Protein AF-0000000086063000 (afdb_homodimer)

Foldseek 3Di:
DDPVDDAWDFDDFPDPVLVVVVVVCVVPDDDDDQDGSFAFDLVDDDEFQWGAGPVGTIFGEQCCVVQLNQRHHPYCLQVVLVVPDDDDPPLFFQQLVDHDDPPDPPPDDQDALVNLLVLVCVQLCVLVWNDKWWFQAQLVLVVQVVLLLQVQLVQQQAEEAEALAQRDQPQARLLRHRNDPVRPPPHDHRPRYHYAYDAQDQADDLVRGDRQQRDDNGGPLCQQCPCPRHDDPLSNYSAYEYACFGDQSFRGHHYQNSLVRVQVVCVVSVHAYEYEQANVACLQQLGRGSCVVYPHRHQWYWYDSNLSITMIIHHPSSGDPDPPSDGDRRISRNTVSNSSNSSSSVCCVVVVLSNLLQVLLVLLQVLCVVLVFPQFDDWDGGRQFTKTFGNALQLLVQLQVQLVSSRYHWDDHNRGMITRRGRSNQDPVNSVSSSVSSSVSSVVSD/DDPVDDAWDFDDFPDPVLVVVVVVCVVPDDDDDQDGSFAFDLVDDDEFQWGAGPVGTIFGEQCCVVQLNQRTHPYCLQVVLCVPDDDDPPLFFQQLVDHDDPPDDPPDDQDALVNLLVLVCVQQCVLVWNDKWWFQAQLVLVVQVVLLLCVLLVQQQAEEAEALAQRDQPQARLLRHRNDPVRPPPHDHRPRYHYAYDAQDQADDLVRGDRQQRDDNGGPLCQQCPCPRHDDPLSNYSAYEYACFGDQSFRGHHYQNVLVRVQVVCVVSVHAYEYEQANVACLQQLGRGSCVVYPHRHQWYWYDSNLSITMIIHHPSSGDPDPPSDGDRRISRNTVSNSSNSSSSVCCVVVVLSNLLQVLLVLLQVLCVVLVFPQFPDWDGGRQFTKTFGNALQLLVQLQVQLVSSRYHWDDHNRGMITRRGRSNQDPVNSVSSSVSSSVSSVVSD

InterPro domains:
  IPR005814 Aminotransferase class-III [PF00202] (46-442)
  IPR005814 Aminotransferase class-III [PIRSF000521] (13-443)
  IPR005814 Aminotransferase class-III [cd00610] (36-442)
  IPR015421 Pyridoxal phosphate-dependent transferase, major domain [G3DSA:3.40.640.10] (75-351)
  IPR015422 Pyridoxal phosphate-dependent transferase, small domain [G3DSA:3.90.1150.10] (20-439)
  IPR015424 Pyridoxal phosphate-dependent transferase [SSF53383] (24-444)
  IPR049704 Aminotransferases class-III pyridoxal-phosphate attachment site [PS00600] (273-310)

Radius of gyration: 26.94 Å; Cα contacts (8 Å, |Δi|>4): 2246; chains: 2; bounding box: 55×83×73 Å

pLDDT: mean 96.86, std 2.62, range [71.06, 98.94]

Structure (mmCIF, N/CA/C/O backbone):
data_AF-0000000086063000-model_v1
#
loop_
_entity.id
_entity.type
_entity.pdbx_description
1 polymer '4-aminobutyrate aminotransferase'
#
loop_
_atom_site.group_PDB
_atom_site.id
_atom_site.type_symbol
_atom_site.label_atom_id
_atom_site.label_alt_id
_atom_site.label_comp_id
_atom_site.label_asym_id
_atom_site.label_entity_id
_atom_site.label_seq_id
_atom_site.pdbx_PDB_ins_code
_atom_site.Cartn_x
_atom_site.Cartn_y
_atom_site.Cartn_z
_atom_site.occupancy
_atom_site.B_iso_or_equiv
_atom_site.auth_seq_id
_atom_site.auth_comp_id
_atom_site.auth_asym_id
_atom_site.auth_atom_id
_atom_site.pdbx_PDB_model_num
ATOM 1 N N . MET A 1 1 ? 1.508 3.715 33.5 1 95.75 1 MET A N 1
ATOM 2 C CA . MET A 1 1 ? 1.66 5.145 33.25 1 95.75 1 MET A CA 1
ATOM 3 C C . MET A 1 1 ? 0.335 5.875 33.438 1 95.75 1 MET A C 1
ATOM 5 O O . MET A 1 1 ? -0.682 5.484 32.844 1 95.75 1 MET A O 1
ATOM 9 N N . ASN A 1 2 ? 0.295 6.844 34.312 1 97.25 2 ASN A N 1
ATOM 10 C CA . ASN A 1 2 ? -0.879 7.684 34.531 1 97.25 2 ASN A CA 1
ATOM 11 C C . ASN A 1 2 ? -0.859 8.914 33.625 1 97.25 2 ASN A C 1
ATOM 13 O O . ASN A 1 2 ? -0.065 9.828 33.844 1 97.25 2 ASN A O 1
ATOM 17 N N . ARG A 1 3 ? -1.775 8.992 32.688 1 97.25 3 ARG A N 1
ATOM 18 C CA . ARG A 1 3 ? -1.78 10.031 31.656 1 97.25 3 ARG A CA 1
ATOM 19 C C . ARG A 1 3 ? -1.984 11.406 32.281 1 97.25 3 ARG A C 1
ATOM 21 O O . ARG A 1 3 ? -1.478 12.406 31.75 1 97.25 3 ARG A O 1
ATOM 28 N N . ASP A 1 4 ? -2.619 11.508 33.406 1 97.12 4 ASP A N 1
ATOM 29 C CA . ASP A 1 4 ? -3 12.789 34 1 97.12 4 ASP A CA 1
ATOM 30 C C . ASP A 1 4 ? -1.813 13.438 34.688 1 97.12 4 ASP A C 1
ATOM 32 O O . ASP A 1 4 ? -1.843 14.633 35 1 97.12 4 ASP A O 1
ATOM 36 N N . THR A 1 5 ? -0.771 12.609 34.938 1 97.88 5 THR A N 1
ATOM 37 C CA . THR A 1 5 ? 0.294 13.188 35.75 1 97.88 5 THR A CA 1
ATOM 38 C C . THR A 1 5 ? 1.653 12.977 35.094 1 97.88 5 THR A C 1
ATOM 40 O O . THR A 1 5 ? 2.637 13.625 35.469 1 97.88 5 THR A O 1
ATOM 43 N N . VAL A 1 6 ? 1.723 12.055 34.156 1 98.25 6 VAL A N 1
ATOM 44 C CA . VAL A 1 6 ? 2.994 11.695 33.531 1 98.25 6 VAL A CA 1
ATOM 45 C C . VAL A 1 6 ? 3.613 12.93 32.875 1 98.25 6 VAL A C 1
ATOM 47 O O . VAL A 1 6 ? 2.898 13.789 32.344 1 98.25 6 VAL A O 1
ATOM 50 N N . THR A 1 7 ? 4.898 13.102 33 1 98.19 7 THR A N 1
ATOM 51 C CA . THR A 1 7 ? 5.691 14.109 32.312 1 98.19 7 THR A CA 1
ATOM 52 C C . THR A 1 7 ? 6.871 13.469 31.578 1 98.19 7 THR A C 1
ATOM 54 O O . THR A 1 7 ? 7.383 12.438 32 1 98.19 7 THR A O 1
ATOM 57 N N . PRO A 1 8 ? 7.25 14.031 30.453 1 98.56 8 PRO A N 1
ATOM 58 C CA . PRO A 1 8 ? 8.43 13.492 29.766 1 98.56 8 PRO A CA 1
ATOM 59 C C . PRO A 1 8 ? 9.68 13.508 30.641 1 98.56 8 PRO A C 1
ATOM 61 O O . PRO A 1 8 ? 9.883 14.445 31.422 1 98.56 8 PRO A O 1
ATOM 64 N N . ARG A 1 9 ? 10.438 12.477 30.5 1 97.88 9 ARG A N 1
ATOM 65 C CA . ARG A 1 9 ? 11.727 12.305 31.172 1 97.88 9 ARG A CA 1
ATOM 66 C C . ARG A 1 9 ? 12.742 11.633 30.25 1 97.88 9 ARG A C 1
ATOM 68 O O . ARG A 1 9 ? 12.539 10.492 29.828 1 97.88 9 ARG A O 1
ATOM 75 N N . VAL A 1 10 ? 13.82 12.391 29.969 1 98.12 10 VAL A N 1
ATOM 76 C CA . VAL A 1 10 ? 14.828 11.883 29.062 1 98.12 10 VAL A CA 1
ATOM 77 C C . VAL A 1 10 ? 16.203 11.93 29.734 1 98.12 10 VAL A C 1
ATOM 79 O O . VAL A 1 10 ? 16.625 12.977 30.219 1 98.12 10 VAL A O 1
ATOM 82 N N . SER A 1 11 ? 16.859 10.836 29.781 1 96.5 11 SER A N 1
ATOM 83 C CA . SER A 1 11 ? 18.219 10.789 30.297 1 96.5 11 SER A CA 1
ATOM 84 C C . SER A 1 11 ? 19.25 10.945 29.188 1 96.5 11 SER A C 1
ATOM 86 O O . SER A 1 11 ? 20.172 11.758 29.297 1 96.5 11 SER A O 1
ATOM 88 N N . ASP A 1 12 ? 19.125 10.172 28.141 1 95 12 ASP A N 1
ATOM 89 C CA . ASP A 1 12 ? 19.969 10.211 26.953 1 95 12 ASP A CA 1
ATOM 90 C C . ASP A 1 12 ? 19.172 9.898 25.688 1 95 12 ASP A C 1
ATOM 92 O O . ASP A 1 12 ? 18.344 8.969 25.688 1 95 12 ASP A O 1
ATOM 96 N N . PHE A 1 13 ? 19.422 10.703 24.672 1 96.06 13 PHE A N 1
ATOM 97 C CA . PHE A 1 13 ? 18.703 10.484 23.422 1 96.06 13 PHE A CA 1
ATOM 98 C C . PHE A 1 13 ? 19.609 10.711 22.219 1 96.06 13 PHE A C 1
ATOM 100 O O . PHE A 1 13 ? 20.172 11.797 22.062 1 96.06 13 PHE A O 1
ATOM 107 N N . PRO A 1 14 ? 19.781 9.75 21.344 1 96.12 14 PRO A N 1
ATOM 108 C CA . PRO A 1 14 ? 19.328 8.375 21.578 1 96.12 14 PRO A CA 1
ATOM 109 C C . PRO A 1 14 ? 20.125 7.668 22.656 1 96.12 14 PRO A C 1
ATOM 111 O O . PRO A 1 14 ? 21.297 7.977 22.875 1 96.12 14 PRO A O 1
ATOM 114 N N . GLY A 1 15 ? 19.531 6.809 23.328 1 97.31 15 GLY A N 1
ATOM 115 C CA . GLY A 1 15 ? 20.25 5.973 24.266 1 97.31 15 GLY A CA 1
ATOM 116 C C . GLY A 1 15 ? 20.984 4.82 23.594 1 97.31 15 GLY A C 1
ATOM 117 O O . GLY A 1 15 ? 20.922 4.66 22.375 1 97.31 15 GLY A O 1
ATOM 118 N N . ASP A 1 16 ? 21.703 4.051 24.422 1 97.38 16 ASP A N 1
ATOM 119 C CA . ASP A 1 16 ? 22.547 2.973 23.922 1 97.38 16 ASP A CA 1
ATOM 120 C C . ASP A 1 16 ? 21.703 1.886 23.25 1 97.38 16 ASP A C 1
ATOM 122 O O . ASP A 1 16 ? 22.078 1.364 22.203 1 97.38 16 ASP A O 1
ATOM 126 N N . ARG A 1 17 ? 20.625 1.551 23.875 1 97.31 17 ARG A N 1
ATOM 127 C CA . ARG A 1 17 ? 19.797 0.489 23.328 1 97.31 17 ARG A CA 1
ATOM 128 C C . ARG A 1 17 ? 19.125 0.931 22.031 1 97.31 17 ARG A C 1
ATOM 130 O O . ARG A 1 17 ? 19 0.144 21.094 1 97.31 17 ARG A O 1
ATOM 137 N N . ALA A 1 18 ? 18.656 2.158 22 1 97.56 18 ALA A N 1
ATOM 138 C CA . ALA A 1 18 ? 18.094 2.697 20.766 1 97.56 18 ALA A CA 1
ATOM 139 C C . ALA A 1 18 ? 19.125 2.682 19.641 1 97.56 18 ALA A C 1
ATOM 141 O O . ALA A 1 18 ? 18.797 2.318 18.5 1 97.56 18 ALA A O 1
ATOM 142 N N . THR A 1 19 ? 20.312 3.076 19.953 1 97.38 19 THR A N 1
ATOM 143 C CA . THR A 1 19 ? 21.391 3.076 18.969 1 97.38 19 THR A CA 1
ATOM 144 C C . THR A 1 19 ? 21.625 1.671 18.422 1 97.38 19 THR A C 1
ATOM 146 O O . THR A 1 19 ? 21.812 1.489 17.219 1 97.38 19 THR A O 1
ATOM 149 N N . GLU A 1 20 ? 21.578 0.692 19.281 1 97.44 20 GLU A N 1
ATOM 150 C CA . GLU A 1 20 ? 21.75 -0.697 18.875 1 97.44 20 GLU A CA 1
ATOM 151 C C . GLU A 1 20 ? 20.641 -1.149 17.953 1 97.44 20 GLU A C 1
ATOM 153 O O . GLU A 1 20 ? 20.891 -1.832 16.953 1 97.44 20 GLU A O 1
ATOM 158 N N . TRP A 1 21 ? 19.438 -0.784 18.266 1 96.56 21 TRP A N 1
ATOM 159 C CA . TRP A 1 21 ? 18.281 -1.148 17.453 1 96.56 21 TRP A CA 1
ATOM 160 C C . TRP A 1 21 ? 18.344 -0.483 16.094 1 96.56 21 TRP A C 1
ATOM 162 O O . TRP A 1 21 ? 18.031 -1.106 15.07 1 96.56 21 TRP A O 1
ATOM 172 N N . VAL A 1 22 ? 18.672 0.763 16.094 1 97.06 22 VAL A N 1
ATOM 173 C CA . VAL A 1 22 ? 18.781 1.52 14.844 1 97.06 22 VAL A CA 1
ATOM 174 C C . VAL A 1 22 ? 19.875 0.92 13.961 1 97.06 22 VAL A C 1
ATOM 176 O O . VAL A 1 22 ? 19.688 0.761 12.758 1 97.06 22 VAL A O 1
ATOM 179 N N . GLU A 1 23 ? 21.031 0.606 14.562 1 96.44 23 GLU A N 1
ATOM 180 C CA . GLU A 1 23 ? 22.109 -0.034 13.82 1 96.44 23 GLU A CA 1
ATOM 181 C C . GLU A 1 23 ? 21.672 -1.378 13.25 1 96.44 23 GLU A C 1
ATOM 183 O O . GLU A 1 23 ? 21.984 -1.702 12.102 1 96.44 23 GLU A O 1
ATOM 188 N N . HIS A 1 24 ? 20.984 -2.129 14.102 1 96 24 HIS A N 1
ATOM 189 C CA . HIS A 1 24 ? 20.453 -3.412 13.664 1 96 24 HIS A CA 1
ATOM 190 C C . HIS A 1 24 ? 19.531 -3.242 12.461 1 96 24 HIS A C 1
ATOM 192 O O . HIS A 1 24 ? 19.625 -3.977 11.477 1 96 24 HIS A O 1
ATOM 198 N N . HIS A 1 25 ? 18.641 -2.293 12.531 1 96.38 25 HIS A N 1
ATOM 199 C CA . HIS A 1 25 ? 17.719 -1.985 11.445 1 96.38 25 HIS A CA 1
ATOM 200 C C . HIS A 1 25 ? 18.469 -1.602 10.172 1 96.38 25 HIS A C 1
ATOM 202 O O . HIS A 1 25 ? 18.141 -2.074 9.086 1 96.38 25 HIS A O 1
ATOM 208 N N . HIS A 1 26 ? 19.531 -0.852 10.273 1 96.19 26 HIS A N 1
ATOM 209 C CA . HIS A 1 26 ? 20.219 -0.26 9.133 1 96.19 26 HIS A CA 1
ATOM 210 C C . HIS A 1 26 ? 21.172 -1.258 8.484 1 96.19 26 HIS A C 1
ATOM 212 O O . HIS A 1 26 ? 21.672 -1.013 7.391 1 96.19 26 HIS A O 1
ATOM 218 N N . ARG A 1 27 ? 21.375 -2.387 9.125 1 96.56 27 ARG A N 1
ATOM 219 C CA . ARG A 1 27 ? 22.203 -3.426 8.516 1 96.56 27 ARG A CA 1
ATOM 220 C C . ARG A 1 27 ? 21.578 -3.936 7.223 1 96.56 27 ARG A C 1
ATOM 222 O O . ARG A 1 27 ? 22.281 -4.301 6.285 1 96.56 27 ARG A O 1
ATOM 229 N N . SER A 1 28 ? 20.203 -3.885 7.168 1 97.75 28 SER A N 1
ATOM 230 C CA . SER A 1 28 ? 19.531 -4.484 6.02 1 97.75 28 SER A CA 1
ATOM 231 C C . SER A 1 28 ? 18.594 -3.49 5.352 1 97.75 28 SER A C 1
ATOM 233 O O . SER A 1 28 ? 18.094 -3.738 4.25 1 97.75 28 SER A O 1
ATOM 235 N N . ALA A 1 29 ? 18.391 -2.391 5.965 1 97.88 29 ALA A N 1
ATOM 236 C CA . ALA A 1 29 ? 17.391 -1.453 5.469 1 97.88 29 ALA A CA 1
ATOM 237 C C . ALA A 1 29 ? 17.984 -0.506 4.434 1 97.88 29 ALA A C 1
ATOM 239 O O . ALA A 1 29 ? 19.109 -0.015 4.602 1 97.88 29 ALA A O 1
ATOM 240 N N . ALA A 1 30 ? 17.266 -0.245 3.344 1 98.06 30 ALA A N 1
ATOM 241 C CA . ALA A 1 30 ? 17.641 0.787 2.381 1 98.06 30 ALA A CA 1
ATOM 242 C C . ALA A 1 30 ? 17.578 2.176 3.01 1 98.06 30 ALA A C 1
ATOM 244 O O . ALA A 1 30 ? 16.766 2.42 3.902 1 98.06 30 ALA A O 1
ATOM 245 N N . PRO A 1 31 ? 18.469 3.08 2.525 1 95.5 31 PRO A N 1
ATOM 246 C CA . PRO A 1 31 ? 18.328 4.469 2.963 1 95.5 31 PRO A CA 1
ATOM 247 C C . PRO A 1 31 ? 16.938 5.035 2.652 1 95.5 31 PRO A C 1
ATOM 249 O O . PRO A 1 31 ? 16.406 4.812 1.563 1 95.5 31 PRO A O 1
ATOM 252 N N . SER A 1 32 ? 16.375 5.594 3.631 1 93.94 32 SER A N 1
ATOM 253 C CA . SER A 1 32 ? 15.078 6.242 3.51 1 93.94 32 SER A CA 1
ATOM 254 C C . SER A 1 32 ? 15.062 7.582 4.238 1 93.94 32 SER A C 1
ATOM 256 O O . SER A 1 32 ? 16.109 8.219 4.414 1 93.94 32 SER A O 1
ATOM 258 N N . THR A 1 33 ? 13.938 8.117 4.738 1 88.25 33 THR A N 1
ATOM 259 C CA . THR A 1 33 ? 13.859 9.414 5.398 1 88.25 33 THR A CA 1
ATOM 260 C C . THR A 1 33 ? 14.469 9.352 6.797 1 88.25 33 THR A C 1
ATOM 262 O O . THR A 1 33 ? 15.398 10.094 7.109 1 88.25 33 THR A O 1
ATOM 265 N N . TYR A 1 34 ? 14.297 8.656 7.715 1 86.56 34 TYR A N 1
ATOM 266 C CA . TYR A 1 34 ? 14.766 8.453 9.086 1 86.56 34 TYR A CA 1
ATOM 267 C C . TYR A 1 34 ? 14.859 9.781 9.828 1 86.56 34 TYR A C 1
ATOM 269 O O . TYR A 1 34 ? 15.828 10.523 9.664 1 86.56 34 TYR A O 1
ATOM 277 N N . VAL A 1 35 ? 13.961 10.102 10.641 1 90.31 35 VAL A N 1
ATOM 278 C CA . VAL A 1 35 ? 13.859 11.406 11.273 1 90.31 35 VAL A CA 1
ATOM 279 C C . VAL A 1 35 ? 14.531 11.375 12.648 1 90.31 35 VAL A C 1
ATOM 281 O O . VAL A 1 35 ? 15.414 12.195 12.93 1 90.31 35 VAL A O 1
ATOM 284 N N . TYR A 1 36 ? 14.117 10.406 13.484 1 92.44 36 TYR A N 1
ATOM 285 C CA . TYR A 1 36 ? 14.664 10.258 14.828 1 92.44 36 TYR A CA 1
ATOM 286 C C . TYR A 1 36 ? 15.195 8.852 15.047 1 92.44 36 TYR A C 1
ATOM 288 O O . TYR A 1 36 ? 14.617 7.879 14.555 1 92.44 36 TYR A O 1
ATOM 296 N N . GLU A 1 37 ? 16.281 8.836 15.844 1 95.69 37 GLU A N 1
ATOM 297 C CA . GLU A 1 37 ? 16.641 7.527 16.375 1 95.69 37 GLU A CA 1
ATOM 298 C C . GLU A 1 37 ? 15.797 7.18 17.594 1 95.69 37 GLU A C 1
ATOM 300 O O . GLU A 1 37 ? 16.328 6.824 18.656 1 95.69 37 GLU A O 1
ATOM 305 N N . PHE A 1 38 ? 14.531 7.445 17.484 1 97.38 38 PHE A N 1
ATOM 306 C CA . PHE A 1 38 ? 13.484 7.102 18.438 1 97.38 38 PHE A CA 1
ATOM 307 C C . PHE A 1 38 ? 12.992 5.676 18.219 1 97.38 38 PHE A C 1
ATOM 309 O O . PHE A 1 38 ? 12.438 5.363 17.156 1 97.38 38 PHE A O 1
ATOM 316 N N . VAL A 1 39 ? 13.203 4.816 19.125 1 97.81 39 VAL A N 1
ATOM 317 C CA . VAL A 1 39 ? 12.766 3.426 19.062 1 97.81 39 VAL A CA 1
ATOM 318 C C . VAL A 1 39 ? 11.688 3.174 20.109 1 97.81 39 VAL A C 1
ATOM 320 O O . VAL A 1 39 ? 11.992 2.943 21.281 1 97.81 39 VAL A O 1
ATOM 323 N N . TRP A 1 40 ? 10.461 3.143 19.719 1 98.12 40 TRP A N 1
ATOM 324 C CA . TRP A 1 40 ? 9.336 2.889 20.609 1 98.12 40 TRP A CA 1
ATOM 325 C C . TRP A 1 40 ? 9.391 1.474 21.172 1 98.12 40 TRP A C 1
ATOM 327 O O . TRP A 1 40 ? 9.508 0.503 20.422 1 98.12 40 TRP A O 1
ATOM 337 N N . ASP A 1 41 ? 9.391 1.321 22.469 1 98.06 41 ASP A N 1
ATOM 338 C CA . ASP A 1 41 ? 9.188 0.03 23.125 1 98.06 41 ASP A CA 1
ATOM 339 C C . ASP A 1 41 ? 7.699 -0.271 23.297 1 98.06 41 ASP A C 1
ATOM 341 O O . ASP A 1 41 ? 7.082 0.168 24.266 1 98.06 41 ASP A O 1
ATOM 345 N N . ARG A 1 42 ? 7.152 -1.088 22.422 1 96.94 42 ARG A N 1
ATOM 346 C CA . ARG A 1 42 ? 5.711 -1.316 22.406 1 96.94 42 ARG A CA 1
ATOM 347 C C . ARG A 1 42 ? 5.258 -2.107 23.625 1 96.94 42 ARG A C 1
ATOM 349 O O . ARG A 1 42 ? 4.059 -2.248 23.859 1 96.94 42 ARG A O 1
ATOM 356 N N . THR A 1 43 ? 6.184 -2.686 24.406 1 96.94 43 THR A N 1
ATOM 357 C CA . THR A 1 43 ? 5.844 -3.455 25.594 1 96.94 43 THR A CA 1
ATOM 358 C C . THR A 1 43 ? 5.902 -2.578 26.844 1 96.94 43 THR A C 1
ATOM 360 O O . THR A 1 43 ? 5.531 -3.014 27.938 1 96.94 43 THR A O 1
ATOM 363 N N . ALA A 1 44 ? 6.484 -1.374 26.75 1 98.12 44 ALA A N 1
ATOM 364 C CA . ALA A 1 44 ? 6.582 -0.431 27.859 1 98.12 44 ALA A CA 1
ATOM 365 C C . ALA A 1 44 ? 5.348 0.466 27.922 1 98.12 44 ALA A C 1
ATOM 367 O O . ALA A 1 44 ? 4.59 0.566 26.953 1 98.12 44 ALA A O 1
ATOM 368 N N . PRO A 1 45 ? 5.133 1.104 29.109 1 98 45 PRO A N 1
ATOM 369 C CA . PRO A 1 45 ? 3.938 1.936 29.266 1 98 45 PRO A CA 1
ATOM 370 C C . PRO A 1 45 ? 3.848 3.047 28.219 1 98 45 PRO A C 1
ATOM 372 O O . PRO A 1 45 ? 4.855 3.684 27.906 1 98 45 PRO A O 1
ATOM 375 N N . ALA A 1 46 ? 2.695 3.246 27.609 1 98.62 46 ALA A N 1
ATOM 376 C CA . ALA A 1 46 ? 2.359 4.316 26.688 1 98.62 46 ALA A CA 1
ATOM 377 C C . ALA A 1 46 ? 0.869 4.637 26.719 1 98.62 46 ALA A C 1
ATOM 379 O O . ALA A 1 46 ? 0.044 3.75 26.953 1 98.62 46 ALA A O 1
ATOM 380 N N . THR A 1 47 ? 0.48 5.852 26.547 1 98.25 47 THR A N 1
ATOM 381 C CA . THR A 1 47 ? -0.919 6.266 26.547 1 98.25 47 THR A CA 1
ATOM 382 C C . THR A 1 47 ? -1.066 7.664 25.953 1 98.25 47 THR A C 1
ATOM 384 O O . THR A 1 47 ? -0.34 8.586 26.344 1 98.25 47 THR A O 1
ATOM 387 N N . GLY A 1 48 ? -2.033 7.805 25.062 1 98.19 48 GLY A N 1
ATOM 388 C CA . GLY A 1 48 ? -2.221 9.109 24.453 1 98.19 48 GLY A CA 1
ATOM 389 C C . GLY A 1 48 ? -0.964 9.641 23.797 1 98.19 48 GLY A C 1
ATOM 390 O O . GLY A 1 48 ? -0.348 8.961 22.969 1 98.19 48 GLY A O 1
ATOM 391 N N . PRO A 1 49 ? -0.564 10.859 24.141 1 98.75 49 PRO A N 1
ATOM 392 C CA . PRO A 1 49 ? 0.637 11.414 23.5 1 98.75 49 PRO A CA 1
ATOM 393 C C . PRO A 1 49 ? 1.927 10.906 24.141 1 98.75 49 PRO A C 1
ATOM 395 O O . PRO A 1 49 ? 3.021 11.273 23.703 1 98.75 49 PRO A O 1
ATOM 398 N N . PHE A 1 50 ? 1.85 10.047 25.156 1 98.88 50 PHE A N 1
ATOM 399 C CA . PHE A 1 50 ? 3.043 9.641 25.891 1 98.88 50 PHE A CA 1
ATOM 400 C C . PHE A 1 50 ? 3.461 8.227 25.5 1 98.88 50 PHE A C 1
ATOM 402 O O . PHE A 1 50 ? 2.611 7.348 25.328 1 98.88 50 PHE A O 1
ATOM 409 N N . CYS A 1 51 ? 4.73 8.016 25.344 1 98.62 51 CYS A N 1
ATOM 410 C CA . CYS A 1 51 ? 5.281 6.699 25.031 1 98.62 51 CYS A CA 1
ATOM 411 C C . CYS A 1 51 ? 6.648 6.516 25.688 1 98.62 51 CYS A C 1
ATOM 413 O O . CYS A 1 51 ? 7.262 7.484 26.141 1 98.62 51 CYS A O 1
ATOM 415 N N . THR A 1 52 ? 7.082 5.309 25.812 1 98.75 52 THR A N 1
ATOM 416 C CA . THR A 1 52 ? 8.375 4.945 26.375 1 98.75 52 THR A CA 1
ATOM 417 C C . THR A 1 52 ? 9.273 4.316 25.312 1 98.75 52 THR A C 1
ATOM 419 O O . THR A 1 52 ? 8.836 3.426 24.578 1 98.75 52 THR A O 1
ATOM 422 N N . ASP A 1 53 ? 10.484 4.84 25.156 1 98.31 53 ASP A N 1
ATOM 423 C CA . ASP A 1 53 ? 11.391 4.223 24.188 1 98.31 53 ASP A CA 1
ATOM 424 C C . ASP A 1 53 ? 12.172 3.076 24.828 1 98.31 53 ASP A C 1
ATOM 426 O O . ASP A 1 53 ? 12 2.779 26.016 1 98.31 53 ASP A O 1
ATOM 430 N N . VAL A 1 54 ? 12.977 2.441 24.125 1 97.75 54 VAL A N 1
ATOM 431 C CA . VAL A 1 54 ? 13.648 1.21 24.531 1 97.75 54 VAL A CA 1
ATOM 432 C C . VAL A 1 54 ? 14.672 1.514 25.609 1 97.75 54 VAL A C 1
ATOM 434 O O . VAL A 1 54 ? 15.125 0.607 26.312 1 97.75 54 VAL A O 1
ATOM 437 N N . ASP A 1 55 ? 15.102 2.75 25.812 1 98.19 55 ASP A N 1
ATOM 438 C CA . ASP A 1 55 ? 16.078 3.143 26.828 1 98.19 55 ASP A CA 1
ATOM 439 C C . ASP A 1 55 ? 15.375 3.602 28.109 1 98.19 55 ASP A C 1
ATOM 441 O O . ASP A 1 55 ? 16.031 3.979 29.078 1 98.19 55 ASP A O 1
ATOM 445 N N . GLY A 1 56 ? 14.047 3.617 28.109 1 98.12 56 GLY A N 1
ATOM 446 C CA . GLY A 1 56 ? 13.281 3.967 29.281 1 98.12 56 GLY A CA 1
ATOM 447 C C . GLY A 1 56 ? 12.922 5.438 29.344 1 98.12 56 GLY A C 1
ATOM 448 O O . GLY A 1 56 ? 12.344 5.898 30.344 1 98.12 56 GLY A O 1
ATOM 449 N N . ASN A 1 57 ? 13.258 6.195 28.312 1 98.62 57 ASN A N 1
ATOM 450 C CA . ASN A 1 57 ? 12.812 7.582 28.234 1 98.62 57 ASN A CA 1
ATOM 451 C C . ASN A 1 57 ? 11.305 7.672 28.031 1 98.62 57 ASN A C 1
ATOM 453 O O . ASN A 1 57 ? 10.719 6.883 27.281 1 98.62 57 ASN A O 1
ATOM 457 N N . VAL A 1 58 ? 10.672 8.539 28.766 1 98.75 58 VAL A N 1
ATOM 458 C CA . VAL A 1 58 ? 9.273 8.883 28.516 1 98.75 58 VAL A CA 1
ATOM 459 C C . VAL A 1 58 ? 9.188 10.125 27.641 1 98.75 58 VAL A C 1
ATOM 461 O O . VAL A 1 58 ? 9.727 11.18 28 1 98.75 58 VAL A O 1
ATOM 464 N N . LEU A 1 59 ? 8.57 9.984 26.484 1 98.75 59 LEU A N 1
ATOM 465 C CA . LEU A 1 59 ? 8.477 11.078 25.531 1 98.75 59 LEU A CA 1
ATOM 466 C C . LEU A 1 59 ? 7.027 11.477 25.281 1 98.75 59 LEU A C 1
ATOM 468 O O . LEU A 1 59 ? 6.113 10.703 25.578 1 98.75 59 LEU A O 1
ATOM 472 N N . MET A 1 60 ? 6.863 12.695 24.922 1 98.88 60 MET A N 1
ATOM 473 C CA . MET A 1 60 ? 5.602 13.203 24.391 1 98.88 60 MET A CA 1
ATOM 474 C C . MET A 1 60 ? 5.66 13.312 22.875 1 98.88 60 MET A C 1
ATOM 476 O O . MET A 1 60 ? 6.508 14.023 22.328 1 98.88 60 MET A O 1
ATOM 480 N N . ASP A 1 61 ? 4.781 12.586 22.188 1 98.75 61 ASP A N 1
ATOM 481 C CA . ASP A 1 61 ? 4.82 12.516 20.734 1 98.75 61 ASP A CA 1
ATOM 482 C C . ASP A 1 61 ? 3.77 13.438 20.109 1 98.75 61 ASP A C 1
ATOM 484 O O . ASP A 1 61 ? 2.588 13.094 20.062 1 98.75 61 ASP A O 1
ATOM 488 N N . PHE A 1 62 ? 4.195 14.57 19.594 1 98.81 62 PHE A N 1
ATOM 489 C CA . PHE A 1 62 ? 3.346 15.484 18.844 1 98.81 62 PHE A CA 1
ATOM 490 C C . PHE A 1 62 ? 3.615 15.375 17.344 1 98.81 62 PHE A C 1
ATOM 492 O O . PHE A 1 62 ? 3.479 16.344 16.609 1 98.81 62 PHE A O 1
ATOM 499 N N . THR A 1 63 ? 4.102 14.227 16.906 1 98 63 THR A N 1
ATOM 500 C CA . THR A 1 63 ? 4.168 13.875 15.492 1 98 63 THR A CA 1
ATOM 501 C C . THR A 1 63 ? 2.979 13.008 15.094 1 98 63 THR A C 1
ATOM 503 O O . THR A 1 63 ? 2.541 13.039 13.945 1 98 63 THR A O 1
ATOM 506 N N . SER A 1 64 ? 2.525 12.164 16.172 1 97.38 64 SER A N 1
ATOM 507 C CA . SER A 1 64 ? 1.473 11.18 15.953 1 97.38 64 SER A CA 1
ATOM 508 C C . SER A 1 64 ? 1.787 10.289 14.758 1 97.38 64 SER A C 1
ATOM 510 O O . SER A 1 64 ? 0.901 9.977 13.961 1 97.38 64 SER A O 1
ATOM 512 N N . HIS A 1 65 ? 3.088 9.977 14.602 1 96.75 65 HIS A N 1
ATOM 513 C CA . HIS A 1 65 ? 3.547 9.18 13.469 1 96.75 65 HIS A CA 1
ATOM 514 C C . HIS A 1 65 ? 3.094 9.789 12.148 1 96.75 65 HIS A C 1
ATOM 516 O O . HIS A 1 65 ? 2.492 9.102 11.32 1 96.75 65 HIS A O 1
ATOM 522 N N . VAL A 1 66 ? 3.381 11.07 11.953 1 95.31 66 VAL A N 1
ATOM 523 C CA . VAL A 1 66 ? 3.051 11.859 10.773 1 95.31 66 VAL A CA 1
ATOM 524 C C . VAL A 1 66 ? 1.543 11.836 10.539 1 95.31 66 VAL A C 1
ATOM 526 O O . VAL A 1 66 ? 1.089 11.547 9.43 1 95.31 66 VAL A O 1
ATOM 529 N N . ALA A 1 67 ? 0.776 11.93 11.547 1 94.81 67 ALA A N 1
ATOM 530 C CA . ALA A 1 67 ? -0.681 12.023 11.57 1 94.81 67 ALA A CA 1
ATOM 531 C C . ALA A 1 67 ? -1.323 10.656 11.344 1 94.81 67 ALA A C 1
ATOM 533 O O . ALA A 1 67 ? -2.537 10.562 11.148 1 94.81 67 ALA A O 1
ATOM 534 N N . ALA A 1 68 ? -0.586 9.57 11.438 1 94.94 68 ALA A N 1
ATOM 535 C CA . ALA A 1 68 ? -1.121 8.242 11.172 1 94.94 68 ALA A CA 1
ATOM 536 C C . ALA A 1 68 ? -1.679 7.613 12.453 1 94.94 68 ALA A C 1
ATOM 538 O O . ALA A 1 68 ? -2.371 6.594 12.398 1 94.94 68 ALA A O 1
ATOM 539 N N . ALA A 1 69 ? -1.403 8.18 13.594 1 96.56 69 ALA A N 1
ATOM 540 C CA . ALA A 1 69 ? -1.939 7.754 14.883 1 96.56 69 ALA A CA 1
ATOM 541 C C . ALA A 1 69 ? -2.736 8.875 15.539 1 96.56 69 ALA A C 1
ATOM 543 O O . ALA A 1 69 ? -2.291 9.469 16.531 1 96.56 69 ALA A O 1
ATOM 544 N N . PRO A 1 70 ? -3.918 9.07 14.992 1 96.75 70 PRO A N 1
ATOM 545 C CA . PRO A 1 70 ? -4.664 10.258 15.406 1 96.75 70 PRO A CA 1
ATOM 546 C C . PRO A 1 70 ? -5.02 10.25 16.891 1 96.75 70 PRO A C 1
ATOM 548 O O . PRO A 1 70 ? -5.363 11.297 17.453 1 96.75 70 PRO A O 1
ATOM 551 N N . LEU A 1 71 ? -4.93 9.102 17.578 1 98.06 71 LEU A N 1
ATOM 552 C CA . LEU A 1 71 ? -5.277 9.047 18.984 1 98.06 71 LEU A CA 1
ATOM 553 C C . LEU A 1 71 ? -4.066 8.664 19.828 1 98.06 71 LEU A C 1
ATOM 555 O O . LEU A 1 71 ? -4.207 8.32 21 1 98.06 71 LEU A O 1
ATOM 559 N N . GLY A 1 72 ? -2.893 8.703 19.25 1 98.19 72 GLY A N 1
ATOM 560 C CA . GLY A 1 72 ? -1.647 8.438 19.953 1 98.19 72 GLY A CA 1
ATOM 561 C C . GLY A 1 72 ? -1.442 6.965 20.266 1 98.19 72 GLY A C 1
ATOM 562 O O . GLY A 1 72 ? -1.65 6.109 19.406 1 98.19 72 GLY A O 1
ATOM 563 N N . TYR A 1 73 ? -0.937 6.738 21.5 1 98.56 73 TYR A N 1
ATOM 564 C CA . TYR A 1 73 ? -0.516 5.395 21.891 1 98.56 73 TYR A CA 1
ATOM 565 C C . TYR A 1 73 ? -1.516 4.766 22.844 1 98.56 73 TYR A C 1
ATOM 567 O O . TYR A 1 73 ? -1.907 5.387 23.844 1 98.56 73 TYR A O 1
ATOM 575 N N . ASN A 1 74 ? -1.865 3.584 22.516 1 98.19 74 ASN A N 1
ATOM 576 C CA . ASN A 1 74 ? -2.668 2.721 23.375 1 98.19 74 ASN A CA 1
ATOM 577 C C . ASN A 1 74 ? -3.82 3.484 24.016 1 98.19 74 ASN A C 1
ATOM 579 O O . ASN A 1 74 ? -4.016 3.416 25.234 1 98.19 74 ASN A O 1
ATOM 583 N N . ASN A 1 75 ? -4.438 4.32 23.219 1 98.19 75 ASN A N 1
ATOM 584 C CA . ASN A 1 75 ? -5.617 5.051 23.672 1 98.19 75 ASN A CA 1
ATOM 585 C C . ASN A 1 75 ? -6.789 4.117 23.938 1 98.19 75 ASN A C 1
ATOM 587 O O . ASN A 1 75 ? -7.188 3.344 23.062 1 98.19 75 ASN A O 1
ATOM 591 N N . PRO A 1 76 ? -7.406 4.191 25.125 1 97.56 76 PRO A N 1
ATOM 592 C CA . PRO A 1 76 ? -8.484 3.264 25.484 1 97.56 76 PRO A CA 1
ATOM 593 C C . PRO A 1 76 ? -9.656 3.324 24.516 1 97.56 76 PRO A C 1
ATOM 595 O O . PRO A 1 76 ? -10.367 2.332 24.328 1 97.56 76 PRO A O 1
ATOM 598 N N . LEU A 1 77 ? -9.883 4.441 23.828 1 97.31 77 LEU A N 1
ATOM 599 C CA . LEU A 1 77 ? -10.945 4.57 22.844 1 97.31 77 LEU A CA 1
ATOM 600 C C . LEU A 1 77 ? -10.758 3.566 21.719 1 97.31 77 LEU A C 1
ATOM 602 O O . LEU A 1 77 ? -11.719 3.197 21.031 1 97.31 77 LEU A O 1
ATOM 606 N N . ILE A 1 78 ? -9.523 3.066 21.469 1 97.38 78 ILE A N 1
ATOM 607 C CA . ILE A 1 78 ? -9.211 2.096 20.438 1 97.38 78 ILE A CA 1
ATOM 608 C C . ILE A 1 78 ? -8.93 0.732 21.062 1 97.38 78 ILE A C 1
ATOM 610 O O . ILE A 1 78 ? -9.461 -0.286 20.609 1 97.38 78 ILE A O 1
ATOM 614 N N . THR A 1 79 ? -8.109 0.674 22.156 1 96.88 79 THR A N 1
ATOM 615 C CA . THR A 1 79 ? -7.598 -0.584 22.688 1 96.88 79 THR A CA 1
ATOM 616 C C . THR A 1 79 ? -8.711 -1.37 23.375 1 96.88 79 THR A C 1
ATOM 618 O O . THR A 1 79 ? -8.703 -2.604 23.359 1 96.88 79 THR A O 1
ATOM 621 N N . GLU A 1 80 ? -9.664 -0.649 24.016 1 96.44 80 GLU A N 1
ATOM 622 C CA . GLU A 1 80 ? -10.734 -1.363 24.703 1 96.44 80 GLU A CA 1
ATOM 623 C C . GLU A 1 80 ? -11.602 -2.146 23.719 1 96.44 80 GLU A C 1
ATOM 625 O O . GLU A 1 80 ? -11.758 -3.363 23.859 1 96.44 80 GLU A O 1
ATOM 630 N N . PRO A 1 81 ? -12.094 -1.514 22.625 1 94.31 81 PRO A N 1
ATOM 631 C CA . PRO A 1 81 ? -12.828 -2.318 21.641 1 94.31 81 PRO A CA 1
ATOM 632 C C . PRO A 1 81 ? -11.938 -3.338 20.938 1 94.31 81 PRO A C 1
ATOM 634 O O . PRO A 1 81 ? -12.398 -4.418 20.578 1 94.31 81 PRO A O 1
ATOM 637 N N . LEU A 1 82 ? -10.719 -3.055 20.719 1 92.69 82 LEU A N 1
ATOM 638 C CA . LEU A 1 82 ? -9.773 -3.932 20.047 1 92.69 82 LEU A CA 1
ATOM 639 C C . LEU A 1 82 ? -9.516 -5.195 20.859 1 92.69 82 LEU A C 1
ATOM 641 O O . LEU A 1 82 ? -9.195 -6.246 20.297 1 92.69 82 LEU A O 1
ATOM 645 N N . ALA A 1 83 ? -9.609 -5.082 22.188 1 91.88 83 ALA A N 1
ATOM 646 C CA . ALA A 1 83 ? -9.352 -6.199 23.094 1 91.88 83 ALA A CA 1
ATOM 647 C C . ALA A 1 83 ? -10.328 -7.348 22.828 1 91.88 83 ALA A C 1
ATOM 649 O O . ALA A 1 83 ? -10.031 -8.5 23.141 1 91.88 83 ALA A O 1
ATOM 650 N N . GLU A 1 84 ? -11.469 -7.043 22.266 1 90.56 84 GLU A N 1
ATOM 651 C CA . GLU A 1 84 ? -12.484 -8.055 21.969 1 90.56 84 GLU A CA 1
ATOM 652 C C . GLU A 1 84 ? -12.195 -8.766 20.656 1 90.56 84 GLU A C 1
ATOM 654 O O . GLU A 1 84 ? -12.828 -9.773 20.344 1 90.56 84 GLU A O 1
ATOM 659 N N . PHE A 1 85 ? -11.305 -8.289 19.922 1 92.31 85 PHE A N 1
ATOM 660 C CA . PHE A 1 85 ? -10.961 -8.859 18.625 1 92.31 85 PHE A CA 1
ATOM 661 C C . PHE A 1 85 ? -10.031 -10.055 18.797 1 92.31 85 PHE A C 1
ATOM 663 O O . PHE A 1 85 ? -8.961 -9.938 19.391 1 92.31 85 PHE A O 1
ATOM 670 N N . ASP A 1 86 ? -10.422 -11.172 18.25 1 91.06 86 ASP A N 1
ATOM 671 C CA . ASP A 1 86 ? -9.555 -12.344 18.234 1 91.06 86 ASP A CA 1
ATOM 672 C C . ASP A 1 86 ? -8.617 -12.312 17.031 1 91.06 86 ASP A C 1
ATOM 674 O O . ASP A 1 86 ? -9.062 -12.188 15.891 1 91.06 86 ASP A O 1
ATOM 678 N N . LEU A 1 87 ? -7.324 -12.43 17.359 1 93.31 87 LEU A N 1
ATOM 679 C CA . LEU A 1 87 ? -6.344 -12.461 16.281 1 93.31 87 LEU A CA 1
ATOM 680 C C . LEU A 1 87 ? -6.496 -13.727 15.445 1 93.31 87 LEU A C 1
ATOM 682 O O . LEU A 1 87 ? -6.52 -14.836 15.984 1 93.31 87 LEU A O 1
ATOM 686 N N . VAL A 1 88 ? -6.668 -13.531 14.164 1 94.88 88 VAL A N 1
ATOM 687 C CA . VAL A 1 88 ? -6.824 -14.633 13.219 1 94.88 88 VAL A CA 1
ATOM 688 C C . VAL A 1 88 ? -5.711 -14.578 12.172 1 94.88 88 VAL A C 1
ATOM 690 O O . VAL A 1 88 ? -4.957 -13.609 12.109 1 94.88 88 VAL A O 1
ATOM 693 N N . ASP A 1 89 ? -5.594 -15.578 11.406 1 96.81 89 ASP A N 1
ATOM 694 C CA . ASP A 1 89 ? -4.781 -15.648 10.195 1 96.81 89 ASP A CA 1
ATOM 695 C C . ASP A 1 89 ? -5.559 -16.297 9.047 1 96.81 89 ASP A C 1
ATOM 697 O O . ASP A 1 89 ? -6.199 -17.328 9.227 1 96.81 89 ASP A O 1
ATOM 701 N N . PRO A 1 90 ? -5.594 -15.703 7.949 1 96.69 90 PRO A N 1
ATOM 702 C CA . PRO A 1 90 ? -4.898 -14.461 7.625 1 96.69 90 PRO A CA 1
ATOM 703 C C . PRO A 1 90 ? -5.621 -13.227 8.156 1 96.69 90 PRO A C 1
ATOM 705 O O . PRO A 1 90 ? -6.848 -13.219 8.266 1 96.69 90 PRO A O 1
ATOM 708 N N . LEU A 1 91 ? -4.832 -12.195 8.469 1 96.25 91 LEU A N 1
ATOM 709 C CA . LEU A 1 91 ? -5.375 -10.883 8.812 1 96.25 91 LEU A CA 1
ATOM 710 C C . LEU A 1 91 ? -5.562 -10.023 7.57 1 96.25 91 LEU A C 1
ATOM 712 O O . LEU A 1 91 ? -6.258 -9.008 7.609 1 96.25 91 LEU A O 1
ATOM 716 N N . LYS A 1 92 ? -4.867 -10.359 6.535 1 95.94 92 LYS A N 1
ATOM 717 C CA . LYS A 1 92 ? -5.051 -9.758 5.219 1 95.94 92 LYS A CA 1
ATOM 718 C C . LYS A 1 92 ? -5.555 -10.781 4.207 1 95.94 92 LYS A C 1
ATOM 720 O O . LYS A 1 92 ? -4.848 -11.734 3.871 1 95.94 92 LYS A O 1
ATOM 725 N N . ILE A 1 93 ? -6.73 -10.602 3.732 1 96.5 93 ILE A N 1
ATOM 726 C CA . ILE A 1 93 ? -7.309 -11.492 2.73 1 96.5 93 ILE A CA 1
ATOM 727 C C . ILE A 1 93 ? -7.359 -10.781 1.38 1 96.5 93 ILE A C 1
ATOM 729 O O . ILE A 1 93 ? -7.082 -9.578 1.293 1 96.5 93 ILE A O 1
ATOM 733 N N . ALA A 1 94 ? -7.66 -11.492 0.35 1 95.62 94 ALA A N 1
ATOM 734 C CA . ALA A 1 94 ? -7.902 -10.891 -0.956 1 95.62 94 ALA A CA 1
ATOM 735 C C . ALA A 1 94 ? -9.266 -10.203 -0.998 1 95.62 94 ALA A C 1
ATOM 737 O O . ALA A 1 94 ? -10.203 -10.719 -1.612 1 95.62 94 ALA A O 1
ATOM 738 N N . GLY A 1 95 ? -9.328 -9.008 -0.509 1 93 95 GLY A N 1
ATOM 739 C CA . GLY A 1 95 ? -10.578 -8.344 -0.188 1 93 95 GLY A CA 1
ATOM 740 C C . GLY A 1 95 ? -11.297 -7.797 -1.409 1 93 95 GLY A C 1
ATOM 741 O O . GLY A 1 95 ? -12.414 -7.297 -1.305 1 93 95 GLY A O 1
ATOM 742 N N . GLN A 1 96 ? -10.664 -7.824 -2.543 1 90.25 96 GLN A N 1
ATOM 743 C CA . GLN A 1 96 ? -11.328 -7.418 -3.777 1 90.25 96 GLN A CA 1
ATOM 744 C C . GLN A 1 96 ? -11.773 -8.633 -4.586 1 90.25 96 GLN A C 1
ATOM 746 O O . GLN A 1 96 ? -12.312 -8.484 -5.688 1 90.25 96 GLN A O 1
ATOM 751 N N . ASP A 1 97 ? -11.5 -9.836 -4.016 1 93.12 97 ASP A N 1
ATOM 752 C CA . ASP A 1 97 ? -11.938 -11.078 -4.637 1 93.12 97 ASP A CA 1
ATOM 753 C C . ASP A 1 97 ? -12.938 -11.82 -3.744 1 93.12 97 ASP A C 1
ATOM 755 O O . ASP A 1 97 ? -13.828 -12.508 -4.238 1 93.12 97 ASP A O 1
ATOM 759 N N . PHE A 1 98 ? -12.719 -11.703 -2.438 1 95.12 98 PHE A N 1
ATOM 760 C CA . PHE A 1 98 ? -13.508 -12.383 -1.423 1 95.12 98 PHE A CA 1
ATOM 761 C C . PHE A 1 98 ? -13.969 -11.406 -0.349 1 95.12 98 PHE A C 1
ATOM 763 O O . PHE A 1 98 ? -13.766 -10.195 -0.472 1 95.12 98 PHE A O 1
ATOM 770 N N . TYR A 1 99 ? -14.789 -11.93 0.6 1 96.56 99 TYR A N 1
ATOM 771 C CA . TYR A 1 99 ? -15.352 -11.117 1.666 1 96.56 99 TYR A CA 1
ATOM 772 C C . TYR A 1 99 ? -15.086 -11.734 3.031 1 96.56 99 TYR A C 1
ATOM 774 O O . TYR A 1 99 ? -14.656 -12.891 3.123 1 96.56 99 TYR A O 1
ATOM 782 N N . VAL A 1 100 ? -15.203 -10.953 4.039 1 96.75 100 VAL A N 1
ATOM 783 C CA . VAL A 1 100 ? -14.992 -11.43 5.398 1 96.75 100 VAL A CA 1
ATOM 784 C C . VAL A 1 100 ? -16.094 -10.898 6.316 1 96.75 100 VAL A C 1
ATOM 786 O O . VAL A 1 100 ? -16.562 -9.773 6.141 1 96.75 100 VAL A O 1
ATOM 789 N N . SER A 1 101 ? -16.531 -11.688 7.176 1 95.81 101 SER A N 1
ATOM 790 C CA . SER A 1 101 ? -17.516 -11.336 8.203 1 95.81 101 SER A CA 1
ATOM 791 C C . SER A 1 101 ? -17.031 -11.742 9.586 1 95.81 101 SER A C 1
ATOM 793 O O . SER A 1 101 ? -15.953 -12.328 9.734 1 95.81 101 SER A O 1
ATOM 795 N N . ASP A 1 102 ? -17.781 -11.352 10.594 1 94.19 102 ASP A N 1
ATOM 796 C CA . ASP A 1 102 ? -17.516 -11.781 11.961 1 94.19 102 ASP A CA 1
ATOM 797 C C . ASP A 1 102 ? -18.641 -12.656 12.492 1 94.19 102 ASP A C 1
ATOM 799 O O . ASP A 1 102 ? -18.938 -12.648 13.688 1 94.19 102 ASP A O 1
ATOM 803 N N . GLY A 1 103 ? -19.422 -13.219 11.531 1 94.06 103 GLY A N 1
ATOM 804 C CA . GLY A 1 103 ? -20.469 -14.156 11.914 1 94.06 103 GLY A CA 1
ATOM 805 C C . GLY A 1 103 ? -21.797 -13.469 12.211 1 94.06 103 GLY A C 1
ATOM 806 O O . GLY A 1 103 ? -22.844 -14.102 12.141 1 94.06 103 GLY A O 1
ATOM 807 N N . ASN A 1 104 ? -21.766 -12.18 12.562 1 95.19 104 ASN A N 1
ATOM 808 C CA . ASN A 1 104 ? -22.969 -11.406 12.82 1 95.19 104 ASN A CA 1
ATOM 809 C C . ASN A 1 104 ? -23.609 -10.906 11.516 1 95.19 104 ASN A C 1
ATOM 811 O O . ASN A 1 104 ? -23.016 -11.055 10.445 1 95.19 104 ASN A O 1
ATOM 815 N N . ASP A 1 105 ? -24.844 -10.383 11.656 1 94.88 105 ASP A N 1
ATOM 816 C CA . ASP A 1 105 ? -25.453 -9.719 10.508 1 94.88 105 ASP A CA 1
ATOM 817 C C . ASP A 1 105 ? -24.688 -8.453 10.133 1 94.88 105 ASP A C 1
ATOM 819 O O . ASP A 1 105 ? -24.047 -7.836 10.992 1 94.88 105 ASP A O 1
ATOM 823 N N . PRO A 1 106 ? -24.75 -8.133 8.852 1 93.12 106 PRO A N 1
ATOM 824 C CA . PRO A 1 106 ? -24.062 -6.902 8.453 1 93.12 106 PRO A CA 1
ATOM 825 C C . PRO A 1 106 ? -24.453 -5.703 9.312 1 93.12 106 PRO A C 1
ATOM 827 O O . PRO A 1 106 ? -25.641 -5.516 9.617 1 93.12 106 PRO A O 1
ATOM 830 N N . GLY A 1 107 ? -23.484 -4.984 9.656 1 89.69 107 GLY A N 1
ATOM 831 C CA . GLY A 1 107 ? -23.734 -3.791 10.445 1 89.69 107 GLY A CA 1
ATOM 832 C C . GLY A 1 107 ? -23.766 -4.059 11.938 1 89.69 107 GLY A C 1
ATOM 833 O O . GLY A 1 107 ? -23.797 -3.123 12.742 1 89.69 107 GLY A O 1
ATOM 834 N N . GLU A 1 108 ? -23.75 -5.363 12.195 1 90.31 108 GLU A N 1
ATOM 835 C CA . GLU A 1 108 ? -23.719 -5.754 13.602 1 90.31 108 GLU A CA 1
ATOM 836 C C . GLU A 1 108 ? -22.359 -6.305 13.992 1 90.31 108 GLU A C 1
ATOM 838 O O . GLU A 1 108 ? -21.594 -6.758 13.141 1 90.31 108 GLU A O 1
ATOM 843 N N . GLY A 1 109 ? -21.859 -6.066 15.219 1 90.19 109 GLY A N 1
ATOM 844 C CA . GLY A 1 109 ? -20.609 -6.602 15.711 1 90.19 109 GLY A CA 1
ATOM 845 C C . GLY A 1 109 ? -19.422 -5.676 15.461 1 90.19 109 GLY A C 1
ATOM 846 O O . GLY A 1 109 ? -19.594 -4.465 15.336 1 90.19 109 GLY A O 1
ATOM 847 N N . ALA A 1 110 ? -18.188 -6.328 15.375 1 92.25 110 ALA A N 1
ATOM 848 C CA . ALA A 1 110 ? -16.984 -5.543 15.141 1 92.25 110 ALA A CA 1
ATOM 849 C C . ALA A 1 110 ? -16.891 -5.082 13.688 1 92.25 110 ALA A C 1
ATOM 851 O O . ALA A 1 110 ? -17.094 -5.879 12.766 1 92.25 110 ALA A O 1
ATOM 852 N N . PRO A 1 111 ? -16.641 -3.842 13.5 1 95.44 111 PRO A N 1
ATOM 853 C CA . PRO A 1 111 ? -16.641 -3.332 12.125 1 95.44 111 PRO A CA 1
ATOM 854 C C . PRO A 1 111 ? -15.516 -3.938 11.281 1 95.44 111 PRO A C 1
ATOM 856 O O . PRO A 1 111 ? -14.414 -4.16 11.781 1 95.44 111 PRO A O 1
ATOM 859 N N . GLY A 1 112 ? -15.797 -4.27 10.062 1 94.69 112 GLY A N 1
ATOM 860 C CA . GLY A 1 112 ? -14.836 -4.703 9.07 1 94.69 112 GLY A CA 1
ATOM 861 C C . GLY A 1 112 ? -14.711 -3.742 7.898 1 94.69 112 GLY A C 1
ATOM 862 O O . GLY A 1 112 ? -15.047 -2.562 8.023 1 94.69 112 GLY A O 1
ATOM 863 N N . PRO A 1 113 ? -14.125 -4.211 6.781 1 96.88 113 PRO A N 1
ATOM 864 C CA . PRO A 1 113 ? -13.922 -3.344 5.617 1 96.88 113 PRO A CA 1
ATOM 865 C C . PRO A 1 113 ? -15.227 -2.738 5.102 1 96.88 113 PRO A C 1
ATOM 867 O O . PRO A 1 113 ? -15.273 -1.55 4.77 1 96.88 113 PRO A O 1
ATOM 870 N N . ALA A 1 114 ? -16.297 -3.529 5.016 1 96.56 114 ALA A N 1
ATOM 871 C CA . ALA A 1 114 ? -17.578 -3.025 4.543 1 96.56 114 ALA A CA 1
ATOM 872 C C . ALA A 1 114 ? -18.109 -1.922 5.453 1 96.56 114 ALA A C 1
ATOM 874 O O . ALA A 1 114 ? -18.641 -0.915 4.98 1 96.56 114 ALA A O 1
ATOM 875 N N . ASP A 1 115 ? -17.953 -2.121 6.715 1 97.12 115 ASP A N 1
ATOM 876 C CA . ASP A 1 115 ? -18.422 -1.148 7.695 1 97.12 115 ASP A CA 1
ATOM 877 C C . ASP A 1 115 ? -17.609 0.143 7.621 1 97.12 115 ASP A C 1
ATOM 879 O O . ASP A 1 115 ? -18.156 1.235 7.805 1 97.12 115 ASP A O 1
ATOM 883 N N . LEU A 1 116 ? -16.297 -0.003 7.426 1 98.19 116 LEU A N 1
ATOM 884 C CA . LEU A 1 116 ? -15.461 1.178 7.25 1 98.19 116 LEU A CA 1
ATOM 885 C C . LEU A 1 116 ? -15.922 1.988 6.039 1 98.19 116 LEU A C 1
ATOM 887 O O . LEU A 1 116 ? -15.992 3.219 6.102 1 98.19 116 LEU A O 1
ATOM 891 N N . MET A 1 117 ? -16.219 1.326 4.922 1 98.5 117 MET A N 1
ATOM 892 C CA . MET A 1 117 ? -16.656 2.018 3.717 1 98.5 117 MET A CA 1
ATOM 893 C C . MET A 1 117 ? -17.984 2.736 3.963 1 98.5 117 MET A C 1
ATOM 895 O O . MET A 1 117 ? -18.203 3.842 3.463 1 98.5 117 MET A O 1
ATOM 899 N N . GLU A 1 118 ? -18.844 2.113 4.742 1 97.94 118 GLU A N 1
ATOM 900 C CA . GLU A 1 118 ? -20.109 2.754 5.098 1 97.94 118 GLU A CA 1
ATOM 901 C C . GLU A 1 118 ? -19.875 4.035 5.891 1 97.94 118 GLU A C 1
ATOM 903 O O . GLU A 1 118 ? -20.484 5.066 5.613 1 97.94 118 GLU A O 1
ATOM 908 N N . ARG A 1 119 ? -19.016 3.994 6.879 1 98.31 119 ARG A N 1
ATOM 909 C CA . ARG A 1 119 ? -18.688 5.184 7.656 1 98.31 119 ARG A CA 1
ATOM 910 C C . ARG A 1 119 ? -18.109 6.277 6.766 1 98.31 119 ARG A C 1
ATOM 912 O O . ARG A 1 119 ? -18.406 7.461 6.953 1 98.31 119 ARG A O 1
ATOM 919 N N . LEU A 1 120 ? -17.297 5.875 5.797 1 98.88 120 LEU A N 1
ATOM 920 C CA . LEU A 1 120 ? -16.656 6.844 4.914 1 98.88 120 LEU A CA 1
ATOM 921 C C . LEU A 1 120 ? -17.672 7.516 4.004 1 98.88 120 LEU A C 1
ATOM 923 O O . LEU A 1 120 ? -17.578 8.711 3.73 1 98.88 120 LEU A O 1
ATOM 927 N N . THR A 1 121 ? -18.641 6.758 3.482 1 98.75 121 THR A N 1
ATOM 928 C CA . THR A 1 121 ? -19.688 7.371 2.662 1 98.75 121 THR A CA 1
ATOM 929 C C . THR A 1 121 ? -20.562 8.289 3.504 1 98.75 121 THR A C 1
ATOM 931 O O . THR A 1 121 ? -21.047 9.312 3.018 1 98.75 121 THR A O 1
ATOM 934 N N . ASP A 1 122 ? -20.75 7.953 4.766 1 98.56 122 ASP A N 1
ATOM 935 C CA . ASP A 1 122 ? -21.531 8.797 5.656 1 98.56 122 ASP A CA 1
ATOM 936 C C . ASP A 1 122 ? -20.859 10.156 5.863 1 98.56 122 ASP A C 1
ATOM 938 O O . ASP A 1 122 ? -21.5 11.195 5.762 1 98.56 122 ASP A O 1
ATOM 942 N N . VAL A 1 123 ? -19.578 10.141 6.082 1 98.69 123 VAL A N 1
ATOM 943 C CA . VAL A 1 123 ? -18.891 11.375 6.445 1 98.69 123 VAL A CA 1
ATOM 944 C C . VAL A 1 123 ? -18.531 12.156 5.184 1 98.69 123 VAL A C 1
ATOM 946 O O . VAL A 1 123 ? -17.922 13.227 5.258 1 98.69 123 VAL A O 1
ATOM 949 N N . THR A 1 124 ? -18.859 11.648 4.02 1 98.75 124 THR A N 1
ATOM 950 C CA . THR A 1 124 ? -18.656 12.375 2.77 1 98.75 124 THR A CA 1
ATOM 951 C C . THR A 1 124 ? -19.984 12.617 2.066 1 98.75 124 THR A C 1
ATOM 953 O O . THR A 1 124 ? -20.016 13.062 0.918 1 98.75 124 THR A O 1
ATOM 956 N N . SER A 1 125 ? -21.125 12.328 2.709 1 98.44 125 SER A N 1
ATOM 957 C CA . SER A 1 125 ? -22.453 12.391 2.1 1 98.44 125 SER A CA 1
ATOM 958 C C . SER A 1 125 ? -22.797 13.805 1.649 1 98.44 125 SER A C 1
ATOM 960 O O . SER A 1 125 ? -23.516 13.992 0.67 1 98.44 125 SER A O 1
ATOM 962 N N . HIS A 1 126 ? -22.297 14.828 2.385 1 98.25 126 HIS A N 1
ATOM 963 C CA . HIS A 1 126 ? -22.609 16.219 2.031 1 98.25 126 HIS A CA 1
ATOM 964 C C . HIS A 1 126 ? -21.938 16.609 0.718 1 98.25 126 HIS A C 1
ATOM 966 O O . HIS A 1 126 ? -22.281 17.625 0.12 1 98.25 126 HIS A O 1
ATOM 972 N N . TYR A 1 127 ? -20.938 15.844 0.221 1 98.44 127 TYR A N 1
ATOM 973 C CA . TYR A 1 127 ? -20.375 15.992 -1.115 1 98.44 127 TYR A CA 1
ATOM 974 C C . TYR A 1 127 ? -21.078 15.078 -2.111 1 98.44 127 TYR A C 1
ATOM 976 O O . TYR A 1 127 ? -20.641 14.953 -3.26 1 98.44 127 TYR A O 1
ATOM 984 N N . ASP A 1 128 ? -22.094 14.336 -1.704 1 98.25 128 ASP A N 1
ATOM 985 C CA . ASP A 1 128 ? -22.859 13.375 -2.49 1 98.25 128 ASP A CA 1
ATOM 986 C C . ASP A 1 128 ? -22.016 12.148 -2.834 1 98.25 128 ASP A C 1
ATOM 988 O O . ASP A 1 128 ? -22.266 11.477 -3.836 1 98.25 128 ASP A O 1
ATOM 992 N N . MET A 1 129 ? -20.969 11.875 -2.094 1 98.75 129 MET A N 1
ATOM 993 C CA . MET A 1 129 ? -20.125 10.703 -2.338 1 98.75 129 MET A CA 1
ATOM 994 C C . MET A 1 129 ? -20.703 9.461 -1.683 1 98.75 129 MET A C 1
ATOM 996 O O . MET A 1 129 ? -21.031 9.477 -0.494 1 98.75 129 MET A O 1
ATOM 1000 N N . ASP A 1 130 ? -20.812 8.352 -2.482 1 98.75 130 ASP A N 1
ATOM 1001 C CA . ASP A 1 130 ? -21.516 7.176 -1.991 1 98.75 130 ASP A CA 1
ATOM 1002 C C . ASP A 1 130 ? -20.734 5.902 -2.273 1 98.75 130 ASP A C 1
ATOM 1004 O O . ASP A 1 130 ? -21.25 4.797 -2.102 1 98.75 130 ASP A O 1
ATOM 1008 N N . THR A 1 131 ? -19.531 6.059 -2.771 1 98.81 131 THR A N 1
ATOM 1009 C CA . THR A 1 131 ? -18.75 4.902 -3.199 1 98.81 131 THR A CA 1
ATOM 1010 C C . THR A 1 131 ? -17.297 5.035 -2.746 1 98.81 131 THR A C 1
ATOM 1012 O O . THR A 1 131 ? -16.734 6.125 -2.797 1 98.81 131 THR A O 1
ATOM 1015 N N . VAL A 1 132 ? -16.734 3.926 -2.254 1 98.88 132 VAL A N 1
ATOM 1016 C CA . VAL A 1 132 ? -15.383 3.908 -1.721 1 98.88 132 VAL A CA 1
ATOM 1017 C C . VAL A 1 132 ? -14.594 2.76 -2.346 1 98.88 132 VAL A C 1
ATOM 1019 O O . VAL A 1 132 ? -15.141 1.679 -2.58 1 98.88 132 VAL A O 1
ATOM 1022 N N . PHE A 1 133 ? -13.375 2.953 -2.723 1 98.69 133 PHE A N 1
ATOM 1023 C CA . PHE A 1 133 ? -12.391 1.915 -3.006 1 98.69 133 PHE A CA 1
ATOM 1024 C C . PHE A 1 133 ? -11.289 1.909 -1.953 1 98.69 133 PHE A C 1
ATOM 1026 O O . PHE A 1 133 ? -10.539 2.883 -1.822 1 98.69 133 PHE A O 1
ATOM 1033 N N . LEU A 1 134 ? -11.164 0.82 -1.177 1 98.56 134 LEU A N 1
ATOM 1034 C CA . LEU A 1 134 ? -10.133 0.708 -0.152 1 98.56 134 LEU A CA 1
ATOM 1035 C C . LEU A 1 134 ? -8.852 0.124 -0.734 1 98.56 134 LEU A C 1
ATOM 1037 O O . LEU A 1 134 ? -8.898 -0.776 -1.576 1 98.56 134 LEU A O 1
ATOM 1041 N N . SER A 1 135 ? -7.766 0.713 -0.373 1 98.12 135 SER A N 1
ATOM 1042 C CA . SER A 1 135 ? -6.426 0.26 -0.743 1 98.12 135 SER A CA 1
ATOM 1043 C C . SER A 1 135 ? -5.5 0.225 0.468 1 98.12 135 SER A C 1
ATOM 1045 O 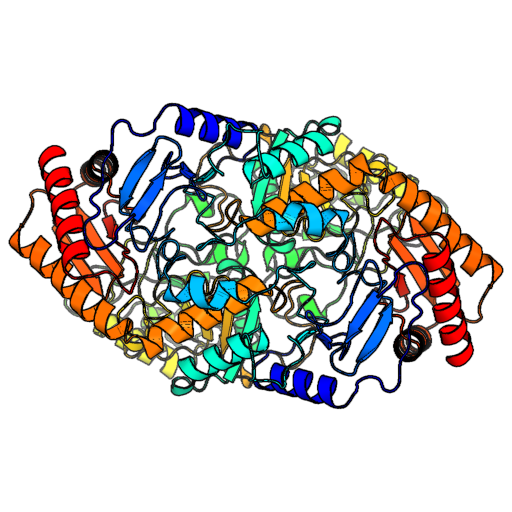O . SER A 1 135 ? -5.965 0.186 1.609 1 98.12 135 SER A O 1
ATOM 1047 N N . ASN A 1 136 ? -4.164 0.195 0.293 1 97.06 136 ASN A N 1
ATOM 1048 C CA . ASN A 1 136 ? -3.256 -0.133 1.386 1 97.06 136 ASN A CA 1
ATOM 1049 C C . ASN A 1 136 ? -2.57 1.113 1.938 1 97.06 136 ASN A C 1
ATOM 1051 O O . ASN A 1 136 ? -2.031 1.092 3.045 1 97.06 136 ASN A O 1
ATOM 1055 N N . SER A 1 137 ? -2.574 2.219 1.175 1 97.38 137 SER A N 1
ATOM 1056 C CA . SER A 1 137 ? -1.803 3.393 1.568 1 97.38 137 SER A CA 1
ATOM 1057 C C . SER A 1 137 ? -2.365 4.664 0.938 1 97.38 137 SER A C 1
ATOM 1059 O O . SER A 1 137 ? -3.252 4.598 0.083 1 97.38 137 SER A O 1
ATOM 1061 N N . GLY A 1 138 ? -1.821 5.797 1.422 1 98.19 138 GLY A N 1
ATOM 1062 C CA . GLY A 1 138 ? -2.193 7.07 0.824 1 98.19 138 GLY A CA 1
ATOM 1063 C C . GLY A 1 138 ? -1.779 7.188 -0.63 1 98.19 138 GLY A C 1
ATOM 1064 O O . GLY A 1 138 ? -2.535 7.703 -1.456 1 98.19 138 GLY A O 1
ATOM 1065 N N . ALA A 1 139 ? -0.558 6.746 -0.935 1 98.38 139 ALA A N 1
ATOM 1066 C CA . ALA A 1 139 ? -0.096 6.762 -2.32 1 98.38 139 ALA A CA 1
ATOM 1067 C C . ALA A 1 139 ? -1.046 5.984 -3.225 1 98.38 139 ALA A C 1
ATOM 1069 O O . ALA A 1 139 ? -1.376 6.434 -4.324 1 98.38 139 ALA A O 1
ATOM 1070 N N . GLU A 1 140 ? -1.502 4.836 -2.768 1 98.5 140 GLU A N 1
ATOM 1071 C CA . GLU A 1 140 ? -2.418 4.031 -3.57 1 98.5 140 GLU A CA 1
ATOM 1072 C C . GLU A 1 140 ? -3.791 4.688 -3.666 1 98.5 140 GLU A C 1
ATOM 1074 O O . GLU A 1 140 ? -4.469 4.578 -4.691 1 98.5 140 GLU A O 1
ATOM 1079 N N . ALA A 1 141 ? -4.23 5.355 -2.604 1 98.81 141 ALA A N 1
ATOM 1080 C CA . ALA A 1 141 ? -5.48 6.109 -2.682 1 98.81 141 ALA A CA 1
ATOM 1081 C C . ALA A 1 141 ? -5.402 7.191 -3.758 1 98.81 141 ALA A C 1
ATOM 1083 O O . ALA A 1 141 ? -6.352 7.379 -4.523 1 98.81 141 ALA A O 1
ATOM 1084 N N . VAL A 1 142 ? -4.27 7.879 -3.844 1 98.88 142 VAL A N 1
ATOM 1085 C CA . VAL A 1 142 ? -4.062 8.914 -4.852 1 98.88 142 VAL A CA 1
ATOM 1086 C C . VAL A 1 142 ? -3.992 8.281 -6.238 1 98.88 142 VAL A C 1
ATOM 1088 O O . VAL A 1 142 ? -4.582 8.789 -7.191 1 98.88 142 VAL A O 1
ATOM 1091 N N . GLU A 1 143 ? -3.258 7.133 -6.367 1 98.62 143 GLU A N 1
ATOM 1092 C CA . GLU A 1 143 ? -3.191 6.406 -7.629 1 98.62 143 GLU A CA 1
ATOM 1093 C C . GLU A 1 143 ? -4.59 6.094 -8.156 1 98.62 143 GLU A C 1
ATOM 1095 O O . GLU A 1 143 ? -4.848 6.234 -9.359 1 98.62 143 GLU A O 1
ATOM 1100 N N . ASN A 1 144 ? -5.434 5.637 -7.281 1 98.62 144 ASN A N 1
ATOM 1101 C CA . ASN A 1 144 ? -6.785 5.289 -7.703 1 98.62 144 ASN A CA 1
ATOM 1102 C C . ASN A 1 144 ? -7.613 6.531 -8.016 1 98.62 144 ASN A C 1
ATOM 1104 O O . ASN A 1 144 ? -8.453 6.512 -8.914 1 98.62 144 ASN A O 1
ATOM 1108 N N . ALA A 1 145 ? -7.418 7.641 -7.262 1 98.88 145 ALA A N 1
ATOM 1109 C CA . ALA A 1 145 ? -8.07 8.906 -7.594 1 98.88 145 ALA A CA 1
ATOM 1110 C C . ALA A 1 145 ? -7.684 9.375 -8.992 1 98.88 145 ALA A C 1
ATOM 1112 O O . ALA A 1 145 ? -8.531 9.852 -9.75 1 98.88 145 ALA A O 1
ATOM 1113 N N . ILE A 1 146 ? -6.398 9.258 -9.352 1 98.44 146 ILE A N 1
ATOM 1114 C CA . ILE A 1 146 ? -5.902 9.594 -10.68 1 98.44 146 ILE A CA 1
ATOM 1115 C C . ILE A 1 146 ? -6.617 8.742 -11.727 1 98.44 146 ILE A C 1
ATOM 1117 O O . ILE A 1 146 ? -7.164 9.273 -12.695 1 98.44 146 ILE A O 1
ATOM 1121 N N . LYS A 1 147 ? -6.676 7.465 -11.531 1 97.94 147 LYS A N 1
ATOM 1122 C CA . LYS A 1 147 ? -7.215 6.531 -12.516 1 97.94 147 LYS A CA 1
ATOM 1123 C C . LYS A 1 147 ? -8.695 6.785 -12.766 1 97.94 147 LYS A C 1
ATOM 1125 O O . LYS A 1 147 ? -9.133 6.859 -13.914 1 97.94 147 LYS A O 1
ATOM 1130 N N . ILE A 1 148 ? -9.477 6.945 -11.672 1 98.31 148 ILE A N 1
ATOM 1131 C CA . ILE A 1 148 ? -10.914 7.098 -11.875 1 98.31 148 ILE A CA 1
ATOM 1132 C C . ILE A 1 148 ? -11.203 8.461 -12.5 1 98.31 148 ILE A C 1
ATOM 1134 O O . ILE A 1 148 ? -12.172 8.617 -13.25 1 98.31 148 ILE A O 1
ATOM 1138 N N . SER A 1 149 ? -10.352 9.5 -12.219 1 98.38 149 SER A N 1
ATOM 1139 C CA . SER A 1 149 ? -10.516 10.812 -12.828 1 98.38 149 SER A CA 1
ATOM 1140 C C . SER A 1 149 ? -10.258 10.758 -14.328 1 98.38 149 SER A C 1
ATOM 1142 O O . SER A 1 149 ? -11.008 11.336 -15.117 1 98.38 149 SER A O 1
ATOM 1144 N N . TYR A 1 150 ? -9.203 10.078 -14.734 1 97.31 150 TYR A N 1
ATOM 1145 C CA . TYR A 1 150 ? -8.922 9.93 -16.156 1 97.31 150 TYR A CA 1
ATOM 1146 C C . TYR A 1 150 ? -10.008 9.102 -16.844 1 97.31 150 TYR A C 1
ATOM 1148 O O . TYR A 1 150 ? -10.414 9.414 -17.969 1 97.31 150 TYR A O 1
ATOM 1156 N N . ASP A 1 151 ? -10.391 8.039 -16.172 1 96.69 151 ASP A N 1
ATOM 1157 C CA . ASP A 1 151 ? -11.43 7.195 -16.75 1 96.69 151 ASP A CA 1
ATOM 1158 C C . ASP A 1 151 ? -12.711 7.996 -17 1 96.69 151 ASP A C 1
ATOM 1160 O O . ASP A 1 151 ? -13.383 7.793 -18.016 1 96.69 151 ASP A O 1
ATOM 1164 N N . ASP A 1 152 ? -12.992 8.883 -16.109 1 96.69 152 ASP A N 1
ATOM 1165 C CA . ASP A 1 152 ? -14.234 9.656 -16.172 1 96.69 152 ASP A CA 1
ATOM 1166 C C . ASP A 1 152 ? -14.094 10.859 -17.094 1 96.69 152 ASP A C 1
ATOM 1168 O O . ASP A 1 152 ? -15.086 11.539 -17.391 1 96.69 152 ASP A O 1
ATOM 1172 N N . ALA A 1 153 ? -12.961 11.219 -17.609 1 94.25 153 ALA A N 1
ATOM 1173 C CA . ALA A 1 153 ? -12.68 12.5 -18.266 1 94.25 153 ALA A CA 1
ATOM 1174 C C . ALA A 1 153 ? -12.891 12.398 -19.766 1 94.25 153 ALA A C 1
ATOM 1176 O O . ALA A 1 153 ? -12.727 13.383 -20.5 1 94.25 153 ALA A O 1
ATOM 1177 N N . ASP A 1 154 ? -13.305 11.289 -20.297 1 89.69 154 ASP A N 1
ATOM 1178 C CA . ASP A 1 154 ? -13.648 11.117 -21.703 1 89.69 154 ASP A CA 1
ATOM 1179 C C . ASP A 1 154 ? -12.523 11.617 -22.609 1 89.69 154 ASP A C 1
ATOM 1181 O O . ASP A 1 154 ? -12.742 12.469 -23.469 1 89.69 154 ASP A O 1
ATOM 1185 N N . GLY A 1 155 ? -11.305 11.234 -22.375 1 90.5 155 GLY A N 1
ATOM 1186 C CA . GLY A 1 155 ? -10.203 11.508 -23.281 1 90.5 155 GLY A CA 1
ATOM 1187 C C . GLY A 1 155 ? -9.359 12.695 -22.844 1 90.5 155 GLY A C 1
ATOM 1188 O O . GLY A 1 155 ? -8.312 12.961 -23.453 1 90.5 155 GLY A O 1
ATOM 1189 N N . ALA A 1 156 ? -9.75 13.492 -21.844 1 93.25 156 ALA A N 1
ATOM 1190 C CA . ALA A 1 156 ? -8.914 14.57 -21.328 1 93.25 156 ALA A CA 1
ATOM 1191 C C . ALA A 1 156 ? -7.562 14.031 -20.859 1 93.25 156 ALA A C 1
ATOM 1193 O O . ALA A 1 156 ? -7.484 12.93 -20.312 1 93.25 156 ALA A O 1
ATOM 1194 N N . LYS A 1 157 ? -6.496 14.898 -20.969 1 92.25 157 LYS A N 1
ATOM 1195 C CA . LYS A 1 157 ? -5.172 14.305 -20.797 1 92.25 157 LYS A CA 1
ATOM 1196 C C . LYS A 1 157 ? -4.363 15.07 -19.75 1 92.25 157 LYS A C 1
ATOM 1198 O O . LYS A 1 157 ? -3.35 14.578 -19.25 1 92.25 157 LYS A O 1
ATOM 1203 N N . TYR A 1 158 ? -4.77 16.312 -19.438 1 96.06 158 TYR A N 1
ATOM 1204 C CA . TYR A 1 158 ? -3.936 17.141 -18.562 1 96.06 158 TYR A CA 1
ATOM 1205 C C . TYR A 1 158 ? -4.379 17.016 -17.109 1 96.06 158 TYR A C 1
ATOM 1207 O O . TYR A 1 158 ? -5.551 16.75 -16.828 1 96.06 158 TYR A O 1
ATOM 1215 N N . ALA A 1 159 ? -3.477 17.094 -16.234 1 98.19 159 ALA A N 1
ATOM 1216 C CA . ALA A 1 159 ? -3.717 17.25 -14.797 1 98.19 159 ALA A CA 1
ATOM 1217 C C . ALA A 1 159 ? -3.098 18.531 -14.273 1 98.19 159 ALA A C 1
ATOM 1219 O O . ALA A 1 159 ? -2.182 19.094 -14.883 1 98.19 159 ALA A O 1
ATOM 1220 N N . ILE A 1 160 ? -3.615 19.062 -13.234 1 98.56 160 ILE A N 1
ATOM 1221 C CA . ILE A 1 160 ? -3.09 20.266 -12.586 1 98.56 160 ILE A CA 1
ATOM 1222 C C . ILE A 1 160 ? -2.766 19.969 -11.125 1 98.56 160 ILE A C 1
ATOM 1224 O O . ILE A 1 160 ? -3.58 19.375 -10.414 1 98.56 160 ILE A O 1
ATOM 1228 N N . THR A 1 161 ? -1.56 20.25 -10.688 1 98.62 161 THR A N 1
ATOM 1229 C CA . THR A 1 161 ? -1.121 20.172 -9.297 1 98.62 161 THR A CA 1
ATOM 1230 C C . THR A 1 161 ? -0.546 21.516 -8.836 1 98.62 161 THR A C 1
ATOM 1232 O O . THR A 1 161 ? -0.679 22.531 -9.531 1 98.62 161 THR A O 1
ATOM 1235 N N . PHE A 1 162 ? -0.008 21.594 -7.617 1 98.75 162 PHE A N 1
ATOM 1236 C CA . PHE A 1 162 ? 0.376 22.875 -7.062 1 98.75 162 PHE A CA 1
ATOM 1237 C C . PHE A 1 162 ? 1.804 22.844 -6.531 1 98.75 162 PHE A C 1
ATOM 1239 O O . PHE A 1 162 ? 2.281 21.781 -6.102 1 98.75 162 PHE A O 1
ATOM 1246 N N . ASP A 1 163 ? 2.451 23.969 -6.562 1 97.62 163 ASP A N 1
ATOM 1247 C CA . ASP A 1 163 ? 3.775 24.109 -5.969 1 97.62 163 ASP A CA 1
ATOM 1248 C C . ASP A 1 163 ? 3.758 23.719 -4.488 1 97.62 163 ASP A C 1
ATOM 1250 O O . ASP A 1 163 ? 2.848 24.109 -3.754 1 97.62 163 ASP A O 1
ATOM 1254 N N . GLY A 1 164 ? 4.762 22.859 -4.078 1 97.75 164 GLY A N 1
ATOM 1255 C CA . GLY A 1 164 ? 4.859 22.438 -2.691 1 97.75 164 GLY A CA 1
ATOM 1256 C C . GLY A 1 164 ? 4.07 21.172 -2.398 1 97.75 164 GLY A C 1
ATOM 1257 O O . GLY A 1 164 ? 4.148 20.625 -1.295 1 97.75 164 GLY A O 1
ATOM 1258 N N . ALA A 1 165 ? 3.424 20.625 -3.385 1 98.31 165 ALA A N 1
ATOM 1259 C CA . ALA A 1 165 ? 2.504 19.5 -3.195 1 98.31 165 ALA A CA 1
ATOM 1260 C C . ALA A 1 165 ? 3.262 18.219 -2.893 1 98.31 165 ALA A C 1
ATOM 1262 O O . ALA A 1 165 ? 4.371 18.016 -3.387 1 98.31 165 ALA A O 1
ATOM 1263 N N . PHE A 1 166 ? 2.707 17.359 -2.104 1 98 166 PHE A N 1
ATOM 1264 C CA . PHE A 1 166 ? 3.113 15.984 -1.85 1 98 166 PHE A CA 1
ATOM 1265 C C . PHE A 1 166 ? 1.911 15.055 -1.89 1 98 166 PHE A C 1
ATOM 1267 O O . PHE A 1 166 ? 1.005 15.164 -1.061 1 98 166 PHE A O 1
ATOM 1274 N N . HIS A 1 167 ? 1.975 14.055 -2.799 1 98.5 167 HIS A N 1
ATOM 1275 C CA . HIS A 1 167 ? 0.799 13.219 -2.992 1 98.5 167 HIS A CA 1
ATOM 1276 C C . HIS A 1 167 ? 1.158 11.734 -2.9 1 98.5 167 HIS A C 1
ATOM 1278 O O . HIS A 1 167 ? 0.297 10.875 -3.076 1 98.5 167 HIS A O 1
ATOM 1284 N N . GLY A 1 168 ? 2.383 11.43 -2.633 1 97.38 168 GLY A N 1
ATOM 1285 C CA . GLY A 1 168 ? 2.775 10.039 -2.473 1 97.38 168 GLY A CA 1
ATOM 1286 C C . GLY A 1 168 ? 4.039 9.688 -3.234 1 97.38 168 GLY A C 1
ATOM 1287 O O . GLY A 1 168 ? 4.594 10.516 -3.951 1 97.38 168 GLY A O 1
ATOM 1288 N N . ARG A 1 169 ? 4.5 8.422 -3.078 1 96.94 169 ARG A N 1
ATOM 1289 C CA . ARG A 1 169 ? 5.82 8.047 -3.572 1 96.94 169 ARG A CA 1
ATOM 1290 C C . ARG A 1 169 ? 5.715 7 -4.68 1 96.94 169 ARG A C 1
ATOM 1292 O O . ARG A 1 169 ? 6.727 6.5 -5.168 1 96.94 169 ARG A O 1
ATOM 1299 N N . THR A 1 170 ? 4.535 6.555 -5.133 1 97.62 170 THR A N 1
ATOM 1300 C CA . THR A 1 170 ? 4.375 5.762 -6.348 1 97.62 170 THR A CA 1
ATOM 1301 C C . THR A 1 170 ? 4.406 6.652 -7.582 1 97.62 170 THR A C 1
ATOM 1303 O O . THR A 1 170 ? 4.031 7.828 -7.52 1 97.62 170 THR A O 1
ATOM 1306 N N . LEU A 1 171 ? 4.785 6.156 -8.672 1 97.44 171 LEU A N 1
ATOM 1307 C CA . LEU A 1 171 ? 5.18 6.984 -9.805 1 97.44 171 LEU A CA 1
ATOM 1308 C C . LEU A 1 171 ? 4.023 7.867 -10.266 1 97.44 171 LEU A C 1
ATOM 1310 O O . LEU A 1 171 ? 4.23 9.023 -10.641 1 97.44 171 LEU A O 1
ATOM 1314 N N . GLY A 1 172 ? 2.783 7.367 -10.305 1 97.69 172 GLY A N 1
ATOM 1315 C CA . GLY A 1 172 ? 1.647 8.219 -10.625 1 97.69 172 GLY A CA 1
ATOM 1316 C C . GLY A 1 172 ? 1.467 9.359 -9.633 1 97.69 172 GLY A C 1
ATOM 1317 O O . GLY A 1 172 ? 1.405 10.523 -10.031 1 97.69 172 GLY A O 1
ATOM 1318 N N . ALA A 1 173 ? 1.447 9.031 -8.352 1 98.12 173 ALA A N 1
ATOM 1319 C CA . ALA A 1 173 ? 1.335 10.039 -7.301 1 98.12 173 ALA A CA 1
ATOM 1320 C C . ALA A 1 173 ? 2.559 10.953 -7.281 1 98.12 173 ALA A C 1
ATOM 1322 O O . ALA A 1 173 ? 2.434 12.164 -7.105 1 98.12 173 ALA A O 1
ATOM 1323 N N . LEU A 1 174 ? 3.672 10.352 -7.465 1 97.56 174 LEU A N 1
ATOM 1324 C CA . LEU A 1 174 ? 4.949 11.055 -7.43 1 97.56 174 LEU A CA 1
ATOM 1325 C C . LEU A 1 174 ? 5 12.141 -8.5 1 97.56 174 LEU A C 1
ATOM 1327 O O . LEU A 1 174 ? 5.598 13.195 -8.289 1 97.56 174 LEU A O 1
ATOM 1331 N N . SER A 1 175 ? 4.379 11.883 -9.633 1 97.38 175 SER A N 1
ATOM 1332 C CA . SER A 1 175 ? 4.359 12.82 -10.758 1 97.38 175 SER A CA 1
ATOM 1333 C C . SER A 1 175 ? 3.639 14.109 -10.383 1 97.38 175 SER A C 1
ATOM 1335 O O . SER A 1 175 ? 3.777 15.125 -11.07 1 97.38 175 SER A O 1
ATOM 1337 N N . LEU A 1 176 ? 2.924 14.078 -9.258 1 98.19 176 LEU A N 1
ATOM 1338 C CA . LEU A 1 176 ? 2.145 15.234 -8.82 1 98.19 176 LEU A CA 1
ATOM 1339 C C . LEU A 1 176 ? 2.904 16.047 -7.773 1 98.19 176 LEU A C 1
ATOM 1341 O O . LEU A 1 176 ? 2.51 17.156 -7.438 1 98.19 176 LEU A O 1
ATOM 1345 N N . ASN A 1 177 ? 3.998 15.469 -7.273 1 97.56 177 ASN A N 1
ATOM 1346 C CA . ASN A 1 177 ? 4.77 16.141 -6.23 1 97.56 177 ASN A CA 1
ATOM 1347 C C . ASN A 1 177 ? 5.469 17.391 -6.77 1 97.56 177 ASN A C 1
ATOM 1349 O O . ASN A 1 177 ? 5.91 17.406 -7.918 1 97.56 177 ASN A O 1
ATOM 1353 N N . ARG A 1 178 ? 5.559 18.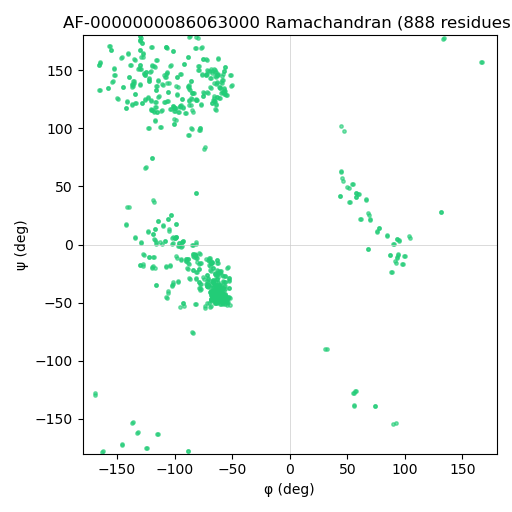438 -5.973 1 96.5 178 ARG A N 1
ATOM 1354 C CA . ARG A 1 178 ? 6.293 19.656 -6.281 1 96.5 178 ARG A CA 1
ATOM 1355 C C . ARG A 1 178 ? 6.984 20.203 -5.039 1 96.5 178 ARG A C 1
ATOM 1357 O O . ARG A 1 178 ? 7.316 21.391 -4.984 1 96.5 178 ARG A O 1
ATOM 1364 N N . SER A 1 179 ? 7.137 19.391 -4.02 1 93.75 179 SER A N 1
ATOM 1365 C CA . SER A 1 179 ? 7.715 19.859 -2.768 1 93.75 179 SER A CA 1
ATOM 1366 C C . SER A 1 179 ? 9.242 19.859 -2.828 1 93.75 179 SER A C 1
ATOM 1368 O O . SER A 1 179 ? 9.883 20.828 -2.41 1 93.75 179 SER A O 1
ATOM 1370 N N . LYS A 1 180 ? 9.859 18.719 -3.242 1 92.56 180 LYS A N 1
ATOM 1371 C CA . LYS A 1 180 ? 11.312 18.578 -3.287 1 92.56 180 LYS A CA 1
ATOM 1372 C C . LYS A 1 180 ? 11.758 17.828 -4.539 1 92.56 180 LYS A C 1
ATOM 1374 O O . LYS A 1 180 ? 11.125 16.844 -4.926 1 92.56 180 LYS A O 1
ATOM 1379 N N . SER A 1 181 ? 12.859 18.203 -5.094 1 91.31 181 SER A N 1
ATOM 1380 C CA . SER A 1 181 ? 13.375 17.578 -6.305 1 91.31 181 SER A CA 1
ATOM 1381 C C . SER A 1 181 ? 13.906 16.172 -6.012 1 91.31 181 SER A C 1
ATOM 1383 O O . SER A 1 181 ? 13.859 15.297 -6.875 1 91.31 181 SER A O 1
ATOM 1385 N N . VAL A 1 182 ? 14.328 15.906 -4.793 1 91.69 182 VAL A N 1
ATOM 1386 C CA . VAL A 1 182 ? 14.961 14.648 -4.406 1 91.69 182 VAL A CA 1
ATOM 1387 C C . VAL A 1 182 ? 13.969 13.5 -4.59 1 91.69 182 VAL A C 1
ATOM 1389 O O . VAL A 1 182 ? 14.375 12.367 -4.863 1 91.69 182 VAL A O 1
ATOM 1392 N N . TYR A 1 183 ? 12.711 13.797 -4.598 1 91.62 183 TYR A N 1
ATOM 1393 C CA . TYR A 1 183 ? 11.695 12.75 -4.648 1 91.62 183 TYR A CA 1
ATOM 1394 C C . TYR A 1 183 ? 11.492 12.258 -6.078 1 91.62 183 TYR A C 1
ATOM 1396 O O . TYR A 1 183 ? 11.078 11.109 -6.293 1 91.62 183 TYR A O 1
ATOM 1404 N N . ARG A 1 184 ? 11.828 13.078 -7.109 1 92.38 184 ARG A N 1
ATOM 1405 C CA . ARG A 1 184 ? 11.359 12.766 -8.461 1 92.38 184 ARG A CA 1
ATOM 1406 C C . ARG A 1 184 ? 12.539 12.562 -9.406 1 92.38 184 ARG A C 1
ATOM 1408 O O . ARG A 1 184 ? 12.383 11.953 -10.469 1 92.38 184 ARG A O 1
ATOM 1415 N N . ARG A 1 185 ? 13.641 13.078 -8.992 1 92.44 185 ARG A N 1
ATOM 1416 C CA . ARG A 1 185 ? 14.773 13.117 -9.914 1 92.44 185 ARG A CA 1
ATOM 1417 C C . ARG A 1 185 ? 15.086 11.727 -10.461 1 92.44 185 ARG A C 1
ATOM 1419 O O . ARG A 1 185 ? 15.156 10.758 -9.695 1 92.44 185 ARG A O 1
ATOM 1426 N N . ASP A 1 186 ? 15.18 11.609 -11.805 1 91.06 186 ASP A N 1
ATOM 1427 C CA . ASP A 1 186 ? 15.641 10.438 -12.539 1 91.06 186 ASP A CA 1
ATOM 1428 C C . ASP A 1 186 ? 14.562 9.352 -12.562 1 91.06 186 ASP A C 1
ATOM 1430 O O . ASP A 1 186 ? 14.844 8.203 -12.906 1 91.06 186 ASP A O 1
ATOM 1434 N N . PHE A 1 187 ? 13.352 9.656 -12.164 1 93.62 187 PHE A N 1
ATOM 1435 C CA . PHE A 1 187 ? 12.227 8.734 -12.25 1 93.62 187 PHE A CA 1
ATOM 1436 C C . PHE A 1 187 ? 11.273 9.141 -13.367 1 93.62 187 PHE A C 1
ATOM 1438 O O . PHE A 1 187 ? 11.141 10.328 -13.68 1 93.62 187 PHE A O 1
ATOM 1445 N N . PRO A 1 188 ? 10.617 8.141 -14.008 1 92.75 188 PRO A N 1
ATOM 1446 C CA . PRO A 1 188 ? 9.602 8.516 -14.992 1 92.75 188 PRO A CA 1
ATOM 1447 C C . PRO A 1 188 ? 8.43 9.281 -14.383 1 92.75 188 PRO A C 1
ATOM 1449 O O . PRO A 1 188 ? 8.047 9.023 -13.242 1 92.75 188 PRO A O 1
ATOM 1452 N N . GLU A 1 189 ? 7.883 10.211 -15.172 1 92.56 189 GLU A N 1
ATOM 1453 C CA . GLU A 1 189 ? 6.738 11.008 -14.742 1 92.56 189 GLU A CA 1
ATOM 1454 C C . GLU A 1 189 ? 5.633 11.008 -15.789 1 92.56 189 GLU A C 1
ATOM 1456 O O . GLU A 1 189 ? 5.891 10.758 -16.969 1 92.56 189 GLU A O 1
ATOM 1461 N N . ILE A 1 190 ? 4.43 11.234 -15.297 1 90.25 190 ILE A N 1
ATOM 1462 C CA . ILE A 1 190 ? 3.35 11.555 -16.219 1 90.25 190 ILE A CA 1
ATOM 1463 C C . ILE A 1 190 ? 3.66 12.867 -16.938 1 90.25 190 ILE A C 1
ATOM 1465 O O . ILE A 1 190 ? 3.941 13.883 -16.297 1 90.25 190 ILE A O 1
ATOM 1469 N N . SER A 1 191 ? 3.627 12.93 -18.203 1 88.12 191 SER A N 1
ATOM 1470 C CA . SER A 1 191 ? 4.145 14.031 -19 1 88.12 191 SER A CA 1
ATOM 1471 C C . SER A 1 191 ? 3.145 15.188 -19.078 1 88.12 191 SER A C 1
ATOM 1473 O O . SER A 1 191 ? 3.504 16.312 -19.438 1 88.12 191 SER A O 1
ATOM 1475 N N . THR A 1 192 ? 1.971 15.055 -18.625 1 93.12 192 THR A N 1
ATOM 1476 C CA . THR A 1 192 ? 0.936 16.031 -18.938 1 93.12 192 THR A CA 1
ATOM 1477 C C . THR A 1 192 ? 0.42 16.703 -17.656 1 93.12 192 THR A C 1
ATOM 1479 O O . THR A 1 192 ? -0.766 17.016 -17.562 1 93.12 192 THR A O 1
ATOM 1482 N N . VAL A 1 193 ? 1.325 16.984 -16.688 1 96.62 193 VAL A N 1
ATOM 1483 C CA . VAL A 1 193 ? 0.927 17.594 -15.438 1 96.62 193 VAL A CA 1
ATOM 1484 C C . VAL A 1 193 ? 1.38 19.062 -15.414 1 96.62 193 VAL A C 1
ATOM 1486 O O . VAL A 1 193 ? 2.559 19.359 -15.625 1 96.62 193 VAL A O 1
ATOM 1489 N N . HIS A 1 194 ? 0.458 19.938 -15.219 1 96.44 194 HIS A N 1
ATOM 1490 C CA . HIS A 1 194 ? 0.763 21.359 -15.062 1 96.44 194 HIS A CA 1
ATOM 1491 C C . HIS A 1 194 ? 0.818 21.75 -13.586 1 96.44 194 HIS A C 1
ATOM 1493 O O . HIS A 1 194 ? 0.057 21.219 -12.773 1 96.44 194 HIS A O 1
ATOM 1499 N N . ASP A 1 195 ? 1.706 22.656 -13.242 1 95.56 195 ASP A N 1
ATOM 1500 C CA . ASP A 1 195 ? 1.823 23.141 -11.867 1 95.56 195 ASP A CA 1
ATOM 1501 C C . ASP A 1 195 ? 1.306 24.562 -11.742 1 95.56 195 ASP A C 1
ATOM 1503 O O . ASP A 1 195 ? 1.486 25.375 -12.656 1 95.56 195 ASP A O 1
ATOM 1507 N N . MET A 1 196 ? 0.711 24.844 -10.664 1 97.25 196 MET A N 1
ATOM 1508 C CA . MET A 1 196 ? 0.189 26.156 -10.305 1 97.25 196 MET A CA 1
ATOM 1509 C C . MET A 1 196 ? 0.75 26.625 -8.969 1 97.25 196 MET A C 1
ATOM 1511 O O . MET A 1 196 ? 1.076 25.797 -8.109 1 97.25 196 MET A O 1
ATOM 1515 N N . PRO A 1 197 ? 0.923 27.922 -8.789 1 97.31 197 PRO A N 1
ATOM 1516 C CA . PRO A 1 197 ? 1.286 28.406 -7.453 1 97.31 197 PRO A CA 1
ATOM 1517 C C . PRO A 1 197 ? 0.255 28.031 -6.395 1 97.31 197 PRO A C 1
ATOM 1519 O O . PRO A 1 197 ? -0.943 27.984 -6.68 1 97.31 197 PRO A O 1
ATOM 1522 N N . PHE A 1 198 ? 0.701 27.766 -5.219 1 98.31 198 PHE A N 1
ATOM 1523 C CA . PHE A 1 198 ? -0.163 27.516 -4.07 1 98.31 198 PHE A CA 1
ATOM 1524 C C . PHE A 1 198 ? -0.093 28.656 -3.076 1 98.31 198 PHE A C 1
ATOM 1526 O O . PHE A 1 198 ? 0.986 29.203 -2.812 1 98.31 198 PHE A O 1
ATOM 1533 N N . CYS A 1 199 ? -1.2 29.031 -2.58 1 97.31 199 CYS A N 1
ATOM 1534 C CA . CYS A 1 199 ? -1.305 30.125 -1.631 1 97.31 199 CYS A CA 1
ATOM 1535 C C . CYS A 1 199 ? -0.729 29.734 -0.274 1 97.31 199 CYS A C 1
ATOM 1537 O O . CYS A 1 199 ? -1.064 28.688 0.266 1 97.31 199 CYS A O 1
ATOM 1539 N N . ASP A 1 200 ? 0.151 30.594 0.295 1 92.81 200 ASP A N 1
ATOM 1540 C CA . ASP A 1 200 ? 0.752 30.281 1.59 1 92.81 200 ASP A CA 1
ATOM 1541 C C . ASP A 1 200 ? 0.47 31.391 2.6 1 92.81 200 ASP A C 1
ATOM 1543 O O . ASP A 1 200 ? 1.152 31.5 3.621 1 92.81 200 ASP A O 1
ATOM 1547 N N . ASP A 1 201 ? -0.391 32.25 2.248 1 94.31 201 ASP A N 1
ATOM 1548 C CA . ASP A 1 201 ? -0.827 33.375 3.104 1 94.31 201 ASP A CA 1
ATOM 1549 C C . ASP A 1 201 ? -2.33 33.312 3.357 1 94.31 201 ASP A C 1
ATOM 1551 O O . ASP A 1 201 ? -3.131 33.531 2.445 1 94.31 201 ASP A O 1
ATOM 1555 N N . ARG A 1 202 ? -2.709 33.125 4.605 1 94.69 202 ARG A N 1
ATOM 1556 C CA . ARG A 1 202 ? -4.102 32.906 4.988 1 94.69 202 ARG A CA 1
ATOM 1557 C C . ARG A 1 202 ? -4.938 34.156 4.727 1 94.69 202 ARG A C 1
ATOM 1559 O O . ARG A 1 202 ? -6.164 34.094 4.641 1 94.69 202 ARG A O 1
ATOM 1566 N N . GLY A 1 203 ? -4.27 35.312 4.617 1 94.81 203 GLY A N 1
ATOM 1567 C CA . GLY A 1 203 ? -4.961 36.562 4.375 1 94.81 203 GLY A CA 1
ATOM 1568 C C . GLY A 1 203 ? -4.812 37.062 2.951 1 94.81 203 GLY A C 1
ATOM 1569 O O . GLY A 1 203 ? -5.227 38.188 2.631 1 94.81 203 GLY A O 1
ATOM 1570 N N . CYS A 1 204 ? -4.344 36.219 2.125 1 96.5 204 CYS A N 1
ATOM 1571 C CA . CYS A 1 204 ? -4.062 36.594 0.74 1 96.5 204 CYS A CA 1
ATOM 1572 C C . CYS A 1 204 ? -5.332 37.031 0.02 1 96.5 204 CYS A C 1
ATOM 1574 O O . CYS A 1 204 ? -6.387 36.406 0.192 1 96.5 204 CYS A O 1
ATOM 1576 N N . THR A 1 205 ? -5.234 38.156 -0.738 1 96.81 205 THR A N 1
ATOM 1577 C CA . THR A 1 205 ? -6.234 38.625 -1.683 1 96.81 205 THR A CA 1
ATOM 1578 C C . THR A 1 205 ? -5.609 38.875 -3.055 1 96.81 205 THR A C 1
ATOM 1580 O O . THR A 1 205 ? -4.383 38.875 -3.193 1 96.81 205 THR A O 1
ATOM 1583 N N . PRO A 1 206 ? -6.492 39 -4.062 1 96.12 206 PRO A N 1
ATOM 1584 C CA . PRO A 1 206 ? -5.918 39.312 -5.371 1 96.12 206 PRO A CA 1
ATOM 1585 C C . PRO A 1 206 ? -5.004 40.531 -5.336 1 96.12 206 PRO A C 1
ATOM 1587 O O . PRO A 1 206 ? -4.02 40.594 -6.078 1 96.12 206 PRO A O 1
ATOM 1590 N N . GLU A 1 207 ? -5.199 41.5 -4.449 1 95.31 207 GLU A N 1
ATOM 1591 C CA . GLU A 1 207 ? -4.445 42.719 -4.383 1 95.31 207 GLU A CA 1
ATOM 1592 C C . GLU A 1 207 ? -3.145 42.562 -3.604 1 95.31 207 GLU A C 1
ATOM 1594 O O . GLU A 1 207 ? -2.172 43.281 -3.83 1 95.31 207 GLU A O 1
ATOM 1599 N N . THR A 1 208 ? -3.082 41.531 -2.73 1 95.5 208 THR A N 1
ATOM 1600 C CA . THR A 1 208 ? -1.953 41.438 -1.812 1 95.5 208 THR A CA 1
ATOM 1601 C C . THR A 1 208 ? -1.16 40.156 -2.078 1 95.5 208 THR A C 1
ATOM 1603 O O . THR A 1 208 ? -0.2 39.844 -1.366 1 95.5 208 THR A O 1
ATOM 1606 N N . CYS A 1 209 ? -1.539 39.469 -3.072 1 96.25 209 CYS A N 1
ATOM 1607 C CA . CYS A 1 209 ? -0.991 38.156 -3.367 1 96.25 209 CYS A CA 1
ATOM 1608 C C . CYS A 1 209 ? 0.521 38.219 -3.549 1 96.25 209 CYS A C 1
ATOM 1610 O O . CYS A 1 209 ? 1.021 39.031 -4.332 1 96.25 209 CYS A O 1
ATOM 1612 N N . SER A 1 210 ? 1.23 37.281 -2.848 1 92.94 210 SER A N 1
ATOM 1613 C CA . SER A 1 210 ? 2.688 37.25 -2.941 1 92.94 210 SER A CA 1
ATOM 1614 C C . SER A 1 210 ? 3.189 35.938 -3.527 1 92.94 210 SER A C 1
ATOM 1616 O O . SER A 1 210 ? 4.348 35.844 -3.939 1 92.94 210 SER A O 1
ATOM 1618 N N . CYS A 1 211 ? 2.326 34.938 -3.676 1 93.75 211 CYS A N 1
ATOM 1619 C CA . CYS A 1 211 ? 2.752 33.656 -4.168 1 93.75 211 CYS A CA 1
ATOM 1620 C C . CYS A 1 211 ? 2.686 33.594 -5.688 1 93.75 211 CYS A C 1
ATOM 1622 O O . CYS A 1 211 ? 3.234 32.656 -6.305 1 93.75 211 CYS A O 1
ATOM 1624 N N . GLY A 1 212 ? 2.059 34.531 -6.32 1 94.94 212 GLY A N 1
ATOM 1625 C CA . GLY A 1 212 ? 2.014 34.625 -7.77 1 94.94 212 GLY A CA 1
ATOM 1626 C C . GLY A 1 212 ? 0.774 33.969 -8.367 1 94.94 212 GLY A C 1
ATOM 1627 O O . GLY A 1 212 ? 0.608 33.938 -9.586 1 94.94 212 GLY A O 1
ATOM 1628 N N . PHE A 1 213 ? -0.139 33.469 -7.555 1 97.62 213 PHE A N 1
ATOM 1629 C CA . PHE A 1 213 ? -1.36 32.875 -8.062 1 97.62 213 PHE A CA 1
ATOM 1630 C C . PHE A 1 213 ? -2.268 33.906 -8.695 1 97.62 213 PHE A C 1
ATOM 1632 O O . PHE A 1 213 ? -2.766 33.719 -9.805 1 97.62 213 PHE A O 1
ATOM 1639 N N . PHE A 1 214 ? -2.523 34.969 -7.875 1 97.25 214 PHE A N 1
ATOM 1640 C CA . PHE A 1 214 ? -3.23 36.094 -8.453 1 97.25 214 PHE A CA 1
ATOM 1641 C C . PHE A 1 214 ? -2.256 37.062 -9.102 1 97.25 214 PHE A C 1
ATOM 1643 O O . PHE A 1 214 ? -1.355 37.594 -8.445 1 97.25 214 PHE A O 1
ATOM 1650 N N . ALA A 1 215 ? -2.426 37.25 -10.352 1 92.81 215 ALA A N 1
ATOM 1651 C CA . ALA A 1 215 ? -1.54 38.156 -11.117 1 92.81 215 ALA A CA 1
ATOM 1652 C C . ALA A 1 215 ? -2.258 38.719 -12.328 1 92.81 215 ALA A C 1
ATOM 1654 O O . ALA A 1 215 ? -3.035 38.031 -12.992 1 92.81 215 ALA A O 1
ATOM 1655 N N . GLY A 1 216 ? -1.991 40 -12.594 1 91.62 216 GLY A N 1
ATOM 1656 C CA . GLY A 1 216 ? -2.502 40.625 -13.805 1 91.62 216 GLY A CA 1
ATOM 1657 C C . GLY A 1 216 ? -4.012 40.781 -13.805 1 91.62 216 GLY A C 1
ATOM 1658 O O . GLY A 1 216 ? -4.66 40.656 -14.836 1 91.62 216 GLY A O 1
ATOM 1659 N N . GLY A 1 217 ? -4.586 40.875 -12.633 1 91.56 217 GLY A N 1
ATOM 1660 C CA . GLY A 1 217 ? -6.016 41.125 -12.539 1 91.56 217 GLY A CA 1
ATOM 1661 C C . GLY A 1 217 ? -6.84 39.844 -12.641 1 91.56 217 GLY A C 1
ATOM 1662 O O . GLY A 1 217 ? -8.07 39.906 -12.727 1 91.56 217 GLY A O 1
ATOM 1663 N N . SER A 1 218 ? -6.207 38.719 -12.641 1 95.12 218 SER A N 1
ATOM 1664 C CA . SER A 1 218 ? -6.828 37.375 -12.695 1 95.12 218 SER A CA 1
ATOM 1665 C C . SER A 1 218 ? -6.031 36.375 -11.891 1 95.12 218 SER A C 1
ATOM 1667 O O . SER A 1 218 ? -5.168 36.75 -11.094 1 95.12 218 SER A O 1
ATOM 1669 N N . SER A 1 219 ? -6.363 35.156 -11.969 1 97.31 219 SER A N 1
ATOM 1670 C CA . SER A 1 219 ? -5.52 34.094 -11.414 1 97.31 219 SER A CA 1
ATOM 1671 C C . SER A 1 219 ? -4.746 33.375 -12.508 1 97.31 219 SER A C 1
ATOM 1673 O O . SER A 1 219 ? -5.188 33.312 -13.656 1 97.31 219 SER A O 1
ATOM 1675 N N . ARG A 1 220 ? -3.654 32.812 -12.141 1 96.69 220 ARG A N 1
ATOM 1676 C CA . ARG A 1 220 ? -2.857 32.062 -13.094 1 96.69 220 ARG A CA 1
ATOM 1677 C C . ARG A 1 220 ? -3.643 30.859 -13.617 1 96.69 220 ARG A C 1
ATOM 1679 O O . ARG A 1 220 ? -3.453 30.438 -14.758 1 96.69 220 ARG A O 1
ATOM 1686 N N . LEU A 1 221 ? -4.449 30.281 -12.758 1 97.88 221 LEU A N 1
ATOM 1687 C CA . LEU A 1 221 ? -5.273 29.141 -13.141 1 97.88 221 LEU A CA 1
ATOM 1688 C C . LEU A 1 221 ? -6.281 29.531 -14.219 1 97.88 221 LEU A C 1
ATOM 1690 O O . LEU A 1 221 ? -6.387 28.875 -15.25 1 97.88 221 LEU A O 1
ATOM 1694 N N . ARG A 1 222 ? -7.031 30.625 -14.016 1 97.25 222 ARG A N 1
ATOM 1695 C CA . ARG A 1 222 ? -8.016 31.109 -14.977 1 97.25 222 ARG A CA 1
ATOM 1696 C C . ARG A 1 222 ? -7.355 31.5 -16.297 1 97.25 222 ARG A C 1
ATOM 1698 O O . ARG A 1 222 ? -7.895 31.234 -17.359 1 97.25 222 ARG A O 1
ATOM 1705 N N . THR A 1 223 ? -6.23 32.156 -16.219 1 96.5 223 THR A N 1
ATOM 1706 C CA . THR A 1 223 ? -5.504 32.594 -17.406 1 96.5 223 THR A CA 1
ATOM 1707 C C . THR A 1 223 ? -5.043 31.375 -18.219 1 96.5 223 THR A C 1
ATOM 1709 O O . THR A 1 223 ? -5.145 31.375 -19.453 1 96.5 223 THR A O 1
ATOM 1712 N N . LYS A 1 224 ? -4.562 30.391 -17.484 1 96.31 224 LYS A N 1
ATOM 1713 C CA . LYS A 1 224 ? -4.062 29.188 -18.141 1 96.31 224 LYS A CA 1
ATOM 1714 C C . LYS A 1 224 ? -5.188 28.453 -18.859 1 96.31 224 LYS A C 1
ATOM 1716 O O . LYS A 1 224 ? -4.969 27.844 -19.906 1 96.31 224 LYS A O 1
ATOM 1721 N N . LEU A 1 225 ? -6.379 28.484 -18.297 1 97.12 225 LEU A N 1
ATOM 1722 C CA . LEU A 1 225 ? -7.492 27.672 -18.781 1 97.12 225 LEU A CA 1
ATOM 1723 C C . LEU A 1 225 ? -8.422 28.5 -19.656 1 97.12 225 LEU A C 1
ATOM 1725 O O . LEU A 1 225 ? -9.484 28.031 -20.062 1 97.12 225 LEU A O 1
ATOM 1729 N N . ASP A 1 226 ? -7.988 29.719 -19.906 1 95 226 ASP A N 1
ATOM 1730 C CA . ASP A 1 226 ? -8.805 30.547 -20.781 1 95 226 ASP A CA 1
ATOM 1731 C C . ASP A 1 226 ? -8.938 29.922 -22.172 1 95 226 ASP A C 1
ATOM 1733 O O . ASP A 1 226 ? -7.938 29.609 -22.812 1 95 226 ASP A O 1
ATOM 1737 N N . PRO A 1 227 ? -10.164 29.75 -22.625 1 90.94 227 PRO A N 1
ATOM 1738 C CA . PRO A 1 227 ? -10.375 29.031 -23.875 1 90.94 227 PRO A CA 1
ATOM 1739 C C . PRO A 1 227 ? -9.789 29.766 -25.078 1 90.94 227 PRO A C 1
ATOM 1741 O O . PRO A 1 227 ? -9.492 29.141 -26.109 1 90.94 227 PRO A O 1
ATOM 1744 N N . LYS A 1 228 ? -9.625 31.156 -25 1 90.5 228 LYS A N 1
ATOM 1745 C CA . LYS A 1 228 ? -9.164 31.938 -26.156 1 90.5 228 LYS A CA 1
ATOM 1746 C C . LYS A 1 228 ? -7.688 32.281 -26.016 1 90.5 228 LYS A C 1
ATOM 1748 O O . LYS A 1 228 ? -6.941 32.281 -27 1 90.5 228 LYS A O 1
ATOM 1753 N N . ARG A 1 229 ? -7.234 32.5 -24.797 1 89.88 229 ARG A N 1
ATOM 1754 C CA . ARG A 1 229 ? -5.914 33.094 -24.609 1 89.88 229 ARG A CA 1
ATOM 1755 C C . ARG A 1 229 ? -4.988 32.125 -23.875 1 89.88 229 ARG A C 1
ATOM 1757 O O . ARG A 1 229 ? -3.768 32.312 -23.891 1 89.88 229 ARG A O 1
ATOM 1764 N N . GLY A 1 230 ? -5.664 31.188 -23.219 1 92.25 230 GLY A N 1
ATOM 1765 C CA . GLY A 1 230 ? -4.863 30.234 -22.484 1 92.25 230 GLY A CA 1
ATOM 1766 C C . GLY A 1 230 ? -4.211 29.188 -23.359 1 92.25 230 GLY A C 1
ATOM 1767 O O . GLY A 1 230 ? -4.48 29.125 -24.562 1 92.25 230 GLY A O 1
ATOM 1768 N N . HIS A 1 231 ? -3.346 28.438 -22.812 1 93.19 231 HIS A N 1
ATOM 1769 C CA . HIS A 1 231 ? -2.646 27.438 -23.609 1 93.19 231 HIS A CA 1
ATOM 1770 C C . HIS A 1 231 ? -3.043 26.031 -23.188 1 93.19 231 HIS A C 1
ATOM 1772 O O . HIS A 1 231 ? -2.453 25.047 -23.656 1 93.19 231 HIS A O 1
ATOM 1778 N N . VAL A 1 232 ? -3.951 25.859 -22.234 1 95.06 232 VAL A N 1
ATOM 1779 C CA . VAL A 1 232 ? -4.523 24.562 -21.875 1 95.06 232 VAL A CA 1
ATOM 1780 C C . VAL A 1 232 ? -6.035 24.594 -22.078 1 95.06 232 VAL A C 1
ATOM 1782 O O . VAL A 1 232 ? -6.734 25.391 -21.438 1 95.06 232 VAL A O 1
ATOM 1785 N N . ASP A 1 233 ? -6.484 23.812 -22.969 1 95.56 233 ASP A N 1
ATOM 1786 C CA . ASP A 1 233 ? -7.93 23.656 -23.141 1 95.56 233 ASP A CA 1
ATOM 1787 C C . ASP A 1 233 ? -8.57 23.047 -21.906 1 95.56 233 ASP A C 1
ATOM 1789 O O . ASP A 1 233 ? -8.25 21.906 -21.531 1 95.56 233 ASP A O 1
ATOM 1793 N N . PRO A 1 234 ? -9.422 23.812 -21.281 1 95.62 234 PRO A N 1
ATOM 1794 C CA . PRO A 1 234 ? -10.031 23.281 -20.062 1 95.62 234 PRO A CA 1
ATOM 1795 C C . PRO A 1 234 ? -10.742 21.953 -20.281 1 95.62 234 PRO A C 1
ATOM 1797 O O . PRO A 1 234 ? -10.797 21.109 -19.375 1 95.62 234 PRO A O 1
ATOM 1800 N N . GLU A 1 235 ? -11.227 21.672 -21.453 1 95.44 235 GLU A N 1
ATOM 1801 C CA . GLU A 1 235 ? -11.891 20.422 -21.781 1 95.44 235 GLU A CA 1
ATOM 1802 C C . GLU A 1 235 ? -10.898 19.25 -21.797 1 95.44 235 GLU A C 1
ATOM 1804 O O . GLU A 1 235 ? -11.297 18.094 -21.734 1 95.44 235 GLU A O 1
ATOM 1809 N N . SER A 1 236 ? -9.672 19.609 -21.797 1 96.31 236 SER A N 1
ATOM 1810 C CA . SER A 1 236 ? -8.625 18.594 -21.859 1 96.31 236 SER A CA 1
ATOM 1811 C C . SER A 1 236 ? -8.008 18.359 -20.484 1 96.31 236 SER A C 1
ATOM 1813 O O . SER A 1 236 ? -7.035 17.609 -20.359 1 96.31 236 SER A O 1
ATOM 1815 N N . VAL A 1 237 ? -8.57 18.984 -19.469 1 97.69 237 VAL A N 1
ATOM 1816 C CA . VAL A 1 237 ? -8.094 18.781 -18.109 1 97.69 237 VAL A CA 1
ATOM 1817 C C . VAL A 1 237 ? -8.898 17.656 -17.453 1 97.69 237 VAL A C 1
ATOM 1819 O O . VAL A 1 237 ? -10.117 17.781 -17.266 1 97.69 237 VAL A O 1
ATOM 1822 N N . ALA A 1 238 ? -8.195 16.594 -17.078 1 97.94 238 ALA A N 1
ATOM 1823 C CA . ALA A 1 238 ? -8.844 15.43 -16.469 1 97.94 238 ALA A CA 1
ATOM 1824 C C . ALA A 1 238 ? -9.172 15.695 -15.008 1 97.94 238 ALA A C 1
ATOM 1826 O O . ALA A 1 238 ? -10.227 15.289 -14.516 1 97.94 238 ALA A O 1
ATOM 1827 N N . TYR A 1 239 ? -8.234 16.375 -14.344 1 98.62 239 TYR A N 1
ATOM 1828 C CA . TYR A 1 239 ? -8.477 16.672 -12.93 1 98.62 239 TYR A CA 1
ATOM 1829 C C . TYR A 1 239 ? -7.52 17.734 -12.414 1 98.62 239 TYR A C 1
ATOM 1831 O O . TYR A 1 239 ? -6.492 18.016 -13.047 1 98.62 239 TYR A O 1
ATOM 1839 N N . LEU A 1 240 ? -7.914 18.422 -11.43 1 98.81 240 LEU A N 1
ATOM 1840 C CA . LEU A 1 240 ? -7.098 19.234 -10.539 1 98.81 240 LEU A CA 1
ATOM 1841 C C . LEU A 1 240 ? -6.996 18.594 -9.156 1 98.81 240 LEU A C 1
ATOM 1843 O O . LEU A 1 240 ? -8.016 18.266 -8.547 1 98.81 240 LEU A O 1
ATOM 1847 N N . ILE A 1 241 ? -5.742 18.328 -8.695 1 98.94 241 ILE A N 1
ATOM 1848 C CA . ILE A 1 241 ? -5.566 17.719 -7.379 1 98.94 241 ILE A CA 1
ATOM 1849 C C . ILE A 1 241 ? -4.863 18.719 -6.449 1 98.94 241 ILE A C 1
ATOM 1851 O O . ILE A 1 241 ? -3.941 19.422 -6.867 1 98.94 241 ILE A O 1
ATOM 1855 N N . MET A 1 242 ? -5.285 18.75 -5.223 1 98.81 242 MET A N 1
ATOM 1856 C CA . MET A 1 242 ? -4.641 19.609 -4.242 1 98.81 242 MET A CA 1
ATOM 1857 C C . MET A 1 242 ? -4.797 19.047 -2.832 1 98.81 242 MET A C 1
ATOM 1859 O O . MET A 1 242 ? -5.711 18.266 -2.572 1 98.81 242 MET A O 1
ATOM 1863 N N . GLU A 1 243 ? -3.883 19.328 -1.978 1 98.81 243 GLU A N 1
ATOM 1864 C CA . GLU A 1 243 ? -4.105 19.297 -0.536 1 98.81 243 GLU A CA 1
ATOM 1865 C C . GLU A 1 243 ? -4.875 20.531 -0.07 1 98.81 243 GLU A C 1
ATOM 1867 O O . GLU A 1 243 ? -4.41 21.656 -0.236 1 98.81 243 GLU A O 1
ATOM 1872 N N . PRO A 1 244 ? -6.023 20.328 0.529 1 98.69 244 PRO A N 1
ATOM 1873 C CA . PRO A 1 244 ? -6.684 21.531 1.024 1 98.69 244 PRO A CA 1
ATOM 1874 C C . PRO A 1 244 ? -5.773 22.375 1.92 1 98.69 244 PRO A C 1
ATOM 1876 O O . PRO A 1 244 ? -5.848 23.609 1.896 1 98.69 244 PRO A O 1
ATOM 1879 N N . ILE A 1 245 ? -5.008 21.703 2.684 1 98.44 245 ILE A N 1
ATOM 1880 C CA . ILE A 1 245 ? -3.902 22.266 3.455 1 98.44 245 ILE A CA 1
ATOM 1881 C C . ILE A 1 245 ? -2.631 21.469 3.184 1 98.44 245 ILE A C 1
ATOM 1883 O O . ILE A 1 245 ? -2.592 20.25 3.404 1 98.44 245 ILE A O 1
ATOM 1887 N N . GLN A 1 246 ? -1.602 22.141 2.701 1 98.25 246 GLN A N 1
ATOM 1888 C CA . GLN A 1 246 ? -0.396 21.406 2.338 1 98.25 246 GLN A CA 1
ATOM 1889 C C . GLN A 1 246 ? 0.388 20.984 3.58 1 98.25 246 GLN A C 1
ATOM 1891 O O . GLN A 1 246 ? 0.648 21.812 4.461 1 98.25 246 GLN A O 1
ATOM 1896 N N . GLY A 1 247 ? 0.711 19.719 3.684 1 97.31 247 GLY A N 1
ATOM 1897 C CA . GLY A 1 247 ? 1.505 19.203 4.785 1 97.31 247 GLY A CA 1
ATOM 1898 C C . GLY A 1 247 ? 2.998 19.344 4.566 1 97.31 247 GLY A C 1
ATOM 1899 O O . GLY A 1 247 ? 3.598 20.344 4.984 1 97.31 247 GLY A O 1
ATOM 1900 N N . GLU A 1 248 ? 3.557 18.516 3.729 1 96.12 248 GLU A N 1
ATOM 1901 C CA . GLU A 1 248 ? 4.984 18.484 3.43 1 96.12 248 GLU A CA 1
ATOM 1902 C C . GLU A 1 248 ? 5.477 19.844 2.938 1 96.12 248 GLU A C 1
ATOM 1904 O O . GLU A 1 248 ? 6.621 20.219 3.189 1 96.12 248 GLU A O 1
ATOM 1909 N N . GLY A 1 249 ? 4.629 20.516 2.271 1 96.44 249 GLY A N 1
ATOM 1910 C CA . GLY A 1 249 ? 5 21.781 1.669 1 96.44 249 GLY A CA 1
ATOM 1911 C C . GLY A 1 249 ? 5.281 22.875 2.691 1 96.44 249 GLY A C 1
ATOM 1912 O O . GLY A 1 249 ? 5.871 23.906 2.363 1 96.44 249 GLY A O 1
ATOM 1913 N N . GLY A 1 250 ? 4.863 22.656 3.961 1 97.19 250 GLY A N 1
ATOM 1914 C CA . GLY A 1 250 ? 5.176 23.641 4.992 1 97.19 250 GLY A CA 1
ATOM 1915 C C . GLY A 1 250 ? 3.975 24.031 5.828 1 97.19 250 GLY A C 1
ATOM 1916 O O . GLY A 1 250 ? 3.904 25.156 6.34 1 97.19 250 GLY A O 1
ATOM 1917 N N . TYR A 1 251 ? 3.029 23.016 5.902 1 97.81 251 TYR A N 1
ATOM 1918 C CA . TYR A 1 251 ? 1.792 23.344 6.605 1 97.81 251 TYR A CA 1
ATOM 1919 C C . TYR A 1 251 ? 1.273 24.719 6.184 1 97.81 251 TYR A C 1
ATOM 1921 O O . TYR A 1 251 ? 1.124 25.609 7.016 1 97.81 251 TYR A O 1
ATOM 1929 N N . ARG A 1 252 ? 0.945 24.828 4.883 1 97.88 252 ARG A N 1
ATOM 1930 C CA . ARG A 1 252 ? 0.456 26.062 4.266 1 97.88 252 ARG A CA 1
ATOM 1931 C C . ARG A 1 252 ? -1.068 26.078 4.223 1 97.88 252 ARG A C 1
ATOM 1933 O O . ARG A 1 252 ? -1.691 25.219 3.592 1 97.88 252 ARG A O 1
ATOM 1940 N N . PHE A 1 253 ? -1.609 27.062 4.883 1 98.12 253 PHE A N 1
ATOM 1941 C CA . PHE A 1 253 ? -3.051 27.266 4.949 1 98.12 253 PHE A CA 1
ATOM 1942 C C . PHE A 1 253 ? -3.486 28.359 3.969 1 98.12 253 PHE A C 1
ATOM 1944 O O . PHE A 1 253 ? -3.254 29.547 4.203 1 98.12 253 PHE A O 1
ATOM 1951 N N . PRO A 1 254 ? -4.164 27.969 2.871 1 98.25 254 PRO A N 1
ATOM 1952 C CA . PRO A 1 254 ? -4.488 28.969 1.838 1 98.25 254 PRO A CA 1
ATOM 1953 C C . PRO A 1 254 ? -5.582 29.938 2.271 1 98.25 254 PRO A C 1
ATOM 1955 O O . PRO A 1 254 ? -6.324 29.656 3.219 1 98.25 254 PRO A O 1
ATOM 1958 N N . SER A 1 255 ? -5.637 31.094 1.608 1 98.5 255 SER A N 1
ATOM 1959 C CA . SER A 1 255 ? -6.66 32.094 1.89 1 98.5 255 SER A CA 1
ATOM 1960 C C . SER A 1 255 ? -8.008 31.688 1.31 1 98.5 255 SER A C 1
ATOM 1962 O O . SER A 1 255 ? -8.078 30.828 0.418 1 98.5 255 SER A O 1
ATOM 1964 N N . ASP A 1 256 ? -9.023 32.281 1.853 1 98.31 256 ASP A N 1
ATOM 1965 C CA . ASP A 1 256 ? -10.359 32.094 1.305 1 98.31 256 ASP A CA 1
ATOM 1966 C C . ASP A 1 256 ? -10.43 32.531 -0.154 1 98.31 256 ASP A C 1
ATOM 1968 O O . ASP A 1 256 ? -11.062 31.875 -0.981 1 98.31 256 ASP A O 1
ATOM 1972 N N . ALA A 1 257 ? -9.727 33.625 -0.499 1 98.31 257 ALA A N 1
ATOM 1973 C CA . ALA A 1 257 ? -9.75 34.156 -1.863 1 98.31 257 ALA A CA 1
ATOM 1974 C C . ALA A 1 257 ? -9.18 33.125 -2.85 1 98.31 257 ALA A C 1
ATOM 1976 O O . ALA A 1 257 ? -9.711 32.969 -3.949 1 98.31 257 ALA A O 1
ATOM 1977 N N . PHE A 1 258 ? -8.094 32.625 -2.531 1 98.44 258 PHE A N 1
ATOM 1978 C CA . PHE A 1 258 ? -7.453 31.578 -3.342 1 98.44 258 PHE A CA 1
ATOM 1979 C C . PHE A 1 258 ? -8.391 30.406 -3.553 1 98.44 258 PHE A C 1
ATOM 1981 O O . PHE A 1 258 ? -8.594 29.953 -4.684 1 98.44 258 PHE A O 1
ATOM 1988 N N . MET A 1 259 ? -9.055 29.875 -2.451 1 98.81 259 MET A N 1
ATOM 1989 C CA . MET A 1 259 ? -9.914 28.703 -2.512 1 98.81 259 MET A CA 1
ATOM 1990 C C . MET A 1 259 ? -11.211 29.016 -3.242 1 98.81 259 MET A C 1
ATOM 1992 O O . MET A 1 259 ? -11.766 28.156 -3.938 1 98.81 259 MET A O 1
ATOM 1996 N N . ASP A 1 260 ? -11.727 30.266 -3.033 1 98.62 260 ASP A N 1
ATOM 1997 C CA . ASP A 1 260 ? -12.898 30.703 -3.789 1 98.62 260 ASP A CA 1
ATOM 1998 C C . ASP A 1 260 ? -12.625 30.656 -5.293 1 98.62 260 ASP A C 1
ATOM 2000 O O . ASP A 1 260 ? -13.492 30.25 -6.07 1 98.62 260 ASP A O 1
ATOM 2004 N N . GLU A 1 261 ? -11.422 31.094 -5.656 1 98.44 261 GLU A N 1
ATOM 2005 C CA . GLU A 1 261 ? -11.047 31.109 -7.066 1 98.44 261 GLU A CA 1
ATOM 2006 C C . GLU A 1 261 ? -10.938 29.703 -7.629 1 98.44 261 GLU A C 1
ATOM 2008 O O . GLU A 1 261 ? -11.398 29.422 -8.742 1 98.44 261 GLU A O 1
ATOM 2013 N N . ILE A 1 262 ? -10.32 28.781 -6.898 1 98.62 262 ILE A N 1
ATOM 2014 C CA . ILE A 1 262 ? -10.234 27.391 -7.324 1 98.62 262 ILE A CA 1
ATOM 2015 C C . ILE A 1 262 ? -11.641 26.828 -7.527 1 98.62 262 ILE A C 1
ATOM 2017 O O . ILE A 1 262 ? -11.93 26.203 -8.555 1 98.62 262 ILE A O 1
ATOM 2021 N N . ALA A 1 263 ? -12.508 27.016 -6.52 1 98.75 263 ALA A N 1
ATOM 2022 C CA . ALA A 1 263 ? -13.883 26.531 -6.594 1 98.75 263 ALA A CA 1
ATOM 2023 C C . ALA A 1 263 ? -14.594 27.062 -7.832 1 98.75 263 ALA A C 1
ATOM 2025 O O . ALA A 1 263 ? -15.273 26.312 -8.539 1 98.75 263 ALA A O 1
ATOM 2026 N N . ALA A 1 264 ? -14.445 28.359 -8.086 1 98.5 264 ALA A N 1
ATOM 2027 C CA . ALA A 1 264 ? -15.117 29.016 -9.211 1 98.5 264 ALA A CA 1
ATOM 2028 C C . ALA A 1 264 ? -14.641 28.438 -10.539 1 98.5 264 ALA A C 1
ATOM 2030 O O . ALA A 1 264 ? -15.445 28.172 -11.43 1 98.5 264 ALA A O 1
ATOM 2031 N N . VAL A 1 265 ? -13.312 28.281 -10.719 1 98.31 265 VAL A N 1
ATOM 2032 C CA . VAL A 1 265 ? -12.734 27.844 -11.984 1 98.31 265 VAL A CA 1
ATOM 2033 C C . VAL A 1 265 ? -13.102 26.391 -12.242 1 98.31 265 VAL A C 1
ATOM 2035 O O . VAL A 1 265 ? -13.453 26.016 -13.367 1 98.31 265 VAL A O 1
ATOM 2038 N N . VAL A 1 266 ? -13.008 25.531 -11.195 1 98 266 VAL A N 1
ATOM 2039 C CA . VAL A 1 266 ? -13.344 24.125 -11.336 1 98 266 VAL A CA 1
ATOM 2040 C C . VAL A 1 266 ? -14.812 23.969 -11.711 1 98 266 VAL A C 1
ATOM 2042 O O . VAL A 1 266 ? -15.172 23.125 -12.531 1 98 266 VAL A O 1
ATOM 2045 N N . ASP A 1 267 ? -15.672 24.781 -11.133 1 97.88 267 ASP A N 1
ATOM 2046 C CA . ASP A 1 267 ? -17.094 24.75 -11.453 1 97.88 267 ASP A CA 1
ATOM 2047 C C . ASP A 1 267 ? -17.344 25.25 -12.875 1 97.88 267 ASP A C 1
ATOM 2049 O O . ASP A 1 267 ? -18.109 24.641 -13.625 1 97.88 267 ASP A O 1
ATOM 2053 N N . GLU A 1 268 ? -16.734 26.375 -13.227 1 97.81 268 GLU A N 1
ATOM 2054 C CA . GLU A 1 268 ? -16.922 27 -14.531 1 97.81 268 GLU A CA 1
ATOM 2055 C C . GLU A 1 268 ? -16.578 26.031 -15.664 1 97.81 268 GLU A C 1
ATOM 2057 O O . GLU A 1 268 ? -17.25 26 -16.688 1 97.81 268 GLU A O 1
ATOM 2062 N N . HIS A 1 269 ? -15.547 25.234 -15.492 1 97.38 269 HIS A N 1
ATOM 2063 C CA . HIS A 1 269 ? -15.047 24.406 -16.578 1 97.38 269 HIS A CA 1
ATOM 2064 C C . HIS A 1 269 ? -15.375 22.938 -16.344 1 97.38 269 HIS A C 1
ATOM 2066 O O . HIS A 1 269 ? -14.93 22.078 -17.109 1 97.38 269 HIS A O 1
ATOM 2072 N N . ASP A 1 270 ? -16.109 22.594 -15.258 1 96.94 270 ASP A N 1
ATOM 2073 C CA . ASP A 1 270 ? -16.5 21.234 -14.914 1 96.94 270 ASP A CA 1
ATOM 2074 C C . ASP A 1 270 ? -15.289 20.328 -14.773 1 96.94 270 ASP A C 1
ATOM 2076 O O . ASP A 1 270 ? -15.227 19.25 -15.391 1 96.94 270 ASP A O 1
ATOM 2080 N N . ILE A 1 271 ? -14.281 20.812 -14.102 1 97.94 271 ILE A N 1
ATOM 2081 C CA . ILE A 1 271 ? -13.055 20.047 -13.867 1 97.94 271 ILE A CA 1
ATOM 2082 C C . ILE A 1 271 ? -13.219 19.203 -12.602 1 97.94 271 ILE A C 1
ATOM 2084 O O . ILE A 1 271 ? -13.711 19.688 -11.578 1 97.94 271 ILE A O 1
ATOM 2088 N N . THR A 1 272 ? -12.844 17.922 -12.664 1 98.69 272 THR A N 1
ATOM 2089 C CA . THR A 1 272 ? -12.844 17.047 -11.5 1 98.69 272 THR A CA 1
ATOM 2090 C C . THR A 1 272 ? -11.844 17.531 -10.453 1 98.69 272 THR A C 1
ATOM 2092 O O . THR A 1 272 ? -10.656 17.688 -10.75 1 98.69 272 THR A O 1
ATOM 2095 N N . LEU A 1 273 ? -12.32 17.828 -9.289 1 98.88 273 LEU A N 1
ATOM 2096 C CA . LEU A 1 273 ? -11.461 18.266 -8.195 1 98.88 273 LEU A CA 1
ATOM 2097 C C . LEU A 1 273 ? -11.156 17.109 -7.246 1 98.88 273 LEU A C 1
ATOM 2099 O O . LEU A 1 273 ? -12.062 16.562 -6.629 1 98.88 273 LEU A O 1
ATOM 2103 N N . VAL A 1 274 ? -9.922 16.734 -7.117 1 98.94 274 VAL A N 1
ATOM 2104 C CA . VAL A 1 274 ? -9.453 15.711 -6.184 1 98.94 274 VAL A CA 1
ATOM 2105 C C . VAL A 1 274 ? -8.844 16.391 -4.953 1 98.94 274 VAL A C 1
ATOM 2107 O O . VAL A 1 274 ? -7.859 17.109 -5.059 1 98.94 274 VAL A O 1
ATOM 2110 N N . ALA A 1 275 ? -9.438 16.141 -3.816 1 98.94 275 ALA A N 1
ATOM 2111 C CA . ALA A 1 275 ? -8.875 16.625 -2.559 1 98.94 275 ALA A CA 1
ATOM 2112 C C . ALA A 1 275 ? -8.047 15.547 -1.875 1 98.94 275 ALA A C 1
ATOM 2114 O O . ALA A 1 275 ? -8.57 14.484 -1.524 1 98.94 275 ALA A O 1
ATOM 2115 N N . ASP A 1 276 ? -6.766 15.781 -1.779 1 98.94 276 ASP A N 1
ATOM 2116 C CA . ASP A 1 276 ? -5.891 14.93 -0.979 1 98.94 276 ASP A CA 1
ATOM 2117 C C . ASP A 1 276 ? -6.023 15.25 0.508 1 98.94 276 ASP A C 1
ATOM 2119 O O . ASP A 1 276 ? -5.441 16.219 0.996 1 98.94 276 ASP A O 1
ATOM 2123 N N . GLU A 1 277 ? -6.789 14.43 1.196 1 98.88 277 GLU A N 1
ATOM 2124 C CA . GLU A 1 277 ? -7.152 14.633 2.596 1 98.88 277 GLU A CA 1
ATOM 2125 C C . GLU A 1 277 ? -6.395 13.672 3.508 1 98.88 277 GLU A C 1
ATOM 2127 O O . GLU A 1 277 ? -6.824 13.406 4.633 1 98.88 277 GLU A O 1
ATOM 2132 N N . ILE A 1 278 ? -5.273 13.156 3.047 1 98.69 278 ILE A N 1
ATOM 2133 C CA . ILE A 1 278 ? -4.539 12.094 3.727 1 98.69 278 ILE A CA 1
ATOM 2134 C C . ILE A 1 278 ? -4.027 12.602 5.074 1 98.69 278 ILE A C 1
ATOM 2136 O O . ILE A 1 278 ? -4.086 11.875 6.074 1 98.69 278 ILE A O 1
ATOM 2140 N N . GLN A 1 279 ? -3.561 13.797 5.133 1 97.88 279 GLN A N 1
ATOM 2141 C CA . GLN A 1 279 ? -3.072 14.312 6.406 1 97.88 279 GLN A CA 1
ATOM 2142 C C . GLN A 1 279 ? -4.09 15.258 7.047 1 97.88 279 GLN A C 1
ATOM 2144 O O . GLN A 1 279 ? -4.25 15.266 8.266 1 97.88 279 GLN A O 1
ATOM 2149 N N . SER A 1 280 ? -4.836 16.047 6.246 1 98.19 280 SER A N 1
ATOM 2150 C CA . SER A 1 280 ? -5.684 17.125 6.758 1 98.19 280 SER A CA 1
ATOM 2151 C C . SER A 1 280 ? -7.078 16.609 7.105 1 98.19 280 SER A C 1
ATOM 2153 O O . SER A 1 280 ? -7.84 17.281 7.797 1 98.19 280 SER A O 1
ATOM 2155 N N . GLY A 1 281 ? -7.438 15.43 6.629 1 98.25 281 GLY A N 1
ATOM 2156 C CA . GLY A 1 281 ? -8.789 14.922 6.809 1 98.25 281 GLY A CA 1
ATOM 2157 C C . GLY A 1 281 ? -8.969 14.148 8.102 1 98.25 281 GLY A C 1
ATOM 2158 O O . GLY A 1 281 ? -8.125 14.219 8.992 1 98.25 281 GLY A O 1
ATOM 2159 N N . VAL A 1 282 ? -10.133 13.648 8.258 1 98.31 282 VAL A N 1
ATOM 2160 C CA . VAL A 1 282 ? -10.531 12.766 9.344 1 98.31 282 VAL A CA 1
ATOM 2161 C C . VAL A 1 282 ? -10.5 13.523 10.672 1 98.31 282 VAL A C 1
ATOM 2163 O O . VAL A 1 282 ? -9.891 13.062 11.641 1 98.31 282 VAL A O 1
ATOM 2166 N N . GLY A 1 283 ? -10.898 14.75 10.672 1 98.44 283 GLY A N 1
ATOM 2167 C CA . GLY A 1 283 ? -11.172 15.508 11.883 1 98.44 283 GLY A CA 1
ATOM 2168 C C . GLY A 1 283 ? -9.984 16.328 12.359 1 98.44 283 GLY A C 1
ATOM 2169 O O . GLY A 1 283 ? -10.125 17.172 13.242 1 98.44 283 GLY A O 1
ATOM 2170 N N . ARG A 1 284 ? -8.797 16.172 11.781 1 97.69 284 ARG A N 1
ATOM 2171 C CA . ARG A 1 284 ? -7.523 16.719 12.227 1 97.69 284 ARG A CA 1
ATOM 2172 C C . ARG A 1 284 ? -7.598 18.25 12.344 1 97.69 284 ARG A C 1
ATOM 2174 O O . ARG A 1 284 ? -7.051 18.828 13.281 1 97.69 284 ARG A O 1
ATOM 2181 N N . THR A 1 285 ? -8.344 18.891 11.438 1 98.44 285 THR A N 1
ATOM 2182 C CA . THR A 1 285 ? -8.328 20.344 11.32 1 98.44 285 THR A CA 1
ATOM 2183 C C . THR A 1 285 ? -9.523 20.953 12.039 1 98.44 285 THR A C 1
ATOM 2185 O O . THR A 1 285 ? -9.742 22.172 11.969 1 98.44 285 THR A O 1
ATOM 2188 N N . GLY A 1 286 ? -10.258 20.156 12.719 1 98.56 286 GLY A N 1
ATOM 2189 C CA . GLY A 1 286 ? -11.438 20.641 13.414 1 98.56 286 GLY A CA 1
ATOM 2190 C C . GLY A 1 286 ? -12.719 20.422 12.641 1 98.56 286 GLY A C 1
ATOM 2191 O O . GLY A 1 286 ? -13.812 20.562 13.188 1 98.56 286 GLY A O 1
ATOM 2192 N N . GLU A 1 287 ? -12.602 20.172 11.391 1 98.62 287 GLU A N 1
ATOM 2193 C CA . GLU A 1 287 ? -13.656 19.672 10.516 1 98.62 287 GLU A CA 1
ATOM 2194 C C . GLU A 1 287 ? -13.328 18.281 9.977 1 98.62 287 GLU A C 1
ATOM 2196 O O . GLU A 1 287 ? -12.172 17.859 10.016 1 98.62 287 GLU A O 1
ATOM 2201 N N . MET A 1 288 ? -14.328 17.547 9.539 1 98.75 288 MET A N 1
ATOM 2202 C CA . MET A 1 288 ? -14.078 16.172 9.07 1 98.75 288 MET A CA 1
ATOM 2203 C C . MET A 1 288 ? -13.055 16.172 7.945 1 98.75 288 MET A C 1
ATOM 2205 O O . MET A 1 288 ? -12.156 15.328 7.926 1 98.75 288 MET A O 1
ATOM 2209 N N . TRP A 1 289 ? -13.281 17.078 7.055 1 98.81 289 TRP A N 1
ATOM 2210 C CA . TRP A 1 289 ? -12.359 17.234 5.93 1 98.81 289 TRP A CA 1
ATOM 2211 C C . TRP A 1 289 ? -11.789 18.641 5.875 1 98.81 289 TRP A C 1
ATOM 2213 O O . TRP A 1 289 ? -12.492 19.609 6.168 1 98.81 289 TRP A O 1
ATOM 2223 N N . GLY A 1 290 ? -10.406 18.719 5.523 1 98.81 290 GLY A N 1
ATOM 2224 C CA . GLY A 1 290 ? -9.812 20.031 5.332 1 98.81 290 GLY A CA 1
ATOM 2225 C C . GLY A 1 290 ? -10.57 20.906 4.348 1 98.81 290 GLY A C 1
ATOM 2226 O O . GLY A 1 290 ? -10.648 22.125 4.516 1 98.81 290 GLY A O 1
ATOM 2227 N N . SER A 1 291 ? -11.188 20.328 3.383 1 98.81 291 SER A N 1
ATOM 2228 C CA . SER A 1 291 ? -11.977 21 2.355 1 98.81 291 SER A CA 1
ATOM 2229 C C . SER A 1 291 ? -13.172 21.719 2.965 1 98.81 291 SER A C 1
ATOM 2231 O O . SER A 1 291 ? -13.633 22.734 2.428 1 98.81 291 SER A O 1
ATOM 2233 N N . ASP A 1 292 ? -13.648 21.234 4.113 1 98.75 292 ASP A N 1
ATOM 2234 C CA . ASP A 1 292 ? -14.852 21.766 4.742 1 98.75 292 ASP A CA 1
ATOM 2235 C C . ASP A 1 292 ? -14.609 23.188 5.25 1 98.75 292 ASP A C 1
ATOM 2237 O O . ASP A 1 292 ? -15.562 23.922 5.555 1 98.75 292 ASP A O 1
ATOM 2241 N N . HIS A 1 293 ? -13.383 23.625 5.367 1 98.62 293 HIS A N 1
ATOM 2242 C CA . HIS A 1 293 ? -13.047 24.969 5.824 1 98.62 293 HIS A CA 1
ATOM 2243 C C . HIS A 1 293 ? -13.18 25.984 4.691 1 98.62 293 HIS A C 1
ATOM 2245 O O . HIS A 1 293 ? -13.148 27.188 4.93 1 98.62 293 HIS A O 1
ATOM 2251 N N . TYR A 1 294 ? -13.336 25.5 3.453 1 98.62 294 TYR A N 1
ATOM 2252 C CA . TYR A 1 294 ? -13.234 26.375 2.287 1 98.62 294 TYR A CA 1
ATOM 2253 C C . TYR A 1 294 ? -14.422 26.188 1.354 1 98.62 294 TYR A C 1
ATOM 2255 O O . TYR A 1 294 ? -15.305 25.359 1.623 1 98.62 294 TYR A O 1
ATOM 2263 N N . ALA A 1 295 ? -14.414 26.969 0.246 1 98.38 295 ALA A N 1
ATOM 2264 C CA . ALA A 1 295 ? -15.555 26.969 -0.667 1 98.38 295 ALA A CA 1
ATOM 2265 C C . ALA A 1 295 ? -15.477 25.781 -1.634 1 98.38 295 ALA A C 1
ATOM 2267 O O . ALA A 1 295 ? -16.469 25.453 -2.293 1 98.38 295 ALA A O 1
ATOM 2268 N N . ILE A 1 296 ? -14.367 25.047 -1.664 1 98.56 296 ILE A N 1
ATOM 2269 C CA . ILE A 1 296 ? -14.211 23.969 -2.635 1 98.56 296 ILE A CA 1
ATOM 2270 C C . ILE A 1 296 ? -15.109 22.797 -2.252 1 98.56 296 ILE A C 1
ATOM 2272 O O . ILE A 1 296 ? -15.32 22.531 -1.067 1 98.56 296 ILE A O 1
ATOM 2276 N N . GLU A 1 297 ? -15.617 22.109 -3.209 1 98.38 297 GLU A N 1
ATOM 2277 C CA . GLU A 1 297 ? -16.359 20.859 -3.09 1 98.38 297 GLU A CA 1
ATOM 2278 C C . GLU A 1 297 ? -15.695 19.734 -3.896 1 98.38 297 GLU A C 1
ATOM 2280 O O . GLU A 1 297 ? -15.945 19.609 -5.098 1 98.38 297 GLU A O 1
ATOM 2285 N N . PRO A 1 298 ? -14.977 18.906 -3.254 1 98.81 298 PRO A N 1
ATOM 2286 C CA . PRO A 1 298 ? -14.25 17.859 -3.98 1 98.81 298 PRO A CA 1
ATOM 2287 C C . PRO A 1 298 ? -15.172 16.875 -4.684 1 98.81 298 PRO A C 1
ATOM 2289 O O . PRO A 1 298 ? -16.234 16.531 -4.156 1 98.81 298 PRO A O 1
ATOM 2292 N N . ASP A 1 299 ? -14.758 16.406 -5.859 1 98.81 299 ASP A N 1
ATOM 2293 C CA . ASP A 1 299 ? -15.406 15.305 -6.559 1 98.81 299 ASP A CA 1
ATOM 2294 C C . ASP A 1 299 ? -14.852 13.961 -6.094 1 98.81 299 ASP A C 1
ATOM 2296 O O . ASP A 1 299 ? -15.547 12.938 -6.172 1 98.81 299 ASP A O 1
ATOM 2300 N N . VAL A 1 300 ? -13.648 13.938 -5.695 1 98.94 300 VAL A N 1
ATOM 2301 C CA . VAL A 1 300 ? -12.938 12.766 -5.199 1 98.94 300 VAL A CA 1
ATOM 2302 C C . VAL A 1 300 ? -12.133 13.141 -3.955 1 98.94 300 VAL A C 1
ATOM 2304 O O . VAL A 1 300 ? -11.516 14.203 -3.904 1 98.94 300 VAL A O 1
ATOM 2307 N N . ILE A 1 301 ? -12.172 12.32 -2.951 1 98.94 301 ILE A N 1
ATOM 2308 C CA . ILE A 1 301 ? -11.328 12.461 -1.771 1 98.94 301 ILE A CA 1
ATOM 2309 C C . ILE A 1 301 ? -10.391 11.258 -1.658 1 98.94 301 ILE A C 1
ATOM 2311 O O . ILE A 1 301 ? -10.836 10.109 -1.732 1 98.94 301 ILE A O 1
ATOM 2315 N N . ALA A 1 302 ? -9.109 11.477 -1.629 1 98.94 302 ALA A N 1
ATOM 2316 C CA . ALA A 1 302 ? -8.133 10.477 -1.218 1 98.94 302 ALA A CA 1
ATOM 2317 C C . ALA A 1 302 ? -7.805 10.602 0.267 1 98.94 302 ALA A C 1
ATOM 2319 O O . ALA A 1 302 ? -7.438 11.68 0.735 1 98.94 302 ALA A O 1
ATOM 2320 N N . SER A 1 303 ? -7.941 9.555 1.017 1 98.81 303 SER A N 1
ATOM 2321 C CA . SER A 1 303 ? -7.684 9.547 2.453 1 98.81 303 SER A CA 1
ATOM 2322 C C . SER A 1 303 ? -6.875 8.32 2.863 1 98.81 303 SER A C 1
ATOM 2324 O O . SER A 1 303 ? -6.789 7.348 2.111 1 98.81 303 SER A O 1
ATOM 2326 N N . ALA A 1 304 ? -6.223 8.414 4.027 1 98.38 304 ALA A N 1
ATOM 2327 C CA . ALA A 1 304 ? -5.418 7.32 4.57 1 98.38 304 ALA A CA 1
ATOM 2328 C C . ALA A 1 304 ? -5.008 7.609 6.012 1 98.38 304 ALA A C 1
ATOM 2330 O O . ALA A 1 304 ? -5.855 7.875 6.867 1 98.38 304 ALA A O 1
ATOM 2331 N N . LYS A 1 305 ? -3.709 7.473 6.281 1 96.5 305 LYS A N 1
ATOM 2332 C CA . LYS A 1 305 ? -3.068 7.715 7.57 1 96.5 305 LYS A CA 1
ATOM 2333 C C . LYS A 1 305 ? -4.012 7.383 8.727 1 96.5 305 LYS A C 1
ATOM 2335 O O . LYS A 1 305 ? -4.137 6.219 9.117 1 96.5 305 LYS A O 1
ATOM 2340 N N . GLY A 1 306 ? -4.812 8.305 9.234 1 95.69 306 GLY A N 1
ATOM 2341 C CA . GLY A 1 306 ? -5.699 8.07 10.359 1 95.69 306 GLY A CA 1
ATOM 2342 C C . GLY A 1 306 ? -6.609 6.871 10.172 1 95.69 306 GLY A C 1
ATOM 2343 O O . GLY A 1 306 ? -7.066 6.27 11.141 1 95.69 306 GLY A O 1
ATOM 2344 N N . LEU A 1 307 ? -6.801 6.441 8.984 1 97.44 307 LEU A N 1
ATOM 2345 C CA . LEU A 1 307 ? -7.703 5.352 8.633 1 97.44 307 LEU A CA 1
ATOM 2346 C C . LEU A 1 307 ? -6.973 4.012 8.656 1 97.44 307 LEU A C 1
ATOM 2348 O O . LEU A 1 307 ? -7.605 2.953 8.656 1 97.44 307 LEU A O 1
ATOM 2352 N N . ARG A 1 308 ? -5.723 3.988 8.688 1 96.38 308 ARG A N 1
ATOM 2353 C CA . ARG A 1 308 ? -4.852 2.818 8.688 1 96.38 308 ARG A CA 1
ATOM 2354 C C . ARG A 1 308 ? -4.914 2.082 7.355 1 96.38 308 ARG A C 1
ATOM 2356 O O . ARG A 1 308 ? -4.227 1.078 7.16 1 96.38 308 ARG A O 1
ATOM 2363 N N . VAL A 1 309 ? -5.746 2.482 6.418 1 97.88 309 VAL A N 1
ATOM 2364 C CA . VAL A 1 309 ? -5.84 2.014 5.039 1 97.88 309 VAL A CA 1
ATOM 2365 C C . VAL A 1 309 ? -5.844 3.207 4.086 1 97.88 309 VAL A C 1
ATOM 2367 O O . VAL A 1 309 ? -5.875 4.359 4.527 1 97.88 309 VAL A O 1
ATOM 2370 N N . GLY A 1 310 ? -5.664 2.947 2.779 1 98.38 310 GLY A N 1
ATOM 2371 C CA . GLY A 1 310 ? -5.996 3.941 1.771 1 98.38 310 GLY A CA 1
ATOM 2372 C C . GLY A 1 310 ? -7.453 3.91 1.357 1 98.38 310 GLY A C 1
ATOM 2373 O O . GLY A 1 310 ? -8.055 2.836 1.251 1 98.38 310 GLY A O 1
ATOM 2374 N N . ALA A 1 311 ? -8.055 5.031 1.151 1 98.88 311 ALA A N 1
ATOM 2375 C CA . ALA A 1 311 ? -9.453 5.121 0.719 1 98.88 311 ALA A CA 1
ATOM 2376 C C . ALA A 1 311 ? -9.617 6.176 -0.371 1 98.88 311 ALA A C 1
ATOM 2378 O O . ALA A 1 311 ? -9.195 7.324 -0.203 1 98.88 311 ALA A O 1
ATOM 2379 N N . THR A 1 312 ? -10.086 5.801 -1.486 1 98.94 312 THR A N 1
ATOM 2380 C CA . THR A 1 312 ? -10.562 6.703 -2.527 1 98.94 312 THR A CA 1
ATOM 2381 C C . THR A 1 312 ? -12.086 6.793 -2.512 1 98.94 312 THR A C 1
ATOM 2383 O O . THR A 1 312 ? -12.773 5.789 -2.695 1 98.94 312 THR A O 1
ATOM 2386 N N . ILE A 1 313 ? -12.594 7.938 -2.213 1 98.94 313 ILE A N 1
ATOM 2387 C CA . ILE A 1 313 ? -14.023 8.133 -2.008 1 98.94 313 ILE A CA 1
ATOM 2388 C C . ILE A 1 313 ? -14.578 9.078 -3.076 1 98.94 313 ILE A C 1
ATOM 2390 O O . ILE A 1 313 ? -13.992 10.133 -3.342 1 98.94 313 ILE A O 1
ATOM 2394 N N . SER A 1 314 ? -15.68 8.75 -3.711 1 98.94 314 SER A N 1
ATOM 2395 C CA . SER A 1 314 ? -16.312 9.578 -4.734 1 98.94 314 SER A CA 1
ATOM 2396 C C . SER A 1 314 ? -17.766 9.156 -4.969 1 98.94 314 SER A C 1
ATOM 2398 O O . SER A 1 314 ? -18.312 8.367 -4.195 1 98.94 314 SER A O 1
ATOM 2400 N N . ARG A 1 315 ? -18.406 9.82 -5.918 1 98.69 315 ARG A N 1
ATOM 2401 C CA . ARG A 1 315 ? -19.719 9.391 -6.406 1 98.69 315 ARG A CA 1
ATOM 2402 C C . ARG A 1 315 ? -19.594 8.125 -7.254 1 98.69 315 ARG A C 1
ATOM 2404 O O . ARG A 1 315 ? -18.578 7.918 -7.914 1 98.69 315 ARG A O 1
ATOM 2411 N N . SER A 1 316 ? -20.609 7.336 -7.25 1 98.12 316 SER A N 1
ATOM 2412 C CA . SER A 1 316 ? -20.609 6.082 -7.996 1 98.12 316 SER A CA 1
ATOM 2413 C C . SER A 1 316 ? -20.359 6.324 -9.484 1 98.12 316 SER A C 1
ATOM 2415 O O . SER A 1 316 ? -19.734 5.504 -10.156 1 98.12 316 SER A O 1
ATOM 2417 N N . ASP A 1 317 ? -20.812 7.461 -9.992 1 97.56 317 ASP A N 1
ATOM 2418 C CA . ASP A 1 317 ? -20.734 7.703 -11.43 1 97.56 317 ASP A CA 1
ATOM 2419 C C . ASP A 1 317 ? -19.328 8.094 -11.852 1 97.56 317 ASP A C 1
ATOM 2421 O O . ASP A 1 317 ? -19 8.086 -13.039 1 97.56 317 ASP A O 1
ATOM 2425 N N . VAL A 1 318 ? -18.453 8.484 -10.922 1 97.88 318 VAL A N 1
ATOM 2426 C CA . VAL A 1 318 ? -17.062 8.82 -11.219 1 97.88 318 VAL A CA 1
ATOM 2427 C C . VAL A 1 318 ? -16.234 7.543 -11.32 1 97.88 318 VAL A C 1
ATOM 2429 O O . VAL A 1 318 ? -15.227 7.5 -12.031 1 97.88 318 VAL A O 1
ATOM 2432 N N . PHE A 1 319 ? -16.609 6.488 -10.602 1 98.19 319 PHE A N 1
ATOM 2433 C CA . PHE A 1 319 ? -15.914 5.207 -10.672 1 98.19 319 PHE A CA 1
ATOM 2434 C C . PHE A 1 319 ? -16.281 4.465 -11.953 1 98.19 319 PHE A C 1
ATOM 2436 O O . PHE A 1 319 ? -17.422 4.551 -12.422 1 98.19 319 PHE A O 1
ATOM 2443 N N . PRO A 1 320 ? -15.312 3.723 -12.484 1 96.94 320 PRO A N 1
ATOM 2444 C CA . PRO A 1 320 ? -15.688 2.881 -13.625 1 96.94 320 PRO A CA 1
ATOM 2445 C C . PRO A 1 320 ? -16.734 1.822 -13.258 1 96.94 320 PRO A C 1
ATOM 2447 O O . PRO A 1 320 ? -16.625 1.191 -12.203 1 96.94 320 PRO A O 1
ATOM 2450 N N . GLU A 1 321 ? -17.688 1.606 -14.148 1 94.88 321 GLU A N 1
ATOM 2451 C CA . GLU A 1 321 ? -18.703 0.574 -13.945 1 94.88 321 GLU A CA 1
ATOM 2452 C C . GLU A 1 321 ? -18.156 -0.811 -14.273 1 94.88 321 GLU A C 1
ATOM 2454 O O . GLU A 1 321 ? -18.547 -1.804 -13.664 1 94.88 321 GLU A O 1
ATOM 2459 N N . GLU A 1 322 ? -17.266 -0.811 -15.234 1 95 322 GLU A N 1
ATOM 2460 C CA . GLU A 1 322 ? -16.672 -2.082 -15.656 1 95 322 GLU A CA 1
ATOM 2461 C C . GLU A 1 322 ? -15.789 -2.67 -14.562 1 95 322 GLU A C 1
ATOM 2463 O O . GLU A 1 322 ? -14.852 -2.021 -14.102 1 95 322 GLU A O 1
ATOM 2468 N N . THR A 1 323 ? -16.109 -3.898 -14.125 1 93.25 323 THR A N 1
ATOM 2469 C CA . THR A 1 323 ? -15.305 -4.59 -13.125 1 93.25 323 THR A CA 1
ATOM 2470 C C . THR A 1 323 ? -13.891 -4.848 -13.648 1 93.25 323 THR A C 1
ATOM 2472 O O . THR A 1 323 ? -13.695 -5.023 -14.852 1 93.25 323 THR A O 1
ATOM 2475 N N . GLY A 1 324 ? -12.938 -4.805 -12.758 1 92.56 324 GLY A N 1
ATOM 2476 C CA . GLY A 1 324 ? -11.562 -5.102 -13.125 1 92.56 324 GLY A CA 1
ATOM 2477 C C . GLY A 1 324 ? -10.766 -3.867 -13.484 1 92.56 324 GLY A C 1
ATOM 2478 O O . GLY A 1 324 ? -9.531 -3.916 -13.539 1 92.56 324 GLY A O 1
ATOM 2479 N N . ARG A 1 325 ? -11.391 -2.693 -13.664 1 95.19 325 ARG A N 1
ATOM 2480 C CA . ARG A 1 325 ? -10.695 -1.457 -14.008 1 95.19 325 ARG A CA 1
ATOM 2481 C C . ARG A 1 325 ? -9.781 -1.007 -12.867 1 95.19 325 ARG A C 1
ATOM 2483 O O . ARG A 1 325 ? -8.672 -0.535 -13.109 1 95.19 325 ARG A O 1
ATOM 2490 N N . ILE A 1 326 ? -10.227 -1.05 -11.672 1 95.25 326 ILE A N 1
ATOM 2491 C CA . ILE A 1 326 ? -9.414 -0.804 -10.484 1 95.25 326 ILE A CA 1
ATOM 2492 C C . ILE A 1 326 ? -9.477 -2.018 -9.562 1 95.25 326 ILE A C 1
ATOM 2494 O O . ILE A 1 326 ? -10.484 -2.721 -9.508 1 95.25 326 ILE A O 1
ATOM 2498 N N . SER A 1 327 ? -8.383 -2.268 -8.977 1 94.5 327 SER A N 1
ATOM 2499 C CA . SER A 1 327 ? -8.305 -3.412 -8.07 1 94.5 327 SER A CA 1
ATOM 2500 C C . SER A 1 327 ? -7.055 -3.344 -7.199 1 94.5 327 SER A C 1
ATOM 2502 O O . SER A 1 327 ? -6.105 -2.625 -7.516 1 94.5 327 SER A O 1
ATOM 2504 N N . SER A 1 328 ? -7.098 -3.979 -6.117 1 92.62 328 SER A N 1
ATOM 2505 C CA . SER A 1 328 ? -6.02 -4.215 -5.164 1 92.62 328 SER A CA 1
ATOM 2506 C C . SER A 1 328 ? -6.207 -5.539 -4.434 1 92.62 328 SER A C 1
ATOM 2508 O O . SER A 1 328 ? -7.25 -5.777 -3.822 1 92.62 328 SER A O 1
ATOM 2510 N N . THR A 1 329 ? -5.207 -6.418 -4.457 1 88.38 329 THR A N 1
ATOM 2511 C CA . THR A 1 329 ? -5.383 -7.73 -3.844 1 88.38 329 THR A CA 1
ATOM 2512 C C . THR A 1 329 ? -5.832 -7.598 -2.393 1 88.38 329 THR A C 1
ATOM 2514 O O . THR A 1 329 ? -6.875 -8.133 -2.008 1 88.38 329 THR A O 1
ATOM 2517 N N . TRP A 1 330 ? -5.176 -6.797 -1.627 1 90.31 330 TRP A N 1
ATOM 2518 C CA . TRP A 1 330 ? -5.473 -6.695 -0.201 1 90.31 330 TRP A CA 1
ATOM 2519 C C . TRP A 1 330 ? -6.41 -5.527 0.08 1 90.31 330 TRP A C 1
ATOM 2521 O O . TRP A 1 330 ? -6.75 -5.258 1.235 1 90.31 330 TRP A O 1
ATOM 2531 N N . GLY A 1 331 ? -6.824 -4.816 -1.004 1 91.88 331 GLY A N 1
ATOM 2532 C CA . GLY A 1 331 ? -7.812 -3.77 -0.789 1 91.88 331 GLY A CA 1
ATOM 2533 C C . GLY A 1 331 ? -9.109 -4.285 -0.19 1 91.88 331 GLY A C 1
ATOM 2534 O O . GLY A 1 331 ? -9.617 -5.328 -0.608 1 91.88 331 GLY A O 1
ATOM 2535 N N . ALA A 1 332 ? -9.586 -3.643 0.855 1 91.81 332 ALA A N 1
ATOM 2536 C CA . ALA A 1 332 ? -10.773 -4.074 1.596 1 91.81 332 ALA A CA 1
ATOM 2537 C C . ALA A 1 332 ? -10.562 -5.453 2.211 1 91.81 332 ALA A C 1
ATOM 2539 O O . ALA A 1 332 ? -11.523 -6.195 2.436 1 91.81 332 ALA A O 1
ATOM 2540 N N . GLY A 1 333 ? -9.32 -5.805 2.369 1 94.69 333 GLY A N 1
ATOM 2541 C CA . GLY A 1 333 ? -9.023 -7.137 2.877 1 94.69 333 GLY A CA 1
ATOM 2542 C C . GLY A 1 333 ? -8.195 -7.121 4.148 1 94.69 333 GLY A C 1
ATOM 2543 O O . GLY A 1 333 ? -7.965 -8.164 4.758 1 94.69 333 GLY A O 1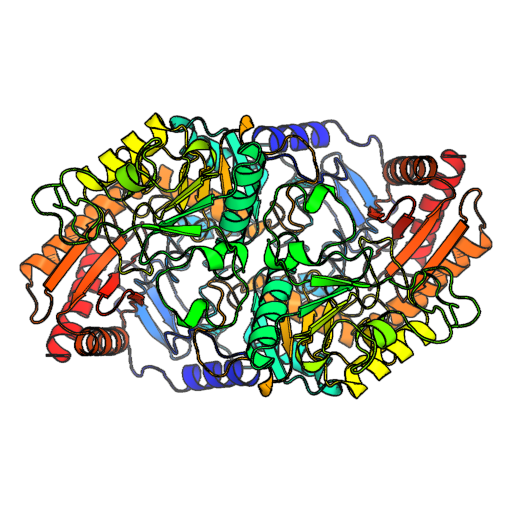
ATOM 2544 N N . ASP A 1 334 ? -7.672 -5.945 4.512 1 96.75 334 ASP A N 1
ATOM 2545 C CA . ASP A 1 334 ? -6.949 -5.793 5.77 1 96.75 334 ASP A CA 1
ATOM 2546 C C . ASP A 1 334 ? -7.914 -5.68 6.949 1 96.75 334 ASP A C 1
ATOM 2548 O O . ASP A 1 334 ? -8.383 -4.586 7.27 1 96.75 334 ASP A O 1
ATOM 2552 N N . ILE A 1 335 ? -8.117 -6.773 7.637 1 96.62 335 ILE A N 1
ATOM 2553 C CA . ILE A 1 335 ? -9.211 -6.922 8.602 1 96.62 335 ILE A CA 1
ATOM 2554 C C . ILE A 1 335 ? -8.961 -6.012 9.797 1 96.62 335 ILE A C 1
ATOM 2556 O O . ILE A 1 335 ? -9.828 -5.215 10.164 1 96.62 335 ILE A O 1
ATOM 2560 N N . ILE A 1 336 ? -7.824 -6.027 10.336 1 96.44 336 ILE A N 1
ATOM 2561 C CA . ILE A 1 336 ? -7.566 -5.32 11.586 1 96.44 336 ILE A CA 1
ATOM 2562 C C . ILE A 1 336 ? -7.391 -3.83 11.312 1 96.44 336 ILE A C 1
ATOM 2564 O O . ILE A 1 336 ? -7.781 -2.99 12.125 1 96.44 336 ILE A O 1
ATOM 2568 N N . ALA A 1 337 ? -6.758 -3.451 10.195 1 96.88 337 ALA A N 1
ATOM 2569 C CA . ALA A 1 337 ? -6.621 -2.041 9.836 1 96.88 337 ALA A CA 1
ATOM 2570 C C . ALA A 1 337 ? -7.988 -1.397 9.617 1 96.88 337 ALA A C 1
ATOM 2572 O O . ALA A 1 337 ? -8.227 -0.263 10.039 1 96.88 337 ALA A O 1
ATOM 2573 N N . SER A 1 338 ? -8.875 -2.158 8.93 1 97.44 338 SER A N 1
ATOM 2574 C CA . SER A 1 338 ? -10.219 -1.636 8.695 1 97.44 338 SER A CA 1
ATOM 2575 C C . SER A 1 338 ? -10.977 -1.456 10.008 1 97.44 338 SER A C 1
ATOM 2577 O O . SER A 1 338 ? -11.719 -0.487 10.172 1 97.44 338 SER A O 1
ATOM 2579 N N . LEU A 1 339 ? -10.797 -2.432 10.898 1 97.06 339 LEU A N 1
ATOM 2580 C CA . LEU A 1 339 ? -11.398 -2.32 12.227 1 97.06 339 LEU A CA 1
ATOM 2581 C C . LEU A 1 339 ? -10.906 -1.067 12.938 1 97.06 339 LEU A C 1
ATOM 2583 O O . LEU A 1 339 ? -11.711 -0.278 13.445 1 97.06 339 LEU A O 1
ATOM 2587 N N . GLN A 1 340 ? -9.609 -0.848 12.945 1 97.12 340 GLN A N 1
ATOM 2588 C CA . GLN A 1 340 ? -9.023 0.298 13.625 1 97.12 340 GLN A CA 1
ATOM 2589 C C . GLN A 1 340 ? -9.461 1.609 12.984 1 97.12 340 GLN A C 1
ATOM 2591 O O . GLN A 1 340 ? -9.68 2.605 13.68 1 97.12 340 GLN A O 1
ATOM 2596 N N . GLY A 1 341 ? -9.531 1.61 11.633 1 98.06 341 GLY A N 1
ATOM 2597 C CA . GLY A 1 341 ? -10.031 2.791 10.945 1 98.06 341 GLY A CA 1
ATOM 2598 C C . GLY A 1 341 ? -11.453 3.143 11.32 1 98.06 341 GLY A C 1
ATOM 2599 O O . GLY A 1 341 ? -11.766 4.309 11.586 1 98.06 341 GLY A O 1
ATOM 2600 N N . ALA A 1 342 ? -12.305 2.152 11.367 1 97.88 342 ALA A N 1
ATOM 2601 C CA . ALA A 1 342 ? -13.703 2.361 11.742 1 97.88 342 ALA A CA 1
ATOM 2602 C C . ALA A 1 342 ? -13.82 2.865 13.18 1 97.88 342 ALA A C 1
ATOM 2604 O O . ALA A 1 342 ? -14.555 3.811 13.453 1 97.88 342 ALA A O 1
ATOM 2605 N N . LEU A 1 343 ? -13.07 2.213 14.078 1 97.62 343 LEU A N 1
ATOM 2606 C CA . LEU A 1 343 ? -13.094 2.611 15.477 1 97.62 343 LEU A CA 1
ATOM 2607 C C . LEU A 1 343 ? -12.609 4.047 15.641 1 97.62 343 LEU A C 1
ATOM 2609 O O . LEU A 1 343 ? -13.102 4.777 16.516 1 97.62 343 LEU A O 1
ATOM 2613 N N . THR A 1 344 ? -11.664 4.43 14.859 1 98.25 344 THR A N 1
ATOM 2614 C CA . THR A 1 344 ? -11.141 5.789 14.914 1 98.25 344 THR A CA 1
ATOM 2615 C C . THR A 1 344 ? -12.211 6.797 14.508 1 98.25 344 THR A C 1
ATOM 2617 O O . THR A 1 344 ? -12.406 7.809 15.188 1 98.25 344 THR A O 1
ATOM 2620 N N . LEU A 1 345 ? -12.875 6.531 13.383 1 98.56 345 LEU A N 1
ATOM 2621 C CA . LEU A 1 345 ? -13.945 7.418 12.945 1 98.56 345 LEU A CA 1
ATOM 2622 C C . LEU A 1 345 ? -15.039 7.516 14 1 98.56 345 LEU A C 1
ATOM 2624 O O . LEU A 1 345 ? -15.555 8.602 14.273 1 98.56 345 LEU A O 1
ATOM 2628 N N . ASP A 1 346 ? -15.383 6.379 14.594 1 98 346 ASP A N 1
ATOM 2629 C CA . ASP A 1 346 ? -16.391 6.359 15.648 1 98 346 ASP A CA 1
ATOM 2630 C C . ASP A 1 346 ? -15.953 7.203 16.844 1 98 346 ASP A C 1
ATOM 2632 O O . ASP A 1 346 ? -16.734 7.996 17.375 1 98 346 ASP A O 1
ATOM 2636 N N . ALA A 1 347 ? -14.727 7 17.281 1 98.19 347 ALA A N 1
ATOM 2637 C CA . ALA A 1 347 ? -14.203 7.73 18.422 1 98.19 347 ALA A CA 1
ATOM 2638 C C . ALA A 1 347 ? -14.219 9.234 18.172 1 98.19 347 ALA A C 1
ATOM 2640 O O . ALA A 1 347 ? -14.555 10.023 19.062 1 98.19 347 ALA A O 1
ATOM 2641 N N . ILE A 1 348 ? -13.859 9.656 16.984 1 98.25 348 ILE A N 1
ATOM 2642 C CA . ILE A 1 348 ? -13.805 11.07 16.641 1 98.25 348 ILE A CA 1
ATOM 2643 C C . ILE A 1 348 ? -15.203 11.68 16.766 1 98.25 348 ILE A C 1
ATOM 2645 O O . ILE A 1 348 ? -15.359 12.773 17.312 1 98.25 348 ILE A O 1
ATOM 2649 N N . GLU A 1 349 ? -16.141 10.984 16.25 1 97.81 349 GLU A N 1
ATOM 2650 C CA . GLU A 1 349 ? -17.531 11.469 16.281 1 97.81 349 GLU A CA 1
ATOM 2651 C C . GLU A 1 349 ? -18.094 11.422 17.703 1 97.81 349 GLU A C 1
ATOM 2653 O O . GLU A 1 349 ? -18.609 12.422 18.203 1 97.81 349 GLU A O 1
ATOM 2658 N N . GLU A 1 350 ? -17.984 10.305 18.406 1 97.94 350 GLU A N 1
ATOM 2659 C CA . GLU A 1 350 ? -18.656 10.047 19.672 1 97.94 350 GLU A CA 1
ATOM 2660 C C . GLU A 1 350 ? -18.047 10.875 20.797 1 97.94 350 GLU A C 1
ATOM 2662 O O . GLU A 1 350 ? -18.75 11.273 21.734 1 97.94 350 GLU A O 1
ATOM 2667 N N . GLU A 1 351 ? -16.75 11.141 20.703 1 98.38 351 GLU A N 1
ATOM 2668 C CA . GLU A 1 351 ? -16.062 11.836 21.781 1 98.38 351 GLU A CA 1
ATOM 2669 C C . GLU A 1 351 ? -15.906 13.32 21.469 1 98.38 351 GLU A C 1
ATOM 2671 O O . GLU A 1 351 ? -15.25 14.055 22.219 1 98.38 351 GLU A O 1
ATOM 2676 N N . GLY A 1 352 ? -16.516 13.797 20.344 1 98.5 352 GLY A N 1
ATOM 2677 C CA . GLY A 1 352 ? -16.438 15.203 19.984 1 98.5 352 GLY A CA 1
ATOM 2678 C C . GLY A 1 352 ? -15.016 15.688 19.766 1 98.5 352 GLY A C 1
ATOM 2679 O O . GLY A 1 352 ? -14.633 16.75 20.25 1 98.5 352 GLY A O 1
ATOM 2680 N N . LEU A 1 353 ? -14.227 14.906 19.078 1 98.75 353 LEU A N 1
ATOM 2681 C CA . LEU A 1 353 ? -12.797 15.18 19 1 98.75 353 LEU A CA 1
ATOM 2682 C C . LEU A 1 353 ? -12.508 16.297 18 1 98.75 353 LEU A C 1
ATOM 2684 O O . LEU A 1 353 ? -11.445 16.922 18.047 1 98.75 353 LEU A O 1
ATOM 2688 N N . MET A 1 354 ? -13.406 16.578 17.047 1 98.75 354 MET A N 1
ATOM 2689 C CA . MET A 1 354 ? -13.234 17.734 16.172 1 98.75 354 MET A CA 1
ATOM 2690 C C . MET A 1 354 ? -13.32 19.031 16.953 1 98.75 354 MET A C 1
ATOM 2692 O O . MET A 1 354 ? -12.539 19.953 16.719 1 98.75 354 MET A O 1
ATOM 2696 N N . GLU A 1 355 ? -14.289 19.109 17.812 1 98.75 355 GLU A N 1
ATOM 2697 C CA . GLU A 1 355 ? -14.391 20.281 18.672 1 98.75 355 GLU A CA 1
ATOM 2698 C C . GLU A 1 355 ? -13.156 20.406 19.562 1 98.75 355 GLU A C 1
ATOM 2700 O O . GLU A 1 355 ? -12.633 21.516 19.75 1 98.75 355 GLU A O 1
ATOM 2705 N N . ASN A 1 356 ? -12.75 19.266 20.141 1 98.88 356 ASN A N 1
ATOM 2706 C CA . ASN A 1 356 ? -11.539 19.281 20.953 1 98.88 356 ASN A CA 1
ATOM 2707 C C . ASN A 1 356 ? -10.344 19.797 20.156 1 98.88 356 ASN A C 1
ATOM 2709 O O . ASN A 1 356 ? -9.531 20.562 20.672 1 98.88 356 ASN A O 1
ATOM 2713 N N . ALA A 1 357 ? -10.211 19.328 18.922 1 98.81 357 ALA A N 1
ATOM 2714 C CA . ALA A 1 357 ? -9.125 19.781 18.062 1 98.81 357 ALA A CA 1
ATOM 2715 C C . ALA A 1 357 ? -9.141 21.297 17.891 1 98.81 357 ALA A C 1
ATOM 2717 O O . ALA A 1 357 ? -8.094 21.938 17.953 1 98.81 357 ALA A O 1
ATOM 2718 N N . THR A 1 358 ? -10.289 21.844 17.672 1 98.81 358 THR A N 1
ATOM 2719 C CA . THR A 1 358 ? -10.445 23.281 17.5 1 98.81 358 THR A CA 1
ATOM 2720 C C . THR A 1 358 ? -10.016 24.031 18.75 1 98.81 358 THR A C 1
ATOM 2722 O O . THR A 1 358 ? -9.242 24.984 18.672 1 98.81 358 THR A O 1
ATOM 2725 N N . VAL A 1 359 ? -10.5 23.594 19.906 1 98.88 359 VAL A N 1
ATOM 2726 C CA . VAL A 1 359 ? -10.258 24.266 21.172 1 98.88 359 VAL A CA 1
ATOM 2727 C C . VAL A 1 359 ? -8.789 24.156 21.562 1 98.88 359 VAL A C 1
ATOM 2729 O O . VAL A 1 359 ? -8.156 25.141 21.953 1 98.88 359 VAL A O 1
ATOM 2732 N N . ARG A 1 360 ? -8.234 22.938 21.453 1 98.94 360 ARG A N 1
ATOM 2733 C CA . ARG A 1 360 ? -6.844 22.703 21.844 1 98.94 360 ARG A CA 1
ATOM 2734 C C . ARG A 1 360 ? -5.879 23.359 20.859 1 98.94 360 ARG A C 1
ATOM 2736 O O . ARG A 1 360 ? -4.801 23.812 21.266 1 98.94 360 ARG A O 1
ATOM 2743 N N . GLY A 1 361 ? -6.27 23.359 19.562 1 98.88 361 GLY A N 1
ATOM 2744 C CA . GLY A 1 361 ? -5.469 24.094 18.594 1 98.88 361 GLY A CA 1
ATOM 2745 C C . GLY A 1 361 ? -5.379 25.578 18.891 1 98.88 361 GLY A C 1
ATOM 2746 O O . GLY A 1 361 ? -4.305 26.172 18.797 1 98.88 361 GLY A O 1
ATOM 2747 N N . ARG A 1 362 ? -6.496 26.188 19.203 1 98.75 362 ARG A N 1
ATOM 2748 C CA . ARG A 1 362 ? -6.52 27.594 19.594 1 98.75 362 ARG A CA 1
ATOM 2749 C C . ARG A 1 362 ? -5.66 27.812 20.844 1 98.75 362 ARG A C 1
ATOM 2751 O O . ARG A 1 362 ? -4.898 28.781 20.906 1 98.75 362 ARG A O 1
ATOM 2758 N N . GLN A 1 363 ? -5.809 26.938 21.859 1 98.88 363 GLN A N 1
ATOM 2759 C CA . GLN A 1 363 ? -5.012 27.016 23.078 1 98.88 363 GLN A CA 1
ATOM 2760 C C . GLN A 1 363 ? -3.521 27.078 22.75 1 98.88 363 GLN A C 1
ATOM 2762 O O . GLN A 1 363 ? -2.797 27.922 23.281 1 98.88 363 GLN A O 1
ATOM 2767 N N . PHE A 1 364 ? -3.045 26.156 21.953 1 98.88 364 PHE A N 1
ATOM 2768 C CA . PHE A 1 364 ? -1.644 26.109 21.562 1 98.88 364 PHE A CA 1
ATOM 2769 C C . PHE A 1 364 ? -1.202 27.438 20.953 1 98.88 364 PHE A C 1
ATOM 2771 O O . PHE A 1 364 ? -0.167 27.984 21.344 1 98.88 364 PHE A O 1
ATOM 2778 N N . ARG A 1 365 ? -1.974 27.922 19.938 1 98.75 365 ARG A N 1
ATOM 2779 C CA . ARG A 1 365 ? -1.624 29.141 19.219 1 98.75 365 ARG A CA 1
ATOM 2780 C C . ARG A 1 365 ? -1.585 30.328 20.172 1 98.75 365 ARG A C 1
ATOM 2782 O O . ARG A 1 365 ? -0.712 31.188 20.062 1 98.75 365 ARG A O 1
ATOM 2789 N N . GLU A 1 366 ? -2.527 30.406 21.094 1 98.69 366 GLU A N 1
ATOM 2790 C CA . GLU A 1 366 ? -2.582 31.5 22.047 1 98.69 366 GLU A CA 1
ATOM 2791 C C . GLU A 1 366 ? -1.391 31.469 23 1 98.69 366 GLU A C 1
ATOM 2793 O O . GLU A 1 366 ? -0.773 32.5 23.281 1 98.69 366 GLU A O 1
ATOM 2798 N N . ILE A 1 367 ? -1.082 30.25 23.516 1 98.75 367 ILE A N 1
ATOM 2799 C CA . ILE A 1 367 ? 0.052 30.109 24.422 1 98.75 367 ILE A CA 1
ATOM 2800 C C . ILE A 1 367 ? 1.335 30.547 23.719 1 98.75 367 ILE A C 1
ATOM 2802 O O . ILE A 1 367 ? 2.141 31.281 24.281 1 98.75 367 ILE A O 1
ATOM 2806 N N . MET A 1 368 ? 1.563 30.062 22.5 1 98.62 368 MET A N 1
ATOM 2807 C CA . MET A 1 368 ? 2.781 30.375 21.766 1 98.62 368 MET A CA 1
ATOM 2808 C C . MET A 1 368 ? 2.844 31.859 21.422 1 98.62 368 MET A C 1
ATOM 2810 O O . MET A 1 368 ? 3.922 32.469 21.438 1 98.62 368 MET A O 1
ATOM 2814 N N . ALA A 1 369 ? 1.689 32.406 21.047 1 97.19 369 ALA A N 1
ATOM 2815 C CA . ALA A 1 369 ? 1.632 33.844 20.75 1 97.19 369 ALA A CA 1
ATOM 2816 C C . ALA A 1 369 ? 2.014 34.688 21.969 1 97.19 369 ALA A C 1
ATOM 2818 O O . ALA A 1 369 ? 2.748 35.656 21.859 1 97.19 369 ALA A O 1
ATOM 2819 N N . ASP A 1 370 ? 1.474 34.281 23.078 1 97.56 370 ASP A N 1
ATOM 2820 C CA . ASP A 1 370 ? 1.754 35 24.312 1 97.56 370 ASP A CA 1
ATOM 2821 C C . ASP A 1 370 ? 3.227 34.875 24.703 1 97.56 370 ASP A C 1
ATOM 2823 O O . ASP A 1 370 ? 3.824 35.844 25.203 1 97.56 370 ASP A O 1
ATOM 2827 N N . ALA A 1 371 ? 3.748 33.688 24.484 1 97.19 371 ALA A N 1
ATOM 2828 C CA . ALA A 1 371 ? 5.152 33.469 24.812 1 97.19 371 ALA A CA 1
ATOM 2829 C C . ALA A 1 371 ? 6.07 34.281 23.906 1 97.19 371 ALA A C 1
ATOM 2831 O O . ALA A 1 371 ? 7.16 34.688 24.328 1 97.19 371 ALA A O 1
ATOM 2832 N N . ASP A 1 372 ? 5.711 34.5 22.656 1 95.94 372 ASP A N 1
ATOM 2833 C CA . ASP A 1 372 ? 6.43 35.281 21.656 1 95.94 372 ASP A CA 1
ATOM 2834 C C . ASP A 1 372 ? 7.914 34.938 21.641 1 95.94 372 ASP A C 1
ATOM 2836 O O . ASP A 1 372 ? 8.766 35.812 21.797 1 95.94 372 ASP A O 1
ATOM 2840 N N . PRO A 1 373 ? 8.219 33.656 21.484 1 96.44 373 PRO A N 1
ATOM 2841 C CA . PRO A 1 373 ? 9.625 33.281 21.594 1 96.44 373 PRO A CA 1
ATOM 2842 C C . PRO A 1 373 ? 10.477 33.844 20.453 1 96.44 373 PRO A C 1
ATOM 2844 O O . PRO A 1 373 ? 10.008 33.969 19.312 1 96.44 373 PRO A O 1
ATOM 2847 N N . ASP A 1 374 ? 11.711 34.125 20.719 1 95.19 374 ASP A N 1
ATOM 2848 C CA . ASP A 1 374 ? 12.648 34.656 19.734 1 95.19 374 ASP A CA 1
ATOM 2849 C C . ASP A 1 374 ? 12.836 33.688 18.562 1 95.19 374 ASP A C 1
ATOM 2851 O O . ASP A 1 374 ? 12.922 32.469 18.75 1 95.19 374 ASP A O 1
ATOM 2855 N N . GLY A 1 375 ? 12.805 34.281 17.391 1 96.81 375 GLY A N 1
ATOM 2856 C CA . GLY A 1 375 ? 13.102 33.5 16.219 1 96.81 375 GLY A CA 1
ATOM 2857 C C . GLY A 1 375 ? 11.867 32.875 15.57 1 96.81 375 GLY A C 1
ATOM 2858 O O . GLY A 1 375 ? 11.922 32.406 14.438 1 96.81 375 GLY A O 1
ATOM 2859 N N . VAL A 1 376 ? 10.766 32.875 16.297 1 98.25 376 VAL A N 1
ATOM 2860 C CA . VAL A 1 376 ? 9.516 32.406 15.727 1 98.25 376 VAL A CA 1
ATOM 2861 C C . VAL A 1 376 ? 8.875 33.5 14.898 1 98.25 376 VAL A C 1
ATOM 2863 O O . VAL A 1 376 ? 8.633 34.594 15.398 1 98.25 376 VAL A O 1
ATOM 2866 N N . VAL A 1 377 ? 8.57 33.25 13.617 1 97.12 377 VAL A N 1
ATOM 2867 C CA . VAL A 1 377 ? 8.086 34.312 12.75 1 97.12 377 VAL A CA 1
ATOM 2868 C C . VAL A 1 377 ? 6.598 34.125 12.477 1 97.12 377 VAL A C 1
ATOM 2870 O O . VAL A 1 377 ? 5.906 35.062 12.07 1 97.12 377 VAL A O 1
ATOM 2873 N N . ASP A 1 378 ? 6.113 32.875 12.703 1 97.5 378 ASP A N 1
ATOM 2874 C CA . ASP A 1 378 ? 4.691 32.625 12.484 1 97.5 378 ASP A CA 1
ATOM 2875 C C . ASP A 1 378 ? 4.227 31.406 13.273 1 97.5 378 ASP A C 1
ATOM 2877 O O . ASP A 1 378 ? 4.969 30.422 13.406 1 97.5 378 ASP A O 1
ATOM 2881 N N . VAL A 1 379 ? 3.133 31.469 13.93 1 98.31 379 VAL A N 1
ATOM 2882 C CA . VAL A 1 379 ? 2.393 30.359 14.508 1 98.31 379 VAL A CA 1
ATOM 2883 C C . VAL A 1 379 ? 1.022 30.234 13.844 1 98.31 379 VAL A C 1
ATOM 2885 O O . VAL A 1 379 ? 0.236 31.188 13.867 1 98.31 379 VAL A O 1
ATOM 2888 N N . ARG A 1 380 ? 0.769 29.141 13.211 1 97.88 380 ARG A N 1
ATOM 2889 C CA . ARG A 1 380 ? -0.483 28.984 12.484 1 97.88 380 ARG A CA 1
ATOM 2890 C C . ARG A 1 380 ? -1.034 27.562 12.648 1 97.88 380 ARG A C 1
ATOM 2892 O O . ARG A 1 380 ? -0.327 26.672 13.109 1 97.88 380 ARG A O 1
ATOM 2899 N N . GLY A 1 381 ? -2.357 27.453 12.273 1 98 381 GLY A N 1
ATOM 2900 C CA . GLY A 1 381 ? -2.953 26.125 12.328 1 98 381 GLY A CA 1
ATOM 2901 C C . GLY A 1 381 ? -4.469 26.141 12.227 1 98 381 GLY A C 1
ATOM 2902 O O . GLY A 1 381 ? -5.094 27.188 12.422 1 98 381 GLY A O 1
ATOM 2903 N N . LEU A 1 382 ? -5.012 25.062 11.82 1 98.25 382 LEU A N 1
ATOM 2904 C CA . LEU A 1 382 ? -6.422 24.703 11.922 1 98.25 382 LEU A CA 1
ATOM 2905 C C . LEU A 1 382 ? -6.594 23.422 12.727 1 98.25 382 LEU A C 1
ATOM 2907 O O . LEU A 1 382 ? -6.012 22.391 12.391 1 98.25 382 LEU A O 1
ATOM 2911 N N . GLY A 1 383 ? -7.43 23.531 13.805 1 98.62 383 GLY A N 1
ATOM 2912 C CA . GLY A 1 383 ? -7.484 22.391 14.711 1 98.62 383 GLY A CA 1
ATOM 2913 C C . GLY A 1 383 ? -6.133 22.016 15.281 1 98.62 383 GLY A C 1
ATOM 2914 O O . GLY A 1 383 ? -5.422 22.875 15.828 1 98.62 383 GLY A O 1
ATOM 2915 N N . LEU A 1 384 ? -5.766 20.734 15.109 1 98.81 384 LEU A N 1
ATOM 2916 C CA . LEU A 1 384 ? -4.516 20.25 15.695 1 98.81 384 LEU A CA 1
ATOM 2917 C C . LEU A 1 384 ? -3.484 19.969 14.609 1 98.81 384 LEU A C 1
ATOM 2919 O O . LEU A 1 384 ? -2.551 19.188 14.82 1 98.81 384 LEU A O 1
ATOM 2923 N N . MET A 1 385 ? -3.719 20.484 13.414 1 98.69 385 MET A N 1
ATOM 2924 C CA . MET A 1 385 ? -2.662 20.656 12.414 1 98.69 385 MET A CA 1
ATOM 2925 C C . MET A 1 385 ? -1.964 22 12.586 1 98.69 385 MET A C 1
ATOM 2927 O O . MET A 1 385 ? -2.41 23 12.039 1 98.69 385 MET A O 1
ATOM 2931 N N . LEU A 1 386 ? -0.852 21.969 13.336 1 98.81 386 LEU A N 1
ATOM 2932 C CA . LEU A 1 386 ? -0.242 23.203 13.828 1 98.81 386 LEU A CA 1
ATOM 2933 C C . LEU A 1 386 ? 1.19 23.328 13.32 1 98.81 386 LEU A C 1
ATOM 2935 O O . LEU A 1 386 ? 1.879 22.328 13.117 1 98.81 386 LEU A O 1
ATOM 2939 N N . ALA A 1 387 ? 1.596 24.578 13.133 1 98.56 387 ALA A N 1
ATOM 2940 C CA . ALA A 1 387 ? 2.926 24.875 12.602 1 98.56 387 ALA A CA 1
ATOM 2941 C C . ALA A 1 387 ? 3.58 26.016 13.375 1 98.56 387 ALA A C 1
ATOM 2943 O O . ALA A 1 387 ? 2.914 26.984 13.75 1 98.56 387 ALA A O 1
ATOM 2944 N N . VAL A 1 388 ? 4.82 25.875 13.641 1 98.81 388 VAL A N 1
ATOM 2945 C CA . VAL A 1 388 ? 5.68 26.953 14.125 1 98.81 388 VAL A CA 1
ATOM 2946 C C . VAL A 1 388 ? 6.797 27.219 13.117 1 98.81 388 VAL A C 1
ATOM 2948 O O . VAL A 1 388 ? 7.629 26.344 12.859 1 98.81 388 VAL A O 1
ATOM 2951 N N . GLU A 1 389 ? 6.781 28.359 12.523 1 98.56 389 GLU A N 1
ATOM 2952 C CA . GLU A 1 389 ? 7.785 28.734 11.531 1 98.56 389 GLU A CA 1
ATOM 2953 C C . GLU A 1 389 ? 8.891 29.578 12.148 1 98.56 389 GLU A C 1
ATOM 2955 O O . GLU A 1 389 ? 8.617 30.516 12.914 1 98.56 389 GLU A O 1
ATOM 2960 N N . PHE A 1 390 ? 10.094 29.281 11.828 1 98.62 390 PHE A N 1
ATOM 2961 C CA . PHE A 1 390 ? 11.242 29.984 12.375 1 98.62 390 PHE A CA 1
ATOM 2962 C C . PHE A 1 390 ? 11.883 30.891 11.32 1 98.62 390 PHE A C 1
ATOM 2964 O O . PHE A 1 390 ? 11.508 30.844 10.148 1 98.62 390 PHE A O 1
ATOM 2971 N N . ASP A 1 391 ? 12.805 31.75 11.711 1 98.12 391 ASP A N 1
ATOM 2972 C CA . ASP A 1 391 ? 13.461 32.719 10.82 1 98.12 391 ASP A CA 1
ATOM 2973 C C . ASP A 1 391 ? 14.469 32 9.914 1 98.12 391 ASP A C 1
ATOM 2975 O O . ASP A 1 391 ? 14.742 32.469 8.805 1 98.12 391 ASP A O 1
ATOM 2979 N N . THR A 1 392 ? 15.055 30.891 10.383 1 98 392 THR A N 1
ATOM 2980 C CA . THR A 1 392 ? 16 30.141 9.57 1 98 392 THR A CA 1
ATOM 2981 C C . THR A 1 392 ? 15.781 28.641 9.695 1 98 392 THR A C 1
ATOM 2983 O O . THR A 1 392 ? 15.227 28.172 10.695 1 98 392 THR A O 1
ATOM 2986 N N . LYS A 1 393 ? 16.188 27.938 8.672 1 97.88 393 LYS A N 1
ATOM 2987 C CA . LYS A 1 393 ? 16.188 26.484 8.711 1 97.88 393 LYS A CA 1
ATOM 2988 C C . LYS A 1 393 ? 17.047 25.953 9.844 1 97.88 393 LYS A C 1
ATOM 2990 O O . LYS A 1 393 ? 16.688 24.969 10.508 1 97.88 393 LYS A O 1
ATOM 2995 N N . GLY A 1 394 ? 18.203 26.562 9.977 1 98.06 394 GLY A N 1
ATOM 2996 C CA . GLY A 1 394 ? 19.109 26.156 11.031 1 98.06 394 GLY A CA 1
ATOM 2997 C C . GLY A 1 394 ? 18.484 26.219 12.414 1 98.06 394 GLY A C 1
ATOM 2998 O O . GLY A 1 394 ? 18.672 25.297 13.219 1 98.06 394 GLY A O 1
ATOM 2999 N N . ARG A 1 395 ? 17.797 27.312 12.75 1 98 395 ARG A N 1
ATOM 3000 C CA . ARG A 1 395 ? 17.141 27.438 14.039 1 98 395 ARG A CA 1
ATOM 3001 C C . ARG A 1 395 ? 16.047 26.391 14.203 1 98 395 ARG A C 1
ATOM 3003 O O . ARG A 1 395 ? 15.914 25.781 15.273 1 98 395 ARG A O 1
ATOM 3010 N N . ARG A 1 396 ? 15.242 26.234 13.18 1 98.31 396 ARG A N 1
ATOM 3011 C CA . ARG A 1 396 ? 14.211 25.188 13.219 1 98.31 396 ARG A CA 1
ATOM 3012 C C . ARG A 1 396 ? 14.82 23.828 13.547 1 98.31 396 ARG A C 1
ATOM 3014 O O . ARG A 1 396 ? 14.289 23.109 14.391 1 98.31 396 ARG A O 1
ATOM 3021 N N . ASP A 1 397 ? 15.922 23.469 12.898 1 98 397 ASP A N 1
ATOM 3022 C CA . ASP A 1 397 ? 16.594 22.188 13.109 1 98 397 ASP A CA 1
ATOM 3023 C C . ASP A 1 397 ? 17.109 22.062 14.539 1 98 397 ASP A C 1
ATOM 3025 O O . ASP A 1 397 ? 16.984 21.016 15.164 1 98 397 ASP A O 1
ATOM 3029 N N . GLU A 1 398 ? 17.703 23.109 15 1 98.25 398 GLU A N 1
ATOM 3030 C CA . GLU A 1 398 ? 18.234 23.109 16.359 1 98.25 398 GLU A CA 1
ATOM 3031 C C . GLU A 1 398 ? 17.125 22.953 17.391 1 98.25 398 GLU A C 1
ATOM 3033 O O . GLU A 1 398 ? 17.266 22.234 18.375 1 98.25 398 GLU A O 1
ATOM 3038 N N . VAL A 1 399 ? 15.992 23.656 17.203 1 98.62 399 VAL A N 1
ATOM 3039 C CA . VAL A 1 399 ? 14.867 23.578 18.109 1 98.62 399 VAL A CA 1
ATOM 3040 C C . VAL A 1 399 ? 14.312 22.156 18.141 1 98.62 399 VAL A C 1
ATOM 3042 O O . VAL A 1 399 ? 13.977 21.625 19.203 1 98.62 399 VAL A O 1
ATOM 3045 N N . MET A 1 400 ? 14.164 21.562 16.984 1 98.19 400 MET A N 1
ATOM 3046 C CA . MET A 1 400 ? 13.688 20.188 16.891 1 98.19 400 MET A CA 1
ATOM 3047 C C . MET A 1 400 ? 14.594 19.25 17.688 1 98.19 400 MET A C 1
ATOM 3049 O O . MET A 1 400 ? 14.102 18.391 18.422 1 98.19 400 MET A O 1
ATOM 3053 N N . GLU A 1 401 ? 15.898 19.391 17.578 1 97.19 401 GLU A N 1
ATOM 3054 C CA . GLU A 1 401 ? 16.875 18.578 18.297 1 97.19 401 GLU A CA 1
ATOM 3055 C C . GLU A 1 401 ? 16.766 18.797 19.797 1 97.19 401 GLU A C 1
ATOM 3057 O O . GLU A 1 401 ? 16.828 17.844 20.578 1 97.19 401 GLU A O 1
ATOM 3062 N N . ARG A 1 402 ? 16.641 20.047 20.188 1 97.88 402 ARG A N 1
ATOM 3063 C CA . ARG A 1 402 ? 16.547 20.375 21.594 1 97.88 402 ARG A CA 1
ATOM 3064 C C . ARG A 1 402 ? 15.227 19.859 22.172 1 97.88 402 ARG A C 1
ATOM 3066 O O . ARG A 1 402 ? 15.18 19.391 23.328 1 97.88 402 ARG A O 1
ATOM 3073 N N . ALA A 1 403 ? 14.172 19.984 21.406 1 98.5 403 ALA A N 1
ATOM 3074 C CA . ALA A 1 403 ? 12.859 19.547 21.875 1 98.5 403 ALA A CA 1
ATOM 3075 C C . ALA A 1 403 ? 12.883 18.062 22.219 1 98.5 403 ALA A C 1
ATOM 3077 O O . ALA A 1 403 ? 12.352 17.656 23.266 1 98.5 403 ALA A O 1
ATOM 3078 N N . VAL A 1 404 ? 13.469 17.219 21.344 1 97.69 404 VAL A N 1
ATOM 3079 C CA . VAL A 1 404 ? 13.469 15.781 21.609 1 97.69 404 VAL A CA 1
ATOM 3080 C C . VAL A 1 404 ? 14.352 15.477 22.812 1 97.69 404 VAL A C 1
ATOM 3082 O O . VAL A 1 404 ? 14.07 14.547 23.578 1 97.69 404 VAL A O 1
ATOM 3085 N N . SER A 1 405 ? 15.406 16.25 23.031 1 96.75 405 SER A N 1
ATOM 3086 C CA . SER A 1 405 ? 16.25 16.078 24.219 1 96.75 405 SER A CA 1
ATOM 3087 C C . SER A 1 405 ? 15.461 16.328 25.5 1 96.75 405 SER A C 1
ATOM 3089 O O . SER A 1 405 ? 15.82 15.812 26.562 1 96.75 405 SER A O 1
ATOM 3091 N N . HIS A 1 406 ? 14.383 17.125 25.344 1 97.69 406 HIS A N 1
ATOM 3092 C CA . HIS A 1 406 ? 13.508 17.375 26.484 1 97.69 406 HIS A CA 1
ATOM 3093 C C . HIS A 1 406 ? 12.297 16.453 26.469 1 97.69 406 HIS A C 1
ATOM 3095 O O . HIS A 1 406 ? 11.438 16.531 27.344 1 97.69 406 HIS A O 1
ATOM 3101 N N . GLY A 1 407 ? 12.25 15.648 25.438 1 98.38 407 GLY A N 1
ATOM 3102 C CA . GLY A 1 407 ? 11.242 14.602 25.422 1 98.38 407 GLY A CA 1
ATOM 3103 C C . GLY A 1 407 ? 10.07 14.906 24.516 1 98.38 407 GLY A C 1
ATOM 3104 O O . GLY A 1 407 ? 9.055 14.211 24.531 1 98.38 407 GLY A O 1
ATOM 3105 N N . LEU A 1 408 ? 10.141 15.977 23.734 1 98.88 408 LEU A N 1
ATOM 3106 C CA . LEU A 1 408 ? 9.07 16.328 22.812 1 98.88 408 LEU A CA 1
ATOM 3107 C C . LEU A 1 408 ? 9.445 15.969 21.375 1 98.88 408 LEU A C 1
ATOM 3109 O O . LEU A 1 408 ? 10.43 16.484 20.844 1 98.88 408 LEU A O 1
ATOM 3113 N N . LEU A 1 409 ? 8.695 15.047 20.781 1 98.69 409 LEU A N 1
ATOM 3114 C CA . LEU A 1 409 ? 8.891 14.703 19.375 1 98.69 409 LEU A CA 1
ATOM 3115 C C . LEU A 1 409 ? 8.07 15.609 18.469 1 98.69 409 LEU A C 1
ATOM 3117 O O . LEU A 1 409 ? 6.855 15.742 18.656 1 98.69 409 LEU A O 1
ATOM 3121 N N . THR A 1 410 ? 8.672 16.266 17.562 1 98.38 410 THR A N 1
ATOM 3122 C CA . THR A 1 410 ? 8.039 17.062 16.516 1 98.38 410 THR A CA 1
ATOM 3123 C C . THR A 1 410 ? 8.602 16.703 15.141 1 98.38 410 THR A C 1
ATOM 3125 O O . THR A 1 410 ? 9.469 15.836 15.031 1 98.38 410 THR A O 1
ATOM 3128 N N . LEU A 1 411 ? 8.062 17.281 14.07 1 97.44 411 LEU A N 1
ATOM 3129 C CA . LEU A 1 411 ? 8.508 16.984 12.711 1 97.44 411 LEU A CA 1
ATOM 3130 C C . LEU A 1 411 ? 8.75 18.266 11.93 1 97.44 411 LEU A C 1
ATOM 3132 O O . LEU A 1 411 ? 8.086 19.281 12.172 1 97.44 411 LEU A O 1
ATOM 3136 N N . ALA A 1 412 ? 9.641 18.156 11.023 1 96.62 412 ALA A N 1
ATOM 3137 C CA . ALA A 1 412 ? 9.906 19.281 10.125 1 96.62 412 ALA A CA 1
ATOM 3138 C C . ALA A 1 412 ? 9.047 19.188 8.867 1 96.62 412 ALA A C 1
ATOM 3140 O O . ALA A 1 412 ? 8.609 18.094 8.484 1 96.62 412 ALA A O 1
ATOM 3141 N N . CYS A 1 413 ? 8.789 20.234 8.242 1 95.81 413 CYS A N 1
ATOM 3142 C CA . CYS A 1 413 ? 8.227 20.328 6.898 1 95.81 413 CYS A CA 1
ATOM 3143 C C . CYS A 1 413 ? 8.602 21.641 6.234 1 95.81 413 CYS A C 1
ATOM 3145 O O . CYS A 1 413 ? 9.148 22.531 6.887 1 95.81 413 CYS A O 1
ATOM 3147 N N . GLY A 1 414 ? 8.359 21.719 4.922 1 95.94 414 GLY A N 1
ATOM 3148 C CA . GLY A 1 414 ? 8.852 22.891 4.227 1 95.94 414 GLY A CA 1
ATOM 3149 C C . GLY A 1 414 ? 10.344 23.109 4.402 1 95.94 414 GLY A C 1
ATOM 3150 O O . GLY A 1 414 ? 11.133 22.156 4.301 1 95.94 414 GLY A O 1
ATOM 3151 N N . THR A 1 415 ? 10.695 24.391 4.617 1 96.25 415 THR A N 1
ATOM 3152 C CA . THR A 1 415 ? 12.109 24.703 4.766 1 96.25 415 THR A CA 1
ATOM 3153 C C . THR A 1 415 ? 12.453 24.984 6.227 1 96.25 415 THR A C 1
ATOM 3155 O O . THR A 1 415 ? 13.508 24.562 6.711 1 96.25 415 THR A O 1
ATOM 3158 N N . LYS A 1 416 ? 11.578 25.703 6.953 1 98.06 416 LYS A N 1
ATOM 3159 C CA . LYS A 1 416 ? 11.922 26.188 8.281 1 98.06 416 LYS A CA 1
ATOM 3160 C C . LYS A 1 416 ? 10.727 26.094 9.227 1 98.06 416 LYS A C 1
ATOM 3162 O O . LYS A 1 416 ? 10.523 26.969 10.078 1 98.06 416 LYS A O 1
ATOM 3167 N N . VAL A 1 417 ? 9.875 25.094 9.023 1 98.44 417 VAL A N 1
ATOM 3168 C CA . VAL A 1 417 ? 8.641 24.953 9.789 1 98.44 417 VAL A CA 1
ATOM 3169 C C . VAL A 1 417 ? 8.688 23.672 10.609 1 98.44 417 VAL A C 1
ATOM 3171 O O . VAL A 1 417 ? 9.148 22.625 10.125 1 98.44 417 VAL A O 1
ATOM 3174 N N . LEU A 1 418 ? 8.258 23.75 11.875 1 98.56 418 LEU A N 1
ATOM 3175 C CA . LEU A 1 418 ? 8.008 22.578 12.711 1 98.56 418 LEU A CA 1
ATOM 3176 C C . LEU A 1 418 ? 6.527 22.219 12.719 1 98.56 418 LEU A C 1
ATOM 3178 O O . LEU A 1 418 ? 5.676 23.094 12.922 1 98.56 418 LEU A O 1
ATOM 3182 N N . ARG A 1 419 ? 6.219 20.969 12.453 1 98.25 419 ARG A N 1
ATOM 3183 C CA . ARG A 1 419 ? 4.863 20.438 12.562 1 98.25 419 ARG A CA 1
ATOM 3184 C C . ARG A 1 419 ? 4.559 20.016 13.992 1 98.25 419 ARG A C 1
ATOM 3186 O O . ARG A 1 419 ? 5.352 19.297 14.617 1 98.25 419 ARG A O 1
ATOM 3193 N N . ILE A 1 420 ? 3.473 20.453 14.484 1 98.69 420 ILE A N 1
ATOM 3194 C CA . ILE A 1 420 ? 2.951 20.047 15.781 1 98.69 420 ILE A CA 1
ATOM 3195 C C . ILE A 1 420 ? 1.611 19.344 15.602 1 98.69 420 ILE A C 1
ATOM 3197 O O . ILE A 1 420 ? 0.6 19.984 15.297 1 98.69 420 ILE A O 1
ATOM 3201 N N . LEU A 1 421 ? 1.587 18 15.773 1 98.31 421 LEU A N 1
ATOM 3202 C CA . LEU A 1 421 ? 0.438 17.156 15.5 1 98.31 421 LEU A CA 1
ATOM 3203 C C . LEU A 1 421 ? 0.072 16.328 16.719 1 98.31 421 LEU A C 1
ATOM 3205 O O . LEU A 1 421 ? 0.158 15.094 16.703 1 98.31 421 LEU A O 1
ATOM 3209 N N . PRO A 1 422 ? -0.396 16.938 17.812 1 98.69 422 PRO A N 1
ATOM 3210 C CA . PRO A 1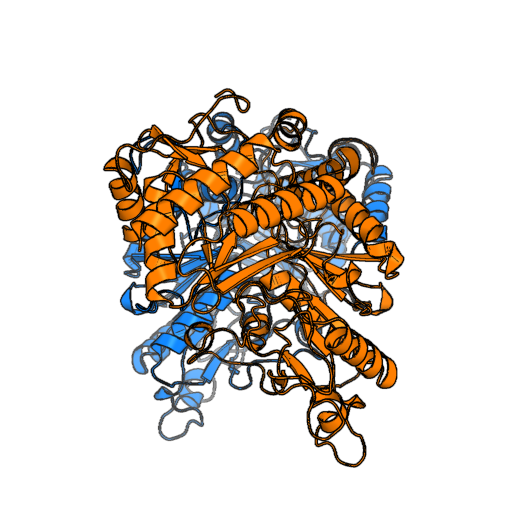 422 ? -0.815 16.125 18.969 1 98.69 422 PRO A CA 1
ATOM 3211 C C . PRO A 1 422 ? -1.985 15.203 18.641 1 98.69 422 PRO A C 1
ATOM 3213 O O . PRO A 1 422 ? -2.705 15.43 17.656 1 98.69 422 PRO A O 1
ATOM 3216 N N . PRO A 1 423 ? -2.178 14.141 19.453 1 98.62 423 PRO A N 1
ATOM 3217 C CA . PRO A 1 423 ? -3.387 13.336 19.281 1 98.62 423 PRO A CA 1
ATOM 3218 C C . PRO A 1 423 ? -4.668 14.156 19.391 1 98.62 423 PRO A C 1
ATOM 3220 O O . PRO A 1 423 ? -4.703 15.164 20.109 1 98.62 423 PRO A O 1
ATOM 3223 N N . MET A 1 424 ? -5.711 13.719 18.75 1 98.62 424 MET A N 1
ATOM 3224 C CA . MET A 1 424 ? -6.941 14.5 18.625 1 98.62 424 MET A CA 1
ATOM 3225 C C . MET A 1 424 ? -7.641 14.633 19.969 1 98.62 424 MET A C 1
ATOM 3227 O O . MET A 1 424 ? -8.438 15.547 20.172 1 98.62 424 MET A O 1
ATOM 3231 N N . ASP A 1 425 ? -7.383 13.75 20.891 1 98.62 425 ASP A N 1
ATOM 3232 C CA . ASP A 1 425 ? -8 13.836 22.219 1 98.62 425 ASP A CA 1
ATOM 3233 C C . ASP A 1 425 ? -7.051 14.477 23.219 1 98.62 425 ASP A C 1
ATOM 3235 O O . ASP A 1 425 ? -7.188 14.266 24.438 1 98.62 425 ASP A O 1
ATOM 3239 N N . VAL A 1 426 ? -6.02 15.164 22.766 1 98.81 426 VAL A N 1
ATOM 3240 C CA . VAL A 1 426 ? -5.055 15.852 23.625 1 98.81 426 VAL A CA 1
ATOM 3241 C C . VAL A 1 426 ? -5.793 16.734 24.625 1 98.81 426 VAL A C 1
ATOM 3243 O O . VAL A 1 426 ? -6.828 17.328 24.297 1 98.81 426 VAL A O 1
ATOM 3246 N N . THR A 1 427 ? -5.258 16.859 25.797 1 98.75 427 THR A N 1
ATOM 3247 C CA . THR A 1 427 ? -5.922 17.609 26.859 1 98.75 427 THR A CA 1
ATOM 3248 C C . THR A 1 427 ? -5.305 19 27.016 1 98.75 427 THR A C 1
ATOM 3250 O O . THR A 1 427 ? -4.25 19.281 26.453 1 98.75 427 THR A O 1
ATOM 3253 N N . GLU A 1 428 ? -6.078 19.797 27.781 1 98.81 428 GLU A N 1
ATOM 3254 C CA . GLU A 1 428 ? -5.578 21.125 28.094 1 98.81 428 GLU A CA 1
ATOM 3255 C C . GLU A 1 428 ? -4.191 21.062 28.719 1 98.81 428 GLU A C 1
ATOM 3257 O O . GLU A 1 428 ? -3.283 21.797 28.328 1 98.81 428 GLU A O 1
ATOM 3262 N N . ARG A 1 429 ? -4.004 20.203 29.672 1 98.81 429 ARG A N 1
ATOM 3263 C CA . ARG A 1 429 ? -2.732 20.031 30.375 1 98.81 429 ARG A CA 1
ATOM 3264 C C . ARG A 1 429 ? -1.632 19.609 29.406 1 98.81 429 ARG A C 1
ATOM 3266 O O . ARG A 1 429 ? -0.504 20.094 29.484 1 98.81 429 ARG A O 1
ATOM 3273 N N . GLU A 1 430 ? -1.93 18.688 28.562 1 98.88 430 GLU A N 1
ATOM 3274 C CA . GLU A 1 430 ? -0.942 18.156 27.641 1 98.88 430 GLU A CA 1
ATOM 3275 C C . GLU A 1 430 ? -0.499 19.203 26.625 1 98.88 430 GLU A C 1
ATOM 3277 O O . GLU A 1 430 ? 0.67 19.25 26.234 1 98.88 430 GLU A O 1
ATOM 3282 N N . ILE A 1 431 ? -1.413 20.062 26.172 1 98.88 431 ILE A N 1
ATOM 3283 C CA . ILE A 1 431 ? -1.048 21.172 25.312 1 98.88 431 ILE A CA 1
ATOM 3284 C C . ILE A 1 431 ? -0.1 22.109 26.047 1 98.88 431 ILE A C 1
ATOM 3286 O O . ILE A 1 431 ? 0.915 22.547 25.5 1 98.88 431 ILE A O 1
ATOM 3290 N N . GLU A 1 432 ? -0.449 22.469 27.281 1 98.81 432 GLU A N 1
ATOM 3291 C CA . GLU A 1 432 ? 0.415 23.328 28.078 1 98.81 432 GLU A CA 1
ATOM 3292 C C . GLU A 1 432 ? 1.808 22.734 28.234 1 98.81 432 GLU A C 1
ATOM 3294 O O . GLU A 1 432 ? 2.812 23.422 28.078 1 98.81 432 GLU A O 1
ATOM 3299 N N . LEU A 1 433 ? 1.809 21.469 28.578 1 98.75 433 LEU A N 1
ATOM 3300 C CA . LEU A 1 433 ? 3.07 20.75 28.75 1 98.75 433 LEU A CA 1
ATOM 3301 C C . LEU A 1 433 ? 3.889 20.781 27.453 1 98.75 433 LEU A C 1
ATOM 3303 O O . LEU A 1 433 ? 5.09 21.047 27.484 1 98.75 433 LEU A O 1
ATOM 3307 N N . GLY A 1 434 ? 3.273 20.484 26.281 1 98.81 434 GLY A N 1
ATOM 3308 C CA . GLY A 1 434 ? 3.957 20.547 25 1 98.81 434 GLY A CA 1
ATOM 3309 C C . GLY A 1 434 ? 4.516 21.922 24.688 1 98.81 434 GLY A C 1
ATOM 3310 O O . GLY A 1 434 ? 5.637 22.047 24.188 1 98.81 434 GLY A O 1
ATOM 3311 N N . CYS A 1 435 ? 3.73 22.922 24.984 1 98.75 435 CYS A N 1
ATOM 3312 C CA . CYS A 1 435 ? 4.168 24.297 24.75 1 98.75 435 CYS A CA 1
ATOM 3313 C C . CYS A 1 435 ? 5.367 24.641 25.625 1 98.75 435 CYS A C 1
ATOM 3315 O O . CYS A 1 435 ? 6.301 25.297 25.172 1 98.75 435 CYS A O 1
ATOM 3317 N N . ASP A 1 436 ? 5.316 24.203 26.875 1 98.56 436 ASP A N 1
ATOM 3318 C CA . ASP A 1 436 ? 6.418 24.469 27.797 1 98.56 436 ASP A CA 1
ATOM 3319 C C . ASP A 1 436 ? 7.715 23.828 27.297 1 98.56 436 ASP A C 1
ATOM 3321 O O . ASP A 1 436 ? 8.766 24.469 27.312 1 98.56 436 ASP A O 1
ATOM 3325 N N . LEU A 1 437 ? 7.633 22.594 26.891 1 98.69 437 LEU A N 1
ATOM 3326 C CA . LEU A 1 437 ? 8.797 21.891 26.359 1 98.69 437 LEU A CA 1
ATOM 3327 C C . LEU A 1 437 ? 9.32 22.578 25.109 1 98.69 437 LEU A C 1
ATOM 3329 O O . LEU A 1 437 ? 10.539 22.719 24.938 1 98.69 437 LEU A O 1
ATOM 3333 N N . LEU A 1 438 ? 8.414 22.984 24.234 1 98.69 438 LEU A N 1
ATOM 3334 C CA . LEU A 1 438 ? 8.789 23.625 22.984 1 98.69 438 LEU A CA 1
ATOM 3335 C C . LEU A 1 438 ? 9.438 24.984 23.234 1 98.69 438 LEU A C 1
ATOM 3337 O O . LEU A 1 438 ? 10.469 25.312 22.641 1 98.69 438 LEU A O 1
ATOM 3341 N N . THR A 1 439 ? 8.836 25.797 24.109 1 98.38 439 THR A N 1
ATOM 3342 C CA . THR A 1 439 ? 9.391 27.109 24.391 1 98.38 439 THR A CA 1
ATOM 3343 C C . THR A 1 439 ? 10.75 26.984 25.062 1 98.38 439 THR A C 1
ATOM 3345 O O . THR A 1 439 ? 11.648 27.797 24.812 1 98.38 439 THR A O 1
ATOM 3348 N N . THR A 1 440 ? 10.906 26 25.938 1 98 440 THR A N 1
ATOM 3349 C CA . THR A 1 440 ? 12.211 25.734 26.531 1 98 440 THR A CA 1
ATOM 3350 C C . THR A 1 440 ? 13.242 25.406 25.453 1 98 440 THR A C 1
ATOM 3352 O O . THR A 1 440 ? 14.359 25.938 25.484 1 98 440 THR A O 1
ATOM 3355 N N . ALA A 1 441 ? 12.859 24.531 24.531 1 98.44 441 ALA A N 1
ATOM 3356 C CA . ALA A 1 441 ? 13.75 24.156 23.438 1 98.44 441 ALA A CA 1
ATOM 3357 C C . ALA A 1 441 ? 14.117 25.375 22.594 1 98.44 441 ALA A C 1
ATOM 3359 O O . ALA A 1 441 ? 15.266 25.516 22.156 1 98.44 441 ALA A O 1
ATOM 3360 N N . ILE A 1 442 ? 13.141 26.25 22.312 1 98.38 442 ILE A N 1
ATOM 3361 C CA . ILE A 1 442 ? 13.367 27.453 21.516 1 98.38 442 ILE A CA 1
ATOM 3362 C C . ILE A 1 442 ? 14.352 28.359 22.25 1 98.38 442 ILE A C 1
ATOM 3364 O O . ILE A 1 442 ? 15.273 28.906 21.625 1 98.38 442 ILE A O 1
ATOM 3368 N N . ASP A 1 443 ? 14.203 28.516 23.516 1 97.56 443 ASP A N 1
ATOM 3369 C CA . ASP A 1 443 ? 15.062 29.375 24.328 1 97.56 443 ASP A CA 1
ATOM 3370 C C . ASP A 1 443 ? 16.5 28.859 24.312 1 97.56 443 ASP A C 1
ATOM 3372 O O . ASP A 1 443 ? 17.453 29.656 24.312 1 97.56 443 ASP A O 1
ATOM 3376 N N . GLU A 1 444 ? 16.609 27.594 24.297 1 96.88 444 GLU A N 1
ATOM 3377 C CA . GLU A 1 444 ? 17.953 26.984 24.328 1 96.88 444 GLU A CA 1
ATOM 3378 C C . GLU A 1 444 ? 18.625 27.078 22.953 1 96.88 444 GLU A C 1
ATOM 3380 O O . GLU A 1 444 ? 19.844 27.031 22.859 1 96.88 444 GLU A O 1
ATOM 3385 N N . ALA A 1 445 ? 17.875 26.984 21.891 1 93.62 445 ALA A N 1
ATOM 3386 C CA . ALA A 1 445 ? 18.422 27.078 20.547 1 93.62 445 ALA A CA 1
ATOM 3387 C C . ALA A 1 445 ? 18.828 28.5 20.219 1 93.62 445 ALA A C 1
ATOM 3389 O O . ALA A 1 445 ? 19.625 28.734 19.297 1 93.62 445 ALA A O 1
ATOM 3390 N N . ALA A 1 446 ? 18.484 29.656 20.984 1 71.06 446 ALA A N 1
ATOM 3391 C CA . ALA A 1 446 ? 18.75 31.078 20.781 1 71.06 446 ALA A CA 1
ATOM 3392 C C . ALA A 1 446 ? 20.172 31.453 21.219 1 71.06 446 ALA A C 1
ATOM 3394 O O . ALA A 1 446 ? 20.719 30.828 22.125 1 71.06 446 ALA A O 1
ATOM 3395 N N . MET B 1 1 ? -12.906 -27.703 14.68 1 95.62 1 MET B N 1
ATOM 3396 C CA . MET B 1 1 ? -12.672 -28.375 13.406 1 95.62 1 MET B CA 1
ATOM 3397 C C . MET B 1 1 ? -11.398 -29.219 13.453 1 95.62 1 MET B C 1
ATOM 3399 O O . MET B 1 1 ? -10.336 -28.719 13.82 1 95.62 1 MET B O 1
ATOM 3403 N N . ASN B 1 2 ? -11.508 -30.5 13.203 1 97.19 2 ASN B N 1
ATOM 3404 C CA . ASN B 1 2 ? -10.359 -31.406 13.125 1 97.19 2 ASN B CA 1
ATOM 3405 C C . ASN B 1 2 ? -9.82 -31.5 11.703 1 97.19 2 ASN B C 1
ATOM 3407 O O . ASN B 1 2 ? -10.453 -32.094 10.836 1 97.19 2 ASN B O 1
ATOM 3411 N N . ARG B 1 3 ? -8.617 -31 11.477 1 97.25 3 ARG B N 1
ATOM 3412 C CA . ARG B 1 3 ? -8.047 -30.875 10.141 1 97.25 3 ARG B CA 1
ATOM 3413 C C . ARG B 1 3 ? -7.832 -32.25 9.508 1 97.25 3 ARG B C 1
ATOM 3415 O O . ARG B 1 3 ? -7.918 -32.406 8.289 1 97.25 3 ARG B O 1
ATOM 3422 N N . ASP B 1 4 ? -7.664 -33.281 10.289 1 97.12 4 ASP B N 1
ATOM 3423 C CA . ASP B 1 4 ? -7.309 -34.594 9.781 1 97.12 4 ASP B CA 1
ATOM 3424 C C . ASP B 1 4 ? -8.531 -35.344 9.234 1 97.12 4 ASP B C 1
ATOM 3426 O O . ASP B 1 4 ? -8.398 -36.312 8.508 1 97.12 4 ASP B O 1
ATOM 3430 N N . THR B 1 5 ? -9.727 -34.812 9.602 1 97.88 5 THR B N 1
ATOM 3431 C CA . THR B 1 5 ? -10.891 -35.594 9.211 1 97.88 5 THR B CA 1
ATOM 3432 C C . THR B 1 5 ? -11.922 -34.719 8.508 1 97.88 5 THR B C 1
ATOM 3434 O O . THR B 1 5 ? -12.836 -35.219 7.852 1 97.88 5 THR B O 1
ATOM 3437 N N . VAL B 1 6 ? -11.797 -33.406 8.672 1 98.25 6 VAL B N 1
ATOM 3438 C CA . VAL B 1 6 ? -12.789 -32.5 8.133 1 98.25 6 VAL B CA 1
ATOM 3439 C C . VAL B 1 6 ? -12.883 -32.656 6.617 1 98.25 6 VAL B C 1
ATOM 3441 O O . VAL B 1 6 ? -11.883 -32.938 5.957 1 98.25 6 VAL B O 1
ATOM 3444 N N . THR B 1 7 ? -14.078 -32.625 6.066 1 98.19 7 THR B N 1
ATOM 3445 C CA . THR B 1 7 ? -14.359 -32.594 4.633 1 98.19 7 THR B CA 1
ATOM 3446 C C . THR B 1 7 ? -15.273 -31.422 4.281 1 98.19 7 THR B C 1
ATOM 3448 O O . THR B 1 7 ? -16.078 -31 5.105 1 98.19 7 THR B O 1
ATOM 3451 N N . PRO B 1 8 ? -15.094 -30.891 3.107 1 98.56 8 PRO B N 1
ATOM 3452 C CA . PRO B 1 8 ? -16 -29.812 2.695 1 98.56 8 PRO B CA 1
ATOM 3453 C C . PRO B 1 8 ? -17.469 -30.25 2.688 1 98.56 8 PRO B C 1
ATOM 3455 O O . PRO B 1 8 ? -17.766 -31.391 2.328 1 98.56 8 PRO B O 1
ATOM 3458 N N . ARG B 1 9 ? -18.297 -29.359 3.102 1 97.81 9 ARG B N 1
ATOM 3459 C CA . ARG B 1 9 ? -19.75 -29.516 3.111 1 97.81 9 ARG B CA 1
ATOM 3460 C C . ARG B 1 9 ? -20.453 -28.219 2.742 1 97.81 9 ARG B C 1
ATOM 3462 O O . ARG B 1 9 ? -20.312 -27.219 3.443 1 97.81 9 ARG B O 1
ATOM 3469 N N . VAL B 1 10 ? -21.188 -28.297 1.618 1 98.12 10 VAL B N 1
ATOM 3470 C CA . VAL B 1 10 ? -21.859 -27.094 1.127 1 98.12 10 VAL B CA 1
ATOM 3471 C C . VAL B 1 10 ? -23.344 -27.375 0.945 1 98.12 10 VAL B C 1
ATOM 3473 O O . VAL B 1 10 ? -23.719 -28.328 0.259 1 98.12 10 VAL B O 1
ATOM 3476 N N . SER B 1 11 ? -24.156 -26.609 1.553 1 96.44 11 SER B N 1
ATOM 3477 C CA . SER B 1 11 ? -25.594 -26.719 1.368 1 96.44 11 SER B CA 1
ATOM 3478 C C . SER B 1 11 ? -26.094 -25.797 0.265 1 96.44 11 SER B C 1
ATOM 3480 O O . SER B 1 11 ? -26.828 -26.203 -0.622 1 96.44 11 SER B O 1
ATOM 3482 N N . ASP B 1 12 ? -25.734 -24.562 0.326 1 94.88 12 ASP B N 1
ATOM 3483 C CA . ASP B 1 12 ? -26.062 -23.531 -0.656 1 94.88 12 ASP B CA 1
ATOM 3484 C C . ASP B 1 12 ? -24.906 -22.531 -0.803 1 94.88 12 ASP B C 1
ATOM 3486 O O . ASP B 1 12 ? -24.344 -22.078 0.193 1 94.88 12 ASP B O 1
ATOM 3490 N N . PHE B 1 13 ? -24.625 -22.219 -2.062 1 95.94 13 PHE B N 1
ATOM 3491 C CA . PHE B 1 13 ? -23.547 -21.281 -2.303 1 95.94 13 PHE B CA 1
ATOM 3492 C C . PHE B 1 13 ? -23.891 -20.344 -3.463 1 95.94 13 PHE B C 1
ATOM 3494 O O . PHE B 1 13 ? -24.141 -20.812 -4.578 1 95.94 13 PHE B O 1
ATOM 3501 N N . PRO B 1 14 ? -23.891 -19.047 -3.295 1 96.06 14 PRO B N 1
ATOM 3502 C CA . PRO B 1 14 ? -23.812 -18.438 -1.963 1 96.06 14 PRO B CA 1
ATOM 3503 C C . PRO B 1 14 ? -25.078 -18.672 -1.139 1 96.06 14 PRO B C 1
ATOM 3505 O O . PRO B 1 14 ? -26.172 -18.812 -1.699 1 96.06 14 PRO B O 1
ATOM 3508 N N . GLY B 1 15 ? -24.938 -18.719 0.098 1 97.25 15 GLY B N 1
ATOM 3509 C CA . GLY B 1 15 ? -26.109 -18.781 0.968 1 97.25 15 GLY B CA 1
ATOM 3510 C C . GLY B 1 15 ? -26.734 -17.406 1.203 1 97.25 15 GLY B C 1
ATOM 3511 O O . GLY B 1 15 ? -26.25 -16.406 0.693 1 97.25 15 GLY B O 1
ATOM 3512 N N . ASP B 1 16 ? -27.828 -17.406 1.969 1 97.38 16 ASP B N 1
ATOM 3513 C CA . ASP B 1 16 ? -28.609 -16.203 2.191 1 97.38 16 ASP B CA 1
ATOM 3514 C C . ASP B 1 16 ? -27.797 -15.156 2.961 1 97.38 16 ASP B C 1
ATOM 3516 O O . ASP B 1 16 ? -27.844 -13.969 2.645 1 97.38 16 ASP B O 1
ATOM 3520 N N . ARG B 1 17 ? -27.125 -15.617 3.953 1 97.31 17 ARG B N 1
ATOM 3521 C CA . ARG B 1 17 ? -26.359 -14.688 4.77 1 97.31 17 ARG B CA 1
ATOM 3522 C C . ARG B 1 17 ? -25.188 -14.109 3.982 1 97.31 17 ARG B C 1
ATOM 3524 O O . ARG B 1 17 ? -24.859 -12.93 4.109 1 97.31 17 ARG B O 1
ATOM 3531 N N . ALA B 1 18 ? -24.516 -14.953 3.215 1 97.56 18 ALA B N 1
ATOM 3532 C CA . ALA B 1 18 ? -23.438 -14.469 2.35 1 97.56 18 ALA B CA 1
ATOM 3533 C C . ALA B 1 18 ? -23.969 -13.414 1.369 1 97.56 18 ALA B C 1
ATOM 3535 O O . ALA B 1 18 ? -23.312 -12.391 1.15 1 97.56 18 ALA B O 1
ATOM 3536 N N . THR B 1 19 ? -25.078 -13.68 0.792 1 97.44 19 THR B N 1
ATOM 3537 C CA . THR B 1 19 ? -25.688 -12.742 -0.143 1 97.44 19 THR B CA 1
ATOM 3538 C C . THR B 1 19 ? -25.969 -11.406 0.535 1 97.44 19 THR B C 1
ATOM 3540 O O . THR B 1 19 ? -25.719 -10.344 -0.05 1 97.44 19 THR B O 1
ATOM 3543 N N . GLU B 1 20 ? -26.422 -11.438 1.755 1 97.44 20 GLU B N 1
ATOM 3544 C CA . GLU B 1 20 ? -26.703 -10.219 2.514 1 97.44 20 GLU B CA 1
ATOM 3545 C C . GLU B 1 20 ? -25.422 -9.438 2.768 1 97.44 20 GLU B C 1
ATOM 3547 O O . GLU B 1 20 ? -25.406 -8.203 2.652 1 97.44 20 GLU B O 1
ATOM 3552 N N . TRP B 1 21 ? -24.391 -10.133 3.119 1 96.56 21 TRP B N 1
ATOM 3553 C CA . TRP B 1 21 ? -23.094 -9.492 3.387 1 96.56 21 TRP B CA 1
ATOM 3554 C C . TRP B 1 21 ? -22.531 -8.867 2.119 1 96.56 21 TRP B C 1
ATOM 3556 O O . TRP B 1 21 ? -21.969 -7.77 2.158 1 96.56 21 TRP B O 1
ATOM 3566 N N . VAL B 1 22 ? -22.594 -9.602 1.052 1 97.12 22 VAL B N 1
ATOM 3567 C CA . VAL B 1 22 ? -22.094 -9.117 -0.229 1 97.12 22 VAL B CA 1
ATOM 3568 C C . VAL B 1 22 ? -22.859 -7.875 -0.66 1 97.12 22 VAL B C 1
ATOM 3570 O O . VAL B 1 22 ? -22.266 -6.898 -1.122 1 97.12 22 VAL B O 1
ATOM 3573 N N . GLU B 1 23 ? -24.188 -7.922 -0.524 1 96.56 23 GLU B N 1
ATOM 3574 C CA . GLU B 1 23 ? -25.016 -6.766 -0.846 1 96.56 23 GLU B CA 1
ATOM 3575 C C . GLU B 1 23 ? -24.641 -5.562 0.02 1 96.56 23 GLU B C 1
ATOM 3577 O O . GLU B 1 23 ? -24.562 -4.438 -0.473 1 96.56 23 GLU B O 1
ATOM 3582 N N . HIS B 1 24 ? -24.484 -5.852 1.303 1 96.12 24 HIS B N 1
ATOM 3583 C CA . HIS B 1 24 ? -24.062 -4.801 2.229 1 96.12 24 HIS B CA 1
ATOM 3584 C C . HIS B 1 24 ? -22.75 -4.176 1.796 1 96.12 24 HIS B C 1
ATOM 3586 O O . HIS B 1 24 ? -22.609 -2.949 1.774 1 96.12 24 HIS B O 1
ATOM 3592 N N . HIS B 1 25 ? -21.797 -4.984 1.445 1 96.5 25 HIS B N 1
ATOM 3593 C CA . HIS B 1 25 ? -20.5 -4.527 0.969 1 96.5 25 HIS B CA 1
ATOM 3594 C C . HIS B 1 25 ? -20.641 -3.678 -0.288 1 96.5 25 HIS B C 1
ATOM 3596 O O . HIS B 1 25 ? -20.016 -2.617 -0.399 1 96.5 25 HIS B O 1
ATOM 3602 N N . HIS B 1 26 ? -21.5 -4.031 -1.184 1 96.31 26 HIS B N 1
ATOM 3603 C CA . HIS B 1 26 ? -21.594 -3.416 -2.504 1 96.31 26 HIS B CA 1
ATOM 3604 C C . HIS B 1 26 ? -22.406 -2.123 -2.455 1 96.31 26 HIS B C 1
ATOM 3606 O O . HIS B 1 26 ? -22.422 -1.359 -3.424 1 96.31 26 HIS B O 1
ATOM 3612 N N . ARG B 1 27 ? -23.031 -1.854 -1.33 1 96.62 27 ARG B N 1
ATOM 3613 C CA . ARG B 1 27 ? -23.734 -0.589 -1.182 1 96.62 27 ARG B CA 1
ATOM 3614 C C . ARG B 1 27 ? -22.781 0.594 -1.262 1 96.62 27 ARG B C 1
ATOM 3616 O O . ARG B 1 27 ? -23.141 1.664 -1.753 1 96.62 27 ARG B O 1
ATOM 3623 N N . SER B 1 28 ? -21.5 0.351 -0.824 1 97.81 28 SER B N 1
ATOM 3624 C CA . SER B 1 28 ? -20.578 1.472 -0.743 1 97.81 28 SER B CA 1
ATOM 3625 C C . SER B 1 28 ? -19.281 1.173 -1.498 1 97.81 28 SER B C 1
ATOM 3627 O O . SER B 1 28 ? -18.469 2.07 -1.725 1 97.81 28 SER B O 1
ATOM 3629 N N . ALA B 1 29 ? -19.125 -0.022 -1.936 1 97.94 29 ALA B N 1
ATOM 3630 C CA . ALA B 1 29 ? -17.859 -0.422 -2.539 1 97.94 29 ALA B CA 1
ATOM 3631 C C . ALA B 1 29 ? -17.844 -0.131 -4.035 1 97.94 29 ALA B C 1
ATOM 3633 O O . ALA B 1 29 ? -18.844 -0.369 -4.73 1 97.94 29 ALA B O 1
ATOM 3634 N N . ALA B 1 30 ? -16.75 0.407 -4.555 1 98.12 30 ALA B N 1
ATOM 3635 C CA . ALA B 1 30 ? -16.547 0.552 -5.996 1 98.12 30 ALA B CA 1
ATOM 3636 C C . ALA B 1 30 ? -16.469 -0.811 -6.68 1 98.12 30 ALA B C 1
ATOM 3638 O O . ALA B 1 30 ? -16.016 -1.786 -6.078 1 98.12 30 ALA B O 1
ATOM 3639 N N . PRO B 1 31 ? -16.938 -0.858 -7.957 1 95.56 31 PRO B N 1
ATOM 3640 C CA . PRO B 1 31 ? -16.703 -2.092 -8.711 1 95.56 31 PRO B CA 1
ATOM 3641 C C . PRO B 1 31 ? -15.234 -2.471 -8.789 1 95.56 31 PRO B C 1
ATOM 3643 O O . PRO B 1 31 ? -14.383 -1.606 -9.016 1 95.56 31 PRO B O 1
ATOM 3646 N N . SER B 1 32 ? -15 -3.664 -8.469 1 94.06 32 SER B N 1
ATOM 3647 C CA . SER B 1 32 ? -13.648 -4.223 -8.531 1 94.06 32 SER B CA 1
ATOM 3648 C C . SER B 1 32 ? -13.664 -5.625 -9.133 1 94.06 32 SER B C 1
ATOM 3650 O O . SER B 1 32 ? -14.57 -5.977 -9.891 1 94.06 32 SER B O 1
ATOM 3652 N N . THR B 1 33 ? -12.719 -6.543 -8.836 1 88.44 33 THR B N 1
ATOM 3653 C CA . THR B 1 33 ? -12.656 -7.879 -9.422 1 88.44 33 THR B CA 1
ATOM 3654 C C . THR B 1 33 ? -13.758 -8.773 -8.836 1 88.44 33 THR B C 1
ATOM 3656 O O . THR B 1 33 ? -14.586 -9.305 -9.578 1 88.44 33 THR B O 1
ATOM 3659 N N . TYR B 1 34 ? -14.031 -9.055 -7.723 1 87.44 34 TYR B N 1
ATOM 3660 C CA . TYR B 1 34 ? -15.016 -9.859 -6.996 1 87.44 34 TYR B CA 1
ATOM 3661 C C . TYR B 1 34 ? -15.164 -11.242 -7.621 1 87.44 34 TYR B C 1
ATOM 3663 O O . TYR B 1 34 ? -15.977 -11.438 -8.523 1 87.44 34 TYR B O 1
ATOM 3671 N N . VAL B 1 35 ? -14.555 -12.219 -7.145 1 90.25 35 VAL B N 1
ATOM 3672 C CA . VAL B 1 35 ? -14.461 -13.539 -7.762 1 90.25 35 VAL B CA 1
ATOM 3673 C C . VAL B 1 35 ? -15.594 -14.43 -7.25 1 90.25 35 VAL B C 1
ATOM 3675 O O . VAL B 1 35 ? -16.344 -15.008 -8.039 1 90.25 35 VAL B O 1
ATOM 3678 N N . TYR B 1 36 ? -15.719 -14.523 -5.914 1 92.31 36 TYR B N 1
ATOM 3679 C CA . TYR B 1 36 ? -16.734 -15.352 -5.281 1 92.31 36 TYR B CA 1
ATOM 3680 C C . TYR B 1 36 ? -17.562 -14.531 -4.297 1 92.31 36 TYR B C 1
ATOM 3682 O O . TYR B 1 36 ? -17.047 -13.648 -3.621 1 92.31 36 TYR B O 1
ATOM 3690 N N . GLU B 1 37 ? -18.844 -14.938 -4.266 1 95.69 37 GLU B N 1
ATOM 3691 C CA . GLU B 1 37 ? -19.609 -14.461 -3.125 1 95.69 37 GLU B CA 1
ATOM 3692 C C . GLU B 1 37 ? -19.359 -15.32 -1.89 1 95.69 37 GLU B C 1
ATOM 3694 O O . GLU B 1 37 ? -20.297 -15.797 -1.257 1 95.69 37 GLU B O 1
ATOM 3699 N N . PHE B 1 38 ? -18.109 -15.609 -1.687 1 97.31 38 PHE B N 1
ATOM 3700 C CA . PHE B 1 38 ? -17.578 -16.297 -0.52 1 97.31 38 PHE B CA 1
ATOM 3701 C C . PHE B 1 38 ? -17.312 -15.32 0.615 1 97.31 38 PHE B C 1
ATOM 3703 O O . PHE B 1 38 ? -16.469 -14.43 0.483 1 97.31 38 PHE B O 1
ATOM 3710 N N . VAL B 1 39 ? -18 -15.445 1.684 1 97.81 39 VAL B N 1
ATOM 3711 C CA . VAL B 1 39 ? -17.844 -14.594 2.859 1 97.81 39 VAL B CA 1
ATOM 3712 C C . VAL B 1 39 ? -17.281 -15.422 4.02 1 97.81 39 VAL B C 1
ATOM 3714 O O . VAL B 1 39 ? -18.047 -16.109 4.715 1 97.81 39 VAL B O 1
ATOM 3717 N N . TRP B 1 40 ? -16.031 -15.32 4.293 1 98.12 40 TRP B N 1
ATOM 3718 C CA . TRP B 1 40 ? -15.383 -16.031 5.387 1 98.12 40 TRP B CA 1
ATOM 3719 C C . TRP B 1 40 ? -15.906 -15.555 6.738 1 98.12 40 TRP B C 1
ATOM 3721 O O . TRP B 1 40 ? -15.906 -14.359 7.02 1 98.12 40 TRP B O 1
ATOM 3731 N N . ASP B 1 41 ? -16.422 -16.438 7.551 1 98.06 41 ASP B N 1
ATOM 3732 C CA . ASP B 1 41 ? -16.703 -16.156 8.953 1 98.06 41 ASP B CA 1
ATOM 3733 C C . ASP B 1 41 ? -15.477 -16.359 9.828 1 98.06 41 ASP B C 1
ATOM 3735 O O . ASP B 1 41 ? -15.188 -17.484 10.25 1 98.06 41 ASP B O 1
ATOM 3739 N N . ARG B 1 42 ? -14.797 -15.289 10.164 1 96.94 42 ARG B N 1
ATOM 3740 C CA . ARG B 1 42 ? -13.516 -15.383 10.852 1 96.94 42 ARG B CA 1
ATOM 3741 C C . ARG B 1 42 ? -13.703 -15.883 12.281 1 96.94 42 ARG B C 1
ATOM 3743 O O . ARG B 1 42 ? -12.727 -16.203 12.969 1 96.94 42 ARG B O 1
ATOM 3750 N N . THR B 1 43 ? -14.938 -15.938 12.797 1 96.94 43 THR B N 1
ATOM 3751 C CA . THR B 1 43 ? -15.203 -16.406 14.148 1 96.94 43 THR B CA 1
ATOM 3752 C C . THR B 1 43 ? -15.562 -17.891 14.148 1 96.94 43 THR B C 1
ATOM 3754 O O . THR B 1 43 ? -15.703 -18.5 15.203 1 96.94 43 THR B O 1
ATOM 3757 N N . ALA B 1 44 ? -15.836 -18.469 12.969 1 98.06 44 ALA B N 1
ATOM 3758 C CA . ALA B 1 44 ? -16.172 -19.875 12.828 1 98.06 44 ALA B CA 1
ATOM 3759 C C . ALA B 1 44 ? -14.906 -20.734 12.656 1 98.06 44 ALA B C 1
ATOM 3761 O O . ALA B 1 44 ? -13.836 -20.203 12.336 1 98.06 44 ALA B O 1
ATOM 3762 N N . PRO B 1 45 ? -15.031 -22.062 12.898 1 98 45 PRO B N 1
ATOM 3763 C CA . PRO B 1 45 ? -13.859 -22.922 12.805 1 98 45 PRO B CA 1
ATOM 3764 C C . PRO B 1 45 ? -13.18 -22.859 11.438 1 98 45 PRO B C 1
ATOM 3766 O O . PRO B 1 45 ? -13.867 -22.828 10.406 1 98 45 PRO B O 1
ATOM 3769 N N . ALA B 1 46 ? -11.875 -22.75 11.391 1 98.62 46 ALA B N 1
ATOM 3770 C CA . ALA B 1 46 ? -11.023 -22.781 10.203 1 98.62 46 ALA B CA 1
ATOM 3771 C C . ALA B 1 46 ? -9.625 -23.281 10.547 1 98.62 46 ALA B C 1
ATOM 3773 O O . ALA B 1 46 ? -9.125 -23.047 11.648 1 98.62 46 ALA B O 1
ATOM 3774 N N . THR B 1 47 ? -8.984 -23.984 9.672 1 98.25 47 THR B N 1
ATOM 3775 C CA . THR B 1 47 ? -7.633 -24.5 9.875 1 98.25 47 THR B CA 1
ATOM 3776 C C . THR B 1 47 ? -7.023 -24.969 8.555 1 98.25 47 THR B C 1
ATOM 3778 O O . THR B 1 47 ? -7.66 -25.703 7.805 1 98.25 47 THR B O 1
ATOM 3781 N N . GLY B 1 48 ? -5.781 -24.547 8.328 1 98.19 48 GLY B N 1
ATOM 3782 C CA . GLY B 1 48 ? -5.148 -24.953 7.082 1 98.19 48 GLY B CA 1
ATOM 3783 C C . GLY B 1 48 ? -5.949 -24.562 5.855 1 98.19 48 GLY B C 1
ATOM 3784 O O . GLY B 1 48 ? -6.34 -23.406 5.703 1 98.19 48 GLY B O 1
ATOM 3785 N N . PRO B 1 49 ? -6.219 -25.531 4.977 1 98.75 49 PRO B N 1
ATOM 3786 C CA . PRO B 1 49 ? -6.977 -25.188 3.77 1 98.75 49 PRO B CA 1
ATOM 3787 C C . PRO B 1 49 ? -8.484 -25.125 4.016 1 98.75 49 PRO B C 1
ATOM 3789 O O . PRO B 1 49 ? -9.25 -24.812 3.098 1 98.75 49 PRO B O 1
ATOM 3792 N N . PHE B 1 50 ? -8.945 -25.328 5.242 1 98.88 50 PHE B N 1
ATOM 3793 C CA . PHE B 1 50 ? -10.375 -25.422 5.5 1 98.88 50 PHE B CA 1
ATOM 3794 C C . PHE B 1 50 ? -10.867 -24.156 6.199 1 98.88 50 PHE B C 1
ATOM 3796 O O . PHE B 1 50 ? -10.195 -23.625 7.082 1 98.88 50 PHE B O 1
ATOM 3803 N N . CYS B 1 51 ? -12.008 -23.688 5.797 1 98.62 51 CYS B N 1
ATOM 3804 C CA . CYS B 1 51 ? -12.633 -22.516 6.41 1 98.62 51 CYS B CA 1
ATOM 3805 C C . CYS B 1 51 ? -14.156 -22.641 6.391 1 98.62 51 CYS B C 1
ATOM 3807 O O . CYS B 1 51 ? -14.703 -23.484 5.672 1 98.62 51 CYS B O 1
ATOM 3809 N N . THR B 1 52 ? -14.812 -21.891 7.219 1 98.69 52 THR B N 1
ATOM 3810 C CA . THR B 1 52 ? -16.266 -21.844 7.312 1 98.69 52 THR B CA 1
ATOM 3811 C C . THR B 1 52 ? -16.797 -20.484 6.879 1 98.69 52 THR B C 1
ATOM 3813 O O . THR B 1 52 ? -16.297 -19.453 7.32 1 98.69 52 THR B O 1
ATOM 3816 N N . ASP B 1 53 ? -17.766 -20.5 5.949 1 98.31 53 ASP B N 1
ATOM 3817 C CA . ASP B 1 53 ? -18.344 -19.219 5.555 1 98.31 53 ASP B CA 1
ATOM 3818 C C . ASP B 1 53 ? -19.5 -18.828 6.469 1 98.31 53 ASP B C 1
ATOM 3820 O O . ASP B 1 53 ? -19.828 -19.562 7.402 1 98.31 53 ASP B O 1
ATOM 3824 N N . VAL B 1 54 ? -20.078 -17.75 6.266 1 97.75 54 VAL B N 1
ATOM 3825 C CA . VAL B 1 54 ? -21.062 -17.156 7.156 1 97.75 54 VAL B CA 1
ATOM 3826 C C . VAL B 1 54 ? -22.344 -17.984 7.137 1 97.75 54 VAL B C 1
ATOM 3828 O O . VAL B 1 54 ? -23.188 -17.859 8.031 1 97.75 54 VAL B O 1
ATOM 3831 N N . ASP B 1 55 ? -22.578 -18.828 6.152 1 98.12 55 ASP B N 1
ATOM 3832 C CA . ASP B 1 55 ? -23.766 -19.672 6.047 1 98.12 55 ASP B CA 1
ATOM 3833 C C . ASP B 1 55 ? -23.516 -21.047 6.652 1 98.12 55 ASP B C 1
ATOM 3835 O O . ASP B 1 55 ? -24.406 -21.906 6.652 1 98.12 55 ASP B O 1
ATOM 3839 N N . GLY B 1 56 ? -22.328 -21.297 7.133 1 98.06 56 GLY B N 1
ATOM 3840 C CA . GLY B 1 56 ? -22 -22.547 7.797 1 98.06 56 GLY B CA 1
ATOM 3841 C C . GLY B 1 56 ? -21.422 -23.594 6.855 1 98.06 56 GLY B C 1
ATOM 3842 O O . GLY B 1 56 ? -21.188 -24.734 7.258 1 98.06 56 GLY B O 1
ATOM 3843 N N . ASN B 1 57 ? -21.203 -23.219 5.605 1 98.56 57 ASN B N 1
ATOM 3844 C CA . ASN B 1 57 ? -20.516 -24.125 4.688 1 98.56 57 ASN B CA 1
ATOM 3845 C C . ASN B 1 57 ? -19.047 -24.297 5.074 1 98.56 57 ASN B C 1
ATOM 3847 O O . ASN B 1 57 ? -18.391 -23.344 5.48 1 98.56 57 ASN B O 1
ATOM 3851 N N . VAL B 1 58 ? -18.594 -25.516 5.047 1 98.75 58 VAL B N 1
ATOM 3852 C CA . VAL B 1 58 ? -17.172 -25.797 5.18 1 98.75 58 VAL B CA 1
ATOM 3853 C C . VAL B 1 58 ? -16.531 -25.953 3.799 1 98.75 58 VAL B C 1
ATOM 3855 O O . VAL B 1 58 ? -16.953 -26.781 2.996 1 98.75 58 VAL B O 1
ATOM 3858 N N . LEU B 1 59 ? -15.57 -25.094 3.52 1 98.75 59 LEU B N 1
ATOM 3859 C CA . LEU B 1 59 ? -14.93 -25.062 2.207 1 98.75 59 LEU B CA 1
ATOM 3860 C C . LEU B 1 59 ? -13.445 -25.406 2.314 1 98.75 59 LEU B C 1
ATOM 3862 O O . LEU B 1 59 ? -12.859 -25.297 3.393 1 98.75 59 LEU B O 1
ATOM 3866 N N . MET B 1 60 ? -12.945 -25.938 1.251 1 98.88 60 MET B N 1
ATOM 3867 C CA . MET B 1 60 ? -11.5 -26.078 1.053 1 98.88 60 MET B CA 1
ATOM 3868 C C . MET B 1 60 ? -10.969 -25 0.123 1 98.88 60 MET B C 1
ATOM 3870 O O . MET B 1 60 ? -11.406 -24.875 -1.022 1 98.88 60 MET B O 1
ATOM 3874 N N . ASP B 1 61 ? -10.055 -24.188 0.632 1 98.75 61 ASP B N 1
ATOM 3875 C CA . ASP B 1 61 ? -9.562 -23.031 -0.121 1 98.75 61 ASP B CA 1
ATOM 3876 C C . ASP B 1 61 ? -8.203 -23.328 -0.757 1 98.75 61 ASP B C 1
ATOM 3878 O O . ASP B 1 61 ? -7.176 -23.297 -0.083 1 98.75 61 ASP B O 1
ATOM 3882 N N . PHE B 1 62 ? -8.18 -23.578 -2.059 1 98.81 62 PHE B N 1
ATOM 3883 C CA . PHE B 1 62 ? -6.965 -23.734 -2.84 1 98.81 62 PHE B CA 1
ATOM 3884 C C . PHE B 1 62 ? -6.668 -22.484 -3.662 1 98.81 62 PHE B C 1
ATOM 3886 O O . PHE B 1 62 ? -6.086 -22.578 -4.742 1 98.81 62 PHE B O 1
ATOM 3893 N N . THR B 1 63 ? -7.16 -21.359 -3.213 1 98 63 THR B N 1
ATOM 3894 C CA . THR B 1 63 ? -6.758 -20.062 -3.738 1 98 63 THR B CA 1
ATOM 3895 C C . THR B 1 63 ? -5.688 -19.422 -2.854 1 98 63 THR B C 1
ATOM 3897 O O . THR B 1 63 ? -4.855 -18.656 -3.334 1 98 63 THR B O 1
ATOM 3900 N N . SER B 1 64 ? -5.836 -19.781 -1.473 1 97.38 64 SER B N 1
ATOM 3901 C CA . SER B 1 64 ? -4.977 -19.188 -0.453 1 97.38 64 SER B CA 1
ATOM 3902 C C . SER B 1 64 ? -4.98 -17.672 -0.549 1 97.38 64 SER B C 1
ATOM 3904 O O . SER B 1 64 ? -3.93 -17.031 -0.42 1 97.38 64 SER B O 1
ATOM 3906 N N . HIS B 1 65 ? -6.16 -17.125 -0.892 1 96.81 65 HIS B N 1
ATOM 3907 C CA . HIS B 1 65 ? -6.305 -15.68 -1.072 1 96.81 65 HIS B CA 1
ATOM 3908 C C . HIS B 1 65 ? -5.289 -15.148 -2.078 1 96.81 65 HIS B C 1
ATOM 3910 O O . HIS B 1 65 ? -4.559 -14.195 -1.785 1 96.81 65 HIS B O 1
ATOM 3916 N N . VAL B 1 66 ? -5.242 -15.758 -3.252 1 95.38 66 VAL B N 1
ATOM 3917 C CA . VAL B 1 66 ? -4.359 -15.43 -4.367 1 95.38 66 VAL B CA 1
ATOM 3918 C C . VAL B 1 66 ? -2.904 -15.508 -3.91 1 95.38 66 VAL B C 1
ATOM 3920 O O . VAL B 1 66 ? -2.131 -14.57 -4.125 1 95.38 66 VAL B O 1
ATOM 3923 N N . ALA B 1 67 ? -2.564 -16.469 -3.143 1 94.88 67 ALA B N 1
ATOM 3924 C CA . ALA B 1 67 ? -1.23 -16.812 -2.656 1 94.88 67 ALA B CA 1
ATOM 3925 C C . ALA B 1 67 ? -0.809 -15.891 -1.515 1 94.88 67 ALA B C 1
ATOM 3927 O O . ALA B 1 67 ? 0.348 -15.914 -1.089 1 94.88 67 ALA B O 1
ATOM 3928 N N . ALA B 1 68 ? -1.718 -15.141 -0.919 1 95 68 ALA B N 1
ATOM 3929 C CA . ALA B 1 68 ? -1.377 -14.203 0.146 1 95 68 ALA B CA 1
ATOM 3930 C C . ALA B 1 68 ? -1.457 -14.875 1.515 1 95 68 ALA B C 1
ATOM 3932 O O . ALA B 1 68 ? -0.992 -14.312 2.512 1 95 68 ALA B O 1
ATOM 3933 N N . ALA B 1 69 ? -2.025 -16.031 1.603 1 96.56 69 ALA B N 1
ATOM 3934 C CA . ALA B 1 69 ? -2.096 -16.844 2.82 1 96.56 69 ALA B CA 1
ATOM 3935 C C . ALA B 1 69 ? -1.41 -18.188 2.625 1 96.56 69 ALA B C 1
ATOM 3937 O O . ALA B 1 69 ? -2.076 -19.219 2.545 1 96.56 69 ALA B O 1
ATOM 3938 N N . PRO B 1 70 ? -0.091 -18.109 2.623 1 96.75 70 PRO B N 1
ATOM 3939 C CA . PRO B 1 70 ? 0.651 -19.312 2.225 1 96.75 70 PRO B CA 1
ATOM 3940 C C . PRO B 1 70 ? 0.422 -20.484 3.168 1 96.75 70 PRO B C 1
ATOM 3942 O O . PRO B 1 70 ? 0.722 -21.625 2.816 1 96.75 70 PRO B O 1
ATOM 3945 N N . LEU B 1 71 ? -0.127 -20.25 4.379 1 98.06 71 LEU B N 1
ATOM 3946 C CA . LEU B 1 71 ? -0.344 -21.344 5.316 1 98.06 71 LEU B CA 1
ATOM 3947 C C . LEU B 1 71 ? -1.83 -21.531 5.613 1 98.06 71 LEU B C 1
ATOM 3949 O O . LEU B 1 71 ? -2.201 -22.219 6.562 1 98.06 71 LEU B O 1
ATOM 3953 N N . GLY B 1 72 ? -2.678 -20.906 4.824 1 98.19 72 GLY B N 1
ATOM 3954 C CA . GLY B 1 72 ? -4.121 -21.047 4.941 1 98.19 72 GLY B CA 1
ATOM 3955 C C . GLY B 1 72 ? -4.691 -20.312 6.141 1 98.19 72 GLY B C 1
ATOM 3956 O O . GLY B 1 72 ? -4.344 -19.156 6.395 1 98.19 72 GLY B O 1
ATOM 3957 N N . TYR B 1 73 ? -5.66 -21.016 6.801 1 98.56 73 TYR B N 1
ATOM 3958 C CA . TYR B 1 73 ? -6.434 -20.375 7.863 1 98.56 73 TYR B CA 1
ATOM 3959 C C . TYR B 1 73 ? -6 -20.875 9.234 1 98.56 73 TYR B C 1
ATOM 3961 O O . TYR B 1 73 ? -5.898 -22.094 9.445 1 98.56 73 TYR B O 1
ATOM 3969 N N . ASN B 1 74 ? -5.77 -19.953 10.078 1 98.19 74 ASN B N 1
ATOM 3970 C CA . ASN B 1 74 ? -5.516 -20.203 11.492 1 98.19 74 ASN B CA 1
ATOM 3971 C C . ASN B 1 74 ? -4.562 -21.375 11.695 1 98.19 74 ASN B C 1
ATOM 3973 O O . ASN B 1 74 ? -4.848 -22.281 12.477 1 98.19 74 ASN B O 1
ATOM 3977 N N . ASN B 1 75 ? -3.557 -21.406 10.859 1 98.19 75 ASN B N 1
ATOM 3978 C CA . ASN B 1 75 ? -2.51 -22.422 10.984 1 98.19 75 ASN B CA 1
ATOM 3979 C C . ASN B 1 75 ? -1.713 -22.25 12.273 1 98.19 75 ASN B C 1
ATOM 3981 O O . ASN B 1 75 ? -1.166 -21.172 12.531 1 98.19 75 ASN B O 1
ATOM 3985 N N . PRO B 1 76 ? -1.588 -23.281 13.094 1 97.5 76 PRO B N 1
ATOM 3986 C CA . PRO B 1 76 ? -0.909 -23.172 14.391 1 97.5 76 PRO B CA 1
ATOM 3987 C C . PRO B 1 76 ? 0.534 -22.688 14.258 1 97.5 76 PRO B C 1
ATOM 3989 O O . PRO B 1 76 ? 1.064 -22.047 15.172 1 97.5 76 PRO B O 1
ATOM 3992 N N . LEU B 1 77 ? 1.198 -22.938 13.125 1 97.25 77 LEU B N 1
ATOM 3993 C CA . LEU B 1 77 ? 2.559 -22.453 12.883 1 97.25 77 LEU B CA 1
ATOM 3994 C C . LEU B 1 77 ? 2.623 -20.938 12.953 1 97.25 77 LEU B C 1
ATOM 3996 O O . LEU B 1 77 ? 3.684 -20.375 13.227 1 97.25 77 LEU B O 1
ATOM 4000 N N . ILE B 1 78 ? 1.491 -20.219 12.742 1 97.31 78 ILE B N 1
ATOM 4001 C CA . ILE B 1 78 ? 1.415 -18.766 12.789 1 97.31 78 ILE B CA 1
ATOM 4002 C C . ILE B 1 78 ? 0.679 -18.328 14.055 1 97.31 78 ILE B C 1
ATOM 4004 O O . ILE B 1 78 ? 1.141 -17.438 14.773 1 97.31 78 ILE B O 1
ATOM 4008 N N . THR B 1 79 ? -0.474 -18.969 14.391 1 96.88 79 THR B N 1
ATOM 4009 C CA . THR B 1 79 ? -1.371 -18.484 15.43 1 96.88 79 THR B CA 1
ATOM 4010 C C . THR B 1 79 ? -0.765 -18.703 16.812 1 96.88 79 THR B C 1
ATOM 4012 O O . THR B 1 79 ? -0.993 -17.906 17.734 1 96.88 79 THR B O 1
ATOM 4015 N N . GLU B 1 80 ? -0.007 -19.797 16.969 1 96.38 80 GLU B N 1
ATOM 4016 C CA . GLU B 1 80 ? 0.572 -20.062 18.281 1 96.38 80 GLU B CA 1
ATOM 4017 C C . GLU B 1 80 ? 1.584 -18.984 18.672 1 96.38 80 GLU B C 1
ATOM 4019 O O . GLU B 1 80 ? 1.453 -18.344 19.719 1 96.38 80 GLU B O 1
ATOM 4024 N N . PRO B 1 81 ? 2.562 -18.656 17.766 1 94.19 81 PRO B N 1
ATOM 4025 C CA . PRO B 1 81 ? 3.449 -17.547 18.125 1 94.19 81 PRO B CA 1
ATOM 4026 C C . PRO B 1 81 ? 2.717 -16.203 18.172 1 94.19 81 PRO B C 1
ATOM 4028 O O . PRO B 1 81 ? 3.084 -15.328 18.969 1 94.19 81 PRO B O 1
ATOM 4031 N N . LEU B 1 82 ? 1.728 -16 17.406 1 92.56 82 LEU B N 1
ATOM 4032 C CA . LEU B 1 82 ? 0.96 -14.766 17.344 1 92.56 82 LEU B CA 1
ATOM 4033 C C . LEU B 1 82 ? 0.195 -14.547 18.656 1 92.56 82 LEU B C 1
ATOM 4035 O O . LEU B 1 82 ? -0.074 -13.398 19.031 1 92.56 82 LEU B O 1
ATOM 4039 N N . ALA B 1 83 ? -0.182 -15.633 19.312 1 91.62 83 ALA B N 1
ATOM 4040 C CA . ALA B 1 83 ? -0.954 -15.562 20.562 1 91.62 83 ALA B CA 1
ATOM 4041 C C . ALA B 1 83 ? -0.182 -14.82 21.641 1 91.62 83 ALA B C 1
ATOM 4043 O O . ALA B 1 83 ? -0.779 -14.273 22.578 1 91.62 83 ALA B O 1
ATOM 4044 N N . GLU B 1 84 ? 1.12 -14.781 21.516 1 90.25 84 GLU B N 1
ATOM 4045 C CA . GLU B 1 84 ? 1.971 -14.109 22.5 1 90.25 84 GLU B CA 1
ATOM 4046 C C . GLU B 1 84 ? 2.062 -12.617 22.219 1 90.25 84 GLU B C 1
ATOM 4048 O O . GLU B 1 84 ? 2.57 -11.852 23.047 1 90.25 84 GLU B O 1
ATOM 4053 N N . PHE B 1 85 ? 1.585 -12.219 21.125 1 92.25 85 PHE B N 1
ATOM 4054 C CA . PHE B 1 85 ? 1.652 -10.812 20.734 1 92.25 85 PHE B CA 1
ATOM 4055 C C . PHE B 1 85 ? 0.537 -10.008 21.391 1 92.25 85 PHE B C 1
ATOM 4057 O O . PHE B 1 85 ? -0.642 -10.336 21.234 1 92.25 85 PHE B O 1
ATOM 4064 N N . ASP B 1 86 ? 0.917 -8.961 22.094 1 90.88 86 ASP B N 1
ATOM 4065 C CA . ASP B 1 86 ? -0.071 -8.039 22.656 1 90.88 86 ASP B CA 1
ATOM 4066 C C . ASP B 1 86 ? -0.483 -6.988 21.625 1 90.88 86 ASP B C 1
ATOM 4068 O O . ASP B 1 86 ? 0.366 -6.285 21.078 1 90.88 86 ASP B O 1
ATOM 4072 N N . LEU B 1 87 ? -1.794 -6.938 21.422 1 93.31 87 LEU B N 1
ATOM 4073 C CA . LEU B 1 87 ? -2.301 -5.938 20.5 1 93.31 87 LEU B CA 1
ATOM 4074 C C . LEU B 1 87 ? -2.08 -4.527 21.031 1 93.31 87 LEU B C 1
ATOM 4076 O O . LEU B 1 87 ? -2.467 -4.23 22.172 1 93.31 87 LEU B O 1
ATOM 4080 N N . VAL B 1 88 ? -1.406 -3.717 20.25 1 94.81 88 VAL B N 1
ATOM 4081 C CA . VAL B 1 88 ? -1.112 -2.338 20.625 1 94.81 88 VAL B CA 1
ATOM 4082 C C . VAL B 1 88 ? -1.727 -1.384 19.609 1 94.81 88 VAL B C 1
ATOM 4084 O O . VAL B 1 88 ? -2.207 -1.815 18.562 1 94.81 88 VAL B O 1
ATOM 4087 N N . ASP B 1 89 ? -1.73 -0.149 19.891 1 96.81 89 ASP B N 1
ATOM 4088 C CA . ASP B 1 89 ? -2.035 0.953 18.984 1 96.81 89 ASP B CA 1
ATOM 4089 C C . ASP B 1 89 ? -1.014 2.08 19.125 1 96.81 89 ASP B C 1
ATOM 4091 O O . ASP B 1 89 ? -0.686 2.488 20.234 1 96.81 89 ASP B O 1
ATOM 4095 N N . PRO B 1 90 ? -0.48 2.533 18.109 1 96.69 90 PRO B N 1
ATOM 4096 C CA . PRO B 1 90 ? -0.765 2.115 16.734 1 96.69 90 PRO B CA 1
ATOM 4097 C C . PRO B 1 90 ? -0.082 0.801 16.359 1 96.69 90 PRO B C 1
ATOM 4099 O O . PRO B 1 90 ? 0.996 0.494 16.875 1 96.69 90 PRO B O 1
ATOM 4102 N N . LEU B 1 91 ? -0.722 0.071 15.453 1 96.25 91 LEU B N 1
ATOM 4103 C CA . LEU B 1 91 ? -0.121 -1.121 14.867 1 96.25 91 LEU B CA 1
ATOM 4104 C C . LEU B 1 91 ? 0.673 -0.768 13.617 1 96.25 91 LEU B C 1
ATOM 4106 O O . LEU B 1 91 ? 1.476 -1.573 13.133 1 96.25 91 LEU B O 1
ATOM 4110 N N . LYS B 1 92 ? 0.37 0.365 13.047 1 96.06 92 LYS B N 1
ATOM 4111 C CA . LYS B 1 92 ? 1.143 0.936 11.945 1 96.06 92 LYS B CA 1
ATOM 4112 C C . LYS B 1 92 ? 1.791 2.256 12.352 1 96.06 92 LYS B C 1
ATOM 4114 O O . LYS B 1 92 ? 1.096 3.236 12.625 1 96.06 92 LYS B O 1
ATOM 4119 N N . ILE B 1 93 ? 3.068 2.295 12.406 1 96.56 93 ILE B N 1
ATOM 4120 C CA . ILE B 1 93 ? 3.805 3.51 12.742 1 96.56 93 ILE B CA 1
ATOM 4121 C C . ILE B 1 93 ? 4.473 4.07 11.484 1 96.56 93 ILE B C 1
ATOM 4123 O O . ILE B 1 93 ? 4.461 3.434 10.43 1 96.56 93 ILE B O 1
ATOM 4127 N N . ALA B 1 94 ? 4.988 5.246 11.562 1 95.69 94 ALA B N 1
ATOM 4128 C CA . ALA B 1 94 ? 5.805 5.801 10.492 1 95.69 94 ALA B CA 1
ATOM 4129 C C . ALA B 1 94 ? 7.188 5.152 10.461 1 95.69 94 ALA B C 1
ATOM 4131 O O . ALA B 1 94 ? 8.18 5.766 10.867 1 95.69 94 ALA B O 1
ATOM 4132 N N . GLY B 1 95 ? 7.285 4.023 9.828 1 92.88 95 GLY B N 1
ATOM 4133 C CA . GLY B 1 95 ? 8.422 3.129 9.969 1 92.88 95 GLY B CA 1
ATOM 4134 C C . GLY B 1 95 ? 9.633 3.57 9.172 1 92.88 95 GLY B C 1
ATOM 4135 O O . GLY B 1 95 ? 10.703 2.959 9.258 1 92.88 95 GLY B O 1
ATOM 4136 N N . GLN B 1 96 ? 9.477 4.562 8.367 1 90.31 96 GLN B N 1
ATOM 4137 C CA . GLN B 1 96 ? 10.625 5.102 7.645 1 90.31 96 GLN B CA 1
ATOM 4138 C C . GLN B 1 96 ? 11.125 6.391 8.289 1 90.31 96 GLN B C 1
ATOM 4140 O O . GLN B 1 96 ? 12.078 7.008 7.809 1 90.31 96 GLN B O 1
ATOM 4145 N N . ASP B 1 97 ? 10.438 6.777 9.391 1 93.19 97 ASP B N 1
ATOM 4146 C CA . ASP B 1 97 ? 10.844 7.953 10.156 1 93.19 97 ASP B CA 1
ATOM 4147 C C . ASP B 1 97 ? 11.281 7.562 11.57 1 93.19 97 ASP B C 1
ATOM 4149 O O . ASP B 1 97 ? 12.141 8.219 12.164 1 93.19 97 ASP B O 1
ATOM 4153 N N . PHE B 1 98 ? 10.617 6.547 12.109 1 95.31 98 PHE B N 1
ATOM 4154 C CA . PHE B 1 98 ? 10.836 6.066 13.469 1 95.31 98 PHE B CA 1
ATOM 4155 C C . PHE B 1 98 ? 11.047 4.559 13.477 1 95.31 98 PHE B C 1
ATOM 4157 O O . PHE B 1 98 ? 11.148 3.932 12.422 1 95.31 98 PHE B O 1
ATOM 4164 N N . TYR B 1 99 ? 11.312 4.004 14.695 1 96.62 99 TYR B N 1
ATOM 4165 C CA . TYR B 1 99 ? 11.578 2.58 14.875 1 96.62 99 TYR B CA 1
ATOM 4166 C C . TYR B 1 99 ? 10.711 1.994 15.977 1 96.62 99 TYR B C 1
ATOM 4168 O O . TYR B 1 99 ? 10.094 2.732 16.75 1 96.62 99 TYR B O 1
ATOM 4176 N N . VAL B 1 100 ? 10.586 0.727 15.977 1 96.69 100 VAL B N 1
ATOM 4177 C CA . VAL B 1 100 ? 9.797 0.047 17 1 96.69 100 VAL B CA 1
ATOM 4178 C C . VAL B 1 100 ? 10.555 -1.18 17.5 1 96.69 100 VAL B C 1
ATOM 4180 O O . VAL B 1 100 ? 11.25 -1.846 16.734 1 96.69 100 VAL B O 1
ATOM 4183 N N . SER B 1 101 ? 10.492 -1.411 18.734 1 95.88 101 SER B N 1
ATOM 4184 C CA . SER B 1 101 ? 11.07 -2.58 19.391 1 95.88 101 SER B CA 1
ATOM 4185 C C . SER B 1 101 ? 10.039 -3.285 20.266 1 95.88 101 SER B C 1
ATOM 4187 O O . SER B 1 101 ? 8.898 -2.826 20.391 1 95.88 101 SER B O 1
ATOM 4189 N N . ASP B 1 102 ? 10.422 -4.43 20.797 1 94.19 102 ASP B N 1
ATOM 4190 C CA . ASP B 1 102 ? 9.594 -5.148 21.75 1 94.19 102 ASP B CA 1
ATOM 4191 C C . ASP B 1 102 ? 10.266 -5.199 23.125 1 94.19 102 ASP B C 1
ATOM 4193 O O . ASP B 1 102 ? 10.086 -6.168 23.875 1 94.19 102 ASP B O 1
ATOM 4197 N N . GLY B 1 103 ? 11.211 -4.258 23.328 1 94.06 103 GLY B N 1
ATOM 4198 C CA . GLY B 1 103 ? 11.852 -4.152 24.625 1 94.06 103 GLY B CA 1
ATOM 4199 C C . GLY B 1 103 ? 13.07 -5.043 24.766 1 94.06 103 GLY B C 1
ATOM 4200 O O . GLY B 1 103 ? 13.945 -4.781 25.594 1 94.06 103 GLY B O 1
ATOM 4201 N N . ASN B 1 104 ? 13.156 -6.121 23.969 1 95.25 104 ASN B N 1
ATOM 4202 C CA . ASN B 1 104 ? 14.305 -7.016 23.984 1 95.25 104 ASN B CA 1
ATOM 4203 C C . ASN B 1 104 ? 15.453 -6.465 23.141 1 95.25 104 ASN B C 1
ATOM 4205 O O . ASN B 1 104 ? 15.297 -5.453 22.453 1 95.25 104 ASN B O 1
ATOM 4209 N N . ASP B 1 105 ? 16.641 -7.113 23.281 1 94.94 105 ASP B N 1
ATOM 4210 C CA . ASP B 1 105 ? 17.734 -6.781 22.391 1 94.94 105 ASP B CA 1
ATOM 4211 C C . ASP B 1 105 ? 17.406 -7.156 20.938 1 94.94 105 ASP B C 1
ATOM 4213 O O . ASP B 1 105 ? 16.609 -8.078 20.703 1 94.94 105 ASP B O 1
ATOM 4217 N N . PRO B 1 106 ? 17.984 -6.395 20.016 1 93.25 106 PRO B N 1
ATOM 4218 C CA . PRO B 1 106 ? 17.734 -6.754 18.625 1 93.25 106 PRO B CA 1
ATOM 4219 C C . PRO B 1 106 ? 17.984 -8.234 18.328 1 93.25 106 PRO B C 1
ATOM 4221 O O . PRO B 1 106 ? 18.984 -8.789 18.797 1 93.25 106 PRO B O 1
ATOM 4224 N N . GLY B 1 107 ? 17.141 -8.773 17.609 1 89.94 107 GLY B N 1
ATOM 4225 C CA . GLY B 1 107 ? 17.297 -10.164 17.234 1 89.94 107 GLY B CA 1
ATOM 4226 C C . GLY B 1 107 ? 16.703 -11.125 18.25 1 89.94 107 GLY B C 1
ATOM 4227 O O . GLY B 1 107 ? 16.594 -12.328 17.984 1 89.94 107 GLY B O 1
ATOM 4228 N N . GLU B 1 108 ? 16.344 -10.5 19.359 1 90.44 108 GLU B N 1
ATOM 4229 C CA . GLU B 1 108 ? 15.711 -11.312 20.406 1 90.44 108 GLU B CA 1
ATOM 4230 C C . GLU B 1 108 ? 14.219 -11.008 20.516 1 90.44 108 GLU B C 1
ATOM 4232 O O . GLU B 1 108 ? 13.758 -9.953 20.078 1 90.44 108 GLU B O 1
ATOM 4237 N N . GLY B 1 109 ? 13.375 -11.984 20.844 1 90.38 109 GLY B N 1
ATOM 4238 C CA . GLY B 1 109 ? 11.945 -11.789 21.031 1 90.38 109 GLY B CA 1
ATOM 4239 C C . GLY B 1 109 ? 11.133 -11.969 19.766 1 90.38 109 GLY B C 1
ATOM 4240 O O . GLY B 1 109 ? 11.562 -12.68 18.844 1 90.38 109 GLY B O 1
ATOM 4241 N N . ALA B 1 110 ? 9.922 -11.273 19.75 1 92.31 110 ALA B N 1
ATOM 4242 C CA . ALA B 1 110 ? 9.055 -11.375 18.578 1 92.31 110 ALA B CA 1
ATOM 4243 C C . ALA B 1 110 ? 9.609 -10.555 17.406 1 92.31 110 ALA B C 1
ATOM 4245 O O . ALA B 1 110 ? 9.984 -9.398 17.578 1 92.31 110 ALA B O 1
ATOM 4246 N N . PRO B 1 111 ? 9.688 -11.156 16.281 1 95.38 111 PRO B N 1
ATOM 4247 C CA . PRO B 1 111 ? 10.281 -10.438 15.148 1 95.38 111 PRO B CA 1
ATOM 4248 C C . PRO B 1 111 ? 9.469 -9.219 14.727 1 95.38 111 PRO B C 1
ATOM 4250 O O . PRO B 1 111 ? 8.242 -9.25 14.75 1 95.38 111 PRO B O 1
ATOM 4253 N N . GLY B 1 112 ? 10.125 -8.148 14.43 1 94.75 112 GLY B N 1
ATOM 4254 C CA . GLY B 1 112 ? 9.539 -6.945 13.859 1 94.75 112 GLY B CA 1
ATOM 4255 C C . GLY B 1 112 ? 10.039 -6.652 12.453 1 94.75 112 GLY B C 1
ATOM 4256 O O . GLY B 1 112 ? 10.523 -7.551 11.758 1 94.75 112 GLY B O 1
ATOM 4257 N N . PRO B 1 113 ? 9.836 -5.406 11.984 1 96.88 113 PRO B N 1
ATOM 4258 C CA . PRO B 1 113 ? 10.242 -5.043 10.625 1 96.88 113 PRO B CA 1
ATOM 4259 C C . PRO B 1 113 ? 11.734 -5.277 10.375 1 96.88 113 PRO B C 1
ATOM 4261 O O . PRO B 1 113 ? 12.109 -5.789 9.32 1 96.88 113 PRO B O 1
ATOM 4264 N N . ALA B 1 114 ? 12.594 -4.898 11.32 1 96.56 114 ALA B N 1
ATOM 4265 C CA . ALA B 1 114 ? 14.031 -5.094 11.164 1 96.56 114 ALA B CA 1
ATOM 4266 C C . ALA B 1 114 ? 14.375 -6.574 11.023 1 96.56 114 ALA B C 1
ATOM 4268 O O . ALA B 1 114 ? 15.211 -6.949 10.203 1 96.56 114 ALA B O 1
ATOM 4269 N N . ASP B 1 115 ? 13.719 -7.367 11.797 1 97.19 115 ASP B N 1
ATOM 4270 C CA . ASP B 1 115 ? 13.961 -8.805 11.766 1 97.19 115 ASP B CA 1
ATOM 4271 C C . ASP B 1 115 ? 13.484 -9.422 10.453 1 97.19 115 ASP B C 1
ATOM 4273 O O . ASP B 1 115 ? 14.109 -10.344 9.93 1 97.19 115 ASP B O 1
ATOM 4277 N N . LEU B 1 116 ? 12.336 -8.945 9.977 1 98.19 116 LEU B N 1
ATOM 4278 C CA . LEU B 1 116 ? 11.859 -9.406 8.68 1 98.19 116 LEU B CA 1
ATOM 4279 C C . LEU B 1 116 ? 12.867 -9.094 7.586 1 98.19 116 LEU B C 1
ATOM 4281 O O . LEU B 1 116 ? 13.133 -9.93 6.723 1 98.19 116 LEU B O 1
ATOM 4285 N N . MET B 1 117 ? 13.43 -7.883 7.586 1 98.5 117 MET B N 1
ATOM 4286 C CA . MET B 1 117 ? 14.414 -7.492 6.578 1 98.5 117 MET B CA 1
ATOM 4287 C C . MET B 1 117 ? 15.656 -8.375 6.66 1 98.5 117 MET B C 1
ATOM 4289 O O . MET B 1 117 ? 16.234 -8.742 5.637 1 98.5 117 MET B O 1
ATOM 4293 N N . GLU B 1 118 ? 16.031 -8.719 7.871 1 97.94 118 GLU B N 1
ATOM 4294 C CA . GLU B 1 118 ? 17.172 -9.625 8.047 1 97.94 118 GLU B CA 1
ATOM 4295 C C . GLU B 1 118 ? 16.891 -10.992 7.426 1 97.94 118 GLU B C 1
ATOM 4297 O O . GLU B 1 118 ? 17.75 -11.547 6.727 1 97.94 118 GLU B O 1
ATOM 4302 N N . ARG B 1 119 ? 15.734 -11.555 7.68 1 98.31 119 ARG B N 1
ATOM 4303 C CA . ARG B 1 119 ? 15.359 -12.828 7.082 1 98.31 119 ARG B CA 1
ATOM 4304 C C . ARG B 1 119 ? 15.367 -12.742 5.559 1 98.31 119 ARG B C 1
ATOM 4306 O O . ARG B 1 119 ? 15.781 -13.688 4.879 1 98.31 119 ARG B O 1
ATOM 4313 N N . LEU B 1 120 ? 14.922 -11.609 5.031 1 98.88 120 LEU B N 1
ATOM 4314 C CA . LEU B 1 120 ? 14.844 -11.438 3.586 1 98.88 120 LEU B CA 1
ATOM 4315 C C . LEU B 1 120 ? 16.234 -11.367 2.969 1 98.88 120 LEU B C 1
ATOM 4317 O O . LEU B 1 120 ? 16.469 -11.898 1.884 1 98.88 120 LEU B O 1
ATOM 4321 N N . THR B 1 121 ? 17.172 -10.664 3.619 1 98.75 121 THR B N 1
ATOM 4322 C CA . THR B 1 121 ? 18.531 -10.625 3.098 1 98.75 121 THR B CA 1
ATOM 4323 C C . THR B 1 121 ? 19.188 -12 3.189 1 98.75 121 THR B C 1
ATOM 4325 O O . THR B 1 121 ? 20 -12.367 2.33 1 98.75 121 THR B O 1
ATOM 4328 N N . ASP B 1 122 ? 18.828 -12.766 4.195 1 98.56 122 ASP B N 1
ATOM 4329 C CA . ASP B 1 122 ? 19.359 -14.117 4.332 1 98.56 122 ASP B CA 1
ATOM 4330 C C . ASP B 1 122 ? 18.906 -15.008 3.17 1 98.56 122 ASP B C 1
ATOM 4332 O O . ASP B 1 122 ? 19.719 -15.703 2.564 1 98.56 122 ASP B O 1
ATOM 4336 N N . VAL B 1 123 ? 17.672 -14.93 2.822 1 98.69 123 VAL B N 1
ATOM 4337 C CA . VAL B 1 123 ? 17.125 -15.859 1.831 1 98.69 123 VAL B CA 1
ATOM 4338 C C . VAL B 1 123 ? 17.406 -15.328 0.426 1 98.69 123 VAL B C 1
ATOM 4340 O O . VAL B 1 123 ? 17.031 -15.953 -0.566 1 98.69 123 VAL B O 1
ATOM 4343 N N . THR B 1 124 ? 18.047 -14.188 0.308 1 98.75 124 THR B N 1
ATOM 4344 C CA . THR B 1 124 ? 18.469 -13.672 -0.992 1 98.75 124 THR B CA 1
ATOM 4345 C C . THR B 1 124 ? 19.984 -13.531 -1.058 1 98.75 124 THR B C 1
ATOM 4347 O O . THR B 1 124 ? 20.516 -12.953 -2.006 1 98.75 124 THR B O 1
ATOM 4350 N N . SER B 1 125 ? 20.734 -14.039 -0.073 1 98.38 125 SER B N 1
ATOM 4351 C CA . SER B 1 125 ? 22.172 -13.859 0.046 1 98.38 125 SER B CA 1
ATOM 4352 C C . SER B 1 125 ? 22.906 -14.477 -1.138 1 98.38 125 SER B C 1
ATOM 4354 O O . SER B 1 125 ? 23.969 -13.992 -1.541 1 98.38 125 SER B O 1
ATOM 4356 N N . HIS B 1 126 ? 22.375 -15.594 -1.697 1 98.25 126 HIS B N 1
ATOM 4357 C CA . HIS B 1 126 ? 23.031 -16.266 -2.816 1 98.25 126 HIS B CA 1
ATOM 4358 C C . HIS B 1 126 ? 22.984 -15.398 -4.074 1 98.25 126 HIS B C 1
ATOM 4360 O O . HIS B 1 126 ? 23.719 -15.648 -5.035 1 98.25 126 HIS B O 1
ATOM 4366 N N . TYR B 1 127 ? 22.141 -14.367 -4.133 1 98.44 127 TYR B N 1
ATOM 4367 C CA . TYR B 1 127 ? 22.141 -13.359 -5.18 1 98.44 127 TYR B CA 1
ATOM 4368 C C . TYR B 1 127 ? 22.984 -12.156 -4.773 1 98.44 127 TYR B C 1
ATOM 4370 O O . TYR B 1 127 ? 22.984 -11.133 -5.457 1 98.44 127 TYR B O 1
ATOM 4378 N N . ASP B 1 128 ? 23.625 -12.172 -3.604 1 98.25 128 ASP B N 1
ATOM 4379 C CA . ASP B 1 128 ? 24.438 -11.109 -3.02 1 98.25 128 ASP B CA 1
ATOM 4380 C C . ASP B 1 128 ? 23.578 -9.922 -2.6 1 98.25 128 ASP B C 1
ATOM 4382 O O . ASP B 1 128 ? 24.062 -8.789 -2.547 1 98.25 128 ASP B O 1
ATOM 4386 N N . MET B 1 129 ? 22.297 -10.109 -2.391 1 98.75 129 MET B N 1
ATOM 4387 C CA . MET B 1 129 ? 21.406 -9.039 -1.958 1 98.75 129 MET B CA 1
ATOM 4388 C C . MET B 1 129 ? 21.469 -8.852 -0.446 1 98.75 129 MET B C 1
ATOM 4390 O O . MET B 1 129 ? 21.328 -9.812 0.31 1 98.75 129 MET B O 1
ATOM 4394 N N . ASP B 1 130 ? 21.656 -7.566 -0.005 1 98.75 130 ASP B N 1
ATOM 4395 C CA . ASP B 1 130 ? 21.906 -7.32 1.412 1 98.75 130 ASP B CA 1
ATOM 4396 C C . ASP B 1 130 ? 21.062 -6.16 1.925 1 98.75 130 ASP B C 1
ATOM 4398 O O . ASP B 1 130 ? 21.266 -5.684 3.045 1 98.75 130 ASP B O 1
ATOM 4402 N N . THR B 1 131 ? 20.188 -5.664 1.087 1 98.81 131 THR B N 1
ATOM 4403 C CA . THR B 1 131 ? 19.422 -4.473 1.438 1 98.81 131 THR B CA 1
ATOM 4404 C C . THR B 1 131 ? 17.953 -4.633 1.046 1 98.81 131 THR B C 1
ATOM 4406 O O . THR B 1 131 ? 17.641 -5.18 -0.015 1 98.81 131 THR B O 1
ATOM 4409 N N . VAL B 1 132 ? 17.062 -4.195 1.931 1 98.88 132 VAL B N 1
ATOM 4410 C CA . VAL B 1 132 ? 15.617 -4.344 1.73 1 98.88 132 VAL B CA 1
ATOM 4411 C C . VAL B 1 132 ? 14.93 -3.002 1.964 1 98.88 132 VAL B C 1
ATOM 4413 O O . VAL B 1 132 ? 15.312 -2.242 2.854 1 98.88 132 VAL B O 1
ATOM 4416 N N . PHE B 1 133 ? 13.977 -2.625 1.158 1 98.69 133 PHE B N 1
ATOM 4417 C CA . PHE B 1 133 ? 13 -1.575 1.416 1 98.69 133 PHE B CA 1
ATOM 4418 C C . PHE B 1 133 ? 11.602 -2.166 1.585 1 98.69 133 PHE B C 1
ATOM 4420 O O . PHE B 1 133 ? 11.047 -2.736 0.644 1 98.69 133 PHE B O 1
ATOM 4427 N N . LEU B 1 134 ? 11.023 -2.047 2.775 1 98.56 134 LEU B N 1
ATOM 4428 C CA . LEU B 1 134 ? 9.68 -2.559 3.035 1 98.56 134 LEU B CA 1
ATOM 4429 C C . LEU B 1 134 ? 8.625 -1.516 2.684 1 98.56 134 LEU B C 1
ATOM 4431 O O . LEU B 1 134 ? 8.812 -0.323 2.93 1 98.56 134 LEU B O 1
ATOM 4435 N N . SER B 1 135 ? 7.602 -1.96 2.025 1 98.12 135 SER B N 1
ATOM 4436 C CA . SER B 1 135 ? 6.441 -1.152 1.673 1 98.12 135 SER B CA 1
ATOM 4437 C C . SER B 1 135 ? 5.141 -1.875 2.016 1 98.12 135 SER B C 1
ATOM 4439 O O . SER B 1 135 ? 5.133 -2.791 2.84 1 98.12 135 SER B O 1
ATOM 4441 N N . ASN B 1 136 ? 3.98 -1.481 1.444 1 97.06 136 ASN B N 1
ATOM 4442 C CA . ASN B 1 136 ? 2.689 -1.936 1.947 1 97.06 136 ASN B CA 1
ATOM 4443 C C . ASN B 1 136 ? 2.088 -3.016 1.053 1 97.06 136 ASN B C 1
ATOM 4445 O O . ASN B 1 136 ? 1.187 -3.744 1.472 1 97.06 136 ASN B O 1
ATOM 4449 N N . SER B 1 137 ? 2.568 -3.135 -0.197 1 97.44 137 SER B N 1
ATOM 4450 C CA . SER B 1 137 ? 1.935 -4.039 -1.153 1 97.44 137 SER B CA 1
ATOM 4451 C C . SER B 1 137 ? 2.912 -4.461 -2.244 1 97.44 137 SER B C 1
ATOM 4453 O O . SER B 1 137 ? 4.023 -3.936 -2.328 1 97.44 137 SER B O 1
ATOM 4455 N N . GLY B 1 138 ? 2.449 -5.441 -3.043 1 98.19 138 GLY B N 1
ATOM 4456 C CA . GLY B 1 138 ? 3.242 -5.863 -4.188 1 98.19 138 GLY B CA 1
ATOM 4457 C C . GLY B 1 138 ? 3.432 -4.77 -5.219 1 98.19 138 GLY B C 1
ATOM 4458 O O . GLY B 1 138 ? 4.523 -4.605 -5.77 1 98.19 138 GLY B O 1
ATOM 4459 N N . ALA B 1 139 ? 2.354 -4.039 -5.504 1 98.38 139 ALA B N 1
ATOM 4460 C CA . ALA B 1 139 ? 2.453 -2.922 -6.441 1 98.38 139 ALA B CA 1
ATOM 4461 C C . ALA B 1 139 ? 3.512 -1.919 -5.988 1 98.38 139 ALA B C 1
ATOM 4463 O O . ALA B 1 139 ? 4.301 -1.431 -6.805 1 98.38 139 ALA B O 1
ATOM 4464 N N . GLU B 1 140 ? 3.539 -1.623 -4.707 1 98.5 140 GLU B N 1
ATOM 4465 C CA . GLU B 1 140 ? 4.523 -0.676 -4.191 1 98.5 140 GLU B CA 1
ATOM 4466 C C . GLU B 1 140 ? 5.93 -1.267 -4.227 1 98.5 140 GLU B C 1
ATOM 4468 O O . GLU B 1 140 ? 6.906 -0.546 -4.445 1 98.5 140 GLU B O 1
ATOM 4473 N N . ALA B 1 141 ? 6.066 -2.564 -3.996 1 98.81 141 ALA B N 1
ATOM 4474 C CA . ALA B 1 141 ? 7.367 -3.211 -4.141 1 98.81 141 ALA B CA 1
ATOM 4475 C C . ALA B 1 141 ? 7.891 -3.068 -5.566 1 98.81 141 ALA B C 1
ATOM 4477 O O . ALA B 1 141 ? 9.078 -2.787 -5.773 1 98.81 141 ALA B O 1
ATOM 4478 N N . VAL B 1 142 ? 7.016 -3.23 -6.551 1 98.88 142 VAL B N 1
ATOM 4479 C CA . VAL B 1 142 ? 7.387 -3.09 -7.957 1 98.88 142 VAL B CA 1
ATOM 4480 C C . VAL B 1 142 ? 7.723 -1.63 -8.258 1 98.88 142 VAL B C 1
ATOM 4482 O O . VAL B 1 142 ? 8.703 -1.342 -8.945 1 98.88 142 VAL B O 1
ATOM 4485 N N . GLU B 1 143 ? 6.895 -0.676 -7.738 1 98.62 143 GLU B N 1
ATOM 4486 C CA . GLU B 1 143 ? 7.172 0.749 -7.898 1 98.62 143 GLU B CA 1
ATOM 4487 C C . GLU B 1 143 ? 8.586 1.091 -7.434 1 98.62 143 GLU B C 1
ATOM 4489 O O . GLU B 1 143 ? 9.289 1.856 -8.094 1 98.62 143 GLU B O 1
ATOM 4494 N N . ASN B 1 144 ? 8.945 0.562 -6.297 1 98.62 144 ASN B N 1
ATOM 4495 C CA . ASN B 1 144 ? 10.266 0.854 -5.762 1 98.62 144 ASN B CA 1
ATOM 4496 C C . ASN B 1 144 ? 11.367 0.156 -6.559 1 98.62 144 ASN B C 1
ATOM 4498 O O . ASN B 1 144 ? 12.461 0.694 -6.719 1 98.62 144 ASN B O 1
ATOM 4502 N N . ALA B 1 145 ? 11.102 -1.077 -7.059 1 98.88 145 ALA B N 1
ATOM 4503 C CA . ALA B 1 145 ? 12.047 -1.746 -7.949 1 98.88 145 ALA B CA 1
ATOM 4504 C C . ALA B 1 145 ? 12.305 -0.917 -9.203 1 98.88 145 ALA B C 1
ATOM 4506 O O . ALA B 1 145 ? 13.445 -0.802 -9.656 1 98.88 145 ALA B O 1
ATOM 4507 N N . ILE B 1 146 ? 11.242 -0.336 -9.781 1 98.44 146 ILE B N 1
ATOM 4508 C CA . ILE B 1 146 ? 11.352 0.541 -10.938 1 98.44 146 ILE B CA 1
ATOM 4509 C C . ILE B 1 146 ? 12.234 1.74 -10.602 1 98.44 146 ILE B C 1
ATOM 4511 O O . ILE B 1 146 ? 13.195 2.039 -11.32 1 98.44 146 ILE B O 1
ATOM 4515 N N . LYS B 1 147 ? 11.977 2.389 -9.5 1 97.94 147 LYS B N 1
ATOM 4516 C CA . LYS B 1 147 ? 12.664 3.625 -9.133 1 97.94 147 LYS B CA 1
ATOM 4517 C C . LYS B 1 147 ? 14.156 3.381 -8.906 1 97.94 147 LYS B C 1
ATOM 4519 O O . LYS B 1 147 ? 14.992 4.121 -9.422 1 97.94 147 LYS B O 1
ATOM 4524 N N . ILE B 1 148 ? 14.484 2.311 -8.148 1 98.25 148 ILE B N 1
ATOM 4525 C CA . ILE B 1 148 ? 15.898 2.111 -7.84 1 98.25 148 ILE B CA 1
ATOM 4526 C C . ILE B 1 148 ? 16.641 1.665 -9.094 1 98.25 148 ILE B C 1
ATOM 4528 O O . ILE B 1 148 ? 17.828 1.956 -9.258 1 98.25 148 ILE B O 1
ATOM 4532 N N . SER B 1 149 ? 15.945 0.96 -10.039 1 98.38 149 SER B N 1
ATOM 4533 C CA . SER B 1 149 ? 16.562 0.559 -11.297 1 98.38 149 SER B CA 1
ATOM 4534 C C . SER B 1 149 ? 16.875 1.769 -12.172 1 98.38 149 SER B C 1
ATOM 4536 O O . SER B 1 149 ? 17.969 1.863 -12.75 1 98.38 149 SER B O 1
ATOM 4538 N N . TYR B 1 150 ? 15.945 2.699 -12.266 1 97.38 150 TYR B N 1
ATOM 4539 C CA . TYR B 1 150 ? 16.188 3.916 -13.031 1 97.38 150 TYR B CA 1
ATOM 4540 C C . TYR B 1 150 ? 17.281 4.758 -12.375 1 97.38 150 TYR B C 1
ATOM 4542 O O . TYR B 1 150 ? 18.125 5.336 -13.062 1 97.38 150 TYR B O 1
ATOM 4550 N N . ASP B 1 151 ? 17.188 4.848 -11.07 1 96.69 151 ASP B N 1
ATOM 4551 C CA . ASP B 1 151 ? 18.203 5.625 -10.352 1 96.69 151 ASP B CA 1
ATOM 4552 C C . ASP B 1 151 ? 19.594 5.078 -10.617 1 96.69 151 ASP B C 1
ATOM 4554 O O . ASP B 1 151 ? 20.547 5.844 -10.758 1 96.69 151 ASP B O 1
ATOM 4558 N N . ASP B 1 152 ? 19.703 3.795 -10.703 1 96.69 152 ASP B N 1
ATOM 4559 C CA . ASP B 1 152 ? 20.984 3.119 -10.844 1 96.69 152 ASP B CA 1
ATOM 4560 C C . ASP B 1 152 ? 21.422 3.076 -12.305 1 96.69 152 ASP B C 1
ATOM 4562 O O . ASP B 1 152 ? 22.547 2.697 -12.609 1 96.69 152 ASP B O 1
ATOM 4566 N N . ALA B 1 153 ? 20.641 3.445 -13.281 1 94.31 153 ALA B N 1
ATOM 4567 C CA . ALA B 1 153 ? 20.859 3.184 -14.703 1 94.31 153 ALA B CA 1
ATOM 4568 C C . ALA B 1 153 ? 21.594 4.344 -15.367 1 94.31 153 ALA B C 1
ATOM 4570 O O . ALA B 1 153 ? 21.875 4.305 -16.562 1 94.31 153 ALA B O 1
ATOM 4571 N N . ASP B 1 154 ? 21.984 5.359 -14.664 1 89.5 154 ASP B N 1
ATOM 4572 C CA . ASP B 1 154 ? 22.781 6.473 -15.172 1 89.5 154 ASP B CA 1
ATOM 4573 C C . ASP B 1 154 ? 22.188 7.043 -16.453 1 89.5 154 ASP B C 1
ATOM 4575 O O . ASP B 1 154 ? 22.859 7.102 -17.484 1 89.5 154 ASP B O 1
ATOM 4579 N N . GLY B 1 155 ? 20.922 7.34 -16.484 1 90.44 155 GLY B N 1
ATOM 4580 C CA . GLY B 1 155 ? 20.297 8.055 -17.594 1 90.44 155 GLY B CA 1
ATOM 4581 C C . GLY B 1 155 ? 19.578 7.137 -18.562 1 90.44 155 GLY B C 1
ATOM 4582 O O . GLY B 1 155 ? 18.906 7.609 -19.484 1 90.44 155 GLY B O 1
ATOM 4583 N N . ALA B 1 156 ? 19.703 5.805 -18.484 1 93.12 156 ALA B N 1
ATOM 4584 C CA . ALA B 1 156 ? 18.938 4.887 -19.328 1 93.12 156 ALA B CA 1
ATOM 4585 C C . ALA B 1 156 ? 17.438 5.117 -19.156 1 93.12 156 ALA B C 1
ATOM 4587 O O . ALA B 1 156 ? 16.969 5.418 -18.062 1 93.12 156 ALA B O 1
ATOM 4588 N N . LYS B 1 157 ? 16.672 4.852 -20.266 1 92.25 157 LYS B N 1
ATOM 4589 C CA . LYS B 1 157 ? 15.289 5.328 -20.219 1 92.25 157 LYS B CA 1
ATOM 4590 C C . LYS B 1 157 ? 14.305 4.203 -20.547 1 92.25 157 LYS B C 1
ATOM 4592 O O . LYS B 1 157 ? 13.109 4.324 -20.266 1 92.25 157 LYS B O 1
ATOM 4597 N N . TYR B 1 158 ? 14.781 3.107 -21.141 1 96.06 158 TYR B N 1
ATOM 4598 C CA . TYR B 1 158 ? 13.852 2.084 -21.609 1 96.06 158 TYR B CA 1
ATOM 4599 C C . TYR B 1 158 ? 13.695 0.982 -20.562 1 96.06 158 TYR B C 1
ATOM 4601 O O . TYR B 1 158 ? 14.609 0.73 -19.781 1 96.06 158 TYR B O 1
ATOM 4609 N N . ALA B 1 159 ? 12.562 0.435 -20.484 1 98.19 159 ALA B N 1
ATOM 4610 C CA . ALA B 1 159 ? 12.273 -0.787 -19.734 1 98.19 159 ALA B CA 1
ATOM 4611 C C . ALA B 1 159 ? 11.758 -1.885 -20.656 1 98.19 159 ALA B C 1
ATOM 4613 O O . ALA B 1 159 ? 11.25 -1.601 -21.75 1 98.19 159 ALA B O 1
ATOM 4614 N N . ILE B 1 160 ? 11.93 -3.092 -20.297 1 98.56 160 ILE B N 1
ATOM 4615 C CA . ILE B 1 160 ? 11.43 -4.238 -21.047 1 98.56 160 ILE B CA 1
ATOM 4616 C C . ILE B 1 160 ? 10.539 -5.094 -20.156 1 98.56 160 ILE B C 1
ATOM 4618 O O . ILE B 1 160 ? 10.914 -5.414 -19.016 1 98.56 160 ILE B O 1
ATOM 4622 N N . THR B 1 161 ? 9.336 -5.398 -20.578 1 98.62 161 THR B N 1
ATOM 4623 C CA . THR B 1 161 ? 8.406 -6.32 -19.938 1 98.62 161 THR B CA 1
ATOM 4624 C C . THR B 1 161 ? 7.957 -7.406 -20.906 1 98.62 161 THR B C 1
ATOM 4626 O O . THR B 1 161 ? 8.531 -7.547 -22 1 98.62 161 THR B O 1
ATOM 4629 N N . PHE B 1 162 ? 7.02 -8.266 -20.5 1 98.75 162 PHE B N 1
ATOM 4630 C CA . PHE B 1 162 ? 6.699 -9.43 -21.312 1 98.75 162 PHE B CA 1
ATOM 4631 C C . PHE B 1 162 ? 5.195 -9.547 -21.531 1 98.75 162 PHE B C 1
ATOM 4633 O O . PHE B 1 162 ? 4.41 -9.125 -20.688 1 98.75 162 PHE B O 1
ATOM 4640 N N . ASP B 1 163 ? 4.824 -10.125 -22.656 1 97.69 163 ASP B N 1
ATOM 4641 C CA . ASP B 1 163 ? 3.42 -10.414 -22.938 1 97.69 163 ASP B CA 1
ATOM 4642 C C . ASP B 1 163 ? 2.816 -11.297 -21.844 1 97.69 163 ASP B C 1
ATOM 4644 O O . ASP B 1 163 ? 3.439 -12.266 -21.391 1 97.69 163 ASP B O 1
ATOM 4648 N N . GLY B 1 164 ? 1.595 -10.875 -21.328 1 97.75 164 GLY B N 1
ATOM 4649 C CA . GLY B 1 164 ? 0.913 -11.633 -20.297 1 97.75 164 GLY B CA 1
ATOM 4650 C C . GLY B 1 164 ? 1.292 -11.203 -18.891 1 97.75 164 GLY B C 1
ATOM 4651 O O . GLY B 1 164 ? 0.715 -11.68 -17.906 1 97.75 164 GLY B O 1
ATOM 4652 N N . ALA B 1 165 ? 2.152 -10.234 -18.766 1 98.31 165 ALA B N 1
ATOM 4653 C CA . ALA B 1 165 ? 2.715 -9.836 -17.484 1 98.31 165 ALA B CA 1
ATOM 4654 C C . ALA B 1 165 ? 1.678 -9.109 -16.625 1 98.31 165 ALA B C 1
ATOM 4656 O O . ALA B 1 165 ? 0.813 -8.406 -17.156 1 98.31 165 ALA B O 1
ATOM 4657 N N . PHE B 1 166 ? 1.727 -9.273 -15.352 1 98 166 PHE B N 1
ATOM 4658 C CA . PHE B 1 166 ? 1.013 -8.516 -14.328 1 98 166 PHE B CA 1
ATOM 4659 C C . PHE B 1 166 ? 1.953 -8.117 -13.203 1 98 166 PHE B C 1
ATOM 4661 O O . PHE B 1 166 ? 2.488 -8.977 -12.5 1 98 166 PHE B O 1
ATOM 4668 N N . HIS B 1 167 ? 2.057 -6.785 -12.961 1 98.56 167 HIS B N 1
ATOM 4669 C CA . HIS B 1 167 ? 3.045 -6.32 -12 1 98.56 167 HIS B CA 1
ATOM 4670 C C . HIS B 1 167 ? 2.414 -5.391 -10.969 1 98.56 167 HIS B C 1
ATOM 4672 O O . HIS B 1 167 ? 3.104 -4.875 -10.086 1 98.56 167 HIS B O 1
ATOM 4678 N N . GLY B 1 168 ? 1.142 -5.176 -11.07 1 97.38 168 GLY B N 1
ATOM 4679 C CA . GLY B 1 168 ? 0.472 -4.352 -10.07 1 97.38 168 GLY B CA 1
ATOM 4680 C C . GLY B 1 168 ? -0.456 -3.316 -10.68 1 97.38 168 GLY B C 1
ATOM 4681 O O . GLY B 1 168 ? -0.542 -3.197 -11.906 1 97.38 168 GLY B O 1
ATOM 4682 N N . ARG B 1 169 ? -1.156 -2.545 -9.82 1 96.88 169 ARG B N 1
ATOM 4683 C CA . ARG B 1 169 ? -2.246 -1.694 -10.281 1 96.88 169 ARG B CA 1
ATOM 4684 C C . ARG B 1 169 ? -1.925 -0.221 -10.062 1 96.88 169 ARG B C 1
ATOM 4686 O O . ARG B 1 169 ? -2.754 0.649 -10.328 1 96.88 169 ARG B O 1
ATOM 4693 N N . THR B 1 170 ? -0.774 0.189 -9.531 1 97.69 170 THR B N 1
ATOM 4694 C CA . THR B 1 170 ? -0.318 1.574 -9.531 1 97.69 170 THR B CA 1
ATOM 4695 C C . THR B 1 170 ? 0.269 1.95 -10.891 1 97.69 170 THR B C 1
ATOM 4697 O O . THR B 1 170 ? 0.792 1.094 -11.609 1 97.69 170 THR B O 1
ATOM 4700 N N . LEU B 1 171 ? 0.244 3.154 -11.242 1 97.44 171 LEU B N 1
ATOM 4701 C CA . LEU B 1 171 ? 0.459 3.557 -12.625 1 97.44 171 LEU B CA 1
ATOM 4702 C C . LEU B 1 171 ? 1.843 3.133 -13.109 1 97.44 171 LEU B C 1
ATOM 4704 O O . LEU B 1 171 ? 2.004 2.721 -14.258 1 97.44 171 LEU B O 1
ATOM 4708 N N . GLY B 1 172 ? 2.898 3.254 -12.289 1 97.69 172 GLY B N 1
ATOM 4709 C CA . GLY B 1 172 ? 4.203 2.744 -12.672 1 97.69 172 GLY B CA 1
ATOM 4710 C C . GLY B 1 172 ? 4.207 1.25 -12.93 1 97.69 172 GLY B C 1
ATOM 4711 O O . GLY B 1 172 ? 4.629 0.801 -14 1 97.69 172 GLY B O 1
ATOM 4712 N N . ALA B 1 173 ? 3.684 0.485 -11.992 1 98.19 173 ALA B N 1
ATOM 4713 C CA . ALA B 1 173 ? 3.578 -0.964 -12.141 1 98.19 173 ALA B CA 1
ATOM 4714 C C . ALA B 1 173 ? 2.621 -1.332 -13.273 1 98.19 173 ALA B C 1
ATOM 4716 O O . ALA B 1 173 ? 2.893 -2.25 -14.047 1 98.19 173 ALA B O 1
ATOM 4717 N N . LEU B 1 174 ? 1.563 -0.601 -13.328 1 97.56 174 LEU B N 1
ATOM 4718 C CA . LEU B 1 174 ? 0.517 -0.841 -14.312 1 97.56 174 LEU B CA 1
ATOM 4719 C C . LEU B 1 174 ? 1.065 -0.708 -15.734 1 97.56 174 LEU B C 1
ATOM 4721 O O . LEU B 1 174 ? 0.634 -1.424 -16.641 1 97.56 174 LEU B O 1
ATOM 4725 N N . SER B 1 175 ? 2.002 0.197 -15.922 1 97.38 175 SER B N 1
ATOM 4726 C CA . SER B 1 175 ? 2.607 0.446 -17.234 1 97.38 175 SER B CA 1
ATOM 4727 C C . SER B 1 175 ? 3.359 -0.781 -17.734 1 97.38 175 SER B C 1
ATOM 4729 O O . SER B 1 175 ? 3.672 -0.879 -18.922 1 97.38 175 SER B O 1
ATOM 4731 N N . LEU B 1 176 ? 3.592 -1.745 -16.844 1 98.19 176 LEU B N 1
ATOM 4732 C CA . LEU B 1 176 ? 4.352 -2.941 -17.188 1 98.19 176 LEU B CA 1
ATOM 4733 C C . LEU B 1 176 ? 3.416 -4.102 -17.5 1 98.19 176 LEU B C 1
ATOM 4735 O O . LEU B 1 176 ? 3.852 -5.129 -18.031 1 98.19 176 LEU B O 1
ATOM 4739 N N . ASN B 1 177 ? 2.127 -3.928 -17.219 1 97.62 177 ASN B N 1
ATOM 4740 C CA . ASN B 1 177 ? 1.164 -5 -17.438 1 97.62 177 ASN B CA 1
ATOM 4741 C C . ASN B 1 177 ? 0.953 -5.258 -18.938 1 97.62 177 ASN B C 1
ATOM 4743 O O . ASN B 1 177 ? 0.971 -4.32 -19.734 1 97.62 177 ASN B O 1
ATOM 4747 N N . ARG B 1 178 ? 0.768 -6.496 -19.312 1 96.56 178 ARG B N 1
ATOM 4748 C CA . ARG B 1 178 ? 0.435 -6.902 -20.688 1 96.56 178 ARG B CA 1
ATOM 4749 C C . ARG B 1 178 ? -0.555 -8.062 -20.688 1 96.56 178 ARG B C 1
ATOM 4751 O O . ARG B 1 178 ? -0.666 -8.789 -21.672 1 96.56 178 ARG B O 1
ATOM 4758 N N . SER B 1 179 ? -1.211 -8.297 -19.562 1 93.88 179 SER B N 1
ATOM 4759 C CA . SER B 1 179 ? -2.119 -9.43 -19.453 1 93.88 179 SER B CA 1
ATOM 4760 C C . SER B 1 179 ? -3.484 -9.109 -20.062 1 93.88 179 SER B C 1
ATOM 4762 O O . SER B 1 179 ? -4.047 -9.914 -20.797 1 93.88 179 SER B O 1
ATOM 4764 N N . LYS B 1 180 ? -4.109 -7.961 -19.656 1 92.62 180 LYS B N 1
ATOM 4765 C CA . LYS B 1 180 ? -5.438 -7.57 -20.109 1 92.62 180 LYS B CA 1
ATOM 4766 C C . LYS B 1 180 ? -5.508 -6.07 -20.391 1 92.62 180 LYS B C 1
ATOM 4768 O O . LYS B 1 180 ? -4.973 -5.27 -19.609 1 92.62 180 LYS B O 1
ATOM 4773 N N . SER B 1 181 ? -6.242 -5.691 -21.391 1 91.12 181 SER B N 1
ATOM 4774 C CA . SER B 1 181 ? -6.375 -4.285 -21.75 1 91.12 181 SER B CA 1
ATOM 4775 C C . SER B 1 181 ? -7.223 -3.523 -20.734 1 91.12 181 SER B C 1
ATOM 4777 O O . SER B 1 181 ? -7.027 -2.324 -20.531 1 91.12 181 SER B O 1
ATOM 4779 N N . VAL B 1 182 ? -8.117 -4.203 -20.031 1 91.62 182 VAL B N 1
ATOM 4780 C CA . VAL B 1 182 ? -9.062 -3.582 -19.109 1 91.62 182 VAL B CA 1
ATOM 4781 C C . VAL B 1 182 ? -8.305 -2.893 -17.984 1 91.62 182 VAL B C 1
ATOM 4783 O O . VAL B 1 182 ? -8.781 -1.898 -17.422 1 91.62 182 VAL B O 1
ATOM 4786 N N . TYR B 1 183 ? -7.102 -3.303 -17.734 1 91.44 183 TYR B N 1
ATOM 4787 C CA . TYR B 1 183 ? -6.348 -2.785 -16.594 1 91.44 183 TYR B CA 1
ATOM 4788 C C . TYR B 1 183 ? -5.727 -1.434 -16.922 1 91.44 183 TYR B C 1
ATOM 4790 O O . TYR B 1 183 ? -5.48 -0.622 -16.031 1 91.44 183 TYR B O 1
ATOM 4798 N N . ARG B 1 184 ? -5.5 -1.117 -18.234 1 92.38 184 ARG B N 1
ATOM 4799 C CA . ARG B 1 184 ? -4.629 0.007 -18.562 1 92.38 184 ARG B CA 1
ATOM 4800 C C . ARG B 1 184 ? -5.379 1.069 -19.359 1 92.38 184 ARG B C 1
ATOM 4802 O O . ARG B 1 184 ? -4.957 2.227 -19.406 1 92.38 184 ARG B O 1
ATOM 4809 N N . ARG B 1 185 ? -6.445 0.639 -19.922 1 92.44 185 ARG B N 1
ATOM 4810 C CA . ARG B 1 185 ? -7.125 1.517 -20.875 1 92.44 185 ARG B CA 1
ATOM 4811 C C . ARG B 1 185 ? -7.461 2.859 -20.234 1 92.44 185 ARG B C 1
ATOM 4813 O O . ARG B 1 185 ? -7.988 2.906 -19.125 1 92.44 185 ARG B O 1
ATOM 4820 N N . ASP B 1 186 ? -7.066 3.971 -20.922 1 91.12 186 ASP B N 1
ATOM 4821 C CA . ASP B 1 186 ? -7.43 5.348 -20.594 1 91.12 186 ASP B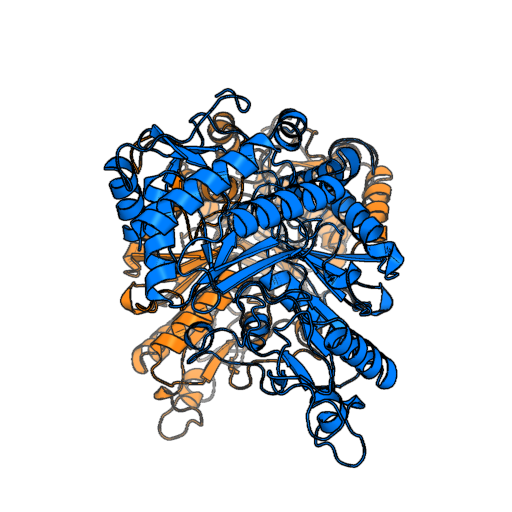 CA 1
ATOM 4822 C C . ASP B 1 186 ? -6.641 5.855 -19.391 1 91.12 186 ASP B C 1
ATOM 4824 O O . ASP B 1 186 ? -6.98 6.891 -18.812 1 91.12 186 ASP B O 1
ATOM 4828 N N . PHE B 1 187 ? -5.633 5.137 -18.953 1 93.62 187 PHE B N 1
ATOM 4829 C CA . PHE B 1 187 ? -4.746 5.582 -17.891 1 93.62 187 PHE B CA 1
ATOM 4830 C C . PHE B 1 187 ? -3.389 5.992 -18.438 1 93.62 187 PHE B C 1
ATOM 4832 O O . PHE B 1 187 ? -2.938 5.449 -19.453 1 93.62 187 PHE B O 1
ATOM 4839 N N . PRO B 1 188 ? -2.734 6.988 -17.781 1 92.81 188 PRO B N 1
ATOM 4840 C CA . PRO B 1 188 ? -1.377 7.316 -18.219 1 92.81 188 PRO B CA 1
ATOM 4841 C C . PRO B 1 188 ? -0.4 6.16 -18.031 1 92.81 188 PRO B C 1
ATOM 4843 O O . PRO B 1 188 ? -0.52 5.395 -17.078 1 92.81 188 PRO B O 1
ATOM 4846 N N . GLU B 1 189 ? 0.567 6.059 -18.953 1 92.69 189 GLU B N 1
ATOM 4847 C CA . GLU B 1 189 ? 1.59 5.016 -18.906 1 92.69 189 GLU B CA 1
ATOM 4848 C C . GLU B 1 189 ? 2.988 5.605 -19.062 1 92.69 189 GLU B C 1
ATOM 4850 O O . GLU B 1 189 ? 3.145 6.703 -19.609 1 92.69 189 GLU B O 1
ATOM 4855 N N . ILE B 1 190 ? 3.941 4.867 -18.516 1 90.69 190 ILE B N 1
ATOM 4856 C CA . ILE B 1 190 ? 5.328 5.164 -18.859 1 90.69 190 ILE B CA 1
ATOM 4857 C C . ILE B 1 190 ? 5.551 4.926 -20.359 1 90.69 190 ILE B C 1
ATOM 4859 O O . ILE B 1 190 ? 5.246 3.844 -20.875 1 90.69 190 ILE B O 1
ATOM 4863 N N . SER B 1 191 ? 6.055 5.836 -21.078 1 88.5 191 SER B N 1
ATOM 4864 C CA . SER B 1 191 ? 6.078 5.836 -22.531 1 88.5 191 SER B CA 1
ATOM 4865 C C . SER B 1 191 ? 7.219 4.977 -23.078 1 88.5 191 SER B C 1
ATOM 4867 O O . SER B 1 191 ? 7.23 4.609 -24.25 1 88.5 191 SER B O 1
ATOM 4869 N N . THR B 1 192 ? 8.109 4.52 -22.297 1 93.19 192 THR B N 1
ATOM 4870 C CA . THR B 1 192 ? 9.344 3.947 -22.812 1 93.19 192 THR B CA 1
ATOM 4871 C C . THR B 1 192 ? 9.469 2.475 -22.438 1 93.19 192 THR B C 1
ATOM 4873 O O . THR B 1 192 ? 10.57 1.979 -22.188 1 93.19 192 THR B O 1
ATOM 4876 N N . VAL B 1 193 ? 8.328 1.737 -22.438 1 96.75 193 VAL B N 1
ATOM 4877 C CA . VAL B 1 193 ? 8.336 0.323 -22.078 1 96.75 193 VAL B CA 1
ATOM 4878 C C . VAL B 1 193 ? 8.18 -0.53 -23.328 1 96.75 193 VAL B C 1
ATOM 4880 O O . VAL B 1 193 ? 7.234 -0.346 -24.094 1 96.75 193 VAL B O 1
ATOM 4883 N N . HIS B 1 194 ? 9.109 -1.411 -23.547 1 96.5 194 HIS B N 1
ATOM 4884 C CA . HIS B 1 194 ? 9.023 -2.371 -24.641 1 96.5 194 HIS B CA 1
ATOM 4885 C C . HIS B 1 194 ? 8.508 -3.719 -24.156 1 96.5 194 HIS B C 1
ATOM 4887 O O . HIS B 1 194 ? 8.812 -4.141 -23.047 1 96.5 194 HIS B O 1
ATOM 4893 N N . ASP B 1 195 ? 7.723 -4.391 -24.984 1 95.62 195 ASP B N 1
ATOM 4894 C CA . ASP B 1 195 ? 7.211 -5.711 -24.625 1 95.62 195 ASP B CA 1
ATOM 4895 C C . ASP B 1 195 ? 7.891 -6.797 -25.469 1 95.62 195 ASP B C 1
ATOM 4897 O O . ASP B 1 195 ? 8.203 -6.586 -26.641 1 95.62 195 ASP B O 1
ATOM 4901 N N . MET B 1 196 ? 8.086 -7.902 -24.875 1 97.25 196 MET B N 1
ATOM 4902 C CA . MET B 1 196 ? 8.672 -9.094 -25.484 1 97.25 196 MET B CA 1
ATOM 4903 C C . MET B 1 196 ? 7.746 -10.297 -25.312 1 97.25 196 MET B C 1
ATOM 4905 O O . MET B 1 196 ? 6.98 -10.367 -24.344 1 97.25 196 MET B O 1
ATOM 4909 N N . PRO B 1 197 ? 7.77 -11.219 -26.281 1 97.31 197 PRO B N 1
ATOM 4910 C CA . PRO B 1 197 ? 7.035 -12.461 -26.047 1 97.31 197 PRO B CA 1
ATOM 4911 C C . PRO B 1 197 ? 7.508 -13.211 -24.797 1 97.31 197 PRO B C 1
ATOM 4913 O O . PRO B 1 197 ? 8.695 -13.18 -24.469 1 97.31 197 PRO B O 1
ATOM 4916 N N . PHE B 1 198 ? 6.617 -13.859 -24.141 1 98.31 198 PHE B N 1
ATOM 4917 C CA . PHE B 1 198 ? 6.93 -14.719 -23 1 98.31 198 PHE B CA 1
ATOM 4918 C C . PHE B 1 198 ? 6.703 -16.188 -23.359 1 98.31 198 PHE B C 1
ATOM 4920 O O . PHE B 1 198 ? 5.719 -16.516 -24.016 1 98.31 198 PHE B O 1
ATOM 4927 N N . CYS B 1 199 ? 7.605 -16.984 -22.938 1 97.38 199 CYS B N 1
ATOM 4928 C CA . CYS B 1 199 ? 7.547 -18.422 -23.219 1 97.38 199 CYS B CA 1
ATOM 4929 C C . CYS B 1 199 ? 6.445 -19.078 -22.406 1 97.38 199 CYS B C 1
ATOM 4931 O O . CYS B 1 199 ? 6.344 -18.875 -21.188 1 97.38 199 CYS B O 1
ATOM 4933 N N . ASP B 1 200 ? 5.59 -19.906 -23.078 1 93 200 ASP B N 1
ATOM 4934 C CA . ASP B 1 200 ? 4.504 -20.578 -22.375 1 93 200 ASP B CA 1
ATOM 4935 C C . ASP B 1 200 ? 4.594 -22.094 -22.547 1 93 200 ASP B C 1
ATOM 4937 O O . ASP B 1 200 ? 3.611 -22.812 -22.328 1 93 200 ASP B O 1
ATOM 4941 N N . ASP B 1 201 ? 5.676 -22.531 -23.062 1 94.5 201 ASP B N 1
ATOM 4942 C CA . ASP B 1 201 ? 5.957 -23.938 -23.266 1 94.5 201 ASP B CA 1
ATOM 4943 C C . ASP B 1 201 ? 7.219 -24.375 -22.516 1 94.5 201 ASP B C 1
ATOM 4945 O O . ASP B 1 201 ? 8.328 -23.969 -22.875 1 94.5 201 ASP B O 1
ATOM 4949 N N . ARG B 1 202 ? 7.07 -25.266 -21.562 1 94.81 202 ARG B N 1
ATOM 4950 C CA . ARG B 1 202 ? 8.164 -25.672 -20.688 1 94.81 202 ARG B CA 1
ATOM 4951 C C . ARG B 1 202 ? 9.242 -26.422 -21.469 1 94.81 202 ARG B C 1
ATOM 4953 O O . ARG B 1 202 ? 10.383 -26.516 -21 1 94.81 202 ARG B O 1
ATOM 4960 N N . GLY B 1 203 ? 8.891 -26.953 -22.656 1 94.81 203 GLY B N 1
ATOM 4961 C CA . GLY B 1 203 ? 9.836 -27.688 -23.469 1 94.81 203 GLY B CA 1
ATOM 4962 C C . GLY B 1 203 ? 10.32 -26.891 -24.672 1 94.81 203 GLY B C 1
ATOM 4963 O O . GLY B 1 203 ? 11.016 -27.438 -25.547 1 94.81 203 GLY B O 1
ATOM 4964 N N . CYS B 1 204 ? 10.023 -25.656 -24.656 1 96.56 204 CYS B N 1
ATOM 4965 C CA . CYS B 1 204 ? 10.344 -24.781 -25.781 1 96.56 204 CYS B CA 1
ATOM 4966 C C . CYS B 1 204 ? 11.852 -24.75 -26.016 1 96.56 204 CYS B C 1
ATOM 4968 O O . CYS B 1 204 ? 12.633 -24.688 -25.062 1 96.56 204 CYS B O 1
ATOM 4970 N N . THR B 1 205 ? 12.25 -24.859 -27.297 1 96.81 205 THR B N 1
ATOM 4971 C CA . THR B 1 205 ? 13.602 -24.641 -27.812 1 96.81 205 THR B CA 1
ATOM 4972 C C . THR B 1 205 ? 13.586 -23.641 -28.969 1 96.81 205 THR B C 1
ATOM 4974 O O . THR B 1 205 ? 12.523 -23.328 -29.5 1 96.81 205 THR B O 1
ATOM 4977 N N . PRO B 1 206 ? 14.789 -23.125 -29.281 1 96.19 206 PRO B N 1
ATOM 4978 C CA . PRO B 1 206 ? 14.805 -22.234 -30.438 1 96.19 206 PRO B CA 1
ATOM 4979 C C . PRO B 1 206 ? 14.188 -22.859 -31.672 1 96.19 206 PRO B C 1
ATOM 4981 O O . PRO B 1 206 ? 13.586 -22.172 -32.5 1 96.19 206 PRO B O 1
ATOM 4984 N N . GLU B 1 207 ? 14.211 -24.172 -31.859 1 95.31 207 GLU B N 1
ATOM 4985 C CA . GLU B 1 207 ? 13.727 -24.859 -33.031 1 95.31 207 GLU B CA 1
ATOM 4986 C C . GLU B 1 207 ? 12.227 -25.109 -32.969 1 95.31 207 GLU B C 1
ATOM 4988 O O . GLU B 1 207 ? 11.555 -25.203 -34 1 95.31 207 GLU B O 1
ATOM 4993 N N . THR B 1 208 ? 11.656 -25.109 -31.75 1 95.56 208 THR B N 1
ATOM 4994 C CA . THR B 1 208 ? 10.273 -25.531 -31.594 1 95.56 208 THR B CA 1
ATOM 4995 C C . THR B 1 208 ? 9.414 -24.375 -31.078 1 95.56 208 THR B C 1
ATOM 4997 O O . THR B 1 208 ? 8.219 -24.547 -30.828 1 95.56 208 THR B O 1
ATOM 5000 N N . CYS B 1 209 ? 10.008 -23.266 -30.953 1 96.38 209 CYS B N 1
ATOM 5001 C CA . CYS B 1 209 ? 9.375 -22.109 -30.328 1 96.38 209 CYS B CA 1
ATOM 5002 C C . CYS B 1 209 ? 8.078 -21.75 -31.031 1 96.38 209 CYS B C 1
ATOM 5004 O O . CYS B 1 209 ? 8.062 -21.578 -32.25 1 96.38 209 CYS B O 1
ATOM 5006 N N . SER B 1 210 ? 7.004 -21.547 -30.203 1 93 210 SER B N 1
ATOM 5007 C CA . SER B 1 210 ? 5.711 -21.203 -30.781 1 93 210 SER B CA 1
ATOM 5008 C C . SER B 1 210 ? 5.23 -19.844 -30.297 1 93 210 SER B C 1
ATOM 5010 O O . SER B 1 210 ? 4.309 -19.266 -30.875 1 93 210 SER B O 1
ATOM 5012 N N . CYS B 1 211 ? 5.883 -19.281 -29.312 1 93.88 211 CYS B N 1
ATOM 5013 C CA . CYS B 1 211 ? 5.438 -18 -28.75 1 93.88 211 CYS B CA 1
ATOM 5014 C C . CYS B 1 211 ? 6.055 -16.828 -29.5 1 93.88 211 CYS B C 1
ATOM 5016 O O . CYS B 1 211 ? 5.613 -15.688 -29.344 1 93.88 211 CYS B O 1
ATOM 5018 N N . GLY B 1 212 ? 7.031 -17.047 -30.328 1 95 212 GLY B N 1
ATOM 5019 C CA . GLY B 1 212 ? 7.621 -16.016 -31.156 1 95 212 GLY B CA 1
ATOM 5020 C C . GLY B 1 212 ? 8.859 -15.383 -30.547 1 95 212 GLY B C 1
ATOM 5021 O O . GLY B 1 212 ? 9.453 -14.477 -31.125 1 95 212 GLY B O 1
ATOM 5022 N N . PHE B 1 213 ? 9.297 -15.859 -29.391 1 97.69 213 PHE B N 1
ATOM 5023 C CA . PHE B 1 213 ? 10.484 -15.312 -28.75 1 97.69 213 PHE B CA 1
ATOM 5024 C C . PHE B 1 213 ? 11.734 -15.656 -29.547 1 97.69 213 PHE B C 1
ATOM 5026 O O . PHE B 1 213 ? 12.562 -14.789 -29.828 1 97.69 213 PHE B O 1
ATOM 5033 N N . PHE B 1 214 ? 11.859 -16.984 -29.781 1 97.25 214 PHE B N 1
ATOM 5034 C CA . PHE B 1 214 ? 12.93 -17.406 -30.688 1 97.25 214 PHE B CA 1
ATOM 5035 C C . PHE B 1 214 ? 12.453 -17.344 -32.125 1 97.25 214 PHE B C 1
ATOM 5037 O O . PHE B 1 214 ? 11.484 -18.016 -32.5 1 97.25 214 PHE B O 1
ATOM 5044 N N . ALA B 1 215 ? 13.109 -16.562 -32.875 1 93 215 ALA B N 1
ATOM 5045 C CA . ALA B 1 215 ? 12.742 -16.375 -34.281 1 93 215 ALA B CA 1
ATOM 5046 C C . ALA B 1 215 ? 13.945 -15.945 -35.125 1 93 215 ALA B C 1
ATOM 5048 O O . ALA B 1 215 ? 14.773 -15.148 -34.656 1 93 215 ALA B O 1
ATOM 5049 N N . GLY B 1 216 ? 14.031 -16.5 -36.344 1 91.88 216 GLY B N 1
ATOM 5050 C CA . GLY B 1 216 ? 15.055 -16.062 -37.281 1 91.88 216 GLY B CA 1
ATOM 5051 C C . GLY B 1 216 ? 16.453 -16.453 -36.844 1 91.88 216 GLY B C 1
ATOM 5052 O O . GLY B 1 216 ? 17.406 -15.688 -37.031 1 91.88 216 GLY B O 1
ATOM 5053 N N . GLY B 1 217 ? 16.562 -17.484 -36.062 1 91.75 217 GLY B N 1
ATOM 5054 C CA . GLY B 1 217 ? 17.875 -17.969 -35.656 1 91.75 217 GLY B CA 1
ATOM 5055 C C . GLY B 1 217 ? 18.438 -17.234 -34.438 1 91.75 217 GLY B C 1
ATOM 5056 O O . GLY B 1 217 ? 19.594 -17.438 -34.094 1 91.75 217 GLY B O 1
ATOM 5057 N N . SER B 1 218 ? 17.656 -16.406 -33.812 1 95.12 218 SER B N 1
ATOM 5058 C CA . SER B 1 218 ? 18 -15.656 -32.625 1 95.12 218 SER B CA 1
ATOM 5059 C C . SER B 1 218 ? 16.797 -15.477 -31.719 1 95.12 218 SER B C 1
ATOM 5061 O O . SER B 1 218 ? 15.781 -16.156 -31.875 1 95.12 218 SER B O 1
ATOM 5063 N N . SER B 1 219 ? 16.891 -14.703 -30.719 1 97.38 219 SER B N 1
ATOM 5064 C CA . SER B 1 219 ? 15.734 -14.305 -29.938 1 97.38 219 SER B CA 1
ATOM 5065 C C . SER B 1 219 ? 15.305 -12.875 -30.266 1 97.38 219 SER B C 1
ATOM 5067 O O . SER B 1 219 ? 16.125 -12.062 -30.688 1 97.38 219 SER B O 1
ATOM 5069 N N . ARG B 1 220 ? 14.07 -12.609 -30.062 1 96.75 220 ARG B N 1
ATOM 5070 C CA . ARG B 1 220 ? 13.562 -11.266 -30.297 1 96.75 220 ARG B CA 1
ATOM 5071 C C . ARG B 1 220 ? 14.25 -10.258 -29.391 1 96.75 220 ARG B C 1
ATOM 5073 O O . ARG B 1 220 ? 14.438 -9.094 -29.766 1 96.75 220 ARG B O 1
ATOM 5080 N N . LEU B 1 221 ? 14.555 -10.695 -28.188 1 97.81 221 LEU B N 1
ATOM 5081 C CA . LEU B 1 221 ? 15.242 -9.828 -27.234 1 97.81 221 LEU B CA 1
ATOM 5082 C C . LEU B 1 221 ? 16.625 -9.453 -27.734 1 97.81 221 LEU B C 1
ATOM 5084 O O . LEU B 1 221 ? 16.984 -8.273 -27.75 1 97.81 221 LEU B O 1
ATOM 5088 N N . ARG B 1 222 ? 17.438 -10.422 -28.156 1 97.19 222 ARG B N 1
ATOM 5089 C CA . ARG B 1 222 ? 18.781 -10.188 -28.688 1 97.19 222 ARG B CA 1
ATOM 5090 C C . ARG B 1 222 ? 18.734 -9.32 -29.938 1 97.19 222 ARG B C 1
ATOM 5092 O O . ARG B 1 222 ? 19.578 -8.445 -30.125 1 97.19 222 ARG B O 1
ATOM 5099 N N . THR B 1 223 ? 17.797 -9.594 -30.797 1 96.5 223 THR B N 1
ATOM 5100 C CA . THR B 1 223 ? 17.656 -8.836 -32.031 1 96.5 223 THR B CA 1
ATOM 5101 C C . THR B 1 223 ? 17.328 -7.375 -31.734 1 96.5 223 THR B C 1
ATOM 5103 O O . THR B 1 223 ? 17.875 -6.465 -32.375 1 96.5 223 THR B O 1
ATOM 5106 N N . LYS B 1 224 ? 16.422 -7.227 -30.797 1 96.31 224 LYS B N 1
ATOM 5107 C CA . LYS B 1 224 ? 16 -5.879 -30.422 1 96.31 224 LYS B CA 1
ATOM 5108 C C . LYS B 1 224 ? 17.156 -5.074 -29.844 1 96.31 224 LYS B C 1
ATOM 5110 O O . LYS B 1 224 ? 17.234 -3.859 -30.016 1 96.31 224 LYS B O 1
ATOM 5115 N N . LEU B 1 225 ? 18.047 -5.727 -29.109 1 97.06 225 LEU B N 1
ATOM 5116 C CA . LEU B 1 225 ? 19.094 -5.047 -28.359 1 97.06 225 LEU B CA 1
ATOM 5117 C C . LEU B 1 225 ? 20.406 -5.078 -29.109 1 97.06 225 LEU B C 1
ATOM 5119 O O . LEU B 1 225 ? 21.453 -4.676 -28.578 1 97.06 225 LEU B O 1
ATOM 5123 N N . ASP B 1 226 ? 20.328 -5.578 -30.312 1 94.88 226 ASP B N 1
ATOM 5124 C CA . ASP B 1 226 ? 21.547 -5.586 -31.125 1 94.88 226 ASP B CA 1
ATOM 5125 C C . ASP B 1 226 ? 22.062 -4.168 -31.344 1 94.88 226 ASP B C 1
ATOM 5127 O O . ASP B 1 226 ? 21.328 -3.309 -31.844 1 94.88 226 ASP B O 1
ATOM 5131 N N . PRO B 1 227 ? 23.312 -3.936 -31.016 1 90.69 227 PRO B N 1
ATOM 5132 C CA . PRO B 1 227 ? 23.844 -2.57 -31.094 1 90.69 227 PRO B CA 1
ATOM 5133 C C . PRO B 1 227 ? 23.875 -2.025 -32.531 1 90.69 227 PRO B C 1
ATOM 5135 O O . PRO B 1 227 ? 23.859 -0.808 -32.719 1 90.69 227 PRO B O 1
ATOM 5138 N N . LYS B 1 228 ? 23.953 -2.932 -33.562 1 90.75 228 LYS B N 1
ATOM 5139 C CA . LYS B 1 228 ? 24.094 -2.477 -34.938 1 90.75 228 LYS B CA 1
ATOM 5140 C C . LYS B 1 228 ? 22.75 -2.545 -35.688 1 90.75 228 LYS B C 1
ATOM 5142 O O . LYS B 1 228 ? 22.438 -1.674 -36.5 1 90.75 228 LYS B O 1
ATOM 5147 N N . ARG B 1 229 ? 21.938 -3.494 -35.344 1 89.75 229 ARG B N 1
ATOM 5148 C CA . ARG B 1 229 ? 20.766 -3.775 -36.188 1 89.75 229 ARG B CA 1
ATOM 5149 C C . ARG B 1 229 ? 19.484 -3.57 -35.406 1 89.75 229 ARG B C 1
ATOM 5151 O O . ARG B 1 229 ? 18.406 -3.445 -35.969 1 89.75 229 ARG B O 1
ATOM 5158 N N . GLY B 1 230 ? 19.688 -3.572 -34.094 1 92.06 230 GLY B N 1
ATOM 5159 C CA . GLY B 1 230 ? 18.516 -3.383 -33.25 1 92.06 230 GLY B CA 1
ATOM 5160 C C . GLY B 1 230 ? 18.062 -1.938 -33.188 1 92.06 230 GLY B C 1
ATOM 5161 O O . GLY B 1 230 ? 18.734 -1.042 -33.688 1 92.06 230 GLY B O 1
ATOM 5162 N N . HIS B 1 231 ? 16.938 -1.732 -32.656 1 93.25 231 HIS B N 1
ATOM 5163 C CA . HIS B 1 231 ? 16.406 -0.374 -32.594 1 93.25 231 HIS B CA 1
ATOM 5164 C C . HIS B 1 231 ? 16.375 0.131 -31.156 1 93.25 231 HIS B C 1
ATOM 5166 O O . HIS B 1 231 ? 15.836 1.208 -30.875 1 93.25 231 HIS B O 1
ATOM 5172 N N . VAL B 1 232 ? 16.812 -0.64 -30.172 1 95.06 232 VAL B N 1
ATOM 5173 C CA . VAL B 1 232 ? 16.969 -0.208 -28.781 1 95.06 232 VAL B CA 1
ATOM 5174 C C . VAL B 1 232 ? 18.422 -0.35 -28.359 1 95.06 232 VAL B C 1
ATOM 5176 O O . VAL B 1 232 ? 18.984 -1.454 -28.359 1 95.06 232 VAL B O 1
ATOM 5179 N N . ASP B 1 233 ? 19.031 0.736 -28.078 1 95.44 233 ASP B N 1
ATOM 5180 C CA . ASP B 1 233 ? 20.391 0.697 -27.531 1 95.44 233 ASP B CA 1
ATOM 5181 C C . ASP B 1 233 ? 20.406 0.036 -26.141 1 95.44 233 ASP B C 1
ATOM 5183 O O . ASP B 1 233 ? 19.766 0.528 -25.203 1 95.44 233 ASP B O 1
ATOM 5187 N N . PRO B 1 234 ? 21.094 -1.083 -26.078 1 95.56 234 PRO B N 1
ATOM 5188 C CA . PRO B 1 234 ? 21.094 -1.777 -24.781 1 95.56 234 PRO B CA 1
ATOM 5189 C C . PRO B 1 234 ? 21.578 -0.893 -23.641 1 95.56 234 PRO B C 1
ATOM 5191 O O . PRO B 1 234 ? 21.141 -1.058 -22.5 1 95.56 234 PRO B O 1
ATOM 5194 N N . GLU B 1 235 ? 22.391 0.084 -23.891 1 95.38 235 GLU B N 1
ATOM 5195 C CA . GLU B 1 235 ? 22.891 0.999 -22.875 1 95.38 235 GLU B CA 1
ATOM 5196 C C . GLU B 1 235 ? 21.781 1.925 -22.375 1 95.38 235 GLU B C 1
ATOM 5198 O O . GLU B 1 235 ? 21.906 2.545 -21.312 1 95.38 235 GLU B O 1
ATOM 5203 N N . SER B 1 236 ? 20.734 1.927 -23.109 1 96.25 236 SER B N 1
ATOM 5204 C CA . SER B 1 236 ? 19.609 2.803 -22.766 1 96.25 236 SER B CA 1
ATOM 5205 C C . SER B 1 236 ? 18.5 2.025 -22.078 1 96.25 236 SER B C 1
ATOM 5207 O O . SER B 1 236 ? 17.422 2.578 -21.797 1 96.25 236 SER B O 1
ATOM 5209 N N . VAL B 1 237 ? 18.75 0.752 -21.781 1 97.69 237 VAL B N 1
ATOM 5210 C CA . VAL B 1 237 ? 17.781 -0.053 -21.047 1 97.69 237 VAL B CA 1
ATOM 5211 C C . VAL B 1 237 ? 18.062 0.007 -19.547 1 97.69 237 VAL B C 1
ATOM 5213 O O . VAL B 1 237 ? 19.125 -0.436 -19.094 1 97.69 237 VAL B O 1
ATOM 5216 N N . ALA B 1 238 ? 17.094 0.538 -18.812 1 97.94 238 ALA B N 1
ATOM 5217 C CA . ALA B 1 238 ? 17.25 0.686 -17.375 1 97.94 238 ALA B CA 1
ATOM 5218 C C . ALA B 1 238 ? 17.047 -0.649 -16.656 1 97.94 238 ALA B C 1
ATOM 5220 O O . ALA B 1 238 ? 17.75 -0.957 -15.695 1 97.94 238 ALA B O 1
ATOM 5221 N N . TYR B 1 239 ? 16.078 -1.417 -17.156 1 98.62 239 TYR B N 1
ATOM 5222 C CA . TYR B 1 239 ? 15.82 -2.705 -16.516 1 98.62 239 TYR B CA 1
ATOM 5223 C C . TYR B 1 239 ? 14.945 -3.59 -17.406 1 98.62 239 TYR B C 1
ATOM 5225 O O . TYR B 1 239 ? 14.297 -3.104 -18.328 1 98.62 239 TYR B O 1
ATOM 5233 N N . LEU B 1 240 ? 15.062 -4.832 -17.234 1 98.81 240 LEU B N 1
ATOM 5234 C CA . LEU B 1 240 ? 14.133 -5.871 -17.672 1 98.81 240 LEU B CA 1
ATOM 5235 C C . LEU B 1 240 ? 13.414 -6.492 -16.484 1 98.81 240 LEU B C 1
ATOM 5237 O O . LEU B 1 240 ? 14.055 -6.922 -15.523 1 98.81 240 LEU B O 1
ATOM 5241 N N . ILE B 1 241 ? 12.055 -6.441 -16.5 1 98.94 241 ILE B N 1
ATOM 5242 C CA . ILE B 1 241 ? 11.297 -7.027 -15.398 1 98.94 241 ILE B CA 1
ATOM 5243 C C . ILE B 1 241 ? 10.484 -8.219 -15.906 1 98.94 241 ILE B C 1
ATOM 5245 O O . ILE B 1 241 ? 9.93 -8.18 -17 1 98.94 241 ILE B O 1
ATOM 5249 N N . MET B 1 242 ? 10.422 -9.234 -15.102 1 98.81 242 MET B N 1
ATOM 5250 C CA . MET B 1 242 ? 9.625 -10.406 -15.461 1 98.81 242 MET B CA 1
ATOM 5251 C C . MET B 1 242 ? 9.141 -11.141 -14.219 1 98.81 242 MET B C 1
ATOM 5253 O O . MET B 1 242 ? 9.734 -11.008 -13.148 1 98.81 242 MET B O 1
ATOM 5257 N N . GLU B 1 243 ? 8.039 -11.797 -14.305 1 98.81 243 GLU B N 1
ATOM 5258 C CA . GLU B 1 243 ? 7.699 -12.906 -13.414 1 98.81 243 GLU B CA 1
ATOM 5259 C C . GLU B 1 243 ? 8.453 -14.18 -13.812 1 98.81 243 GLU B C 1
ATOM 5261 O O . GLU B 1 243 ? 8.297 -14.68 -14.922 1 98.81 243 GLU B O 1
ATOM 5266 N N . PRO B 1 244 ? 9.258 -14.703 -12.898 1 98.69 244 PRO B N 1
ATOM 5267 C CA . PRO B 1 244 ? 9.891 -15.961 -13.305 1 98.69 244 PRO B CA 1
ATOM 5268 C C . PRO B 1 244 ? 8.883 -17 -13.789 1 98.69 244 PRO B C 1
ATOM 5270 O O . PRO B 1 244 ? 9.188 -17.766 -14.703 1 98.69 244 PRO B O 1
ATOM 5273 N N . ILE B 1 245 ? 7.777 -17.016 -13.156 1 98.44 245 ILE B N 1
ATOM 5274 C CA . ILE B 1 245 ? 6.586 -17.75 -13.57 1 98.44 245 ILE B CA 1
ATOM 5275 C C . ILE B 1 245 ? 5.383 -16.812 -13.586 1 98.44 245 ILE B C 1
ATOM 5277 O O . ILE B 1 245 ? 5.051 -16.203 -12.57 1 98.44 245 ILE B O 1
ATOM 5281 N N . GLN B 1 246 ? 4.746 -16.703 -14.75 1 98.25 246 GLN B N 1
ATOM 5282 C CA . GLN B 1 246 ? 3.646 -15.742 -14.836 1 98.25 246 GLN B CA 1
ATOM 5283 C C . GLN B 1 246 ? 2.396 -16.266 -14.141 1 98.25 246 GLN B C 1
ATOM 5285 O O . GLN B 1 246 ? 1.986 -17.406 -14.375 1 98.25 246 GLN B O 1
ATOM 5290 N N . GLY B 1 247 ? 1.836 -15.484 -13.258 1 97.38 247 GLY B N 1
ATOM 5291 C CA . GLY B 1 247 ? 0.607 -15.836 -12.57 1 97.38 247 GLY B CA 1
ATOM 5292 C C . GLY B 1 247 ? -0.642 -15.492 -13.359 1 97.38 247 GLY B C 1
ATOM 5293 O O . GLY B 1 247 ? -1.158 -16.328 -14.102 1 97.38 247 GLY B O 1
ATOM 5294 N N . GLU B 1 248 ? -0.998 -14.227 -13.391 1 96.12 248 GLU B N 1
ATOM 5295 C CA . GLU B 1 248 ? -2.193 -13.727 -14.062 1 96.12 248 GLU B CA 1
ATOM 5296 C C . GLU B 1 248 ? -2.207 -14.125 -15.531 1 96.12 248 GLU B C 1
ATOM 5298 O O . GLU B 1 248 ? -3.273 -14.344 -16.109 1 96.12 248 GLU B O 1
ATOM 5303 N N . GLY B 1 249 ? -1.065 -14.211 -16.094 1 96.5 249 GLY B N 1
ATOM 5304 C CA . GLY B 1 249 ? -0.948 -14.492 -17.516 1 96.5 249 GLY B CA 1
ATOM 5305 C C . GLY B 1 249 ? -1.388 -15.898 -17.891 1 96.5 249 GLY B C 1
ATOM 5306 O O . GLY B 1 249 ? -1.616 -16.188 -19.062 1 96.5 249 GLY B O 1
ATOM 5307 N N . GLY B 1 250 ? -1.511 -16.797 -16.875 1 97.25 250 GLY B N 1
ATOM 5308 C CA . GLY B 1 250 ? -1.999 -18.125 -17.172 1 97.25 250 GLY B CA 1
ATOM 5309 C C . GLY B 1 250 ? -1.14 -19.219 -16.562 1 97.25 250 GLY B C 1
ATOM 5310 O O . GLY B 1 250 ? -1.056 -20.328 -17.109 1 97.25 250 GLY B O 1
ATOM 5311 N N . TYR B 1 251 ? -0.494 -18.828 -15.422 1 97.88 251 TYR B N 1
ATOM 5312 C CA . TYR B 1 251 ? 0.433 -19.781 -14.828 1 97.88 251 TYR B CA 1
ATOM 5313 C C . TYR B 1 251 ? 1.315 -20.422 -15.891 1 97.88 251 TYR B C 1
ATOM 5315 O O . TYR B 1 251 ? 1.306 -21.641 -16.062 1 97.88 251 TYR B O 1
ATOM 5323 N N . ARG B 1 252 ? 2.119 -19.578 -16.547 1 97.88 252 ARG B N 1
ATOM 5324 C CA . ARG B 1 252 ? 3.021 -19.969 -17.625 1 97.88 252 ARG B CA 1
ATOM 5325 C C . ARG B 1 252 ? 4.426 -20.234 -17.094 1 97.88 252 ARG B C 1
ATOM 5327 O O . ARG B 1 252 ? 5.07 -19.328 -16.562 1 97.88 252 ARG B O 1
ATOM 5334 N N . PHE B 1 253 ? 4.848 -21.438 -17.266 1 98.12 253 PHE B N 1
ATOM 5335 C CA . PHE B 1 253 ? 6.176 -21.891 -16.859 1 98.12 253 PHE B CA 1
ATOM 5336 C C . PHE B 1 253 ? 7.137 -21.906 -18.031 1 98.12 253 PHE B C 1
ATOM 5338 O O . PHE B 1 253 ? 7.055 -22.797 -18.891 1 98.12 253 PHE B O 1
ATOM 5345 N N . PRO B 1 254 ? 8.094 -20.969 -18.094 1 98.25 254 PRO B N 1
ATOM 5346 C CA . PRO B 1 254 ? 8.953 -20.875 -19.281 1 98.25 254 PRO B CA 1
ATOM 5347 C C . PRO B 1 254 ? 9.961 -22.016 -19.375 1 98.25 254 PRO B C 1
ATOM 5349 O O . PRO B 1 254 ? 10.234 -22.688 -18.375 1 98.25 254 PRO B O 1
ATOM 5352 N N . SER B 1 255 ? 10.469 -22.266 -20.578 1 98.5 255 SER B N 1
ATOM 5353 C CA . SER B 1 255 ? 11.484 -23.297 -20.797 1 98.5 255 SER B CA 1
ATOM 5354 C C . SER B 1 255 ? 12.852 -22.844 -20.297 1 98.5 255 SER B C 1
ATOM 5356 O O . SER B 1 255 ? 13.086 -21.641 -20.125 1 98.5 255 SER B O 1
ATOM 5358 N N . ASP B 1 256 ? 13.664 -23.812 -20.078 1 98.31 256 ASP B N 1
ATOM 5359 C CA . ASP B 1 256 ? 15.055 -23.516 -19.734 1 98.31 256 ASP B CA 1
ATOM 5360 C C . ASP B 1 256 ? 15.734 -22.703 -20.828 1 98.31 256 ASP B C 1
ATOM 5362 O O . ASP B 1 256 ? 16.5 -21.781 -20.547 1 98.31 256 ASP B O 1
ATOM 5366 N N . ALA B 1 257 ? 15.43 -23.016 -22.094 1 98.38 257 ALA B N 1
ATOM 5367 C CA . ALA B 1 257 ? 16.047 -22.312 -23.234 1 98.38 257 ALA B CA 1
ATOM 5368 C C . ALA B 1 257 ? 15.711 -20.828 -23.219 1 98.38 257 ALA B C 1
ATOM 5370 O O . ALA B 1 257 ? 16.578 -19.984 -23.484 1 98.38 257 ALA B O 1
ATOM 5371 N N . PHE B 1 258 ? 14.5 -20.547 -23.031 1 98.5 258 PHE B N 1
ATOM 5372 C CA . PHE B 1 258 ? 14.039 -19.172 -22.938 1 98.5 258 PHE B CA 1
ATOM 5373 C C . PHE B 1 258 ? 14.758 -18.438 -21.812 1 98.5 258 PHE B C 1
ATOM 5375 O O . PHE B 1 258 ? 15.281 -17.328 -22 1 98.5 258 PHE B O 1
ATOM 5382 N N . MET B 1 259 ? 14.852 -19.062 -20.578 1 98.81 259 MET B N 1
ATOM 5383 C CA . MET B 1 259 ? 15.445 -18.422 -19.406 1 98.81 259 MET B CA 1
ATOM 5384 C C . MET B 1 259 ? 16.953 -18.312 -19.562 1 98.81 259 MET B C 1
ATOM 5386 O O . MET B 1 259 ? 17.562 -17.344 -19.094 1 98.81 259 MET B O 1
ATOM 5390 N N . ASP B 1 260 ? 17.578 -19.328 -20.188 1 98.62 260 ASP B N 1
ATOM 5391 C CA . ASP B 1 260 ? 19 -19.25 -20.5 1 98.62 260 ASP B CA 1
ATOM 5392 C C . ASP B 1 260 ? 19.312 -18.047 -21.375 1 98.62 260 ASP B C 1
ATOM 5394 O O . ASP B 1 260 ? 20.312 -17.359 -21.172 1 98.62 260 ASP B O 1
ATOM 5398 N N . GLU B 1 261 ? 18.422 -17.828 -22.375 1 98.44 261 GLU B N 1
ATOM 5399 C CA . GLU B 1 261 ? 18.609 -16.719 -23.281 1 98.44 261 GLU B CA 1
ATOM 5400 C C . GLU B 1 261 ? 18.453 -15.375 -22.562 1 98.44 261 GLU B C 1
ATOM 5402 O O . GLU B 1 261 ? 19.234 -14.453 -22.797 1 98.44 261 GLU B O 1
ATOM 5407 N N . ILE B 1 262 ? 17.469 -15.234 -21.703 1 98.62 262 ILE B N 1
ATOM 5408 C CA . ILE B 1 262 ? 17.297 -14.016 -20.906 1 98.62 262 ILE B CA 1
ATOM 5409 C C . ILE B 1 262 ? 18.547 -13.766 -20.078 1 98.62 262 ILE B C 1
ATOM 5411 O O . ILE B 1 262 ? 19.078 -12.648 -20.062 1 98.62 262 ILE B O 1
ATOM 5415 N N . ALA B 1 263 ? 19 -14.805 -19.344 1 98.75 263 ALA B N 1
ATOM 5416 C CA . ALA B 1 263 ? 20.188 -14.695 -18.5 1 98.75 263 ALA B CA 1
ATOM 5417 C C . ALA B 1 263 ? 21.391 -14.227 -19.312 1 98.75 263 ALA B C 1
ATOM 5419 O O . ALA B 1 263 ? 22.141 -13.344 -18.875 1 98.75 263 ALA B O 1
ATOM 5420 N N . ALA B 1 264 ? 21.578 -14.82 -20.484 1 98.5 264 ALA B N 1
ATOM 5421 C CA . ALA B 1 264 ? 22.734 -14.508 -21.344 1 98.5 264 ALA B CA 1
ATOM 5422 C C . ALA B 1 264 ? 22.672 -13.055 -21.797 1 98.5 264 ALA B C 1
ATOM 5424 O O . ALA B 1 264 ? 23.688 -12.359 -21.781 1 98.5 264 ALA B O 1
ATOM 5425 N N . VAL B 1 265 ? 21.516 -12.586 -22.281 1 98.31 265 VAL B N 1
ATOM 5426 C CA . VAL B 1 265 ? 21.375 -11.25 -22.844 1 98.31 265 VAL B CA 1
ATOM 5427 C C . VAL B 1 265 ? 21.547 -10.203 -21.75 1 98.31 265 VAL B C 1
ATOM 5429 O O . VAL B 1 265 ? 22.203 -9.188 -21.953 1 98.31 265 VAL B O 1
ATOM 5432 N N . VAL B 1 266 ? 20.906 -10.438 -20.578 1 98 266 VAL B N 1
ATOM 5433 C CA . VAL B 1 266 ? 21 -9.5 -19.469 1 98 266 VAL B CA 1
ATOM 5434 C C . VAL B 1 266 ? 22.453 -9.391 -19 1 98 266 VAL B C 1
ATOM 5436 O O . VAL B 1 266 ? 22.938 -8.297 -18.688 1 98 266 VAL B O 1
ATOM 5439 N N . ASP B 1 267 ? 23.172 -10.484 -18.984 1 97.88 267 ASP B N 1
ATOM 5440 C CA . ASP B 1 267 ? 24.594 -10.484 -18.609 1 97.88 267 ASP B CA 1
ATOM 5441 C C . ASP B 1 267 ? 25.438 -9.773 -19.656 1 97.88 267 ASP B C 1
ATOM 5443 O O . ASP B 1 267 ? 26.297 -8.969 -19.312 1 97.88 267 ASP B O 1
ATOM 5447 N N . GLU B 1 268 ? 25.203 -10.102 -20.922 1 97.75 268 GLU B N 1
ATOM 5448 C CA . GLU B 1 268 ? 25.969 -9.539 -22.031 1 97.75 268 GLU B CA 1
ATOM 5449 C C . GLU B 1 268 ? 25.891 -8.016 -22.031 1 97.75 268 GLU B C 1
ATOM 5451 O O . GLU B 1 268 ? 26.891 -7.348 -22.312 1 97.75 268 GLU B O 1
ATOM 5456 N N . HIS B 1 269 ? 24.766 -7.469 -21.734 1 97.38 269 HIS B N 1
ATOM 5457 C CA . HIS B 1 269 ? 24.562 -6.031 -21.891 1 97.38 269 HIS B CA 1
ATOM 5458 C C . HIS B 1 269 ? 24.5 -5.344 -20.531 1 97.38 269 HIS B C 1
ATOM 5460 O O . HIS B 1 269 ? 24.219 -4.145 -20.438 1 97.38 269 HIS B O 1
ATOM 5466 N N . ASP B 1 270 ? 24.703 -6.082 -19.406 1 96.94 270 ASP B N 1
ATOM 5467 C CA . ASP B 1 270 ? 24.688 -5.551 -18.047 1 96.94 270 ASP B CA 1
ATOM 5468 C C . ASP B 1 270 ? 23.359 -4.863 -17.734 1 96.94 270 ASP B C 1
ATOM 5470 O O . ASP B 1 270 ? 23.344 -3.715 -17.281 1 96.94 270 ASP B O 1
ATOM 5474 N N . ILE B 1 271 ? 22.297 -5.488 -18.109 1 97.94 271 ILE B N 1
ATOM 5475 C CA . ILE B 1 271 ? 20.953 -4.969 -17.875 1 97.94 271 ILE B CA 1
ATOM 5476 C C . ILE B 1 271 ? 20.469 -5.41 -16.484 1 97.94 271 ILE B C 1
ATOM 5478 O O . ILE B 1 271 ? 20.609 -6.574 -16.125 1 97.94 271 ILE B O 1
ATOM 5482 N N . THR B 1 272 ? 19.922 -4.484 -15.695 1 98.69 272 THR B N 1
ATOM 5483 C CA . THR B 1 272 ? 19.328 -4.812 -14.406 1 98.69 272 THR B CA 1
ATOM 5484 C C . THR B 1 272 ? 18.109 -5.73 -14.586 1 98.69 272 THR B C 1
ATOM 5486 O O . THR B 1 272 ? 17.172 -5.387 -15.297 1 98.69 272 THR B O 1
ATOM 5489 N N . LEU B 1 273 ? 18.172 -6.875 -13.992 1 98.88 273 LEU B N 1
ATOM 5490 C CA . LEU B 1 273 ? 17.062 -7.82 -14.055 1 98.88 273 LEU B CA 1
ATOM 5491 C C . LEU B 1 273 ? 16.234 -7.758 -12.781 1 98.88 273 LEU B C 1
ATOM 5493 O O . LEU B 1 273 ? 16.719 -8.039 -11.688 1 98.88 273 LEU B O 1
ATOM 5497 N N . VAL B 1 274 ? 14.984 -7.387 -12.891 1 98.94 274 VAL B N 1
ATOM 5498 C CA . VAL B 1 274 ? 14.023 -7.367 -11.789 1 98.94 274 VAL B CA 1
ATOM 5499 C C . VAL B 1 274 ? 13.141 -8.609 -11.852 1 98.94 274 VAL B C 1
ATOM 5501 O O . VAL B 1 274 ? 12.414 -8.812 -12.828 1 98.94 274 VAL B O 1
ATOM 5504 N N . ALA B 1 275 ? 13.211 -9.422 -10.836 1 98.94 275 ALA B N 1
ATOM 5505 C CA . ALA B 1 275 ? 12.32 -10.57 -10.727 1 98.94 275 ALA B CA 1
ATOM 5506 C C . ALA B 1 275 ? 11.117 -10.25 -9.852 1 98.94 275 ALA B C 1
ATOM 5508 O O . ALA B 1 275 ? 11.266 -9.945 -8.664 1 98.94 275 ALA B O 1
ATOM 5509 N N . ASP B 1 276 ? 9.961 -10.234 -10.461 1 98.94 276 ASP B N 1
ATOM 5510 C CA . ASP B 1 276 ? 8.711 -10.141 -9.711 1 98.94 276 ASP B CA 1
ATOM 5511 C C . ASP B 1 276 ? 8.336 -11.492 -9.094 1 98.94 276 ASP B C 1
ATOM 5513 O O . ASP B 1 276 ? 7.809 -12.367 -9.781 1 98.94 276 ASP B O 1
ATOM 5517 N N . GLU B 1 277 ? 8.625 -11.633 -7.812 1 98.88 277 GLU B N 1
ATOM 5518 C CA . GLU B 1 277 ? 8.469 -12.875 -7.074 1 98.88 277 GLU B CA 1
ATOM 5519 C C . GLU B 1 277 ? 7.266 -12.82 -6.137 1 98.88 277 GLU B C 1
ATOM 5521 O O . GLU B 1 277 ? 7.191 -13.578 -5.164 1 98.88 277 GLU B O 1
ATOM 5526 N N . ILE B 1 278 ? 6.324 -11.945 -6.422 1 98.69 278 ILE B N 1
ATOM 5527 C CA . ILE B 1 278 ? 5.211 -11.656 -5.527 1 98.69 278 ILE B CA 1
ATOM 5528 C C . ILE B 1 278 ? 4.336 -12.898 -5.367 1 98.69 278 ILE B C 1
ATOM 5530 O O . ILE B 1 278 ? 3.885 -13.211 -4.266 1 98.69 278 ILE B O 1
ATOM 5534 N N . GLN B 1 279 ? 4.109 -13.609 -6.41 1 97.88 279 GLN B N 1
ATOM 5535 C CA . GLN B 1 279 ? 3.287 -14.805 -6.293 1 97.88 279 GLN B CA 1
ATOM 5536 C C . GLN B 1 279 ? 4.148 -16.062 -6.277 1 97.88 279 GLN B C 1
ATOM 5538 O O . GLN B 1 279 ? 3.85 -17.016 -5.551 1 97.88 279 GLN B O 1
ATOM 5543 N N . SER B 1 280 ? 5.262 -16.109 -7.027 1 98.19 280 SER B N 1
ATOM 5544 C CA . SER B 1 280 ? 6.039 -17.312 -7.242 1 98.19 280 SER B CA 1
ATOM 5545 C C . SER B 1 280 ? 7.082 -17.516 -6.145 1 98.19 280 SER B C 1
ATOM 5547 O O . SER B 1 280 ? 7.637 -18.594 -5.988 1 98.19 280 SER B O 1
ATOM 5549 N N . GLY B 1 281 ? 7.379 -16.469 -5.379 1 98.31 281 GLY B N 1
ATOM 5550 C CA . GLY B 1 281 ? 8.453 -16.531 -4.398 1 98.31 281 GLY B CA 1
ATOM 5551 C C . GLY B 1 281 ? 7.992 -17.047 -3.047 1 98.31 281 GLY B C 1
ATOM 5552 O O . GLY B 1 281 ? 6.902 -17.609 -2.928 1 98.31 281 GLY B O 1
ATOM 5553 N N . VAL B 1 282 ? 8.906 -17.062 -2.154 1 98.31 282 VAL B N 1
ATOM 5554 C CA . VAL B 1 282 ? 8.703 -17.391 -0.75 1 98.31 282 VAL B CA 1
ATOM 5555 C C . VAL B 1 282 ? 8.312 -18.859 -0.619 1 98.31 282 VAL B C 1
ATOM 5557 O O . VAL B 1 282 ? 7.32 -19.203 0.027 1 98.31 282 VAL B O 1
ATOM 5560 N N . GLY B 1 283 ? 8.898 -19.719 -1.394 1 98.44 283 GLY B N 1
ATOM 5561 C CA . GLY B 1 283 ? 8.836 -21.156 -1.206 1 98.44 283 GLY B CA 1
ATOM 5562 C C . GLY B 1 283 ? 7.734 -21.812 -2.012 1 98.44 283 GLY B C 1
ATOM 5563 O O . GLY B 1 283 ? 7.688 -23.047 -2.123 1 98.44 283 GLY B O 1
ATOM 5564 N N . ARG B 1 284 ? 6.832 -21.078 -2.645 1 97.75 284 ARG B N 1
ATOM 5565 C CA . ARG B 1 284 ? 5.605 -21.531 -3.293 1 97.75 284 ARG B CA 1
ATOM 5566 C C . ARG B 1 284 ? 5.91 -22.594 -4.348 1 97.75 284 ARG B C 1
ATOM 5568 O O . ARG B 1 284 ? 5.176 -23.578 -4.48 1 97.75 284 ARG B O 1
ATOM 5575 N N . THR B 1 285 ? 7.047 -22.453 -5.035 1 98.44 285 THR B N 1
ATOM 5576 C CA . THR B 1 285 ? 7.34 -23.281 -6.203 1 98.44 285 THR B CA 1
ATOM 5577 C C . THR B 1 285 ? 8.273 -24.438 -5.832 1 98.44 285 THR B C 1
ATOM 5579 O O . THR B 1 285 ? 8.719 -25.188 -6.703 1 98.44 285 THR B O 1
ATOM 5582 N N . GLY B 1 286 ? 8.547 -24.562 -4.582 1 98.62 286 GLY B N 1
ATOM 5583 C CA . GLY B 1 286 ? 9.453 -25.609 -4.133 1 98.62 286 GLY B CA 1
ATOM 5584 C C . GLY B 1 286 ? 10.867 -25.109 -3.916 1 98.62 286 GLY B C 1
ATOM 5585 O O . GLY B 1 286 ? 11.695 -25.812 -3.328 1 98.62 286 GLY B O 1
ATOM 5586 N N . GLU B 1 287 ? 11.164 -24 -4.445 1 98.62 287 GLU B N 1
ATOM 5587 C CA . GLU B 1 287 ? 12.359 -23.219 -4.156 1 98.62 287 GLU B CA 1
ATOM 5588 C C . GLU B 1 287 ? 12.008 -21.875 -3.521 1 98.62 287 GLU B C 1
ATOM 5590 O O . GLU B 1 287 ? 10.859 -21.422 -3.607 1 98.62 287 GLU B O 1
ATOM 5595 N N . MET B 1 288 ? 12.938 -21.25 -2.83 1 98.69 288 MET B N 1
ATOM 5596 C CA . MET B 1 288 ? 12.641 -19.984 -2.152 1 98.69 288 MET B CA 1
ATOM 5597 C C . MET B 1 288 ? 12.117 -18.953 -3.141 1 98.69 288 MET B C 1
ATOM 5599 O O . MET B 1 288 ? 11.156 -18.234 -2.852 1 98.69 288 MET B O 1
ATOM 5603 N N . TRP B 1 289 ? 12.828 -18.891 -4.223 1 98.81 289 TRP B N 1
ATOM 5604 C CA . TRP B 1 289 ? 12.43 -17.969 -5.285 1 98.81 289 TRP B CA 1
ATOM 5605 C C . TRP B 1 289 ? 12.195 -18.719 -6.59 1 98.81 289 TRP B C 1
ATOM 5607 O O . TRP B 1 289 ? 12.898 -19.688 -6.898 1 98.81 289 TRP B O 1
ATOM 5617 N N . GLY B 1 290 ? 11.086 -18.266 -7.359 1 98.81 290 GLY B N 1
ATOM 5618 C CA . GLY B 1 290 ? 10.859 -18.844 -8.672 1 98.81 290 GLY B CA 1
ATOM 5619 C C . GLY B 1 290 ? 12.078 -18.781 -9.578 1 98.81 290 GLY B C 1
ATOM 5620 O O . GLY B 1 290 ? 12.312 -19.703 -10.367 1 98.81 290 GLY B O 1
ATOM 5621 N N . SER B 1 291 ? 12.891 -17.812 -9.438 1 98.81 291 SER B N 1
ATOM 5622 C CA . SER B 1 291 ? 14.117 -17.594 -10.203 1 98.81 291 SER B CA 1
ATOM 5623 C C . SER B 1 291 ? 15.109 -18.734 -9.977 1 98.81 291 SER B C 1
ATOM 5625 O O . SER B 1 291 ? 15.906 -19.062 -10.859 1 98.81 291 SER B O 1
ATOM 5627 N N . ASP B 1 292 ? 15.031 -19.375 -8.805 1 98.75 292 ASP B N 1
ATOM 5628 C CA . ASP B 1 292 ? 15.984 -20.406 -8.422 1 98.75 292 ASP B CA 1
ATOM 5629 C C . ASP B 1 292 ? 15.844 -21.656 -9.305 1 98.75 292 ASP B C 1
ATOM 5631 O O . ASP B 1 292 ? 16.719 -22.5 -9.328 1 98.75 292 ASP B O 1
ATOM 5635 N N . HIS B 1 293 ? 14.758 -21.781 -10.031 1 98.62 293 HIS B N 1
ATOM 5636 C CA . HIS B 1 293 ? 14.531 -22.922 -10.922 1 98.62 293 HIS B CA 1
ATOM 5637 C C . HIS B 1 293 ? 15.258 -22.734 -12.25 1 98.62 293 HIS B C 1
ATOM 5639 O O . HIS B 1 293 ? 15.359 -23.672 -13.039 1 98.62 293 HIS B O 1
ATOM 5645 N N . TYR B 1 294 ? 15.766 -21.516 -12.5 1 98.62 294 TYR B N 1
ATOM 5646 C CA . TYR B 1 294 ? 16.266 -21.172 -13.82 1 98.62 294 TYR B CA 1
ATOM 5647 C C . TYR B 1 294 ? 17.656 -20.562 -13.742 1 98.62 294 TYR B C 1
ATOM 5649 O O . TYR B 1 294 ? 18.219 -20.406 -12.648 1 98.62 294 TYR B O 1
ATOM 5657 N N . ALA B 1 295 ? 18.203 -20.219 -14.93 1 98.38 295 ALA B N 1
ATOM 5658 C CA . ALA B 1 295 ? 19.578 -19.734 -15 1 98.38 295 ALA B CA 1
ATOM 5659 C C . ALA B 1 295 ? 19.656 -18.25 -14.664 1 98.38 295 ALA B C 1
ATOM 5661 O O . ALA B 1 295 ? 20.734 -17.719 -14.406 1 98.38 295 ALA B O 1
ATOM 5662 N N . ILE B 1 296 ? 18.516 -17.562 -14.539 1 98.5 296 ILE B N 1
ATOM 5663 C CA . ILE B 1 296 ? 18.531 -16.125 -14.32 1 98.5 296 ILE B CA 1
ATOM 5664 C C . ILE B 1 296 ? 19 -15.836 -12.891 1 98.5 296 ILE B C 1
ATOM 5666 O O . ILE B 1 296 ? 18.703 -16.609 -11.969 1 98.5 296 ILE B O 1
ATOM 5670 N N . GLU B 1 297 ? 19.688 -14.766 -12.703 1 98.31 297 GLU B N 1
ATOM 5671 C CA . GLU B 1 297 ? 20.094 -14.203 -11.422 1 98.31 297 GLU B CA 1
ATOM 5672 C C . GLU B 1 297 ? 19.594 -12.773 -11.266 1 98.31 297 GLU B C 1
ATOM 5674 O O . GLU B 1 297 ? 20.234 -11.828 -11.727 1 98.31 297 GLU B O 1
ATOM 5679 N N . PRO B 1 298 ? 18.547 -12.594 -10.555 1 98.81 298 PRO B N 1
ATOM 5680 C CA . PRO B 1 298 ? 17.953 -11.258 -10.438 1 98.81 298 PRO B CA 1
ATOM 5681 C C . PRO B 1 298 ? 18.891 -10.273 -9.727 1 98.81 298 PRO B C 1
ATOM 5683 O O . PRO B 1 298 ? 19.609 -10.656 -8.797 1 98.81 298 PRO B O 1
ATOM 5686 N N . ASP B 1 299 ? 18.859 -9.016 -10.164 1 98.81 299 ASP B N 1
ATOM 5687 C CA . ASP B 1 299 ? 19.516 -7.91 -9.469 1 98.81 299 ASP B CA 1
ATOM 5688 C C . ASP B 1 299 ? 18.594 -7.309 -8.406 1 98.81 299 ASP B C 1
ATOM 5690 O O . ASP B 1 299 ? 19.062 -6.734 -7.426 1 98.81 299 ASP B O 1
ATOM 5694 N N . VAL B 1 300 ? 17.344 -7.383 -8.625 1 98.94 300 VAL B N 1
ATOM 5695 C CA . VAL B 1 300 ? 16.297 -6.887 -7.738 1 98.94 300 VAL B CA 1
ATOM 5696 C C . VAL B 1 300 ? 15.164 -7.91 -7.648 1 98.94 300 VAL B C 1
ATOM 5698 O O . VAL B 1 300 ? 14.773 -8.508 -8.656 1 98.94 300 VAL B O 1
ATOM 5701 N N . ILE B 1 301 ? 14.68 -8.156 -6.469 1 98.94 301 ILE B N 1
ATOM 5702 C CA . ILE B 1 301 ? 13.492 -8.984 -6.254 1 98.94 301 ILE B CA 1
ATOM 5703 C C . ILE B 1 301 ? 12.391 -8.141 -5.629 1 98.94 301 ILE B C 1
ATOM 5705 O O . ILE B 1 301 ? 12.617 -7.438 -4.641 1 98.94 301 ILE B O 1
ATOM 5709 N N . ALA B 1 302 ? 11.25 -8.062 -6.266 1 98.94 302 ALA B N 1
ATOM 5710 C CA . ALA B 1 302 ? 10.023 -7.559 -5.648 1 98.94 302 ALA B CA 1
ATOM 5711 C C . ALA B 1 302 ? 9.195 -8.695 -5.062 1 98.94 302 ALA B C 1
ATOM 5713 O O . ALA B 1 302 ? 8.883 -9.664 -5.758 1 98.94 302 ALA B O 1
ATOM 5714 N N . SER B 1 303 ? 8.852 -8.625 -3.807 1 98.81 303 SER B N 1
ATOM 5715 C CA . SER B 1 303 ? 8.086 -9.656 -3.119 1 98.81 303 SER B CA 1
ATOM 5716 C C . SER B 1 303 ? 6.973 -9.039 -2.273 1 98.81 303 SER B C 1
ATOM 5718 O O . SER B 1 303 ? 6.992 -7.844 -1.987 1 98.81 303 SER B O 1
ATOM 5720 N N . ALA B 1 304 ? 5.961 -9.859 -1.956 1 98.38 304 ALA B N 1
ATOM 5721 C CA . ALA B 1 304 ? 4.828 -9.43 -1.139 1 98.38 304 ALA B CA 1
ATOM 5722 C C . ALA B 1 304 ? 3.971 -10.625 -0.727 1 98.38 304 ALA B C 1
ATOM 5724 O O . ALA B 1 304 ? 4.473 -11.586 -0.135 1 98.38 304 ALA B O 1
ATOM 5725 N N . LYS B 1 305 ? 2.67 -10.516 -0.983 1 96.56 305 LYS B N 1
ATOM 5726 C CA . LYS B 1 305 ? 1.649 -11.523 -0.707 1 96.56 305 LYS B CA 1
ATOM 5727 C C . LYS B 1 305 ? 2.016 -12.352 0.52 1 96.56 305 LYS B C 1
ATOM 5729 O O . LYS B 1 305 ? 1.761 -11.938 1.653 1 96.56 305 LYS B O 1
ATOM 5734 N N . GLY B 1 306 ? 2.729 -13.453 0.414 1 95.75 306 GLY B N 1
ATOM 5735 C CA . GLY B 1 306 ? 3.072 -14.32 1.53 1 95.75 306 GLY B CA 1
ATOM 5736 C C . GLY B 1 306 ? 3.754 -13.578 2.67 1 95.75 306 GLY B C 1
ATOM 5737 O O . GLY B 1 306 ? 3.693 -14.016 3.82 1 95.75 306 GLY B O 1
ATOM 5738 N N . LEU B 1 307 ? 4.293 -12.453 2.422 1 97.5 307 LEU B N 1
ATOM 5739 C CA . LEU B 1 307 ? 5.039 -11.664 3.395 1 97.5 307 LEU B CA 1
ATOM 5740 C C . LEU B 1 307 ? 4.121 -10.703 4.137 1 97.5 307 LEU B C 1
ATOM 5742 O O . LEU B 1 307 ? 4.5 -10.148 5.172 1 97.5 307 LEU B O 1
ATOM 5746 N N . ARG B 1 308 ? 2.967 -10.484 3.699 1 96.38 308 ARG B N 1
ATOM 5747 C CA . ARG B 1 308 ? 1.957 -9.586 4.254 1 96.38 308 ARG B CA 1
ATOM 5748 C C . ARG B 1 308 ? 2.383 -8.125 4.117 1 96.38 308 ARG B C 1
ATOM 5750 O O . ARG B 1 308 ? 1.652 -7.219 4.52 1 96.38 308 ARG B O 1
ATOM 5757 N N . VAL B 1 309 ? 3.559 -7.832 3.619 1 97.94 309 VAL B N 1
ATOM 5758 C CA . VAL B 1 309 ? 4.078 -6.516 3.264 1 97.94 309 VAL B CA 1
ATOM 5759 C C . VAL B 1 309 ? 4.652 -6.551 1.85 1 97.94 309 VAL B C 1
ATOM 5761 O O . VAL B 1 309 ? 4.727 -7.613 1.23 1 97.94 309 VAL B O 1
ATOM 5764 N N . GLY B 1 310 ? 4.934 -5.367 1.274 1 98.38 310 GLY B N 1
ATOM 5765 C CA . GLY B 1 310 ? 5.789 -5.297 0.101 1 98.38 310 GLY B CA 1
ATOM 5766 C C . GLY B 1 310 ? 7.266 -5.23 0.441 1 98.38 310 GLY B C 1
ATOM 5767 O O . GLY B 1 310 ? 7.652 -4.582 1.414 1 98.38 310 GLY B O 1
ATOM 5768 N N . ALA B 1 311 ? 8.094 -5.891 -0.292 1 98.88 311 ALA B N 1
ATOM 5769 C CA . ALA B 1 311 ? 9.539 -5.879 -0.077 1 98.88 311 ALA B CA 1
ATOM 5770 C C . ALA B 1 311 ? 10.289 -5.754 -1.399 1 98.88 311 ALA B C 1
ATOM 5772 O O . ALA B 1 311 ? 10.055 -6.531 -2.328 1 98.88 311 ALA B O 1
ATOM 5773 N N . THR B 1 312 ? 11.047 -4.754 -1.541 1 98.94 312 THR B N 1
ATOM 5774 C CA . THR B 1 312 ? 12.031 -4.629 -2.607 1 98.94 312 THR B CA 1
ATOM 5775 C C . THR B 1 312 ? 13.43 -4.977 -2.098 1 98.94 312 THR B C 1
ATOM 5777 O O . THR B 1 312 ? 13.938 -4.332 -1.182 1 98.94 312 THR B O 1
ATOM 5780 N N . ILE B 1 313 ? 14 -6.02 -2.605 1 98.94 313 ILE B N 1
ATOM 5781 C CA . ILE B 1 313 ? 15.258 -6.555 -2.109 1 98.94 313 ILE B CA 1
ATOM 5782 C C . ILE B 1 313 ? 16.328 -6.445 -3.193 1 98.94 313 ILE B C 1
ATOM 5784 O O . ILE B 1 313 ? 16.094 -6.809 -4.348 1 98.94 313 ILE B O 1
ATOM 5788 N N . SER B 1 314 ? 17.5 -5.965 -2.877 1 98.94 314 SER B N 1
ATOM 5789 C CA . SER B 1 314 ? 18.609 -5.824 -3.818 1 98.94 314 SER B CA 1
ATOM 5790 C C . SER B 1 314 ? 19.938 -5.641 -3.088 1 98.94 314 SER B C 1
ATOM 5792 O O . SER B 1 314 ? 20.016 -5.828 -1.872 1 98.94 314 SER B O 1
ATOM 5794 N N . ARG B 1 315 ? 21.016 -5.473 -3.865 1 98.69 315 ARG B N 1
ATOM 5795 C CA . ARG B 1 315 ? 22.297 -5.066 -3.32 1 98.69 315 ARG B CA 1
ATOM 5796 C C . ARG B 1 315 ? 22.281 -3.607 -2.877 1 98.69 315 ARG B C 1
ATOM 5798 O O . ARG B 1 315 ? 21.562 -2.791 -3.457 1 98.69 315 ARG B O 1
ATOM 5805 N N . SER B 1 316 ? 23.047 -3.299 -1.898 1 98.19 316 SER B N 1
ATOM 5806 C CA . SER B 1 316 ? 23.094 -1.942 -1.36 1 98.19 316 SER B CA 1
ATOM 5807 C C . SER B 1 316 ? 23.469 -0.932 -2.438 1 98.19 316 SER B C 1
ATOM 5809 O O . SER B 1 316 ? 23 0.207 -2.42 1 98.19 316 SER B O 1
ATOM 5811 N N . ASP B 1 317 ? 24.281 -1.348 -3.41 1 97.56 317 ASP B N 1
ATOM 5812 C CA . ASP B 1 317 ? 24.781 -0.405 -4.402 1 97.56 317 ASP B CA 1
ATOM 5813 C C . ASP B 1 317 ? 23.719 -0.078 -5.449 1 97.56 317 ASP B C 1
ATOM 5815 O O . ASP B 1 317 ? 23.875 0.88 -6.211 1 97.56 317 ASP B O 1
ATOM 5819 N N . VAL B 1 318 ? 22.656 -0.861 -5.555 1 97.94 318 VAL B N 1
ATOM 5820 C CA . VAL B 1 318 ? 21.562 -0.592 -6.484 1 97.94 318 VAL B CA 1
ATOM 5821 C C . VAL B 1 318 ? 20.609 0.443 -5.883 1 97.94 318 VAL B C 1
ATOM 5823 O O . VAL B 1 318 ? 19.953 1.19 -6.613 1 97.94 318 VAL B O 1
ATOM 5826 N N . PHE B 1 319 ? 20.5 0.499 -4.57 1 98.19 319 PHE B N 1
ATOM 5827 C CA . PHE B 1 319 ? 19.656 1.485 -3.898 1 98.19 319 PHE B CA 1
ATOM 5828 C C . PHE B 1 319 ? 20.328 2.854 -3.896 1 98.19 319 PHE B C 1
ATOM 5830 O O . PHE B 1 319 ? 21.562 2.949 -3.789 1 98.19 319 PHE B O 1
ATOM 5837 N N . PRO B 1 320 ? 19.516 3.904 -3.988 1 96.94 320 PRO B N 1
ATOM 5838 C CA . PRO B 1 320 ? 20.125 5.227 -3.826 1 96.94 320 PRO B CA 1
ATOM 5839 C C . PRO B 1 320 ? 20.734 5.43 -2.441 1 96.94 320 PRO B C 1
ATOM 5841 O O . PRO B 1 320 ? 20.125 5.047 -1.435 1 96.94 320 PRO B O 1
ATOM 5844 N N . GLU B 1 321 ? 21.906 6.062 -2.391 1 94.88 321 GLU B N 1
ATOM 5845 C CA . GLU B 1 321 ? 22.547 6.379 -1.124 1 94.88 321 GLU B CA 1
ATOM 5846 C C . GLU B 1 321 ? 21.922 7.602 -0.467 1 94.88 321 GLU B C 1
ATOM 5848 O O . GLU B 1 321 ? 21.875 7.703 0.761 1 94.88 321 GLU B O 1
ATOM 5853 N N . GLU B 1 322 ? 21.469 8.492 -1.328 1 95.06 322 GLU B N 1
ATOM 5854 C CA . GLU B 1 322 ? 20.859 9.719 -0.82 1 95.06 322 GLU B CA 1
ATOM 5855 C C . GLU B 1 322 ? 19.547 9.43 -0.11 1 95.06 322 GLU B C 1
ATOM 5857 O O . GLU B 1 322 ? 18.625 8.852 -0.698 1 95.06 322 GLU B O 1
ATOM 5862 N N . THR B 1 323 ? 19.453 9.82 1.164 1 93.38 323 THR B N 1
ATOM 5863 C CA . THR B 1 323 ? 18.219 9.656 1.929 1 93.38 323 THR B CA 1
ATOM 5864 C C . THR B 1 323 ? 17.078 10.469 1.31 1 93.38 323 THR B C 1
ATOM 5866 O O . THR B 1 323 ? 17.312 11.523 0.716 1 93.38 323 THR B O 1
ATOM 5869 N N . GLY B 1 324 ? 15.906 9.945 1.405 1 92.75 324 GLY B N 1
ATOM 5870 C CA . GLY B 1 324 ? 14.727 10.648 0.917 1 92.75 324 GLY B CA 1
ATOM 5871 C C . GLY B 1 324 ? 14.359 10.281 -0.507 1 92.75 324 GLY B C 1
ATOM 5872 O O . GLY B 1 324 ? 13.25 10.578 -0.961 1 92.75 324 GLY B O 1
ATOM 5873 N N . ARG B 1 325 ? 15.211 9.562 -1.247 1 95.31 325 ARG B N 1
ATOM 5874 C CA . ARG B 1 325 ? 14.938 9.156 -2.623 1 95.31 325 ARG B CA 1
ATOM 5875 C C . ARG B 1 325 ? 13.766 8.18 -2.682 1 95.31 325 ARG B C 1
ATOM 5877 O O . ARG B 1 325 ? 12.93 8.266 -3.582 1 95.31 325 ARG B O 1
ATOM 5884 N N . ILE B 1 326 ? 13.719 7.223 -1.833 1 95.38 326 ILE B N 1
ATOM 5885 C CA . ILE B 1 326 ? 12.586 6.316 -1.681 1 95.38 326 ILE B CA 1
ATOM 5886 C C . ILE B 1 326 ? 12.062 6.375 -0.246 1 95.38 326 ILE B C 1
ATOM 5888 O O . ILE B 1 326 ? 12.836 6.598 0.691 1 95.38 326 ILE B O 1
ATOM 5892 N N . SER B 1 327 ? 10.805 6.297 -0.16 1 94.62 327 SER B N 1
ATOM 5893 C CA . SER B 1 327 ? 10.188 6.352 1.16 1 94.62 327 SER B CA 1
ATOM 5894 C C . SER B 1 327 ? 8.734 5.883 1.112 1 94.62 327 SER B C 1
ATOM 5896 O O . SER B 1 327 ? 8.125 5.855 0.044 1 94.62 327 SER B O 1
ATOM 5898 N N . SER B 1 328 ? 8.266 5.449 2.182 1 92.75 328 SER B N 1
ATOM 5899 C CA . SER B 1 328 ? 6.883 5.074 2.469 1 92.75 328 SER B CA 1
ATOM 5900 C C . SER B 1 328 ? 6.535 5.324 3.934 1 92.75 328 SER B C 1
ATOM 5902 O O . SER B 1 328 ? 7.203 4.809 4.832 1 92.75 328 SER B O 1
ATOM 5904 N N . THR B 1 329 ? 5.48 6.086 4.207 1 88.81 329 THR B N 1
ATOM 5905 C CA . THR B 1 329 ? 5.176 6.426 5.59 1 88.81 329 THR B CA 1
ATOM 5906 C C . THR B 1 329 ? 5.07 5.168 6.449 1 88.81 329 THR B C 1
ATOM 5908 O O . THR B 1 329 ? 5.77 5.035 7.453 1 88.81 329 THR B O 1
ATOM 5911 N N . TRP B 1 330 ? 4.332 4.211 6.023 1 90.56 330 TRP B N 1
ATOM 5912 C CA . TRP B 1 330 ? 4.086 3.021 6.832 1 90.56 330 TRP B CA 1
ATOM 5913 C C . TRP B 1 330 ? 5.051 1.9 6.453 1 90.56 330 TRP B C 1
ATOM 5915 O O . TRP B 1 330 ? 4.973 0.798 7 1 90.56 330 TRP B O 1
ATOM 5925 N N . GLY B 1 331 ? 5.961 2.184 5.492 1 92.19 331 GLY B N 1
ATOM 5926 C CA . GLY B 1 331 ? 6.969 1.182 5.188 1 92.19 331 GLY B CA 1
ATOM 5927 C C . GLY B 1 331 ? 7.828 0.816 6.383 1 92.19 331 GLY B C 1
ATOM 5928 O O . GLY B 1 331 ? 8.273 1.693 7.125 1 92.19 331 GLY B O 1
ATOM 5929 N N . ALA B 1 332 ? 7.996 -0.46 6.645 1 92.25 332 ALA B N 1
ATOM 5930 C CA . ALA B 1 332 ? 8.719 -0.965 7.812 1 92.25 332 ALA B CA 1
ATOM 5931 C C . ALA B 1 332 ? 8.047 -0.516 9.109 1 92.25 332 ALA B C 1
ATOM 5933 O O . ALA B 1 332 ? 8.703 -0.392 10.141 1 92.25 332 ALA B O 1
ATOM 5934 N N . GLY B 1 333 ? 6.793 -0.184 8.992 1 94.81 333 GLY B N 1
ATOM 5935 C CA . GLY B 1 333 ? 6.094 0.329 10.164 1 94.81 333 GLY B CA 1
ATOM 5936 C C . GLY B 1 333 ? 4.875 -0.49 10.539 1 94.81 333 GLY B C 1
ATOM 5937 O O . GLY B 1 333 ? 4.254 -0.252 11.578 1 94.81 333 GLY B O 1
ATOM 5938 N N . ASP B 1 334 ? 4.477 -1.411 9.648 1 96.81 334 ASP B N 1
ATOM 5939 C CA . ASP B 1 334 ? 3.379 -2.326 9.945 1 96.81 334 ASP B CA 1
ATOM 5940 C C . ASP B 1 334 ? 3.842 -3.457 10.859 1 96.81 334 ASP B C 1
ATOM 5942 O O . ASP B 1 334 ? 4.359 -4.473 10.391 1 96.81 334 ASP B O 1
ATOM 5946 N N . ILE B 1 335 ? 3.574 -3.328 12.133 1 96.69 335 ILE B N 1
ATOM 5947 C CA . ILE B 1 335 ? 4.18 -4.156 13.172 1 96.69 335 ILE B CA 1
ATOM 5948 C C . ILE B 1 335 ? 3.678 -5.59 13.047 1 96.69 335 ILE B C 1
ATOM 5950 O O . ILE B 1 335 ? 4.473 -6.531 12.969 1 96.69 335 ILE B O 1
ATOM 5954 N N . ILE B 1 336 ? 2.438 -5.777 12.922 1 96.44 336 ILE B N 1
ATOM 5955 C CA . ILE B 1 336 ? 1.867 -7.117 12.977 1 96.44 336 ILE B CA 1
ATOM 5956 C C . ILE B 1 336 ? 2.084 -7.82 11.633 1 96.44 336 ILE B C 1
ATOM 5958 O O . ILE B 1 336 ? 2.291 -9.039 11.586 1 96.44 336 ILE B O 1
ATOM 5962 N N . ALA B 1 337 ? 1.985 -7.109 10.508 1 96.94 337 ALA B N 1
ATOM 5963 C CA . ALA B 1 337 ? 2.25 -7.715 9.203 1 96.94 337 ALA B CA 1
ATOM 5964 C C . ALA B 1 337 ? 3.693 -8.195 9.109 1 96.94 337 ALA B C 1
ATOM 5966 O O . ALA B 1 337 ? 3.959 -9.273 8.57 1 96.94 337 ALA B O 1
ATOM 5967 N N . SER B 1 338 ? 4.629 -7.359 9.641 1 97.5 338 SER B N 1
ATOM 5968 C CA . SER B 1 338 ? 6.031 -7.758 9.625 1 97.5 338 SER B CA 1
ATOM 5969 C C . SER B 1 338 ? 6.266 -9 10.477 1 97.5 338 SER B C 1
ATOM 5971 O O . SER B 1 338 ? 7.055 -9.875 10.109 1 97.5 338 SER B O 1
ATOM 5973 N N . LEU B 1 339 ? 5.59 -9.016 11.625 1 97 339 LEU B N 1
ATOM 5974 C CA . LEU B 1 339 ? 5.664 -10.195 12.484 1 97 339 LEU B CA 1
ATOM 5975 C C . LEU B 1 339 ? 5.176 -11.438 11.75 1 97 339 LEU B C 1
ATOM 5977 O O . LEU B 1 339 ? 5.863 -12.461 11.727 1 97 339 LEU B O 1
ATOM 5981 N N . GLN B 1 340 ? 4.039 -11.352 11.102 1 97.12 340 GLN B N 1
ATOM 5982 C CA . GLN B 1 340 ? 3.459 -12.484 10.391 1 97.12 340 GLN B CA 1
ATOM 5983 C C . GLN B 1 340 ? 4.34 -12.906 9.219 1 97.12 340 GLN B C 1
ATOM 5985 O O . GLN B 1 340 ? 4.465 -14.102 8.93 1 97.12 340 GLN B O 1
ATOM 5990 N N . GLY B 1 341 ? 4.898 -11.898 8.516 1 98.06 341 GLY B N 1
ATOM 5991 C CA . GLY B 1 341 ? 5.824 -12.219 7.438 1 98.06 341 GLY B CA 1
ATOM 5992 C C . GLY B 1 341 ? 7.047 -12.984 7.91 1 98.06 341 GLY B C 1
ATOM 5993 O O . GLY B 1 341 ? 7.441 -13.977 7.289 1 98.06 341 GLY B O 1
ATOM 5994 N N . ALA B 1 342 ? 7.633 -12.555 8.992 1 97.88 342 ALA B N 1
ATOM 5995 C CA . ALA B 1 342 ? 8.805 -13.219 9.562 1 97.88 342 ALA B CA 1
ATOM 5996 C C . ALA B 1 342 ? 8.469 -14.641 10 1 97.88 342 ALA B C 1
ATOM 5998 O O . ALA B 1 342 ? 9.211 -15.578 9.711 1 97.88 342 ALA B O 1
ATOM 5999 N N . LEU B 1 343 ? 7.324 -14.766 10.711 1 97.62 343 LEU B N 1
ATOM 6000 C CA . LEU B 1 343 ? 6.898 -16.078 11.18 1 97.62 343 LEU B CA 1
ATOM 6001 C C . LEU B 1 343 ? 6.656 -17.031 10.008 1 97.62 343 LEU B C 1
ATOM 6003 O O . LEU B 1 343 ? 6.91 -18.234 10.109 1 97.62 343 LEU B O 1
ATOM 6007 N N . THR B 1 344 ? 6.16 -16.5 8.938 1 98.25 344 THR B N 1
ATOM 6008 C CA . THR B 1 344 ? 5.91 -17.312 7.75 1 98.25 344 THR B CA 1
ATOM 6009 C C . THR B 1 344 ? 7.219 -17.828 7.172 1 98.25 344 THR B C 1
ATOM 6011 O O . THR B 1 344 ? 7.328 -19.016 6.848 1 98.25 344 THR B O 1
ATOM 6014 N N . LEU B 1 345 ? 8.195 -16.938 7.01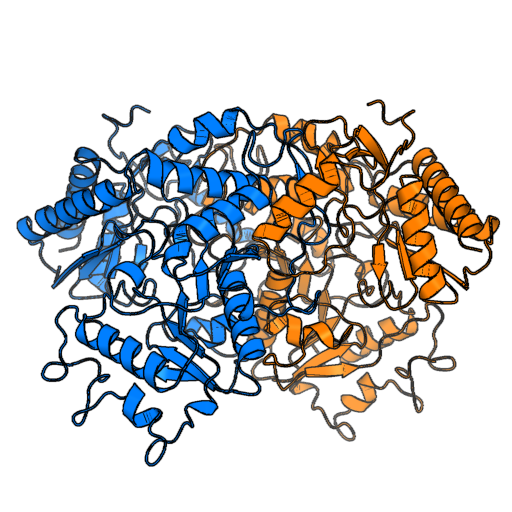2 1 98.56 345 LEU B N 1
ATOM 6015 C CA . LEU B 1 345 ? 9.5 -17.359 6.504 1 98.56 345 LEU B CA 1
ATOM 6016 C C . LEU B 1 345 ? 10.117 -18.422 7.414 1 98.56 345 LEU B C 1
ATOM 6018 O O . LEU B 1 345 ? 10.68 -19.406 6.93 1 98.56 345 LEU B O 1
ATOM 6022 N N . ASP B 1 346 ? 10 -18.203 8.719 1 98 346 ASP B N 1
ATOM 6023 C CA . ASP B 1 346 ? 10.516 -19.172 9.68 1 98 346 ASP B CA 1
ATOM 6024 C C . ASP B 1 346 ? 9.828 -20.531 9.531 1 98 346 ASP B C 1
ATOM 6026 O O . ASP B 1 346 ? 10.484 -21.562 9.508 1 98 346 ASP B O 1
ATOM 6030 N N . ALA B 1 347 ? 8.523 -20.516 9.453 1 98.19 347 ALA B N 1
ATOM 6031 C CA . ALA B 1 347 ? 7.75 -21.75 9.328 1 98.19 347 ALA B CA 1
ATOM 6032 C C . ALA B 1 347 ? 8.133 -22.5 8.062 1 98.19 347 ALA B C 1
ATOM 6034 O O . ALA B 1 347 ? 8.25 -23.734 8.078 1 98.19 347 ALA B O 1
ATOM 6035 N N . ILE B 1 348 ? 8.312 -21.812 6.973 1 98.25 348 ILE B N 1
ATOM 6036 C CA . ILE B 1 348 ? 8.664 -22.422 5.695 1 98.25 348 ILE B CA 1
ATOM 6037 C C . ILE B 1 348 ? 9.992 -23.156 5.824 1 98.25 348 ILE B C 1
ATOM 6039 O O . ILE B 1 348 ? 10.125 -24.297 5.359 1 98.25 348 ILE B O 1
ATOM 6043 N N . GLU B 1 349 ? 10.922 -22.5 6.438 1 97.81 349 GLU B N 1
ATOM 6044 C CA . GLU B 1 349 ? 12.25 -23.094 6.605 1 97.81 349 GLU B CA 1
ATOM 6045 C C . GLU B 1 349 ? 12.227 -24.234 7.621 1 97.81 349 GLU B C 1
ATOM 6047 O O . GLU B 1 349 ? 12.68 -25.328 7.328 1 97.81 349 GLU B O 1
ATOM 6052 N N . GLU B 1 350 ? 11.664 -24.031 8.805 1 98 350 GLU B N 1
ATOM 6053 C CA . GLU B 1 350 ? 11.75 -24.938 9.938 1 98 350 GLU B CA 1
ATOM 6054 C C . GLU B 1 350 ? 10.93 -26.203 9.688 1 98 350 GLU B C 1
ATOM 6056 O O . GLU B 1 350 ? 11.289 -27.281 10.156 1 98 350 GLU B O 1
ATOM 6061 N N . GLU B 1 351 ? 9.836 -26.062 8.945 1 98.38 351 GLU B N 1
ATOM 6062 C CA . GLU B 1 351 ? 8.93 -27.188 8.742 1 98.38 351 GLU B CA 1
ATOM 6063 C C . GLU B 1 351 ? 9.18 -27.859 7.395 1 98.38 351 GLU B C 1
ATOM 6065 O O . GLU B 1 351 ? 8.438 -28.766 7.004 1 98.38 351 GLU B O 1
ATOM 6070 N N . GLY B 1 352 ? 10.234 -27.422 6.664 1 98.5 352 GLY B N 1
ATOM 6071 C CA . GLY B 1 352 ? 10.555 -28.016 5.379 1 98.5 352 GLY B CA 1
ATOM 6072 C C . GLY B 1 352 ? 9.438 -27.906 4.363 1 98.5 352 GLY B C 1
ATOM 6073 O O . GLY B 1 352 ? 9.102 -28.875 3.684 1 98.5 352 GLY B O 1
ATOM 6074 N N . LEU B 1 353 ? 8.82 -26.75 4.281 1 98.75 353 LEU B N 1
ATOM 6075 C CA . LEU B 1 353 ? 7.598 -26.609 3.5 1 98.75 353 LEU B CA 1
ATOM 6076 C C . LEU B 1 353 ? 7.91 -26.5 2.012 1 98.75 353 LEU B C 1
ATOM 6078 O O . LEU B 1 353 ? 7.039 -26.75 1.171 1 98.75 353 LEU B O 1
ATOM 6082 N N . MET B 1 354 ? 9.133 -26.125 1.623 1 98.75 354 MET B N 1
ATOM 6083 C CA . MET B 1 354 ? 9.516 -26.156 0.213 1 98.75 354 MET B CA 1
ATOM 6084 C C . MET B 1 354 ? 9.547 -27.594 -0.314 1 98.75 354 MET B C 1
ATOM 6086 O O . MET B 1 354 ? 9.086 -27.859 -1.428 1 98.75 354 MET B O 1
ATOM 6090 N N . GLU B 1 355 ? 10.133 -28.453 0.461 1 98.75 355 GLU B N 1
ATOM 6091 C CA . GLU B 1 355 ? 10.109 -29.875 0.092 1 98.75 355 GLU B CA 1
ATOM 6092 C C . GLU B 1 355 ? 8.68 -30.391 0.01 1 98.75 355 GLU B C 1
ATOM 6094 O O . GLU B 1 355 ? 8.336 -31.141 -0.909 1 98.75 355 GLU B O 1
ATOM 6099 N N . ASN B 1 356 ? 7.887 -30.047 1.034 1 98.88 356 ASN B N 1
ATOM 6100 C CA . ASN B 1 356 ? 6.48 -30.438 1.007 1 98.88 356 ASN B CA 1
ATOM 6101 C C . ASN B 1 356 ? 5.781 -29.938 -0.256 1 98.88 356 ASN B C 1
ATOM 6103 O O . ASN B 1 356 ? 5 -30.672 -0.864 1 98.88 356 ASN B O 1
ATOM 6107 N N . ALA B 1 357 ? 6.031 -28.703 -0.615 1 98.81 357 ALA B N 1
ATOM 6108 C CA . ALA B 1 357 ? 5.449 -28.141 -1.829 1 98.81 357 ALA B CA 1
ATOM 6109 C C . ALA B 1 357 ? 5.801 -28.969 -3.051 1 98.81 357 ALA B C 1
ATOM 6111 O O . ALA B 1 357 ? 4.945 -29.234 -3.904 1 98.81 357 ALA B O 1
ATOM 6112 N N . THR B 1 358 ? 7.039 -29.359 -3.152 1 98.81 358 THR B N 1
ATOM 6113 C CA . THR B 1 358 ? 7.508 -30.156 -4.277 1 98.81 358 THR B CA 1
ATOM 6114 C C . THR B 1 358 ? 6.789 -31.5 -4.32 1 98.81 358 THR B C 1
ATOM 6116 O O . THR B 1 358 ? 6.285 -31.906 -5.371 1 98.81 358 THR B O 1
ATOM 6119 N N . VAL B 1 359 ? 6.719 -32.188 -3.191 1 98.88 359 VAL B N 1
ATOM 6120 C CA . VAL B 1 359 ? 6.156 -33.531 -3.105 1 98.88 359 VAL B CA 1
ATOM 6121 C C . VAL B 1 359 ? 4.648 -33.469 -3.357 1 98.88 359 VAL B C 1
ATOM 6123 O O . VAL B 1 359 ? 4.113 -34.281 -4.121 1 98.88 359 VAL B O 1
ATOM 6126 N N . ARG B 1 360 ? 3.957 -32.531 -2.707 1 98.94 360 ARG B N 1
ATOM 6127 C CA . ARG B 1 360 ? 2.508 -32.406 -2.836 1 98.94 360 ARG B CA 1
ATOM 6128 C C . ARG B 1 360 ? 2.117 -31.922 -4.227 1 98.94 360 ARG B C 1
ATOM 6130 O O . ARG B 1 360 ? 1.071 -32.312 -4.754 1 98.94 360 ARG B O 1
ATOM 6137 N N . GLY B 1 361 ? 2.965 -31.016 -4.785 1 98.88 361 GLY B N 1
ATOM 6138 C CA . GLY B 1 361 ? 2.729 -30.609 -6.164 1 98.88 361 GLY B CA 1
ATOM 6139 C C . GLY B 1 361 ? 2.805 -31.75 -7.148 1 98.88 361 GLY B C 1
ATOM 6140 O O . GLY B 1 361 ? 1.976 -31.859 -8.055 1 98.88 361 GLY B O 1
ATOM 6141 N N . ARG B 1 362 ? 3.82 -32.562 -7.016 1 98.75 362 ARG B N 1
ATOM 6142 C CA . ARG B 1 362 ? 3.947 -33.75 -7.84 1 98.75 362 ARG B CA 1
ATOM 6143 C C . ARG B 1 362 ? 2.744 -34.688 -7.664 1 98.75 362 ARG B C 1
ATOM 6145 O O . ARG B 1 362 ? 2.205 -35.219 -8.641 1 98.75 362 ARG B O 1
ATOM 6152 N N . GLN B 1 363 ? 2.348 -34.906 -6.398 1 98.88 363 GLN B N 1
ATOM 6153 C CA . GLN B 1 363 ? 1.186 -35.75 -6.098 1 98.88 363 GLN B CA 1
ATOM 6154 C C . GLN B 1 363 ? -0.044 -35.25 -6.863 1 98.88 363 GLN B C 1
ATOM 6156 O O . GLN B 1 363 ? -0.749 -36.062 -7.48 1 98.88 363 GLN B O 1
ATOM 6161 N N . PHE B 1 364 ? -0.348 -34 -6.801 1 98.88 364 PHE B N 1
ATOM 6162 C CA . PHE B 1 364 ? -1.486 -33.438 -7.5 1 98.88 364 PHE B CA 1
ATOM 6163 C C . PHE B 1 364 ? -1.42 -33.719 -8.992 1 98.88 364 PHE B C 1
ATOM 6165 O O . PHE B 1 364 ? -2.402 -34.188 -9.586 1 98.88 364 PHE B O 1
ATOM 6172 N N . ARG B 1 365 ? -0.261 -33.406 -9.609 1 98.69 365 ARG B N 1
ATOM 6173 C CA . ARG B 1 365 ? -0.094 -33.562 -11.047 1 98.69 365 ARG B CA 1
ATOM 6174 C C . ARG B 1 365 ? -0.268 -35.031 -11.438 1 98.69 365 ARG B C 1
ATOM 6176 O O . ARG B 1 365 ? -0.865 -35.344 -12.477 1 98.69 365 ARG B O 1
ATOM 6183 N N . GLU B 1 366 ? 0.273 -35.938 -10.656 1 98.69 366 GLU B N 1
ATOM 6184 C CA . GLU B 1 366 ? 0.162 -37.375 -10.938 1 98.69 366 GLU B CA 1
ATOM 6185 C C . GLU B 1 366 ? -1.286 -37.844 -10.828 1 98.69 366 GLU B C 1
ATOM 6187 O O . GLU B 1 366 ? -1.764 -38.594 -11.688 1 98.69 366 GLU B O 1
ATOM 6192 N N . ILE B 1 367 ? -1.969 -37.406 -9.758 1 98.75 367 ILE B N 1
ATOM 6193 C CA . ILE B 1 367 ? -3.363 -37.781 -9.578 1 98.75 367 ILE B CA 1
ATOM 6194 C C . ILE B 1 367 ? -4.191 -37.312 -10.766 1 98.75 367 ILE B C 1
ATOM 6196 O O . ILE B 1 367 ? -5 -38.062 -11.32 1 98.75 367 ILE B O 1
ATOM 6200 N N . MET B 1 368 ? -4.047 -36.062 -11.148 1 98.62 368 MET B N 1
ATOM 6201 C CA . MET B 1 368 ? -4.824 -35.469 -12.242 1 98.62 368 MET B CA 1
ATOM 6202 C C . MET B 1 368 ? -4.484 -36.125 -13.57 1 98.62 368 MET B C 1
ATOM 6204 O O . MET B 1 368 ? -5.359 -36.312 -14.422 1 98.62 368 MET B O 1
ATOM 6208 N N . ALA B 1 369 ? -3.188 -36.406 -13.758 1 97.12 369 ALA B N 1
ATOM 6209 C CA . ALA B 1 369 ? -2.764 -37.094 -14.977 1 97.12 369 ALA B CA 1
ATOM 6210 C C . ALA B 1 369 ? -3.414 -38.469 -15.078 1 97.12 369 ALA B C 1
ATOM 6212 O O . ALA B 1 369 ? -3.865 -38.875 -16.156 1 97.12 369 ALA B O 1
ATOM 6213 N N . ASP B 1 370 ? -3.4 -39.156 -13.984 1 97.56 370 ASP B N 1
ATOM 6214 C CA . ASP B 1 370 ? -3.986 -40.5 -13.953 1 97.56 370 ASP B CA 1
ATOM 6215 C C . ASP B 1 370 ? -5.492 -40.438 -14.203 1 97.56 370 ASP B C 1
ATOM 6217 O O . ASP B 1 370 ? -6.051 -41.312 -14.867 1 97.56 370 ASP B O 1
ATOM 6221 N N . ALA B 1 371 ? -6.098 -39.438 -13.625 1 97.19 371 ALA B N 1
ATOM 6222 C CA . ALA B 1 371 ? -7.543 -39.281 -13.797 1 97.19 371 ALA B CA 1
ATOM 6223 C C . ALA B 1 371 ? -7.891 -38.969 -15.242 1 97.19 371 ALA B C 1
ATOM 6225 O O . ALA B 1 371 ? -8.961 -39.312 -15.727 1 97.19 371 ALA B O 1
ATOM 6226 N N . ASP B 1 372 ? -7.074 -38.219 -15.961 1 95.81 372 ASP B N 1
ATOM 6227 C CA . ASP B 1 372 ? -7.211 -37.812 -17.359 1 95.81 372 ASP B CA 1
ATOM 6228 C C . ASP B 1 372 ? -8.625 -37.344 -17.656 1 95.81 372 ASP B C 1
ATOM 6230 O O . ASP B 1 372 ? -9.297 -37.844 -18.547 1 95.81 372 ASP B O 1
ATOM 6234 N N . PRO B 1 373 ? -9.062 -36.344 -16.906 1 96.38 373 PRO B N 1
ATOM 6235 C CA . PRO B 1 373 ? -10.445 -35.906 -17.078 1 96.38 373 PRO B CA 1
ATOM 6236 C C . PRO B 1 373 ? -10.695 -35.25 -18.438 1 96.38 373 PRO B C 1
ATOM 6238 O O . PRO B 1 373 ? -9.828 -34.562 -18.969 1 96.38 373 PRO B O 1
ATOM 6241 N N . ASP B 1 374 ? -11.883 -35.406 -18.969 1 95.25 374 ASP B N 1
ATOM 6242 C CA . ASP B 1 374 ? -12.273 -34.844 -20.25 1 95.25 374 ASP B CA 1
ATOM 6243 C C . ASP B 1 374 ? -12.18 -33.312 -20.234 1 95.25 374 ASP B C 1
ATOM 6245 O O . ASP B 1 374 ? -12.555 -32.688 -19.25 1 95.25 374 ASP B O 1
ATOM 6249 N N . GLY B 1 375 ? -11.602 -32.812 -21.297 1 96.81 375 GLY B N 1
ATOM 6250 C CA . GLY B 1 375 ? -11.578 -31.375 -21.453 1 96.81 375 GLY B CA 1
ATOM 6251 C C . GLY B 1 375 ? -10.328 -30.734 -20.891 1 96.81 375 GLY B C 1
ATOM 6252 O O . GLY B 1 375 ? -10.039 -29.562 -21.156 1 96.81 375 GLY B O 1
ATOM 6253 N N . VAL B 1 376 ? -9.602 -31.469 -20.078 1 98.25 376 VAL B N 1
ATOM 6254 C CA . VAL B 1 376 ? -8.336 -30.969 -19.562 1 98.25 376 VAL B CA 1
ATOM 6255 C C . VAL B 1 376 ? -7.238 -31.156 -20.609 1 98.25 376 VAL B C 1
ATOM 6257 O O . VAL B 1 376 ? -7.008 -32.281 -21.078 1 98.25 376 VAL B O 1
ATOM 6260 N N . VAL B 1 377 ? -6.543 -30.094 -21 1 97.12 377 VAL B N 1
ATOM 6261 C CA . VAL B 1 377 ? -5.582 -30.203 -22.094 1 97.12 377 VAL B CA 1
ATOM 6262 C C . VAL B 1 377 ? -4.16 -30.141 -21.531 1 97.12 377 VAL B C 1
ATOM 6264 O O . VAL B 1 377 ? -3.209 -30.547 -22.203 1 97.12 377 VAL B O 1
AT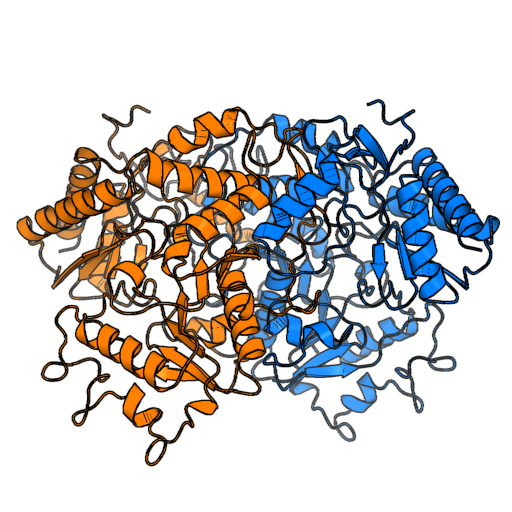OM 6267 N N . ASP B 1 378 ? -4.027 -29.625 -20.297 1 97.44 378 ASP B N 1
ATOM 6268 C CA . ASP B 1 378 ? -2.699 -29.547 -19.703 1 97.44 378 ASP B CA 1
ATOM 6269 C C . ASP B 1 378 ? -2.793 -29.469 -18.172 1 97.44 378 ASP B C 1
ATOM 6271 O O . ASP B 1 378 ? -3.695 -28.812 -17.641 1 97.44 378 ASP B O 1
ATOM 6275 N N . VAL B 1 379 ? -2.021 -30.188 -17.453 1 98.31 379 VAL B N 1
ATOM 6276 C CA . VAL B 1 379 ? -1.766 -30.062 -16.031 1 98.31 379 VAL B CA 1
ATOM 6277 C C . VAL B 1 379 ? -0.291 -29.734 -15.789 1 98.31 379 VAL B C 1
ATOM 6279 O O . VAL B 1 379 ? 0.588 -30.5 -16.203 1 98.31 379 VAL B O 1
ATOM 6282 N N . ARG B 1 380 ? -0.029 -28.609 -15.211 1 97.88 380 ARG B N 1
ATOM 6283 C CA . ARG B 1 380 ? 1.354 -28.188 -15.023 1 97.88 380 ARG B CA 1
ATOM 6284 C C . ARG B 1 380 ? 1.536 -27.516 -13.664 1 97.88 380 ARG B C 1
ATOM 6286 O O . ARG B 1 380 ? 0.557 -27.172 -13 1 97.88 380 ARG B O 1
ATOM 6293 N N . GLY B 1 381 ? 2.857 -27.406 -13.281 1 97.94 381 GLY B N 1
ATOM 6294 C CA . GLY B 1 381 ? 3.139 -26.719 -12.031 1 97.94 381 GLY B CA 1
ATOM 6295 C C . GLY B 1 381 ? 4.555 -26.922 -11.539 1 97.94 381 GLY B C 1
ATOM 6296 O O . GLY B 1 381 ? 5.242 -27.844 -11.984 1 97.94 381 GLY B O 1
ATOM 6297 N N . LEU B 1 382 ? 5.008 -26.031 -10.742 1 98.25 382 LEU B N 1
ATOM 6298 C CA . LEU B 1 382 ? 6.184 -26.125 -9.891 1 98.25 382 LEU B CA 1
ATOM 6299 C C . LEU B 1 382 ? 5.805 -25.953 -8.422 1 98.25 382 LEU B C 1
ATOM 6301 O O . LEU B 1 382 ? 5.207 -24.953 -8.047 1 98.25 382 LEU B O 1
ATOM 6305 N N . GLY B 1 383 ? 6.176 -27 -7.602 1 98.62 383 GLY B N 1
ATOM 6306 C CA . GLY B 1 383 ? 5.68 -26.969 -6.234 1 98.62 383 GLY B CA 1
ATOM 6307 C C . GLY B 1 383 ? 4.168 -26.922 -6.152 1 98.62 383 GLY B C 1
ATOM 6308 O O . GLY B 1 383 ? 3.475 -27.734 -6.762 1 98.62 383 GLY B O 1
ATOM 6309 N N . LEU B 1 384 ? 3.662 -25.906 -5.414 1 98.81 384 LEU B N 1
ATOM 6310 C CA . LEU B 1 384 ? 2.223 -25.797 -5.199 1 98.81 384 LEU B CA 1
ATOM 6311 C C . LEU B 1 384 ? 1.639 -24.609 -5.957 1 98.81 384 LEU B C 1
ATOM 6313 O O . LEU B 1 384 ? 0.574 -24.109 -5.602 1 98.81 384 LEU B O 1
ATOM 6317 N N . MET B 1 385 ? 2.383 -24.094 -6.91 1 98.69 385 MET B N 1
ATOM 6318 C CA . MET B 1 385 ? 1.826 -23.266 -7.969 1 98.69 385 MET B CA 1
ATOM 6319 C C . MET B 1 385 ? 1.372 -24.109 -9.148 1 98.69 385 MET B C 1
ATOM 6321 O O . MET B 1 385 ? 2.168 -24.422 -10.039 1 98.69 385 MET B O 1
ATOM 6325 N N . LEU B 1 386 ? 0.087 -24.453 -9.148 1 98.81 386 LEU B N 1
ATOM 6326 C CA . LEU B 1 386 ? -0.424 -25.484 -10.031 1 98.81 386 LEU B CA 1
ATOM 6327 C C . LEU B 1 386 ? -1.514 -24.938 -10.945 1 98.81 386 LEU B C 1
ATOM 6329 O O . LEU B 1 386 ? -2.25 -24.031 -10.562 1 98.81 386 LEU B O 1
ATOM 6333 N N . ALA B 1 387 ? -1.578 -25.5 -12.133 1 98.56 387 ALA B N 1
ATOM 6334 C CA . ALA B 1 387 ? -2.537 -25.047 -13.141 1 98.56 387 ALA B CA 1
ATOM 6335 C C . ALA B 1 387 ? -3.213 -26.234 -13.82 1 98.56 387 ALA B C 1
ATOM 6337 O O . ALA B 1 387 ? -2.57 -27.25 -14.094 1 98.56 387 ALA B O 1
ATOM 6338 N N . VAL B 1 388 ? -4.473 -26.125 -14.039 1 98.81 388 VAL B N 1
ATOM 6339 C CA . VAL B 1 388 ? -5.238 -27.016 -14.906 1 98.81 388 VAL B CA 1
ATOM 6340 C C . VAL B 1 388 ? -5.832 -26.219 -16.062 1 98.81 388 VAL B C 1
ATOM 6342 O O . VAL B 1 388 ? -6.652 -25.328 -15.859 1 98.81 388 VAL B O 1
ATOM 6345 N N . GLU B 1 389 ? -5.391 -26.516 -17.25 1 98.56 389 GLU B N 1
ATOM 6346 C CA . GLU B 1 389 ? -5.867 -25.812 -18.438 1 98.56 389 GLU B CA 1
ATOM 6347 C C . GLU B 1 389 ? -6.949 -26.609 -19.156 1 98.56 389 GLU B C 1
ATOM 6349 O O . GLU B 1 389 ? -6.809 -27.828 -19.328 1 98.56 389 GLU B O 1
ATOM 6354 N N . PHE B 1 390 ? -7.973 -25.953 -19.562 1 98.69 390 PHE B N 1
ATOM 6355 C CA . PHE B 1 390 ? -9.102 -26.594 -20.219 1 98.69 390 PHE B CA 1
ATOM 6356 C C . PHE B 1 390 ? -9.125 -26.266 -21.703 1 98.69 390 PHE B C 1
ATOM 6358 O O . PHE B 1 390 ? -8.344 -25.422 -22.172 1 98.69 390 PHE B O 1
ATOM 6365 N N . ASP B 1 391 ? -9.953 -26.922 -22.484 1 98.12 391 ASP B N 1
ATOM 6366 C CA . ASP B 1 391 ? -10.039 -26.734 -23.922 1 98.12 391 ASP B CA 1
ATOM 6367 C C . ASP B 1 391 ? -10.758 -25.438 -24.266 1 98.12 391 ASP B C 1
ATOM 6369 O O . ASP B 1 391 ? -10.516 -24.844 -25.328 1 98.12 391 ASP B O 1
ATOM 6373 N N . THR B 1 392 ? -11.664 -24.984 -23.391 1 98 392 THR B N 1
ATOM 6374 C CA . THR B 1 392 ? -12.367 -23.719 -23.641 1 98 392 THR B CA 1
ATOM 6375 C C . THR B 1 392 ? -12.484 -22.906 -22.359 1 98 392 THR B C 1
ATOM 6377 O O . THR B 1 392 ? -12.445 -23.469 -21.25 1 98 392 THR B O 1
ATOM 6380 N N . LYS B 1 393 ? -12.602 -21.625 -22.531 1 97.94 393 LYS B N 1
ATOM 6381 C CA . LYS B 1 393 ? -12.875 -20.734 -21.422 1 97.94 393 LYS B CA 1
ATOM 6382 C C . LYS B 1 393 ? -14.18 -21.094 -20.719 1 97.94 393 LYS B C 1
ATOM 6384 O O . LYS B 1 393 ? -14.281 -21.047 -19.5 1 97.94 393 LYS B O 1
ATOM 6389 N N . GLY B 1 394 ? -15.156 -21.375 -21.547 1 98.12 394 GLY B N 1
ATOM 6390 C CA . GLY B 1 394 ? -16.453 -21.734 -21 1 98.12 394 GLY B CA 1
ATOM 6391 C C . GLY B 1 394 ? -16.391 -22.922 -20.062 1 98.12 394 GLY B C 1
ATOM 6392 O O . GLY B 1 394 ? -17.031 -22.922 -19 1 98.12 394 GLY B O 1
ATOM 6393 N N . ARG B 1 395 ? -15.688 -24 -20.453 1 98 395 ARG B N 1
ATOM 6394 C CA . ARG B 1 395 ? -15.547 -25.172 -19.594 1 98 395 ARG B CA 1
ATOM 6395 C C . ARG B 1 395 ? -14.805 -24.828 -18.312 1 98 395 ARG B C 1
ATOM 6397 O O . ARG B 1 395 ? -15.195 -25.266 -17.219 1 98 395 ARG B O 1
ATOM 6404 N N . ARG B 1 396 ? -13.719 -24.109 -18.438 1 98.31 396 ARG B N 1
ATOM 6405 C CA . ARG B 1 396 ? -12.984 -23.656 -17.266 1 98.31 396 ARG B CA 1
ATOM 6406 C C . ARG B 1 396 ? -13.906 -22.938 -16.281 1 98.31 396 ARG B C 1
ATOM 6408 O O . ARG B 1 396 ? -13.875 -23.219 -15.078 1 98.31 396 ARG B O 1
ATOM 6415 N N . ASP B 1 397 ? -14.742 -22.031 -16.781 1 98 397 ASP B N 1
ATOM 6416 C CA . ASP B 1 397 ? -15.656 -21.25 -15.945 1 98 397 ASP B CA 1
ATOM 6417 C C . ASP B 1 397 ? -16.688 -22.156 -15.273 1 98 397 ASP B C 1
ATOM 6419 O O . ASP B 1 397 ? -17 -21.984 -14.094 1 98 397 ASP B O 1
ATOM 6423 N N . GLU B 1 398 ? -17.203 -23.062 -16.031 1 98.25 398 GLU B N 1
ATOM 6424 C CA . GLU B 1 398 ? -18.203 -23.984 -15.492 1 98.25 398 GLU B CA 1
ATOM 6425 C C . GLU B 1 398 ? -17.594 -24.875 -14.406 1 98.25 398 GLU B C 1
ATOM 6427 O O . GLU B 1 398 ? -18.234 -25.125 -13.383 1 98.25 398 GLU B O 1
ATOM 6432 N N . VAL B 1 399 ? -16.375 -25.375 -14.617 1 98.62 399 VAL B N 1
ATOM 6433 C CA . VAL B 1 399 ? -15.703 -26.219 -13.641 1 98.62 399 VAL B CA 1
ATOM 6434 C C . VAL B 1 399 ? -15.477 -25.422 -12.352 1 98.62 399 VAL B C 1
ATOM 6436 O O . VAL B 1 399 ? -15.664 -25.953 -11.25 1 98.62 399 VAL B O 1
ATOM 6439 N N . MET B 1 400 ? -15.008 -24.219 -12.477 1 98.19 400 MET B N 1
ATOM 6440 C CA . MET B 1 400 ? -14.797 -23.375 -11.305 1 98.19 400 MET B CA 1
ATOM 6441 C C . MET B 1 400 ? -16.078 -23.219 -10.5 1 98.19 400 MET B C 1
ATOM 6443 O O . MET B 1 400 ? -16.078 -23.312 -9.273 1 98.19 400 MET B O 1
ATOM 6447 N N . GLU B 1 401 ? -17.203 -22.984 -11.156 1 97.19 401 GLU B N 1
ATOM 6448 C CA . GLU B 1 401 ? -18.5 -22.828 -10.516 1 97.19 401 GLU B CA 1
ATOM 6449 C C . GLU B 1 401 ? -18.922 -24.125 -9.828 1 97.19 401 GLU B C 1
ATOM 6451 O O . GLU B 1 401 ? -19.438 -24.094 -8.703 1 97.19 401 GLU B O 1
ATOM 6456 N N . ARG B 1 402 ? -18.734 -25.219 -10.523 1 97.88 402 ARG B N 1
ATOM 6457 C CA . ARG B 1 402 ? -19.109 -26.516 -9.953 1 97.88 402 ARG B CA 1
ATOM 6458 C C . ARG B 1 402 ? -18.219 -26.859 -8.766 1 97.88 402 ARG B C 1
ATOM 6460 O O . ARG B 1 402 ? -18.688 -27.438 -7.785 1 97.88 402 ARG B O 1
ATOM 6467 N N . ALA B 1 403 ? -16.953 -26.562 -8.891 1 98.5 403 ALA B N 1
ATOM 6468 C CA . ALA B 1 403 ? -16.016 -26.875 -7.82 1 98.5 403 ALA B CA 1
ATOM 6469 C C . ALA B 1 403 ? -16.438 -26.203 -6.516 1 98.5 403 ALA B C 1
ATOM 6471 O O . ALA B 1 403 ? -16.406 -26.828 -5.453 1 98.5 403 ALA B O 1
ATOM 6472 N N . VAL B 1 404 ? -16.781 -24.906 -6.582 1 97.69 404 VAL B N 1
ATOM 6473 C CA . VAL B 1 404 ? -17.141 -24.188 -5.355 1 97.69 404 VAL B CA 1
ATOM 6474 C C . VAL B 1 404 ? -18.453 -24.75 -4.797 1 97.69 404 VAL B C 1
ATOM 6476 O O . VAL B 1 404 ? -18.641 -24.797 -3.578 1 97.69 404 VAL B O 1
ATOM 6479 N N . SER B 1 405 ? -19.344 -25.203 -5.648 1 96.75 405 SER B N 1
ATOM 6480 C CA . SER B 1 405 ? -20.594 -25.828 -5.188 1 96.75 405 SER B CA 1
ATOM 6481 C C . SER B 1 405 ? -20.312 -27.094 -4.391 1 96.75 405 SER B C 1
ATOM 6483 O O . SER B 1 405 ? -21.125 -27.5 -3.561 1 96.75 405 SER B O 1
ATOM 6485 N N . HIS B 1 406 ? -19.125 -27.688 -4.676 1 97.69 406 HIS B N 1
ATOM 6486 C CA . HIS B 1 406 ? -18.703 -28.859 -3.924 1 97.69 406 HIS B CA 1
ATOM 6487 C C . HIS B 1 406 ? -17.766 -28.484 -2.789 1 97.69 406 HIS B C 1
ATOM 6489 O O . HIS B 1 406 ? -17.297 -29.344 -2.045 1 97.69 406 HIS B O 1
ATOM 6495 N N . GLY B 1 407 ? -17.484 -27.203 -2.715 1 98.38 407 GLY B N 1
ATOM 6496 C CA . GLY B 1 407 ? -16.75 -26.734 -1.554 1 98.38 407 GLY B CA 1
ATOM 6497 C C . GLY B 1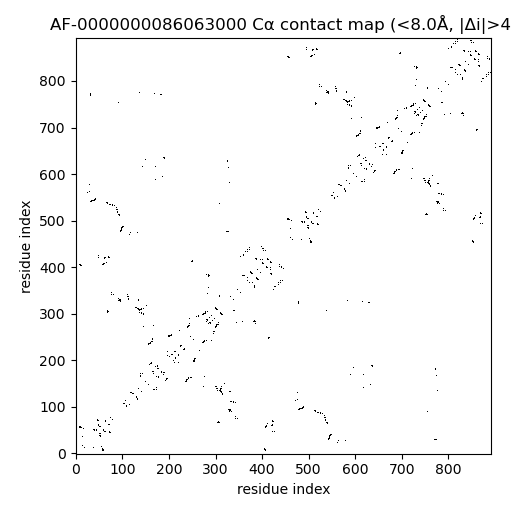 407 ? -15.289 -26.438 -1.846 1 98.38 407 GLY B C 1
ATOM 6498 O O . GLY B 1 407 ? -14.508 -26.188 -0.928 1 98.38 407 GLY B O 1
ATOM 6499 N N . LEU B 1 408 ? -14.875 -26.516 -3.098 1 98.88 408 LEU B N 1
ATOM 6500 C CA . LEU B 1 408 ? -13.492 -26.234 -3.461 1 98.88 408 LEU B CA 1
ATOM 6501 C C . LEU B 1 408 ? -13.367 -24.859 -4.105 1 98.88 408 LEU B C 1
ATOM 6503 O O . LEU B 1 408 ? -13.977 -24.594 -5.148 1 98.88 408 LEU B O 1
ATOM 6507 N N . LEU B 1 409 ? -12.641 -23.969 -3.453 1 98.69 409 LEU B N 1
ATOM 6508 C CA . LEU B 1 409 ? -12.359 -22.641 -4.02 1 98.69 409 LEU B CA 1
ATOM 6509 C C . LEU B 1 409 ? -11.109 -22.688 -4.891 1 98.69 409 LEU B C 1
ATOM 6511 O O . LEU B 1 409 ? -10.047 -23.125 -4.438 1 98.69 409 LEU B O 1
ATOM 6515 N N . THR B 1 410 ? -11.195 -22.297 -6.109 1 98.38 410 THR B N 1
ATOM 6516 C CA . THR B 1 410 ? -10.094 -22.125 -7.047 1 98.38 410 THR B CA 1
ATOM 6517 C C . THR B 1 410 ? -10.156 -20.766 -7.723 1 98.38 410 THR B C 1
ATOM 6519 O O . THR B 1 410 ? -11.055 -19.969 -7.438 1 98.38 410 THR B O 1
ATOM 6522 N N . LEU B 1 411 ? -9.172 -20.406 -8.531 1 97.44 411 LEU B N 1
ATOM 6523 C CA . LEU B 1 411 ? -9.125 -19.125 -9.211 1 97.44 411 LEU B CA 1
ATOM 6524 C C . LEU B 1 411 ? -8.82 -19.312 -10.695 1 97.44 411 LEU B C 1
ATOM 6526 O O . LEU B 1 411 ? -8.125 -20.25 -11.078 1 97.44 411 LEU B O 1
ATOM 6530 N N . ALA B 1 412 ? -9.305 -18.391 -11.422 1 96.69 412 ALA B N 1
ATOM 6531 C CA . ALA B 1 412 ? -9.016 -18.375 -12.852 1 96.69 412 ALA B CA 1
ATOM 6532 C C . ALA B 1 412 ? -7.781 -17.531 -13.148 1 96.69 412 ALA B C 1
ATOM 6534 O O . ALA B 1 412 ? -7.441 -16.625 -12.383 1 96.69 412 ALA B O 1
ATOM 6535 N N . CYS B 1 413 ? -7.117 -17.766 -14.188 1 95.81 413 CYS B N 1
ATOM 6536 C CA . CYS B 1 413 ? -6.09 -16.922 -14.773 1 95.81 413 CYS B CA 1
ATOM 6537 C C . CYS B 1 413 ? -5.949 -17.188 -16.266 1 95.81 413 CYS B C 1
ATOM 6539 O O . CYS B 1 413 ? -6.523 -18.141 -16.781 1 95.81 413 CYS B O 1
ATOM 6541 N N . GLY B 1 414 ? -5.227 -16.281 -16.938 1 95.94 414 GLY B N 1
ATOM 6542 C CA . GLY B 1 414 ? -5.211 -16.422 -18.391 1 95.94 414 GLY B CA 1
ATOM 6543 C C . GLY B 1 414 ? -6.598 -16.422 -19.016 1 95.94 414 GLY B C 1
ATOM 6544 O O . GLY B 1 414 ? -7.445 -15.602 -18.641 1 95.94 414 GLY B O 1
ATOM 6545 N N . THR B 1 415 ? -6.758 -17.312 -19.984 1 96.31 415 THR B N 1
ATOM 6546 C CA . THR B 1 415 ? -8.047 -17.359 -20.672 1 96.31 415 THR B CA 1
ATOM 6547 C C . THR B 1 415 ? -8.844 -18.578 -20.219 1 96.31 415 THR B C 1
ATOM 6549 O O . THR B 1 415 ? -10.062 -18.5 -20.031 1 96.31 415 THR B O 1
ATOM 6552 N N . LYS B 1 416 ? -8.188 -19.75 -20.062 1 98.06 416 LYS B N 1
ATOM 6553 C CA . LYS B 1 416 ? -8.898 -21 -19.828 1 98.06 416 LYS B CA 1
ATOM 6554 C C . LYS B 1 416 ? -8.172 -21.859 -18.797 1 98.06 416 LYS B C 1
ATOM 6556 O O . LYS B 1 416 ? -8.148 -23.094 -18.922 1 98.06 416 LYS B O 1
ATOM 6561 N N . VAL B 1 417 ? -7.508 -21.234 -17.844 1 98.44 417 VAL B N 1
ATOM 6562 C CA . VAL B 1 417 ? -6.691 -21.938 -16.859 1 98.44 417 VAL B CA 1
ATOM 6563 C C . VAL B 1 417 ? -7.277 -21.75 -15.461 1 98.44 417 VAL B C 1
ATOM 6565 O O . VAL B 1 417 ? -7.703 -20.641 -15.109 1 98.44 417 VAL B O 1
ATOM 6568 N N . LEU B 1 418 ? -7.332 -22.828 -14.68 1 98.56 418 LEU B N 1
ATOM 6569 C CA . LEU B 1 418 ? -7.633 -22.766 -13.25 1 98.56 418 LEU B CA 1
ATOM 6570 C C . LEU B 1 418 ? -6.352 -22.812 -12.422 1 98.56 418 LEU B C 1
ATOM 6572 O O . LEU B 1 418 ? -5.484 -23.656 -12.656 1 98.56 418 LEU B O 1
ATOM 6576 N N . ARG B 1 419 ? -6.207 -21.875 -11.508 1 98.25 419 ARG B N 1
ATOM 6577 C CA . ARG B 1 419 ? -5.109 -21.859 -10.547 1 98.25 419 ARG B CA 1
ATOM 6578 C C . ARG B 1 419 ? -5.441 -22.734 -9.328 1 98.25 419 ARG B C 1
ATOM 6580 O O . ARG B 1 419 ? -6.527 -22.609 -8.758 1 98.25 419 ARG B O 1
ATOM 6587 N N . ILE B 1 420 ? -4.543 -23.578 -8.992 1 98.69 420 ILE B N 1
ATOM 6588 C CA . ILE B 1 420 ? -4.625 -24.391 -7.789 1 98.69 420 ILE B CA 1
ATOM 6589 C C . ILE B 1 420 ? -3.469 -24.047 -6.855 1 98.69 420 ILE B C 1
ATOM 6591 O O . ILE B 1 420 ? -2.318 -24.391 -7.125 1 98.69 420 ILE B O 1
ATOM 6595 N N . LEU B 1 421 ? -3.76 -23.344 -5.734 1 98.31 421 LEU B N 1
ATOM 6596 C CA . LEU B 1 421 ? -2.77 -22.797 -4.812 1 98.31 421 LEU B CA 1
ATOM 6597 C C . LEU B 1 421 ? -3.037 -23.266 -3.387 1 98.31 421 LEU B C 1
ATOM 6599 O O . LEU B 1 421 ? -3.32 -22.453 -2.506 1 98.31 421 LEU B O 1
ATOM 6603 N N . PRO B 1 422 ? -2.91 -24.562 -3.092 1 98.69 422 PRO B N 1
ATOM 6604 C CA . PRO B 1 422 ? -3.104 -24.984 -1.704 1 98.69 422 PRO B CA 1
ATOM 6605 C C . PRO B 1 422 ? -2.084 -24.375 -0.748 1 98.69 422 PRO B C 1
ATOM 6607 O O . PRO B 1 422 ? -1.024 -23.922 -1.18 1 98.69 422 PRO B O 1
ATOM 6610 N N . PRO B 1 423 ? -2.4 -24.359 0.566 1 98.62 423 PRO B N 1
ATOM 6611 C CA . PRO B 1 423 ? -1.386 -23.953 1.538 1 98.62 423 PRO B CA 1
ATOM 6612 C C . PRO B 1 423 ? -0.11 -24.781 1.448 1 98.62 423 PRO B C 1
ATOM 6614 O O . PRO B 1 423 ? -0.162 -25.953 1.092 1 98.62 423 PRO B O 1
ATOM 6617 N N . MET B 1 424 ? 0.995 -24.219 1.823 1 98.62 424 MET B N 1
ATOM 6618 C CA . MET B 1 424 ? 2.301 -24.844 1.625 1 98.62 424 MET B CA 1
ATOM 6619 C C . MET B 1 424 ? 2.461 -26.062 2.52 1 98.62 424 MET B C 1
ATOM 6621 O O . MET B 1 424 ? 3.275 -26.938 2.236 1 98.62 424 MET B O 1
ATOM 6625 N N . ASP B 1 425 ? 1.716 -26.141 3.58 1 98.62 425 ASP B N 1
ATOM 6626 C CA . ASP B 1 425 ? 1.8 -27.312 4.461 1 98.62 425 ASP B CA 1
ATOM 6627 C C . ASP B 1 425 ? 0.676 -28.297 4.172 1 98.62 425 ASP B C 1
ATOM 6629 O O . ASP B 1 425 ? 0.32 -29.109 5.031 1 98.62 425 ASP B O 1
ATOM 6633 N N . VAL B 1 426 ? 0.04 -28.203 3.023 1 98.81 426 VAL B N 1
ATOM 6634 C CA . VAL B 1 426 ? -1.03 -29.109 2.613 1 98.81 426 VAL B CA 1
ATOM 6635 C C . VAL B 1 426 ? -0.569 -30.547 2.762 1 98.81 426 VAL B C 1
ATOM 6637 O O . VAL B 1 426 ? 0.599 -30.859 2.523 1 98.81 426 VAL B O 1
ATOM 6640 N N . THR B 1 427 ? -1.478 -31.422 3.111 1 98.75 427 THR B N 1
ATOM 6641 C CA . THR B 1 427 ? -1.129 -32.812 3.367 1 98.75 427 THR B CA 1
ATOM 6642 C C . THR B 1 427 ? -1.494 -33.688 2.176 1 98.75 427 THR B C 1
ATOM 6644 O O . THR B 1 427 ? -2.193 -33.25 1.262 1 98.75 427 THR B O 1
ATOM 6647 N N . GLU B 1 428 ? -0.923 -34.906 2.266 1 98.81 428 GLU B N 1
ATOM 6648 C CA . GLU B 1 428 ? -1.254 -35.906 1.246 1 98.81 428 GLU B CA 1
ATOM 6649 C C . GLU B 1 428 ? -2.764 -36.094 1.123 1 98.81 428 GLU B C 1
ATOM 6651 O O . GLU B 1 428 ? -3.309 -36.094 0.017 1 98.81 428 GLU B O 1
ATOM 6656 N N . ARG B 1 429 ? -3.439 -36.219 2.215 1 98.81 429 ARG B N 1
ATOM 6657 C CA . ARG B 1 429 ? -4.887 -36.406 2.254 1 98.81 429 ARG B CA 1
ATOM 6658 C C . ARG B 1 429 ? -5.605 -35.188 1.638 1 98.81 429 ARG B C 1
ATOM 6660 O O . ARG B 1 429 ? -6.57 -35.375 0.889 1 98.81 429 ARG B O 1
ATOM 6667 N N . GLU B 1 430 ? -5.188 -34.062 1.988 1 98.88 430 GLU B N 1
ATOM 6668 C CA . GLU B 1 430 ? -5.84 -32.844 1.528 1 98.88 430 GLU B CA 1
ATOM 6669 C C . GLU B 1 430 ? -5.676 -32.656 0.021 1 98.88 430 GLU B C 1
ATOM 6671 O O . GLU B 1 430 ? -6.59 -32.188 -0.654 1 98.88 430 GLU B O 1
ATOM 6676 N N . ILE B 1 431 ? -4.523 -33.031 -0.521 1 98.88 431 ILE B N 1
ATOM 6677 C CA . ILE B 1 431 ? -4.332 -33 -1.967 1 98.88 431 ILE B CA 1
ATOM 6678 C C . ILE B 1 431 ? -5.301 -33.969 -2.629 1 98.88 431 ILE B C 1
ATOM 6680 O O . ILE B 1 431 ? -5.938 -33.656 -3.631 1 98.88 431 ILE B O 1
ATOM 6684 N N . GLU B 1 432 ? -5.371 -35.188 -2.104 1 98.81 432 GLU B N 1
ATOM 6685 C CA . GLU B 1 432 ? -6.297 -36.188 -2.641 1 98.81 432 GLU B CA 1
ATOM 6686 C C . GLU B 1 432 ? -7.734 -35.656 -2.621 1 98.81 432 GLU B C 1
ATOM 6688 O O . GLU B 1 432 ? -8.461 -35.812 -3.605 1 98.81 432 GLU B O 1
ATOM 6693 N N . LEU B 1 433 ? -8.094 -35.125 -1.488 1 98.75 433 LEU B N 1
ATOM 6694 C CA . LEU B 1 433 ? -9.43 -34.594 -1.33 1 98.75 433 LEU B CA 1
ATOM 6695 C C . LEU B 1 433 ? -9.695 -33.5 -2.355 1 98.75 433 LEU B C 1
ATOM 6697 O O . LEU B 1 433 ? -10.75 -33.469 -2.99 1 98.75 433 LEU B O 1
ATOM 6701 N N . GLY B 1 434 ? -8.758 -32.531 -2.537 1 98.81 434 GLY B N 1
ATOM 6702 C CA . GLY B 1 434 ? -8.891 -31.469 -3.529 1 98.81 434 GLY B CA 1
ATOM 6703 C C . GLY B 1 434 ? -9.023 -32 -4.945 1 98.81 434 GLY B C 1
ATOM 6704 O O . GLY B 1 434 ? -9.844 -31.5 -5.723 1 98.81 434 GLY B O 1
ATOM 6705 N N . CYS B 1 435 ? -8.242 -33 -5.246 1 98.81 435 CYS B N 1
ATOM 6706 C CA . CYS B 1 435 ? -8.297 -33.625 -6.566 1 98.81 435 CYS B CA 1
ATOM 6707 C C . CYS B 1 435 ? -9.648 -34.281 -6.797 1 98.81 435 CYS B C 1
ATOM 6709 O O . CYS B 1 435 ? -10.211 -34.188 -7.891 1 98.81 435 CYS B O 1
ATOM 6711 N N . ASP B 1 436 ? -10.148 -34.938 -5.781 1 98.56 436 ASP B N 1
ATOM 6712 C CA . ASP B 1 436 ? -11.453 -35.625 -5.883 1 98.56 436 ASP B CA 1
ATOM 6713 C C . ASP B 1 436 ? -12.555 -34.594 -6.164 1 98.56 436 ASP B C 1
ATOM 6715 O O . ASP B 1 436 ? -13.406 -34.812 -7.027 1 98.56 436 ASP B O 1
ATOM 6719 N N . LEU B 1 437 ? -12.562 -33.531 -5.422 1 98.69 437 LEU B N 1
ATOM 6720 C CA . LEU B 1 437 ? -13.555 -32.469 -5.613 1 98.69 437 LEU B CA 1
ATOM 6721 C C . LEU B 1 437 ? -13.438 -31.875 -7.008 1 98.69 437 LEU B C 1
ATOM 6723 O O . LEU B 1 437 ? -14.453 -31.609 -7.66 1 98.69 437 LEU B O 1
ATOM 6727 N N . LEU B 1 438 ? -12.219 -31.641 -7.453 1 98.69 438 LEU B N 1
ATOM 6728 C CA . LEU B 1 438 ? -11.977 -31.031 -8.758 1 98.69 438 LEU B CA 1
ATOM 6729 C C . LEU B 1 438 ? -12.414 -31.969 -9.883 1 98.69 438 LEU B C 1
ATOM 6731 O O . LEU B 1 438 ? -13.062 -31.531 -10.836 1 98.69 438 LEU B O 1
ATOM 6735 N N . THR B 1 439 ? -12.031 -33.219 -9.789 1 98.38 439 THR B N 1
ATOM 6736 C CA . THR B 1 439 ? -12.406 -34.188 -10.828 1 98.38 439 THR B CA 1
ATOM 6737 C C . THR B 1 439 ? -13.914 -34.375 -10.891 1 98.38 439 THR B C 1
ATOM 6739 O O . THR B 1 439 ? -14.492 -34.531 -11.969 1 98.38 439 THR B O 1
ATOM 6742 N N . THR B 1 440 ? -14.57 -34.375 -9.727 1 98 440 THR B N 1
ATOM 6743 C CA . THR B 1 440 ? -16.031 -34.406 -9.688 1 98 440 THR B CA 1
ATOM 6744 C C . THR B 1 440 ? -16.625 -33.219 -10.414 1 98 440 THR B C 1
ATOM 6746 O O . THR B 1 440 ? -17.547 -33.375 -11.219 1 98 440 THR B O 1
ATOM 6749 N N . ALA B 1 441 ? -16.094 -32.031 -10.133 1 98.44 441 ALA B N 1
ATOM 6750 C CA . ALA B 1 441 ? -16.562 -30.812 -10.773 1 98.44 441 ALA B CA 1
ATOM 6751 C C . ALA B 1 441 ? -16.359 -30.875 -12.281 1 98.44 441 ALA B C 1
ATOM 6753 O O . ALA B 1 441 ? -17.219 -30.422 -13.055 1 98.44 441 ALA B O 1
ATOM 6754 N N . ILE B 1 442 ? -15.211 -31.375 -12.727 1 98.38 442 ILE B N 1
ATOM 6755 C CA . ILE B 1 442 ? -14.898 -31.5 -14.148 1 98.38 442 ILE B CA 1
ATOM 6756 C C . ILE B 1 442 ? -15.891 -32.438 -14.812 1 98.38 442 ILE B C 1
ATOM 6758 O O . ILE B 1 442 ? -16.406 -32.156 -15.898 1 98.38 442 ILE B O 1
ATOM 6762 N N . ASP B 1 443 ? -16.203 -33.531 -14.172 1 97.56 443 ASP B N 1
ATOM 6763 C CA . ASP B 1 443 ? -17.125 -34.531 -14.703 1 97.56 443 ASP B CA 1
ATOM 6764 C C . ASP B 1 443 ? -18.531 -33.938 -14.859 1 97.56 443 ASP B C 1
ATOM 6766 O O . ASP B 1 443 ? -19.234 -34.281 -15.812 1 97.56 443 ASP B O 1
ATOM 6770 N N . GLU B 1 444 ? -18.859 -33.094 -13.961 1 96.88 444 GLU B N 1
ATOM 6771 C CA . GLU B 1 444 ? -20.188 -32.5 -13.992 1 96.88 444 GLU B CA 1
ATOM 6772 C C . GLU B 1 444 ? -20.281 -31.406 -15.047 1 96.88 444 GLU B C 1
ATOM 6774 O O . GLU B 1 444 ? -21.375 -31.094 -15.531 1 96.88 444 GLU B O 1
ATOM 6779 N N . ALA B 1 445 ? -19.219 -30.688 -15.258 1 93.56 445 ALA B N 1
ATOM 6780 C CA . ALA B 1 445 ? -19.188 -29.641 -16.266 1 93.56 445 ALA B CA 1
ATOM 6781 C C . ALA B 1 445 ? -19.188 -30.219 -17.672 1 93.56 445 ALA B C 1
ATOM 6783 O O . ALA B 1 445 ? -19.5 -29.531 -18.641 1 93.56 445 ALA B O 1
ATOM 6784 N N . ALA B 1 446 ? -18.953 -31.578 -18 1 71.31 446 ALA B N 1
ATOM 6785 C CA . ALA B 1 446 ? -18.844 -32.281 -19.281 1 71.31 446 ALA B CA 1
ATOM 6786 C C . ALA B 1 446 ? -20.234 -32.594 -19.859 1 71.31 446 ALA B C 1
ATOM 6788 O O . ALA B 1 446 ? -21.203 -32.75 -19.109 1 71.31 446 ALA B O 1
#

Solvent-accessible surface area (backbone atoms only — not comparable to full-atom values): 43185 Å² total; per-residue (Å²): 121,55,78,90,71,63,67,57,41,53,88,61,81,64,27,73,56,22,49,50,42,52,52,58,32,54,66,20,41,50,53,30,57,58,76,49,72,49,27,38,10,75,74,48,60,47,38,34,42,31,37,20,32,54,64,68,30,29,29,34,38,21,28,16,49,78,44,29,21,46,52,24,20,47,28,61,79,51,47,57,67,50,68,74,56,77,90,64,38,59,50,50,37,26,24,34,34,38,46,75,43,69,63,53,59,81,96,45,80,79,54,32,39,51,50,29,33,47,54,51,27,59,79,33,40,95,66,62,20,46,21,25,44,48,31,68,30,43,30,52,6,34,32,50,48,53,43,30,34,27,59,60,31,79,78,20,66,28,35,35,29,29,52,26,29,74,44,40,71,40,37,51,17,31,44,47,41,45,54,59,66,66,60,46,67,71,47,80,56,64,85,46,59,43,77,37,60,45,55,68,40,57,82,35,35,75,89,64,41,82,62,56,34,35,46,93,94,44,37,50,68,57,50,37,38,26,84,85,81,25,88,39,57,43,79,34,38,15,31,39,45,43,46,61,44,31,55,63,39,39,60,28,46,46,11,63,52,58,35,44,48,52,34,49,51,32,60,74,55,70,37,43,32,34,31,46,27,37,68,34,21,80,24,36,34,34,36,58,36,41,42,73,80,49,69,42,76,50,54,29,38,22,28,14,39,48,33,58,28,5,30,26,36,21,31,63,85,46,42,59,80,58,60,44,47,47,65,40,62,50,10,51,14,39,42,63,38,23,26,50,19,36,42,44,56,48,44,38,63,77,68,45,23,20,59,42,12,37,55,51,26,50,48,47,49,50,52,51,58,72,61,59,55,82,60,56,74,46,72,50,66,42,15,32,48,29,35,44,28,33,77,37,43,67,54,36,52,42,21,52,56,40,14,43,57,58,13,36,40,64,39,78,26,47,76,23,26,37,38,41,27,50,21,38,75,60,45,75,67,55,47,52,51,50,48,51,48,46,51,52,14,39,60,66,58,103,124,55,78,90,71,65,67,55,40,53,89,58,79,63,27,73,55,22,50,52,43,53,51,58,33,55,66,20,41,50,52,31,58,56,76,47,71,48,28,38,10,75,73,46,58,47,36,34,43,31,37,22,30,56,65,68,29,29,29,34,38,21,28,16,50,78,42,30,22,47,52,26,21,46,30,60,78,51,46,57,67,49,67,72,57,77,90,63,38,59,49,50,38,24,23,33,36,38,47,76,44,70,63,54,60,80,96,46,79,81,53,33,39,52,51,28,34,47,53,52,27,60,79,32,39,94,67,61,18,45,22,26,44,46,30,68,31,42,31,51,6,33,31,48,48,53,44,30,34,27,57,59,31,78,77,21,66,29,36,35,29,30,54,26,28,73,44,41,71,40,38,52,18,32,45,45,41,46,54,60,66,66,62,44,68,69,47,79,56,64,85,47,60,44,75,36,62,45,54,68,39,58,81,36,35,73,90,64,42,81,60,58,34,35,47,94,92,44,38,50,68,57,49,37,38,26,82,85,80,24,86,40,58,44,77,33,37,14,31,39,44,43,46,60,44,30,54,65,38,37,60,29,49,47,10,64,53,57,37,44,48,51,34,49,51,32,60,74,55,69,37,42,32,35,32,43,27,36,69,34,20,82,23,37,34,33,36,58,38,41,45,73,81,48,70,41,75,53,53,29,38,22,28,14,38,50,32,58,28,5,30,24,36,21,32,62,83,47,44,61,77,58,60,46,50,46,66,41,64,52,11,52,14,40,41,62,39,23,27,51,19,35,42,43,54,47,43,39,62,77,66,45,22,22,60,41,11,37,53,50,27,50,49,46,50,51,52,52,59,71,61,59,55,79,57,57,73,46,72,51,68,43,15,32,48,28,36,44,28,34,78,37,44,68,54,36,54,43,22,53,55,40,14,42,56,58,13,37,40,62,39,77,25,48,77,26,27,37,38,41,25,50,21,40,76,60,44,75,66,54,46,52,51,53,48,52,48,44,51,52,13,39,60,66,57,104

Nearest PDB structures (foldseek):
  6wop-assembly1_A  TM=8.618E-01  e=1.122E-32  Acinetobacter baumannii ATCC 19606 = CIP 70.34 = JCM 6841
  7jh3-assembly2_B  TM=8.515E-01  e=4.194E-33  Escherichia coli K-12
  4y0i-assembly2_C  TM=8.346E-01  e=3.828E-31  Sus scrofa
  8ht4-assembly1_A  TM=8.745E-01  e=8.222E-30  Corynebacterium glutamicum ATCC 13032
  6jix-assembly2_C  TM=8.357E-01  e=2.007E-27  Bifidobacterium catenulatum PV20-2

Sequence (892 aa):
MNRDTVTPRVSDFPGDRATEWVEHHHRSAAPSTYVYEFVWDRTAPATGPFCTDVDGNVLMDFTSHVAAAPLGYNNPLITEPLAEFDLVDPLKIAGQDFYVSDGNDPGEGAPGPADLMERLTDVTSHYDMDTVFLSNSGAEAVENAIKISYDDADGAKYAITFDGAFHGRTLGALSLNRSKSVYRRDFPEISTVHDMPFCDDRGCTPETCSCGFFAGGSSRLRTKLDPKRGHVDPESVAYLIMEPIQGEGGYRFPSDAFMDEIAAVVDEHDITLVADEIQSGVGRTGEMWGSDHYAIEPDVIASAKGLRVGATISRSDVFPEETGRISSTWGAGDIIASLQGALTLDAIEEEGLMENATVRGRQFREIMADADPDGVVDVRGLGLMLAVEFDTKGRRDEVMERAVSHGLLTLACGTKVLRILPPMDVTEREIELGCDLLTTAIDEAAMNRDTVTPRVSDFPGDRATEWVEHHHRSAAPSTYVYEFVWDRTAPATGPFCTDVDGNVLMDFTSHVAAAPLGYNNPLITEPLAEFDLVDPLKIAGQDFYVSDGNDPGEGAPGPADLMERLTDVTSHYDMDTVFLSNSGAEAVENAIKISYDDADGAKYAITFDGAFHGRTLGALSLNRSKSVYRRDFPEISTVHDMPFCDDRGCTPETCSCGFFAGGSSRLRTKLDPKRGHVDPESVAYLIMEPIQGEGGYRFPSDAFMDEIAAVVDEHDITLVADEIQSGVGRTGEMWGSDHYAIEPDVIASAKGLRVGATISRSDVFPEETGRISSTWGAGDIIASLQGALTLDAIEEEGLMENATVRGRQFREIMADADPDGVVDVRGLGLMLAVEFDTKGRRDEVMERAVSHGLLTLACGTKVLRILPPMDVTEREIELGCDLLTTAIDEAA

Secondary structure (DSSP, 8-state):
--TTT---B-SSSS-HHHHHHHHHHHTTBPP-------EEETTS--BBTEEEBTTS-EEEESSHHHHT-TT-BS-HHHHHHHTTPPP-S-SB--TTT-EEE-SSPTTSSS--HHHHHHHHHHTTGGGT--EEEEESSHHHHHHHHHHHHHHHTTT--EEEEETT----SSHHHHTT--S-GGGTTTS---TTEEEE-----TT--TTT--SSSEETTEEHHHHHT-TTT-SS-GGGEEEEEE-SSBSTTT-B---HHHHHHHHHHHHHHTPPEEEE-TTTTTTTTSSSSGGGGSS---SEEEE-GGGSSEEEEE-TTTS-SSTTSS--TTTTTBHHHHHHHHHHHHHHHHTTHHHHHHHHHHHHHHHHHHH--TTEEEEEEETTEEEEEES-HHHHHHHHHHHHHTTEE-EEETTTEEEE---TT--HHHHHHHHHHHHHHHHHH-/--TTT---B-SSSS-HHHHHHHHHHHTTBPP-------EEETTS--BBTEEEBTTS-EEEESSHHHHT-TT-BS-HHHHHHHTTPPP-S-SB--TTT-EEE-SSPTTSSS--HHHHHHHHHHTTGGGT--EEEEESSHHHHHHHHHHHHHHHTTT--EEEEETT----SSHHHHTT--S-GGGTTTS---TTEEEE-----TT--TTT--SSSEETTEEHHHHHT-TTT-SS-GGGEEEEEE-SSBSTTT-B---HHHHHHHHHHHHHHTPEEEEE-TTTTTTTTSSSSGGGGSS---SEEEE-GGGSSEEEEE-TTTS-SSTTSS--TTTTTBHHHHHHHHHHHHHHHHTTHHHHHHHHHHHHHHHHHHH--TTEEEEEEETTEEEEEES-HHHHHHHHHHHHHTTEE-EEETTTEEEE---TT--HHHHHHHHHHHHHHHHHH-

Organism: NCBI:txid261290